Protein AF-0000000087553840 (afdb_homodimer)

InterPro domains:
  IPR001048 Aspartate/glutamate/uridylate kinase [PF00696] (3-274)
  IPR001341 Aspartate kinase [TIGR00657] (3-376)
  IPR036393 Acetylglutamate kinase-like superfamily [G3DSA:3.40.1160.10] (3-284)
  IPR036393 Acetylglutamate kinase-like superfamily [SSF53633] (1-285)
  IPR042199 Aspartokinase/Bifunctional aspartokinase/homoserine dehydrogenase, catalytic domain [G3DSA:1.20.120.1320] (40-134)
  IPR045865 ACT-like domain [SSF55021] (297-380)

Organism: NCBI:txid2305228

Radius of gyration: 34.8 Å; Cα contacts (8 Å, |Δi|>4): 1753; chains: 2; bounding box: 56×111×71 Å

pLDDT: mean 91.46, std 7.09, range [60.28, 98.44]

Solvent-accessible surface area (backbone atoms only — not comparable to full-atom values): 41425 Å² total; per-residue (Å²): 70,38,31,37,30,36,41,19,76,48,38,50,41,37,67,33,43,54,43,48,54,50,45,37,56,75,71,52,82,60,25,28,39,36,23,23,30,20,36,40,62,39,45,62,52,37,48,48,31,49,51,27,48,76,66,71,44,85,27,62,64,54,51,50,54,54,51,50,52,52,50,54,28,43,59,67,67,44,65,92,84,44,69,64,61,59,50,54,51,51,55,54,49,47,49,52,51,46,64,71,66,58,80,74,84,50,63,47,54,53,42,22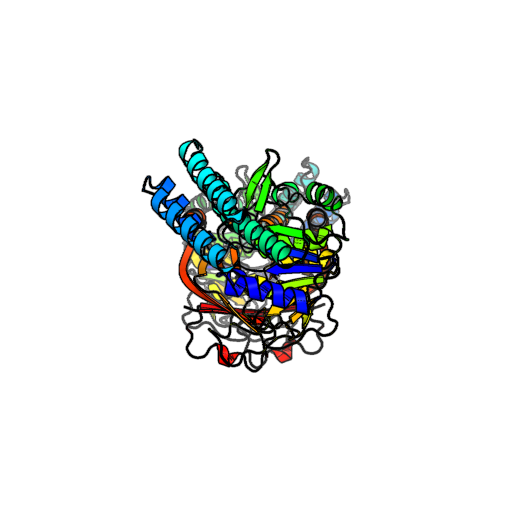,62,49,34,49,47,30,14,52,52,33,25,50,54,52,41,52,46,36,40,73,72,69,45,69,59,43,78,45,67,31,49,77,31,36,34,23,42,83,41,48,48,51,26,48,73,38,61,70,60,20,37,58,47,45,57,72,55,65,67,76,47,30,36,26,22,35,19,26,46,19,6,22,94,86,63,46,52,18,21,45,36,85,67,14,35,57,27,39,38,23,50,51,30,46,48,62,64,27,67,32,37,36,39,40,37,94,42,64,37,47,51,30,28,55,69,90,80,40,80,89,51,47,80,40,55,45,36,22,56,67,54,48,40,42,41,22,59,62,50,37,81,89,43,57,54,79,27,45,31,48,24,58,75,69,66,33,38,37,33,30,24,14,62,86,48,60,84,51,80,30,13,39,36,28,98,47,97,65,59,66,73,61,62,27,47,34,73,32,70,69,19,32,37,38,37,38,29,46,75,69,60,43,65,64,43,39,58,54,47,14,51,53,24,41,50,30,38,75,55,60,38,46,79,74,42,75,48,76,56,39,38,35,37,39,34,34,28,41,56,85,78,69,38,58,65,63,49,50,58,61,45,48,74,73,30,44,70,47,79,42,73,65,20,31,42,38,36,31,37,48,45,59,76,91,57,52,69,69,73,50,67,95,51,56,71,76,45,54,38,36,42,85,39,33,38,38,34,33,29,102,71,38,32,39,30,36,42,19,78,49,38,51,39,35,68,33,42,53,44,48,54,50,43,37,55,73,70,51,82,59,24,30,39,36,25,23,30,21,36,40,64,39,46,60,53,38,49,49,31,49,51,26,49,76,66,71,43,85,28,62,65,54,50,50,52,54,52,49,52,52,49,53,30,42,59,66,68,44,65,92,84,45,69,63,61,59,50,54,51,50,55,54,49,48,48,53,51,46,65,71,68,57,80,74,84,48,63,48,54,53,41,22,62,48,34,49,47,30,13,52,51,34,24,51,52,51,39,53,46,35,40,72,74,71,48,69,59,43,79,45,66,32,49,77,30,37,33,23,43,84,42,49,46,50,26,48,73,37,60,70,61,19,38,58,47,44,58,72,57,65,66,75,48,28,35,29,22,34,19,26,46,19,7,22,94,86,64,46,54,19,20,44,37,84,66,13,35,58,26,39,39,24,50,51,30,47,49,63,63,25,67,31,38,35,40,39,37,95,42,64,39,48,51,29,26,54,68,90,79,40,80,90,53,47,79,39,55,45,34,23,56,68,55,47,40,41,40,23,59,63,49,38,81,88,46,57,54,79,27,46,30,48,22,59,76,69,68,32,38,35,33,30,23,13,62,85,47,61,84,50,80,30,12,39,35,27,97,48,98,64,58,66,73,59,61,26,48,34,73,33,69,71,20,32,38,39,38,38,28,46,74,69,58,43,65,64,43,39,57,54,49,15,51,53,24,41,50,30,36,76,55,61,38,45,79,74,44,75,48,76,53,41,38,36,35,40,34,33,29,41,56,85,78,68,39,58,64,64,48,50,57,61,45,48,75,73,30,44,68,46,80,43,72,64,20,31,41,39,34,31,37,49,44,57,78,90,57,52,68,69,73,52,66,94,52,57,69,77,44,54,38,36,43,83,40,32,36,39,36,32,33,102

Foldseek 3Di:
DEEEEEEQDCQQALVSLVLVVVLCVVVPLWLYEYAYEFHHCLLVLLLVLLVCLLVVHPSVVSLVVSLVSLVRRLVSQDDPPDCLNVVSVVLSVVLVVCSVPDPDPDSLLNSQQRSQSRQVSSLSSSQVSCVVVPSHAAEDEQQQQFEFAPPAQATDTPLVRNLVRLVPDDSGGYYGYYFQWYAYPVSRIGGNHPPRSLLSSLSSCLSVVHQAYEYADQDAADWLEDVVVDPPIDFAAEAELVRLLVCCLLPRPRDHNSNSVSCQVSQHKYAYHYSVCSVRRYHIYGDDPDHDLDKGKDKDWFKKKKKWFFPVLAFCDPVNVVVLVVLCVVQVKDFNDWDGDGGMIITIIDRPPPCVVVSCVVRVVGIDMDMDTTKMKMKIASADPVPPVVVPPPWAWPDWDDDDRMIITITD/DEEEEEEQDQQQALVSLVLVVVLCVVVPLWLYEYAYEFHHCLLVLLLVLLVCLLVVHPSVVSLVVSLVSLVRRLVSQDDPPDCLNVVSVVLSVVLVVCSVPDPDPDSLLNSQQRSQSRQVSSLSSSQVSCVVVPSHAAEDEQQQQFEFAPPAQATHTPLVRNLVRLVPDDSGGYYGYYFQWYAYPVSRIGGNHPPRSLLSSLSSCLSVVHQAYEYADQDAAQWLEDVVVDPPIDFAAEAELVRLLVCCLLPRPRDHNSNSVSCQVSQHKYAYHYSVCSVRRYHIYGDDPDHDLDKGKDKDWFKKKKKWFFPVLAFCDPVNVVVLVVLCVVQVKDFNDWDGDGGMIITIIDRPPPCVVVSCVVRVVGIDMDMDTTKMKMKIASADPVCPVVVPPPWAWPDWDDDDRMIITITD

Nearest PDB structures (foldseek):
  2j0w-assembly1_A  TM=8.773E-01  e=9.338E-37  Escherichia coli
  3c1m-assembly1_A  TM=8.642E-01  e=3.760E-36  Methanocaldococcus jannaschii
  2j0x-assembly1_B  TM=7.893E-01  e=5.227E-37  Escherichia coli
  3c1m-assembly1_D  TM=8.506E-01  e=2.408E-35  Methanocaldococcus jannaschii
  3c1n-assembly2_B  TM=8.370E-01  e=5.120E-35  Methanocaldococcus jannaschii

Sequence (824 aa):
MKIFKFGGASVKDAESVKNVSMVLKSQGFAKCLLVISAMGKTTNELEKVVELYFKKENYQTEIETIKQKHIEISKGLFPENHPVFAEINLFFDDIDSFLRRNKSPNYNFVYDQVVSCGEMISTKIVSEYLNEIQFTNQWLDARDYVKTDNSYREGVVDWTKTEEFISHLSSETCYVTQGFIGSDDNNFTVTLGREGSDYSAAIFAYCLNAEAMTIWKDVPGVMTGDPRKFKDVSLLSNISYEEAIEMAYYGASVIHPKTLQPLQQKNIPFYVKSFVDPVKEGTKVGFSDKNQNEESYILKEEQTLLKISTRDFSFIAEDHMSLIFGYLSKNKIKVSLMQNSAISLALCLEDKFGNINELNDELQKVFKTEVIKNVSLFTVRNAKIDNIDKFYHQKNVLLEQISKNTLQMVTQMKIFKFGGASVKDAESVKNVSMVLKSQGFAKCLLVISAMGKTTNELEKVVELYFKKENYQTEIETIKQKHIEISKGLFPENHPVFAEINLFFDDIDSFLRRNKSPNYNFVYDQVVSCGEMISTKIVSEYLNEIQFTNQWLDARDYVKTDNSYREGVVDWTKTEEFISHLSSETCYVTQGFIGSDDNNFTVTLGREGSDYSAAIFAYCLNAEAMTIWKDVPGVMTGDPRKFKDVSLLSNISYEEAIEMAYYGASVIHPKTLQPLQQKNIPFYVKSFVDPVKEGTKVGFSDKNQNEESYILKEEQTLLKISTRDFSFIAEDHMSLIFGYLSKNKIKVSLMQNSAISLALCLEDKFGNINELNDELQKVFKTEVIKNVSLFTVRNAKIDNIDKFYHQKNVLLEQISKNTLQMVTQ

Structure (mmCIF, N/CA/C/O backbone):
data_AF-0000000087553840-model_v1
#
loop_
_entity.id
_entity.type
_entity.pdbx_description
1 polymer Aspartokinase
#
loop_
_atom_site.group_PDB
_atom_site.id
_atom_site.type_symbol
_atom_site.label_atom_id
_atom_site.label_alt_id
_atom_site.label_comp_id
_atom_site.label_asym_id
_atom_site.label_entity_id
_atom_site.label_seq_id
_atom_site.pdbx_PDB_ins_code
_atom_site.Cartn_x
_atom_site.Cartn_y
_atom_site.Cartn_z
_atom_site.occupancy
_atom_site.B_iso_or_equiv
_atom_site.auth_seq_id
_atom_site.auth_comp_id
_atom_site.auth_asym_id
_atom_site.auth_atom_id
_atom_site.pdbx_PDB_model_num
ATOM 1 N N . MET A 1 1 ? 15.961 34.375 18.828 1 92.56 1 MET A N 1
ATOM 2 C CA . MET A 1 1 ? 14.594 34.906 18.766 1 92.56 1 MET A CA 1
ATOM 3 C C . MET A 1 1 ? 13.594 33.781 19.047 1 92.56 1 MET A C 1
ATOM 5 O O . MET A 1 1 ? 13.82 32.625 18.703 1 92.56 1 MET A O 1
ATOM 9 N N . LYS A 1 2 ? 12.484 34.125 19.734 1 95.5 2 LYS A N 1
ATOM 10 C CA . LYS A 1 2 ? 11.414 33.188 20.047 1 95.5 2 LYS A CA 1
ATOM 11 C C . LYS A 1 2 ? 10.195 33.438 19.156 1 95.5 2 LYS A C 1
ATOM 13 O O . LYS A 1 2 ? 9.891 34.562 18.828 1 95.5 2 LYS A O 1
ATOM 18 N N . ILE A 1 3 ? 9.625 32.344 18.766 1 97.06 3 ILE A N 1
ATOM 19 C CA . ILE A 1 3 ? 8.414 32.438 17.969 1 97.06 3 ILE A CA 1
ATOM 20 C C . ILE A 1 3 ? 7.207 32.031 18.812 1 97.06 3 ILE A C 1
ATOM 22 O O . ILE A 1 3 ? 7.215 30.953 19.422 1 97.06 3 ILE A O 1
ATOM 26 N N . PHE A 1 4 ? 6.211 32.844 18.859 1 97 4 PHE A N 1
ATOM 27 C CA . PHE A 1 4 ? 4.98 32.531 19.578 1 97 4 PHE A CA 1
ATOM 28 C C . PHE A 1 4 ? 3.787 32.531 18.625 1 97 4 PHE A C 1
ATOM 30 O O . PHE A 1 4 ? 3.623 33.469 17.828 1 97 4 PHE A O 1
ATOM 37 N N . LYS A 1 5 ? 3.045 31.484 18.688 1 96.5 5 LYS A N 1
ATOM 38 C CA . LYS A 1 5 ? 1.838 31.406 17.859 1 96.5 5 LYS A CA 1
ATOM 39 C C . LYS A 1 5 ? 0.583 31.406 18.734 1 96.5 5 LYS A C 1
ATOM 41 O O . LYS A 1 5 ? 0.482 30.641 19.688 1 96.5 5 LYS A O 1
ATOM 46 N N . PHE A 1 6 ? -0.289 32.312 18.438 1 96.31 6 PHE A N 1
ATOM 47 C CA . PHE A 1 6 ? -1.573 32.406 19.109 1 96.31 6 PHE A CA 1
ATOM 48 C C . PHE A 1 6 ? -2.721 32.125 18.156 1 96.31 6 PHE A C 1
ATOM 50 O O . PHE A 1 6 ? -2.811 32.719 17.094 1 96.31 6 PHE A O 1
ATOM 57 N N . GLY A 1 7 ? -3.57 31.188 18.547 1 93.19 7 GLY A N 1
ATOM 58 C CA . GLY A 1 7 ? -4.723 30.844 17.734 1 93.19 7 GLY A CA 1
ATOM 59 C C . GLY A 1 7 ? -5.898 31.781 17.938 1 93.19 7 GLY A C 1
ATOM 60 O O . GLY A 1 7 ? -5.812 32.75 18.703 1 93.19 7 GLY A O 1
ATOM 61 N N . GLY A 1 8 ? -6.938 31.453 17.234 1 92.75 8 GLY A N 1
ATOM 62 C CA . GLY A 1 8 ? -8.117 32.312 17.281 1 92.75 8 GLY A CA 1
ATOM 63 C C . GLY A 1 8 ? -8.75 32.375 18.656 1 92.75 8 GLY A C 1
ATOM 64 O O . GLY A 1 8 ? -9.297 33.406 19.047 1 92.75 8 GLY A O 1
ATOM 65 N N . ALA A 1 9 ? -8.672 31.312 19.344 1 90.94 9 ALA A N 1
ATOM 66 C CA . ALA A 1 9 ? -9.234 31.266 20.688 1 90.94 9 ALA A CA 1
ATOM 67 C C . ALA A 1 9 ? -8.5 32.219 21.625 1 90.94 9 ALA A C 1
ATOM 69 O O . ALA A 1 9 ? -9.094 32.75 22.562 1 90.94 9 ALA A O 1
ATOM 70 N N . SER A 1 10 ? -7.277 32.469 21.406 1 94 10 SER A N 1
ATOM 71 C CA . SER A 1 10 ? -6.445 33.312 22.266 1 94 10 SER A CA 1
ATOM 72 C C . SER A 1 10 ? -6.715 34.781 22.031 1 94 10 SER A C 1
ATOM 74 O O . SER A 1 10 ? -6.305 35.625 22.828 1 94 10 SER A O 1
ATOM 76 N N . VAL A 1 11 ? -7.43 35.094 20.906 1 95.75 11 VAL A N 1
ATOM 77 C CA . VAL A 1 11 ? -7.648 36.5 20.594 1 95.75 11 VAL A CA 1
ATOM 78 C C . VAL A 1 11 ? -9.125 36.719 20.266 1 95.75 11 VAL A C 1
ATOM 80 O O . VAL A 1 11 ? -9.461 37.594 19.469 1 95.75 11 VAL A O 1
ATOM 83 N N . LYS A 1 12 ? -10.016 35.969 20.844 1 95.12 12 LYS A N 1
ATOM 84 C CA . LYS A 1 12 ? -11.422 35.938 20.453 1 95.12 12 LYS A CA 1
ATOM 85 C C . LYS A 1 12 ? -12.164 37.188 20.953 1 95.12 12 LYS A C 1
ATOM 87 O O . LYS A 1 12 ? -13.219 37.531 20.422 1 95.12 12 LYS A O 1
ATOM 92 N N . ASP A 1 13 ? -11.68 37.812 22.016 1 96.44 13 ASP A N 1
ATOM 93 C CA . ASP A 1 13 ? -12.289 39.031 22.562 1 96.44 13 ASP A CA 1
ATOM 94 C C . ASP A 1 13 ? -11.234 39.938 23.203 1 96.44 13 ASP A C 1
ATOM 96 O O . ASP A 1 13 ? -10.039 39.625 23.156 1 96.44 13 ASP A O 1
ATOM 100 N N . ALA A 1 14 ? -11.68 41.062 23.688 1 97.5 14 ALA A N 1
ATOM 101 C CA . ALA A 1 14 ? -10.758 42.062 24.234 1 97.5 14 ALA A CA 1
ATOM 102 C C . ALA A 1 14 ? -9.977 41.469 25.406 1 97.5 14 ALA A C 1
ATOM 104 O O . ALA A 1 14 ? -8.766 41.688 25.516 1 97.5 14 ALA A O 1
ATOM 105 N N . GLU A 1 15 ? -10.711 40.781 26.219 1 96.75 15 GLU A N 1
ATOM 106 C CA . GLU A 1 15 ? -10.062 40.188 27.391 1 96.75 15 GLU A CA 1
ATOM 107 C C . GLU A 1 15 ? -9.008 39.156 26.984 1 96.75 15 GLU A C 1
ATOM 109 O O . GLU A 1 15 ? -7.961 39.062 27.625 1 96.75 15 GLU A O 1
ATOM 114 N N . SER A 1 16 ? -9.305 38.438 26.031 1 96.38 16 SER A N 1
ATOM 115 C CA . SER A 1 16 ? -8.359 37.438 25.531 1 96.38 16 SER A CA 1
ATOM 116 C C . SER A 1 16 ? -7.109 38.125 24.969 1 96.38 16 SER A C 1
ATOM 118 O O . SER A 1 16 ? -6 37.625 25.156 1 96.38 16 SER A O 1
ATOM 120 N N . VAL A 1 17 ? -7.277 39.188 24.281 1 97.25 17 VAL A N 1
ATOM 121 C CA . VAL A 1 17 ? -6.137 39.938 23.75 1 97.25 17 VAL A CA 1
ATOM 122 C C . VAL A 1 17 ? -5.281 40.469 24.891 1 97.25 17 VAL A C 1
ATOM 124 O O . VAL A 1 17 ? -4.051 40.406 24.844 1 97.25 17 VAL A O 1
ATOM 127 N N . LYS A 1 18 ? -5.926 40.938 25.875 1 97.12 18 LYS A N 1
ATOM 128 C CA . LYS A 1 18 ? -5.207 41.375 27.062 1 97.12 18 LYS A CA 1
ATOM 129 C C . LYS A 1 18 ? -4.43 40.25 27.703 1 97.12 18 LYS A C 1
ATOM 131 O O . LYS A 1 18 ? -3.316 40.438 28.188 1 97.12 18 LYS A O 1
ATOM 136 N N . ASN A 1 19 ? -5.059 39.125 27.688 1 95.56 19 ASN A N 1
ATOM 137 C CA . ASN A 1 19 ? -4.387 37.938 28.219 1 95.56 19 ASN A CA 1
ATOM 138 C C . ASN A 1 19 ? -3.123 37.594 27.438 1 95.56 19 ASN A C 1
ATOM 140 O O . ASN A 1 19 ? -2.143 37.125 28.016 1 95.56 19 ASN A O 1
ATOM 144 N N . VAL A 1 20 ? -3.176 37.781 26.125 1 95.69 20 VAL A N 1
ATOM 145 C CA . VAL A 1 20 ? -1.992 37.562 25.312 1 95.69 20 VAL A CA 1
ATOM 146 C C . VAL A 1 20 ? -0.831 38.406 25.828 1 95.69 20 VAL A C 1
ATOM 148 O O . VAL A 1 20 ? 0.299 37.906 25.938 1 95.69 20 VAL A O 1
ATOM 151 N N . SER A 1 21 ? -1.082 39.656 26.141 1 95.12 21 SER A N 1
ATOM 152 C CA . SER A 1 21 ? -0.039 40.531 26.656 1 95.12 21 SER A CA 1
ATOM 153 C C . SER A 1 21 ? 0.506 40.031 27.984 1 95.12 21 SER A C 1
ATOM 155 O O . SER A 1 21 ? 1.696 40.156 28.281 1 95.12 21 SER A O 1
ATOM 157 N N . MET A 1 22 ? -0.37 39.406 28.734 1 93.69 22 MET A N 1
ATOM 158 C CA . MET A 1 22 ? 0.065 38.812 30 1 93.69 22 MET A CA 1
ATOM 159 C C . MET A 1 22 ? 0.985 37.625 29.781 1 93.69 22 MET A C 1
ATOM 161 O O . MET A 1 22 ? 1.98 37.469 30.484 1 93.69 22 MET A O 1
ATOM 165 N N . VAL A 1 23 ? 0.603 36.844 28.875 1 94.31 23 VAL A N 1
ATOM 166 C CA . VAL A 1 23 ? 1.431 35.688 28.5 1 94.31 23 VAL A CA 1
ATOM 167 C C . VAL A 1 23 ? 2.801 36.188 28.031 1 94.31 23 VAL A C 1
ATOM 169 O O . VAL A 1 23 ? 3.832 35.656 28.453 1 94.31 23 VAL A O 1
ATOM 172 N N . LEU A 1 24 ? 2.816 37.188 27.203 1 94.5 24 LEU A N 1
ATOM 173 C CA . LEU A 1 24 ? 4.059 37.719 26.672 1 94.5 24 LEU A CA 1
ATOM 174 C C . LEU A 1 24 ? 4.926 38.312 27.781 1 94.5 24 LEU A C 1
ATOM 176 O O . LEU A 1 24 ? 6.152 38.156 27.766 1 94.5 24 LEU A O 1
ATOM 180 N N . LYS A 1 25 ? 4.27 38.938 28.672 1 91.88 25 LYS A N 1
ATOM 181 C CA . LYS A 1 25 ? 4.992 39.469 29.812 1 91.88 25 LYS A CA 1
ATOM 182 C C . LYS A 1 25 ? 5.672 38.375 30.609 1 91.88 25 LYS A C 1
ATOM 184 O O . LYS A 1 25 ? 6.828 38.5 31.016 1 91.88 25 LYS A O 1
ATOM 189 N N . SER A 1 26 ? 4.945 37.344 30.812 1 89.94 26 SER A N 1
ATOM 190 C CA . SER A 1 26 ? 5.465 36.25 31.594 1 89.94 26 SER A CA 1
ATOM 191 C C . SER A 1 26 ? 6.641 35.562 30.875 1 89.94 26 SER A C 1
ATOM 193 O O . SER A 1 26 ? 7.531 35.031 31.531 1 89.94 26 SER A O 1
ATOM 195 N N . GLN A 1 27 ? 6.676 35.562 29.594 1 87.31 27 GLN A N 1
ATOM 196 C CA . GLN A 1 27 ? 7.711 34.906 28.812 1 87.31 27 GLN A CA 1
ATOM 197 C C . GLN A 1 27 ? 8.875 35.875 28.516 1 87.31 27 GLN A C 1
ATOM 199 O O . GLN A 1 27 ? 9.945 35.438 28.094 1 87.31 27 GLN A O 1
ATOM 204 N N . GLY A 1 28 ? 8.711 37.094 28.828 1 83.31 28 GLY A N 1
ATOM 205 C CA . GLY A 1 28 ? 9.695 38.094 28.453 1 83.31 28 GLY A CA 1
ATOM 206 C C . GLY A 1 28 ? 9.555 38.562 27.016 1 83.31 28 GLY A C 1
ATOM 207 O O . GLY A 1 28 ? 10.117 37.969 26.094 1 83.31 28 GLY A O 1
ATOM 208 N N . PHE A 1 29 ? 8.789 39.656 26.859 1 83.5 29 PHE A N 1
ATOM 209 C CA . PHE A 1 29 ? 8.539 40.219 25.531 1 83.5 29 PHE A CA 1
ATOM 210 C C . PHE A 1 29 ? 9.797 40.875 24.969 1 83.5 29 PHE A C 1
ATOM 212 O O . PHE A 1 29 ? 9.93 42.094 25.031 1 83.5 29 PHE A O 1
ATOM 219 N N . ALA A 1 30 ? 10.727 40.094 24.484 1 86.81 30 ALA A N 1
ATOM 220 C CA . ALA A 1 30 ? 11.953 40.562 23.844 1 86.81 30 ALA A CA 1
ATOM 221 C C . ALA A 1 30 ? 12.406 39.594 22.75 1 86.81 30 ALA A C 1
ATOM 223 O O . ALA A 1 30 ? 12.336 38.375 22.938 1 86.81 30 ALA A O 1
ATOM 224 N N . LYS A 1 31 ? 12.727 40.188 21.594 1 91.5 31 LYS A N 1
ATOM 225 C CA . LYS A 1 31 ? 13.258 39.406 20.484 1 91.5 31 LYS A CA 1
ATOM 226 C C . LYS A 1 31 ? 12.32 38.281 20.125 1 91.5 31 LYS A C 1
ATOM 228 O O . LYS A 1 31 ? 12.734 37.125 20.062 1 91.5 31 LYS A O 1
ATOM 233 N N . CYS A 1 32 ? 11.07 38.656 19.922 1 94.69 32 CYS A N 1
ATOM 234 C CA . CYS A 1 32 ? 10.109 37.625 19.609 1 94.69 32 CYS A CA 1
ATOM 235 C C . CYS A 1 32 ? 9.273 37.969 18.391 1 94.69 32 CYS A C 1
ATOM 237 O O . CYS A 1 32 ? 9.133 39.156 18.062 1 94.69 32 CYS A O 1
ATOM 239 N N . LEU A 1 33 ? 8.867 37 17.719 1 97.25 33 LEU A N 1
ATOM 240 C CA . LEU A 1 33 ? 7.93 37.125 16.609 1 97.25 33 LEU A CA 1
ATOM 241 C C . LEU A 1 33 ? 6.613 36.406 16.922 1 97.25 33 LEU A C 1
ATOM 243 O O . LEU A 1 33 ? 6.602 35.219 17.281 1 97.25 33 LEU A O 1
ATOM 247 N N . LEU A 1 34 ? 5.535 37.188 16.859 1 97.75 34 LEU A N 1
ATOM 248 C CA . LEU A 1 34 ? 4.203 36.688 17.156 1 97.75 34 LEU A CA 1
ATOM 249 C C . LEU A 1 34 ? 3.443 36.375 15.867 1 97.75 34 LEU A C 1
ATOM 251 O O . LEU A 1 34 ? 3.334 37.219 14.984 1 97.75 34 LEU A O 1
ATOM 255 N N . VAL A 1 35 ? 3.037 35.156 15.766 1 98.06 35 VAL A N 1
ATOM 256 C CA . VAL A 1 35 ? 2.125 34.75 14.703 1 98.06 35 VAL A CA 1
ATOM 257 C C . VAL A 1 35 ? 0.708 34.625 15.25 1 98.06 35 VAL A C 1
ATOM 259 O O . VAL A 1 35 ? 0.466 33.844 16.172 1 98.06 35 VAL A O 1
ATOM 262 N N . ILE A 1 36 ? -0.208 35.344 14.664 1 97.56 36 ILE A N 1
ATOM 263 C CA . ILE A 1 36 ? -1.55 35.406 15.234 1 97.56 36 ILE A CA 1
ATOM 264 C C . ILE A 1 36 ? -2.578 35 14.172 1 97.56 36 ILE A C 1
ATOM 266 O O . ILE A 1 36 ? -2.465 35.438 13.016 1 97.56 36 ILE A O 1
ATOM 270 N N . SER A 1 37 ? -3.545 34.188 14.609 1 96.88 37 SER A N 1
ATOM 271 C CA . SER A 1 37 ? -4.641 33.781 13.734 1 96.88 37 SER A CA 1
ATOM 272 C C . SER A 1 37 ? -5.777 34.781 13.773 1 96.88 37 SER A C 1
ATOM 274 O O . SER A 1 37 ? -5.695 35.812 14.477 1 96.88 37 SER A O 1
ATOM 276 N N . ALA A 1 38 ? -6.785 34.5 12.906 1 96.56 38 ALA A N 1
ATOM 277 C CA . ALA A 1 38 ? -7.984 35.344 12.93 1 96.56 38 ALA A CA 1
ATOM 278 C C . ALA A 1 38 ? -8.68 35.25 14.281 1 96.56 38 ALA A C 1
ATOM 280 O O . ALA A 1 38 ? -8.555 34.25 14.992 1 96.56 38 ALA A O 1
ATOM 281 N N . MET A 1 39 ? -9.352 36.281 14.594 1 96.5 39 MET A N 1
ATOM 282 C CA . MET A 1 39 ? -9.984 36.375 15.906 1 96.5 39 MET A CA 1
ATOM 283 C C . MET A 1 39 ? -11.203 35.438 15.984 1 96.5 39 MET A C 1
ATOM 285 O O . MET A 1 39 ? -12.102 35.531 15.141 1 96.5 39 MET A O 1
ATOM 289 N N . GLY A 1 40 ? -11.125 34.594 16.953 1 93.56 40 GLY A N 1
ATOM 290 C CA . GLY A 1 40 ? -12.289 33.75 17.188 1 93.56 40 GLY A CA 1
ATOM 291 C C . GLY A 1 40 ? -12.633 32.875 16 1 93.56 40 GLY A C 1
ATOM 292 O O . GLY A 1 40 ? -11.789 32.125 15.5 1 93.56 40 GLY A O 1
ATOM 293 N N . LYS A 1 41 ? -13.898 33.031 15.539 1 93.88 41 LYS A N 1
ATOM 294 C CA . LYS A 1 41 ? -14.406 32.219 14.438 1 93.88 41 LYS A CA 1
ATOM 295 C C . LYS A 1 41 ? -14.492 33 13.148 1 93.88 41 LYS A C 1
ATOM 297 O O . LYS A 1 41 ? -15.281 32.688 12.258 1 93.88 41 LYS A O 1
ATOM 302 N N . THR A 1 42 ? -13.703 34 13.109 1 96.06 42 THR A N 1
ATOM 303 C CA . THR A 1 42 ? -13.758 34.938 11.992 1 96.06 42 THR A CA 1
ATOM 304 C C . THR A 1 42 ? -13.477 34.219 10.672 1 96.06 42 THR A C 1
ATOM 306 O O . THR A 1 42 ? -14.086 34.562 9.648 1 96.06 42 THR A O 1
ATOM 309 N N . THR A 1 43 ? -12.539 33.25 10.664 1 94.88 43 THR A N 1
ATOM 310 C CA . THR A 1 43 ? -12.242 32.531 9.438 1 94.88 43 THR A CA 1
ATOM 311 C C . THR A 1 43 ? -13.492 31.844 8.891 1 94.88 43 THR A C 1
ATOM 313 O O . THR A 1 43 ? -13.805 31.969 7.703 1 94.88 43 THR A O 1
ATOM 316 N N . ASN A 1 44 ? -14.203 31.203 9.758 1 94.44 44 ASN A N 1
ATOM 317 C CA . ASN A 1 44 ? -15.445 30.531 9.359 1 94.44 44 ASN A CA 1
ATOM 318 C C . ASN A 1 44 ? -16.469 31.531 8.828 1 94.44 44 ASN A C 1
ATOM 320 O O . ASN A 1 44 ? -17.172 31.25 7.859 1 94.44 44 ASN A O 1
ATOM 324 N N . GLU A 1 45 ? -16.562 32.594 9.445 1 96.56 45 GLU A N 1
ATOM 325 C CA . GLU A 1 45 ? -17.5 33.625 9.039 1 96.56 45 GLU A CA 1
ATOM 326 C C . GLU A 1 45 ? -17.156 34.188 7.66 1 96.56 45 GLU A C 1
ATOM 328 O O . GLU A 1 45 ? -18.031 34.469 6.855 1 96.56 45 GLU A O 1
ATOM 333 N N . LEU A 1 46 ? -15.922 34.375 7.426 1 97.31 46 LEU A N 1
ATOM 334 C CA . LEU A 1 46 ? -15.484 34.875 6.121 1 97.31 46 LEU A CA 1
ATOM 335 C C . LEU A 1 46 ? -15.703 33.812 5.043 1 97.31 46 LEU A C 1
ATOM 337 O O . LEU A 1 46 ? -15.984 34.156 3.889 1 97.31 46 LEU A O 1
ATOM 341 N N . GLU A 1 47 ? -15.5 32.562 5.422 1 95.81 47 GLU A N 1
ATOM 342 C CA . GLU A 1 47 ? -15.844 31.469 4.496 1 95.81 47 GLU A CA 1
ATOM 343 C C . GLU A 1 47 ? -17.312 31.547 4.078 1 95.81 47 GLU A C 1
ATOM 345 O O . GLU A 1 47 ? -17.641 31.328 2.912 1 95.81 47 GLU A O 1
ATOM 350 N N . LYS A 1 48 ? -18.156 31.812 5.023 1 96.69 48 LYS A N 1
ATOM 351 C CA . LYS A 1 48 ? -19.578 31.984 4.734 1 96.69 48 LYS A CA 1
ATOM 352 C C . LYS A 1 48 ? -19.797 33.125 3.758 1 96.69 48 LYS A C 1
ATOM 354 O O . LYS A 1 48 ? -20.672 33.062 2.889 1 96.69 48 LYS A O 1
ATOM 359 N N . VAL A 1 49 ? -19.078 34.219 3.91 1 97.31 49 VAL A N 1
ATOM 360 C CA . VAL A 1 49 ? -19.156 35.344 2.998 1 97.31 49 VAL A CA 1
ATOM 361 C C . VAL A 1 49 ? -18.875 34.906 1.571 1 97.31 49 VAL A C 1
ATOM 363 O O . VAL A 1 49 ? -19.609 35.25 0.642 1 97.31 49 VAL A O 1
ATOM 366 N N . VAL A 1 50 ? -17.828 34.094 1.407 1 96.88 50 VAL A N 1
ATOM 367 C CA . VAL A 1 50 ? -17.453 33.594 0.09 1 96.88 50 VAL A CA 1
ATOM 368 C C . VAL A 1 50 ? -18.562 32.719 -0.467 1 96.88 50 VAL A C 1
ATOM 370 O O . VAL A 1 50 ? -18.906 32.812 -1.649 1 96.88 50 VAL A O 1
ATOM 373 N N . GLU A 1 51 ? -19.078 31.922 0.373 1 95.94 51 GLU A N 1
ATOM 374 C CA . GLU A 1 51 ? -20.172 31.047 -0.043 1 95.94 51 GLU A CA 1
ATOM 375 C C . GLU A 1 51 ? -21.375 31.844 -0.53 1 95.94 51 GLU A C 1
ATOM 377 O O . GLU A 1 51 ? -21.953 31.547 -1.577 1 95.94 51 GLU A O 1
ATOM 382 N N . LEU A 1 52 ? -21.75 32.812 0.243 1 96.5 52 LEU A N 1
ATOM 383 C CA . LEU A 1 52 ? -22.875 33.656 -0.106 1 96.5 52 LEU A CA 1
ATOM 384 C C . LEU A 1 52 ? -22.625 34.375 -1.418 1 96.5 52 LEU A C 1
ATOM 386 O O . LEU A 1 52 ? -23.531 34.531 -2.244 1 96.5 52 LEU A O 1
ATOM 390 N N . TYR A 1 53 ? -21.438 34.844 -1.594 1 96.44 53 TYR A N 1
ATOM 391 C CA . TYR A 1 53 ? -21.031 35.531 -2.816 1 96.44 53 TYR A CA 1
ATOM 392 C C . TYR A 1 53 ? -21.281 34.656 -4.039 1 96.44 53 TYR A C 1
ATOM 394 O O . TYR A 1 53 ? -21.875 35.094 -5.023 1 96.44 53 TYR A O 1
ATOM 402 N N . PHE A 1 54 ? -20.812 33.438 -3.961 1 95.31 54 PHE A N 1
ATOM 403 C CA . PHE A 1 54 ? -20.922 32.562 -5.117 1 95.31 54 PHE A CA 1
ATOM 404 C C . PHE A 1 54 ? -22.359 32.094 -5.305 1 95.31 54 PHE A C 1
ATOM 406 O O . PHE A 1 54 ? -22.766 31.766 -6.422 1 95.31 54 PHE A O 1
ATOM 413 N N . LYS A 1 55 ? -23.109 32.125 -4.238 1 95.88 55 LYS A N 1
ATOM 414 C CA . LYS A 1 55 ? -24.531 31.797 -4.324 1 95.88 55 LYS A CA 1
ATOM 415 C C . LYS A 1 55 ? -25.344 33 -4.777 1 95.88 55 LYS A C 1
ATOM 417 O O . LYS A 1 55 ? -26.562 32.906 -4.949 1 95.88 55 LYS A O 1
ATOM 422 N N . LYS A 1 56 ? -24.703 34.125 -4.961 1 95.12 56 LYS A N 1
ATOM 423 C CA . LYS A 1 56 ? -25.328 35.375 -5.363 1 95.12 56 LYS A CA 1
ATOM 424 C C . LYS A 1 56 ? -26.359 35.844 -4.328 1 95.12 56 LYS A C 1
ATOM 426 O O . LYS A 1 56 ? -27.453 36.281 -4.684 1 95.12 56 LYS A O 1
ATOM 431 N N . GLU A 1 57 ? -26 35.5 -3.135 1 96.19 57 GLU A N 1
ATOM 432 C CA . GLU A 1 57 ? -26.797 35.969 -2.002 1 96.19 57 GLU A CA 1
ATOM 433 C C . GLU A 1 57 ? -26.156 37.156 -1.323 1 96.19 57 GLU A C 1
ATOM 435 O O . GLU A 1 57 ? -25.062 37.594 -1.715 1 96.19 57 GLU A O 1
ATOM 440 N N . ASN A 1 58 ? -26.891 37.75 -0.406 1 96 58 ASN A N 1
ATOM 441 C CA . ASN A 1 58 ? -26.406 38.969 0.263 1 96 58 ASN A CA 1
ATOM 442 C C . ASN A 1 58 ? -25.234 38.656 1.198 1 96 58 ASN A C 1
ATOM 444 O O . ASN A 1 58 ? -25.453 38.125 2.303 1 96 58 ASN A O 1
ATOM 448 N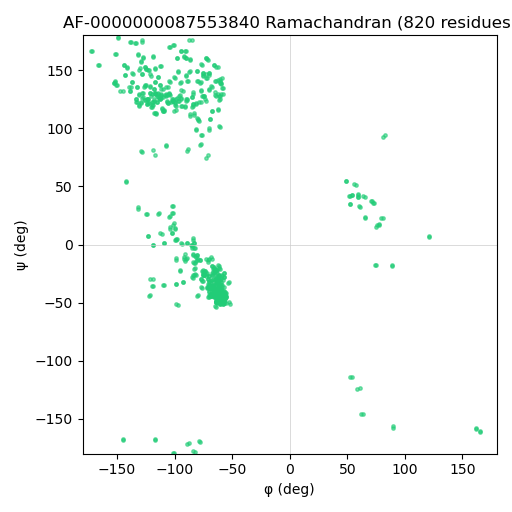 N . TYR A 1 59 ? -24.016 38.875 0.762 1 96.56 59 TYR A N 1
ATOM 449 C CA . TYR A 1 59 ? -22.828 38.656 1.559 1 96.56 59 TYR A CA 1
ATOM 450 C C . TYR A 1 59 ? -22.438 39.906 2.35 1 96.56 59 TYR A C 1
ATOM 452 O O . TYR A 1 59 ? -21.656 39.812 3.301 1 96.56 59 TYR A O 1
ATOM 460 N N . GLN A 1 60 ? -22.984 41.125 2.107 1 96.19 60 GLN A N 1
ATOM 461 C CA . GLN A 1 60 ? -22.594 42.406 2.719 1 96.19 60 GLN A CA 1
ATOM 462 C C . GLN A 1 60 ? -23.031 42.438 4.184 1 96.19 60 GLN A C 1
ATOM 464 O O . GLN A 1 60 ? -22.328 43 5.02 1 96.19 60 GLN A O 1
ATOM 469 N N . THR A 1 61 ? -24.188 41.875 4.43 1 96.56 61 THR A N 1
ATOM 470 C CA . THR A 1 61 ? -24.656 41.844 5.809 1 96.56 61 THR A CA 1
ATOM 471 C C . THR A 1 61 ? -23.688 41.031 6.688 1 96.56 61 THR A C 1
ATOM 473 O O . THR A 1 61 ? -23.438 41.406 7.832 1 96.56 61 THR A O 1
ATOM 476 N N . GLU A 1 62 ? -23.203 39.938 6.168 1 96.44 62 GLU A N 1
ATOM 477 C CA . GLU A 1 62 ? -22.234 39.094 6.895 1 96.44 62 GLU A CA 1
ATOM 478 C C . GLU A 1 62 ? -20.938 39.875 7.121 1 96.44 62 GLU A C 1
ATOM 480 O O . GLU A 1 62 ? -20.344 39.812 8.203 1 96.44 62 GLU A O 1
ATOM 485 N N . ILE A 1 63 ? -20.516 40.656 6.121 1 97.19 63 ILE A N 1
ATOM 486 C CA . ILE A 1 63 ? -19.297 41.438 6.227 1 97.19 63 ILE A CA 1
ATOM 487 C C . ILE A 1 63 ? -19.453 42.5 7.328 1 97.19 63 ILE A C 1
ATOM 489 O O . ILE A 1 63 ? -18.562 42.688 8.148 1 97.19 63 ILE A O 1
ATOM 493 N N . GLU A 1 64 ? -20.562 43.094 7.336 1 96.94 64 GLU A N 1
ATOM 494 C CA . GLU A 1 64 ? -20.828 44.125 8.336 1 96.94 64 GLU A CA 1
ATOM 495 C C . GLU A 1 64 ? -20.859 43.531 9.742 1 96.94 64 GLU A C 1
ATOM 497 O O . GLU A 1 64 ? -20.391 44.156 10.695 1 96.94 64 GLU A O 1
ATOM 502 N N . THR A 1 65 ? -21.438 42.406 9.836 1 97.31 65 THR A N 1
ATOM 503 C CA . THR A 1 65 ? -21.484 41.719 11.133 1 97.31 65 THR A CA 1
ATOM 504 C C . THR A 1 65 ? -20.078 41.438 11.641 1 97.31 65 THR A C 1
ATOM 506 O O . THR A 1 65 ? -19.781 41.656 12.82 1 97.31 65 THR A O 1
ATOM 509 N N . ILE A 1 66 ? -19.219 40.969 10.789 1 97.88 66 ILE A N 1
ATOM 510 C CA . ILE A 1 66 ? -17.844 40.656 11.148 1 97.88 66 ILE A CA 1
ATOM 511 C C . ILE A 1 66 ? -17.125 41.938 11.531 1 97.88 66 ILE A C 1
ATOM 513 O O . ILE A 1 66 ? -16.375 41.969 12.516 1 97.88 66 ILE A O 1
ATOM 517 N N . LYS A 1 67 ? -17.312 43 10.758 1 97.5 67 LYS A N 1
ATOM 518 C CA . LYS A 1 67 ? -16.703 44.312 11.023 1 97.5 67 LYS A CA 1
ATOM 519 C C . LYS A 1 67 ? -17.094 44.812 12.406 1 97.5 67 LYS A C 1
ATOM 521 O O . LYS A 1 67 ? -16.219 45.25 13.18 1 97.5 67 LYS A O 1
ATOM 526 N N . GLN A 1 68 ? -18.328 44.719 12.734 1 97.44 68 GLN A N 1
ATOM 527 C CA . GLN A 1 68 ? -18.828 45.219 14.016 1 97.44 68 GLN A CA 1
ATOM 528 C C . GLN A 1 68 ? -18.234 44.406 15.172 1 97.44 68 GLN A C 1
ATOM 530 O O . GLN A 1 68 ? -17.969 44.969 16.25 1 97.44 68 GLN A O 1
ATOM 535 N N . LYS A 1 69 ? -18.125 43.188 14.969 1 97.44 69 LYS A N 1
ATOM 536 C CA . LYS A 1 69 ? -17.5 42.344 16 1 97.44 69 LYS A CA 1
ATOM 537 C C . LYS A 1 69 ? -16.078 42.812 16.297 1 97.44 69 LYS A C 1
ATOM 539 O O . LYS A 1 69 ? -15.68 42.875 17.469 1 97.44 69 LYS A O 1
ATOM 544 N N . HIS A 1 70 ? -15.328 43.125 15.289 1 98.06 70 HIS A N 1
ATOM 545 C CA . HIS A 1 70 ? -13.953 43.594 15.469 1 98.06 70 HIS A CA 1
ATOM 546 C C . HIS A 1 70 ? -13.914 44.969 16.109 1 98.06 70 HIS A C 1
ATOM 548 O O . HIS A 1 70 ? -13.023 45.281 16.906 1 98.06 70 HIS A O 1
ATOM 554 N N . ILE A 1 71 ? -14.867 45.812 15.719 1 97.62 71 ILE A N 1
ATOM 555 C CA . ILE A 1 71 ? -14.969 47.125 16.328 1 97.62 71 ILE A CA 1
ATOM 556 C C . ILE A 1 71 ? -15.266 47 17.812 1 97.62 71 ILE A C 1
ATOM 558 O O . ILE A 1 71 ? -14.656 47.688 18.641 1 97.62 71 ILE A O 1
ATOM 562 N N . GLU A 1 72 ? -16.141 46.094 18.094 1 97.31 72 GLU A N 1
ATOM 563 C CA . GLU A 1 72 ? -16.5 45.844 19.484 1 97.31 72 GLU A CA 1
ATOM 564 C C . GLU A 1 72 ? -15.305 45.344 20.297 1 97.31 72 GLU A C 1
ATOM 566 O O . GLU A 1 72 ? -15.086 45.812 21.422 1 97.31 72 GLU A O 1
ATOM 571 N N . ILE A 1 73 ? -14.594 44.438 19.766 1 97.5 73 ILE A N 1
ATOM 572 C CA . ILE A 1 73 ? -13.398 43.969 20.438 1 97.5 73 ILE A CA 1
ATOM 573 C C . ILE A 1 73 ? -12.414 45.125 20.641 1 97.5 73 ILE A C 1
ATOM 575 O O . ILE A 1 73 ? -11.836 45.25 21.734 1 97.5 73 ILE A O 1
ATOM 579 N N . SER A 1 74 ? -12.25 45.938 19.656 1 97.81 74 SER A N 1
ATOM 580 C CA . SER A 1 74 ? -11.297 47.062 19.703 1 97.81 74 SER A CA 1
ATOM 581 C C . SER A 1 74 ? -11.719 48.094 20.719 1 97.81 74 SER A C 1
ATOM 583 O O . SER A 1 74 ? -10.875 48.75 21.344 1 97.81 74 SER A O 1
ATOM 585 N N . LYS A 1 75 ? -13.031 48.25 20.906 1 97.69 75 LYS A N 1
ATOM 586 C CA . LYS A 1 75 ? -13.539 49.188 21.906 1 97.69 75 LYS A CA 1
ATOM 587 C C . LYS A 1 75 ? -13.094 48.812 23.312 1 97.69 75 LYS A C 1
ATOM 589 O O . LYS A 1 75 ? -12.938 49.656 24.172 1 97.69 75 LYS A O 1
ATOM 594 N N . GLY A 1 76 ? -12.859 47.531 23.438 1 97.44 76 GLY A N 1
ATOM 595 C CA . GLY A 1 76 ? -12.391 47.062 24.734 1 97.44 76 GLY A CA 1
ATOM 596 C C . GLY A 1 76 ? -10.891 47.188 24.906 1 97.44 76 GLY A C 1
ATOM 597 O O . GLY A 1 76 ? -10.375 47 26.016 1 97.44 76 GLY A O 1
ATOM 598 N N . LEU A 1 77 ? -10.188 47.625 23.891 1 97.75 77 LEU A N 1
ATOM 599 C CA . LEU A 1 77 ? -8.727 47.625 23.906 1 97.75 77 LEU A CA 1
ATOM 600 C C . LEU A 1 77 ? -8.164 49.031 23.766 1 97.75 77 LEU A C 1
ATOM 602 O O . LEU A 1 77 ? -7.055 49.312 24.219 1 97.75 77 LEU A O 1
ATOM 606 N N . PHE A 1 78 ? -8.953 49.844 23.062 1 97.69 78 PHE A N 1
ATOM 607 C CA . PHE A 1 78 ? -8.414 51.156 22.672 1 97.69 78 PHE A CA 1
ATOM 608 C C . PHE A 1 78 ? -9.352 52.281 23.078 1 97.69 78 PHE A C 1
ATOM 610 O O . PHE A 1 78 ? -10.547 52.062 23.281 1 97.69 78 PHE A O 1
ATOM 617 N N . PRO A 1 79 ? -8.773 53.5 23.141 1 95.81 79 PRO A N 1
ATOM 618 C CA . PRO A 1 79 ? -9.648 54.656 23.266 1 95.81 79 PRO A CA 1
ATOM 619 C C . PRO A 1 79 ? -10.43 54.969 21.984 1 95.81 79 PRO A C 1
ATOM 621 O O . PRO A 1 79 ? -10.055 54.5 20.906 1 95.81 79 PRO A O 1
ATOM 624 N N . GLU A 1 80 ? -11.508 55.688 22.031 1 92 80 GLU A N 1
ATOM 625 C CA . GLU A 1 80 ? -12.469 55.906 20.953 1 92 80 GLU A CA 1
ATOM 626 C C . GLU A 1 80 ? -11.797 56.562 19.75 1 92 80 GLU A C 1
ATOM 628 O O . GLU A 1 80 ? -12.18 56.312 18.609 1 92 80 GLU A O 1
ATOM 633 N N . ASN A 1 81 ? -10.75 57.375 19.891 1 92.06 81 ASN A N 1
ATOM 634 C CA . ASN A 1 81 ? -10.164 58.094 18.766 1 92.06 81 ASN A CA 1
ATOM 635 C C . ASN A 1 81 ? -8.891 57.406 18.266 1 92.06 81 ASN A C 1
ATOM 637 O O . ASN A 1 81 ? -8.117 58 17.516 1 92.06 81 ASN A O 1
ATOM 641 N N . HIS A 1 82 ? -8.781 56.219 18.625 1 95.75 82 HIS A N 1
ATOM 642 C CA . HIS A 1 82 ? -7.582 55.531 18.188 1 95.75 82 HIS A CA 1
ATOM 643 C C . HIS A 1 82 ? -7.629 55.219 16.688 1 95.75 82 HIS A C 1
ATOM 645 O O . HIS A 1 82 ? -8.68 54.875 16.156 1 95.75 82 HIS A O 1
ATOM 651 N N . PRO A 1 83 ? -6.508 55.219 15.977 1 95.69 83 PRO A N 1
ATOM 652 C CA . PRO A 1 83 ? -6.438 55.031 14.523 1 95.69 83 PRO A CA 1
ATOM 653 C C . PRO A 1 83 ? -6.836 53.625 14.094 1 95.69 83 PRO A C 1
ATOM 655 O O . PRO A 1 83 ? -7.176 53.406 12.93 1 95.69 83 PRO A O 1
ATOM 658 N N . VAL A 1 84 ? -6.828 52.688 14.945 1 96.38 84 VAL A N 1
ATOM 659 C CA . VAL A 1 84 ? -7.09 51.281 14.625 1 96.38 84 VAL A CA 1
ATOM 660 C C . VAL A 1 84 ? -8.508 51.125 14.086 1 96.38 84 VAL A C 1
ATOM 662 O O . VAL A 1 84 ? -8.766 50.281 13.227 1 96.38 84 VAL A O 1
ATOM 665 N N . PHE A 1 85 ? -9.469 51.906 14.508 1 97.12 85 PHE A N 1
ATOM 666 C CA . PHE A 1 85 ? -10.859 51.844 14.07 1 97.12 85 PHE A CA 1
ATOM 667 C C . PHE A 1 85 ? -10.984 52.156 12.586 1 97.12 85 PHE A C 1
ATOM 669 O O . PHE A 1 85 ? -11.742 51.5 11.867 1 97.12 85 PHE A O 1
ATOM 676 N N . ALA A 1 86 ? -10.227 53.156 12.211 1 95.88 86 ALA A N 1
ATOM 677 C CA . ALA A 1 86 ? -10.203 53.5 10.797 1 95.88 86 ALA A CA 1
ATOM 678 C C . ALA A 1 86 ? -9.586 52.375 9.969 1 95.88 86 ALA A C 1
ATOM 680 O O . ALA A 1 86 ? -10.023 52.094 8.852 1 95.88 86 ALA A O 1
ATOM 681 N N . GLU A 1 87 ? -8.594 51.812 10.5 1 94.88 87 GLU A N 1
ATOM 682 C CA . GLU A 1 87 ? -7.93 50.688 9.812 1 94.88 87 GLU A CA 1
ATOM 683 C C . GLU A 1 87 ? -8.875 49.5 9.641 1 94.88 87 GLU A C 1
ATOM 685 O O . GLU A 1 87 ? -8.922 48.906 8.57 1 94.88 87 GLU A O 1
ATOM 690 N N . ILE A 1 88 ? -9.602 49.188 10.656 1 96.06 88 ILE A N 1
ATOM 691 C CA . ILE A 1 88 ? -10.578 48.125 10.602 1 96.06 88 ILE A CA 1
ATOM 692 C C . ILE A 1 88 ? -11.586 48.375 9.492 1 96.06 88 ILE A C 1
ATOM 694 O O . ILE A 1 88 ? -11.883 47.5 8.688 1 96.06 88 ILE A O 1
ATOM 698 N N . ASN A 1 89 ? -12.062 49.562 9.438 1 95.69 89 ASN A N 1
ATOM 699 C CA . ASN A 1 89 ? -13.016 49.938 8.406 1 95.69 89 ASN A CA 1
ATOM 700 C C . ASN A 1 89 ? -12.43 49.781 7.008 1 95.69 89 ASN A C 1
ATOM 702 O O . ASN A 1 89 ? -13.109 49.281 6.094 1 95.69 89 ASN A O 1
ATOM 706 N N . LEU A 1 90 ? -11.242 50.156 6.906 1 95.25 90 LEU A N 1
ATOM 707 C CA . LEU A 1 90 ? -10.57 50.094 5.613 1 95.25 90 LEU A CA 1
ATOM 708 C C . LEU A 1 90 ? -10.453 48.625 5.152 1 95.25 90 LEU A C 1
ATOM 710 O O . LEU A 1 90 ? -10.633 48.344 3.969 1 95.25 90 LEU A O 1
ATOM 714 N N . PHE A 1 91 ? -10.102 47.75 6.039 1 95.06 91 PHE A N 1
ATOM 715 C CA . PHE A 1 91 ? -9.945 46.312 5.695 1 95.06 91 PHE A CA 1
ATOM 716 C C . PHE A 1 91 ? -11.258 45.75 5.16 1 95.06 91 PHE A C 1
ATOM 718 O O . PHE A 1 91 ? -11.266 45.062 4.148 1 95.06 91 PHE A O 1
ATOM 725 N N . PHE A 1 92 ? -12.336 46.031 5.766 1 95.81 92 PHE A N 1
ATOM 726 C CA . PHE A 1 92 ? -13.617 45.469 5.367 1 95.81 92 PHE A CA 1
ATOM 727 C C . PHE A 1 92 ? -14.148 46.156 4.113 1 95.81 92 PHE A C 1
ATOM 729 O O . PHE A 1 92 ? -14.797 45.5 3.283 1 95.81 92 PHE A O 1
ATOM 736 N N . ASP A 1 93 ? -13.812 47.438 3.992 1 95 93 ASP A N 1
ATOM 737 C CA . ASP A 1 93 ? -14.141 48.094 2.744 1 95 93 ASP A CA 1
ATOM 738 C C . ASP A 1 93 ? -13.414 47.469 1.562 1 95 93 ASP A C 1
ATOM 740 O O . ASP A 1 93 ? -13.977 47.344 0.469 1 95 93 ASP A O 1
ATOM 744 N N . ASP A 1 94 ? -12.281 47.125 1.809 1 94.94 94 ASP A N 1
ATOM 745 C CA . ASP A 1 94 ? -11.477 46.5 0.767 1 94.94 94 ASP A CA 1
ATOM 746 C C . ASP A 1 94 ? -12.078 45.156 0.347 1 94.94 94 ASP A C 1
ATOM 748 O O . ASP A 1 94 ? -12.062 44.812 -0.834 1 94.94 94 ASP A O 1
ATOM 752 N N . ILE A 1 95 ? -12.539 44.344 1.31 1 95.69 95 ILE A N 1
ATOM 753 C CA . ILE A 1 95 ? -13.164 43.062 1.013 1 95.69 95 ILE A CA 1
ATOM 754 C C . ILE A 1 95 ? -14.383 43.281 0.117 1 95.69 95 ILE A C 1
ATOM 756 O O . ILE A 1 95 ? -14.555 42.594 -0.89 1 95.69 95 ILE A O 1
ATOM 760 N N . ASP A 1 96 ? -15.148 44.25 0.569 1 94.56 96 ASP A N 1
ATOM 761 C CA . ASP A 1 96 ? -16.359 44.562 -0.19 1 94.56 96 ASP A CA 1
ATOM 762 C C . ASP A 1 96 ? -16.016 45.031 -1.606 1 94.56 96 ASP A C 1
ATOM 764 O O . ASP A 1 96 ? -16.641 44.594 -2.574 1 94.56 96 ASP A O 1
ATOM 768 N N . SER A 1 97 ? -15.07 45.906 -1.696 1 95.38 97 SER A N 1
ATOM 769 C CA . SER A 1 97 ? -14.625 46.406 -2.992 1 95.38 97 SER A CA 1
ATOM 770 C C . SER A 1 97 ? -14.117 45.281 -3.881 1 95.38 97 SER A C 1
ATOM 772 O O . SER A 1 97 ? -14.367 45.281 -5.086 1 95.38 97 SER A O 1
ATOM 774 N N . PHE A 1 98 ? -13.344 44.406 -3.355 1 95.44 98 PHE A N 1
ATOM 775 C CA . PHE A 1 98 ? -12.805 43.281 -4.102 1 95.44 98 PHE A CA 1
ATOM 776 C C . PHE A 1 98 ? -13.93 42.406 -4.668 1 95.44 98 PHE A C 1
ATOM 778 O O . PHE A 1 98 ? -13.914 42.062 -5.852 1 95.44 98 PHE A O 1
ATOM 785 N N . LEU A 1 99 ? -14.875 42.031 -3.818 1 96.25 99 LEU A N 1
ATOM 786 C CA . LEU A 1 99 ? -15.953 41.156 -4.238 1 96.25 99 LEU A CA 1
ATOM 787 C C . LEU A 1 99 ? -16.812 41.812 -5.309 1 96.25 99 LEU A C 1
ATOM 789 O O . LEU A 1 99 ? -17.312 41.125 -6.211 1 96.25 99 LEU A O 1
ATOM 793 N N . ARG A 1 100 ? -16.922 43.125 -5.207 1 94.19 100 ARG A N 1
ATOM 794 C CA . ARG A 1 100 ? -17.703 43.875 -6.195 1 94.19 100 ARG A CA 1
ATOM 795 C C . ARG A 1 100 ? -17 43.875 -7.547 1 94.19 100 ARG A C 1
ATOM 797 O O . ARG A 1 100 ? -17.656 43.812 -8.594 1 94.19 100 ARG A O 1
ATOM 804 N N . ARG A 1 101 ? -15.727 43.938 -7.512 1 94.25 101 ARG A N 1
ATOM 805 C CA . ARG A 1 101 ? -14.953 44.125 -8.734 1 94.25 101 ARG A CA 1
ATOM 806 C C . ARG A 1 101 ? -14.477 42.812 -9.305 1 94.25 101 ARG A C 1
ATOM 808 O O . ARG A 1 101 ? -14.133 42.719 -10.484 1 94.25 101 ARG A O 1
ATOM 815 N N . ASN A 1 102 ? -14.398 41.781 -8.484 1 92.5 102 ASN A N 1
ATOM 816 C CA . ASN A 1 102 ? -13.859 40.5 -8.875 1 92.5 102 ASN A CA 1
ATOM 817 C C . ASN A 1 102 ? -14.633 39.906 -10.047 1 92.5 102 ASN A C 1
ATOM 819 O O . ASN A 1 102 ? -15.867 39.969 -10.086 1 92.5 102 ASN A O 1
ATOM 823 N N . LYS A 1 103 ? -13.883 39.375 -11.07 1 89.44 103 LYS A N 1
ATOM 824 C CA . LYS A 1 103 ? -14.492 38.688 -12.219 1 89.44 103 LYS A CA 1
ATOM 825 C C . LYS A 1 103 ? -14.055 37.25 -12.312 1 89.44 103 LYS A C 1
ATOM 827 O O . LYS A 1 103 ? -14.531 36.5 -13.164 1 89.44 103 LYS A O 1
ATOM 832 N N . SER A 1 104 ? -13.219 36.906 -11.367 1 90.5 104 SER A N 1
ATOM 833 C CA . SER A 1 104 ? -12.719 35.531 -11.406 1 90.5 104 SER A CA 1
ATOM 834 C C . SER A 1 104 ? -13.781 34.531 -10.945 1 90.5 104 SER A C 1
ATOM 836 O O . SER A 1 104 ? -14.367 34.719 -9.875 1 90.5 104 SER A O 1
ATOM 838 N N . PRO A 1 105 ? -13.977 33.562 -11.758 1 91.81 105 PRO A N 1
ATOM 839 C CA . PRO A 1 105 ? -14.914 32.5 -11.328 1 91.81 105 PRO A CA 1
ATOM 840 C C . PRO A 1 105 ? -14.25 31.453 -10.438 1 91.81 105 PRO A C 1
ATOM 842 O O . PRO A 1 105 ? -14.906 30.516 -10.008 1 91.81 105 PRO A O 1
ATOM 845 N N . ASN A 1 106 ? -13.023 31.625 -10.156 1 93 106 ASN A N 1
ATOM 846 C CA . ASN A 1 106 ? -12.273 30.656 -9.375 1 93 106 ASN A CA 1
ATOM 847 C C . ASN A 1 106 ? -12.562 30.797 -7.879 1 93 106 ASN A C 1
ATOM 849 O O . ASN A 1 106 ? -12.016 31.672 -7.219 1 93 106 ASN A O 1
ATOM 853 N N . TYR A 1 107 ? -13.32 29.828 -7.324 1 93.69 107 TYR A N 1
ATOM 854 C CA . TYR A 1 107 ? -13.703 29.844 -5.918 1 93.69 107 TYR A CA 1
ATOM 855 C C . TYR A 1 107 ? -12.477 29.906 -5.02 1 93.69 107 TYR A C 1
ATOM 857 O O . TYR A 1 107 ? -12.453 30.672 -4.039 1 93.69 107 TYR A O 1
ATOM 865 N N . ASN A 1 108 ? -11.508 29.109 -5.348 1 92.62 108 ASN A N 1
ATOM 866 C CA . ASN A 1 108 ? -10.328 29.016 -4.5 1 92.62 108 ASN A CA 1
ATOM 867 C C . ASN A 1 108 ? -9.555 30.328 -4.461 1 92.62 108 ASN A C 1
ATOM 869 O O . ASN A 1 108 ? -9.047 30.734 -3.41 1 92.62 108 ASN A O 1
ATOM 873 N N . PHE A 1 109 ? -9.469 30.984 -5.539 1 94.62 109 PHE A N 1
ATOM 874 C CA . PHE A 1 109 ? -8.805 32.281 -5.609 1 94.62 109 PHE A CA 1
ATOM 875 C C . PHE A 1 109 ? -9.547 33.312 -4.766 1 94.62 109 PHE A C 1
ATOM 877 O O . PHE A 1 109 ? -8.938 34 -3.943 1 94.62 109 PHE A O 1
ATOM 884 N N . VAL A 1 110 ? -10.812 33.375 -4.953 1 96.75 110 VAL A N 1
ATOM 885 C CA . VAL A 1 110 ? -11.625 34.344 -4.223 1 96.75 110 VAL A CA 1
ATOM 886 C C . VAL A 1 110 ? -11.57 34.031 -2.727 1 96.75 110 VAL A C 1
ATOM 888 O O . VAL A 1 110 ? -11.469 34.969 -1.907 1 96.75 110 VAL A O 1
ATOM 891 N N . TYR A 1 111 ? -11.625 32.781 -2.406 1 96.56 111 TYR A N 1
ATOM 892 C CA . TYR A 1 111 ? -11.516 32.344 -1.021 1 96.56 111 TYR A CA 1
ATOM 893 C C . TYR A 1 111 ? -10.281 32.906 -0.355 1 96.56 111 TYR A C 1
ATOM 895 O O . TYR A 1 111 ? -10.367 33.531 0.708 1 96.56 111 TYR A O 1
ATOM 903 N N . ASP A 1 112 ? -9.172 32.781 -0.962 1 97.38 112 ASP A N 1
ATOM 904 C CA . ASP A 1 112 ? -7.898 33.188 -0.376 1 97.38 112 ASP A CA 1
ATOM 905 C C . ASP A 1 112 ? -7.84 34.719 -0.211 1 97.38 112 ASP A C 1
ATOM 907 O O . ASP A 1 112 ? -7.25 35.219 0.748 1 97.38 112 ASP A O 1
ATOM 911 N N . GLN A 1 113 ? -8.43 35.469 -1.13 1 96.69 113 GLN A N 1
ATOM 912 C CA . GLN A 1 113 ? -8.398 36.906 -1.075 1 96.69 113 GLN A CA 1
ATOM 913 C C . GLN A 1 113 ? -9.305 37.438 0.038 1 96.69 113 GLN A C 1
ATOM 915 O O . GLN A 1 113 ? -9.047 38.5 0.598 1 96.69 113 GLN A O 1
ATOM 920 N N . VAL A 1 114 ? -10.266 36.688 0.381 1 97.38 114 VAL A N 1
ATOM 921 C CA . VAL A 1 114 ? -11.258 37.156 1.331 1 97.38 114 VAL A CA 1
ATOM 922 C C . VAL A 1 114 ? -10.922 36.656 2.734 1 97.38 114 VAL A C 1
ATOM 924 O O . VAL A 1 114 ? -10.82 37.438 3.674 1 97.38 114 VAL A O 1
ATOM 927 N N . VAL A 1 115 ? -10.703 35.375 2.879 1 96.75 115 VAL A N 1
ATOM 928 C CA . VAL A 1 115 ? -10.555 34.75 4.188 1 96.75 115 VAL A CA 1
ATOM 929 C C . VAL A 1 115 ? -9.273 35.25 4.859 1 96.75 115 VAL A C 1
ATOM 931 O O . VAL A 1 115 ? -9.219 35.344 6.086 1 96.75 115 VAL A O 1
ATOM 934 N N . SER A 1 116 ? -8.289 35.656 4.074 1 96.94 116 SER A N 1
ATOM 935 C CA . SER A 1 116 ? -7.004 36.125 4.594 1 96.94 116 SER A CA 1
ATOM 936 C C . SER A 1 116 ? -7.16 37.406 5.379 1 96.94 116 SER A C 1
ATOM 938 O O . SER A 1 116 ? -6.309 37.75 6.195 1 96.94 116 SER A O 1
ATOM 940 N N . CYS A 1 117 ? -8.188 38.156 5.191 1 96.38 117 CYS A N 1
ATOM 941 C CA . CYS A 1 117 ? -8.438 39.406 5.875 1 96.38 117 CYS A CA 1
ATOM 942 C C . CYS A 1 117 ? -8.586 39.188 7.375 1 96.38 117 CYS A C 1
ATOM 944 O O . CYS A 1 117 ? -8.289 40.094 8.164 1 96.38 117 CYS A O 1
ATOM 946 N N . GLY A 1 118 ? -9.062 38 7.723 1 96.69 118 GLY A N 1
ATOM 947 C CA . GLY A 1 118 ? -9.211 37.688 9.141 1 96.69 118 GLY A CA 1
ATOM 948 C C . GLY A 1 118 ? -7.906 37.812 9.906 1 96.69 118 GLY A C 1
ATOM 949 O O . GLY A 1 118 ? -7.852 38.469 10.945 1 96.69 118 GLY A O 1
ATOM 950 N N . GLU A 1 119 ? -6.887 37.188 9.383 1 97.12 119 GLU A N 1
ATOM 951 C CA . GLU A 1 119 ? -5.57 37.25 10.008 1 97.12 119 GLU A CA 1
ATOM 952 C C . GLU A 1 119 ? -4.996 38.656 9.953 1 97.12 119 GLU A C 1
ATOM 954 O O . GLU A 1 119 ? -4.363 39.125 10.898 1 97.12 119 GLU A O 1
ATOM 959 N N . MET A 1 120 ? -5.258 39.375 8.867 1 97.31 120 MET A N 1
ATOM 960 C CA . MET A 1 120 ? -4.723 40.719 8.68 1 97.31 120 MET A CA 1
ATOM 961 C C . MET A 1 120 ? -5.27 41.656 9.742 1 97.31 120 MET A C 1
ATOM 963 O O . MET A 1 120 ? -4.504 42.375 10.398 1 97.31 120 MET A O 1
ATOM 967 N N . ILE A 1 121 ? -6.504 41.625 9.898 1 97.56 121 ILE A N 1
ATOM 968 C CA . ILE A 1 121 ? -7.145 42.531 10.836 1 97.56 121 ILE A CA 1
ATOM 969 C C . ILE A 1 121 ? -6.762 42.156 12.266 1 97.56 121 ILE A C 1
ATOM 971 O O . ILE A 1 121 ? -6.457 43.031 13.078 1 97.56 121 ILE A O 1
ATOM 975 N N . SER A 1 122 ? -6.785 40.875 12.539 1 98.06 122 SER A N 1
ATOM 976 C CA . SER A 1 122 ? -6.453 40.406 13.875 1 98.06 122 SER A CA 1
ATOM 977 C C . SER A 1 122 ? -5.059 40.844 14.297 1 98.06 122 SER A C 1
ATOM 979 O O . SER A 1 122 ? -4.875 41.406 15.383 1 98.06 122 SER A O 1
ATOM 981 N N . THR A 1 123 ? -4.105 40.656 13.453 1 98.25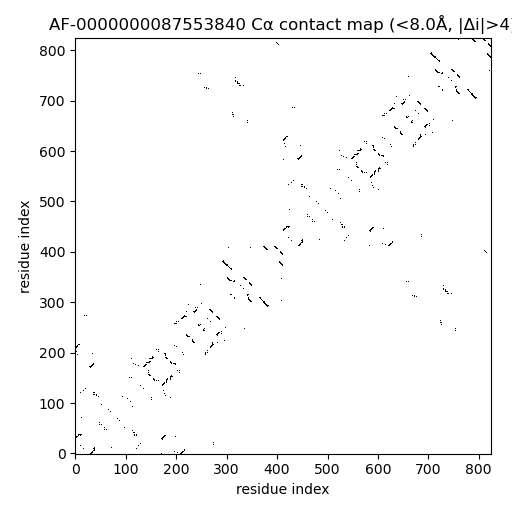 123 THR A N 1
ATOM 982 C CA . THR A 1 123 ? -2.723 41 13.781 1 98.25 123 THR A CA 1
ATOM 983 C C . THR A 1 123 ? -2.535 42.5 13.898 1 98.25 123 THR A C 1
ATOM 985 O O . THR A 1 123 ? -1.748 42.969 14.727 1 98.25 123 THR A O 1
ATOM 988 N N . LYS A 1 124 ? -3.25 43.25 13.078 1 97.94 124 LYS A N 1
ATOM 989 C CA . LYS A 1 124 ? -3.174 44.688 13.18 1 97.94 124 LYS A CA 1
ATOM 990 C C . LYS A 1 124 ? -3.689 45.188 14.531 1 97.94 124 LYS A C 1
ATOM 992 O O . LYS A 1 124 ? -3.049 46 15.188 1 97.94 124 LYS A O 1
ATOM 997 N N . ILE A 1 125 ? -4.805 44.656 14.914 1 98.25 125 ILE A N 1
ATOM 998 C CA . ILE A 1 125 ? -5.41 45.031 16.188 1 98.25 125 ILE A CA 1
ATOM 999 C C . ILE A 1 125 ? -4.461 44.656 17.328 1 98.25 125 ILE A C 1
ATOM 1001 O O . ILE A 1 125 ? -4.18 45.5 18.188 1 98.25 125 ILE A O 1
ATOM 1005 N N . VAL A 1 126 ? -3.932 43.5 17.328 1 98.12 126 VAL A N 1
ATOM 1006 C CA . VAL A 1 126 ? -3.076 43.031 18.422 1 98.12 126 VAL A CA 1
ATOM 1007 C C . VAL A 1 126 ? -1.775 43.812 18.438 1 98.12 126 VAL A C 1
ATOM 1009 O O . VAL A 1 126 ? -1.297 44.219 19.5 1 98.12 126 VAL A O 1
ATOM 1012 N N . SER A 1 127 ? -1.209 44.031 17.266 1 98.12 127 SER A N 1
ATOM 1013 C CA . SER A 1 127 ? 0.019 44.812 17.172 1 98.12 127 SER A CA 1
ATOM 1014 C C . SER A 1 127 ? -0.171 46.219 17.75 1 98.12 127 SER A C 1
ATOM 1016 O O . SER A 1 127 ? 0.655 46.688 18.547 1 98.12 127 SER A O 1
ATOM 1018 N N . GLU A 1 128 ? -1.235 46.875 17.359 1 97.94 128 GLU A N 1
ATOM 1019 C CA . GLU A 1 128 ? -1.519 48.219 17.844 1 97.94 128 GLU A CA 1
ATOM 1020 C C . GLU A 1 128 ? -1.747 48.25 19.359 1 97.94 128 GLU A C 1
ATOM 1022 O O . GLU A 1 128 ? -1.31 49.156 20.062 1 97.94 128 GLU A O 1
ATOM 1027 N N . TYR A 1 129 ? -2.416 47.25 19.828 1 98 129 TYR A N 1
ATOM 1028 C CA . TYR A 1 129 ? -2.666 47.156 21.266 1 98 129 TYR A CA 1
ATOM 1029 C C . TYR A 1 129 ? -1.363 47 22.031 1 98 129 TYR A C 1
ATOM 1031 O O . TYR A 1 129 ? -1.14 47.656 23.047 1 98 129 TYR A O 1
ATOM 1039 N N . LEU A 1 130 ? -0.552 46.062 21.562 1 97.44 130 LEU A N 1
ATOM 1040 C CA . LEU A 1 130 ? 0.734 45.844 22.219 1 97.44 130 LEU A CA 1
ATOM 1041 C C . LEU A 1 130 ? 1.561 47.125 22.234 1 97.44 130 LEU A C 1
ATOM 1043 O O . LEU A 1 130 ? 2.188 47.438 23.25 1 97.44 130 LEU A O 1
ATOM 1047 N N . ASN A 1 131 ? 1.514 47.844 21.156 1 96.81 131 ASN A N 1
ATOM 1048 C CA . ASN A 1 131 ? 2.221 49.094 21.125 1 96.81 131 ASN A CA 1
ATOM 1049 C C . ASN A 1 131 ? 1.621 50.094 22.109 1 96.81 131 ASN A C 1
ATOM 1051 O O . ASN A 1 131 ? 2.346 50.875 22.734 1 96.81 131 ASN A O 1
ATOM 1055 N N . GLU A 1 132 ? 0.304 50.062 22.219 1 95.44 132 GLU A N 1
ATOM 1056 C CA . GLU A 1 132 ? -0.405 50.969 23.141 1 95.44 132 GLU A CA 1
ATOM 1057 C C . GLU A 1 132 ? 0.036 50.719 24.578 1 95.44 132 GLU A C 1
ATOM 1059 O O . GLU A 1 132 ? 0.08 51.656 25.375 1 95.44 132 GLU A O 1
ATOM 1064 N N . ILE A 1 133 ? 0.407 49.562 24.922 1 94.94 133 ILE A N 1
ATOM 1065 C CA . ILE A 1 133 ? 0.782 49.25 26.297 1 94.94 133 ILE A CA 1
ATOM 1066 C C . ILE A 1 133 ? 2.301 49.156 26.406 1 94.94 133 ILE A C 1
ATOM 1068 O O . ILE A 1 133 ? 2.82 48.469 27.281 1 94.94 133 ILE A O 1
ATOM 1072 N N . GLN A 1 134 ? 3.039 49.594 25.453 1 94.06 134 GLN A N 1
ATOM 1073 C CA . GLN A 1 134 ? 4.484 49.812 25.469 1 94.06 134 GLN A CA 1
ATOM 1074 C C . GLN A 1 134 ? 5.238 48.5 25.234 1 94.06 134 GLN A C 1
ATOM 1076 O O . GLN A 1 134 ? 6.344 48.312 25.75 1 94.06 134 GLN A O 1
ATOM 1081 N N . PHE A 1 135 ? 4.598 47.562 24.641 1 95.12 135 PHE A N 1
ATOM 1082 C CA . PHE A 1 135 ? 5.281 46.438 24.016 1 95.12 135 PHE A CA 1
ATOM 1083 C C . PHE A 1 135 ? 5.633 46.75 22.578 1 95.12 135 PHE A C 1
ATOM 1085 O O . PHE A 1 135 ? 4.934 46.312 21.656 1 95.12 135 PHE A O 1
ATOM 1092 N N . THR A 1 136 ? 6.652 47.406 22.391 1 95.88 136 THR A N 1
ATOM 1093 C CA . THR A 1 136 ? 7.008 47.938 21.078 1 95.88 136 THR A CA 1
ATOM 1094 C C . THR A 1 136 ? 7.207 46.781 20.078 1 95.88 136 THR A C 1
ATOM 1096 O O . THR A 1 136 ? 7.934 45.844 20.359 1 95.88 136 THR A O 1
ATOM 1099 N N . ASN A 1 137 ? 6.555 46.906 19.031 1 96.81 137 ASN A N 1
ATOM 1100 C CA . ASN A 1 137 ? 6.66 45.906 18 1 96.81 137 ASN A CA 1
ATOM 1101 C C . ASN A 1 137 ? 6.414 46.469 16.609 1 96.81 137 ASN A C 1
ATOM 1103 O O . ASN A 1 137 ? 5.941 47.625 16.484 1 96.81 137 ASN A O 1
ATOM 1107 N N . GLN A 1 138 ? 6.789 45.75 15.617 1 97.38 138 GLN A N 1
ATOM 1108 C CA . GLN A 1 138 ? 6.531 46.094 14.219 1 97.38 138 GLN A CA 1
ATOM 1109 C C . GLN A 1 138 ? 5.551 45.125 13.586 1 97.38 138 GLN A C 1
ATOM 1111 O O . GLN A 1 138 ? 5.695 43.906 13.742 1 97.38 138 GLN A O 1
ATOM 1116 N N . TRP A 1 139 ? 4.543 45.656 12.977 1 97.69 139 TRP A N 1
ATOM 1117 C CA . TRP A 1 139 ? 3.576 44.844 12.25 1 97.69 139 TRP A CA 1
ATOM 1118 C C . TRP A 1 139 ? 4.133 44.438 10.898 1 97.69 139 TRP A C 1
ATOM 1120 O O . TRP A 1 139 ? 4.59 45.25 10.109 1 97.69 139 TRP A O 1
ATOM 1130 N N . LEU A 1 140 ? 4.191 43.125 10.656 1 97.25 140 LEU A N 1
ATOM 1131 C CA . LEU A 1 140 ? 4.727 42.531 9.422 1 97.25 140 LEU A CA 1
ATOM 1132 C C . LEU A 1 140 ? 3.619 41.906 8.594 1 97.25 140 LEU A C 1
ATOM 1134 O O . LEU A 1 140 ? 2.832 41.094 9.109 1 97.25 140 LEU A O 1
ATOM 1138 N N . ASP A 1 141 ? 3.549 42.281 7.348 1 97.5 141 ASP A N 1
ATOM 1139 C CA . ASP A 1 141 ? 2.67 41.594 6.41 1 97.5 141 ASP A CA 1
ATOM 1140 C C . ASP A 1 141 ? 3.309 40.281 5.91 1 97.5 141 ASP A C 1
ATOM 1142 O O . ASP A 1 141 ? 4.242 40.344 5.105 1 97.5 141 ASP A O 1
ATOM 1146 N N . ALA A 1 142 ? 2.766 39.125 6.371 1 98 142 ALA A N 1
ATOM 1147 C CA . ALA A 1 142 ? 3.35 37.844 6.059 1 98 142 ALA A CA 1
ATOM 1148 C C . ALA A 1 142 ? 3.453 37.625 4.551 1 98 142 ALA A C 1
ATOM 1150 O O . ALA A 1 142 ? 4.316 36.906 4.074 1 98 142 ALA A O 1
ATOM 1151 N N . ARG A 1 143 ? 2.564 38.25 3.742 1 97.25 143 ARG A N 1
ATOM 1152 C CA . ARG A 1 143 ? 2.51 38.094 2.293 1 97.25 143 ARG A CA 1
ATOM 1153 C C . ARG A 1 143 ? 3.781 38.625 1.636 1 97.25 143 ARG A C 1
ATOM 1155 O O . ARG A 1 143 ? 4.121 38.219 0.519 1 97.25 143 ARG A O 1
ATOM 1162 N N . ASP A 1 144 ? 4.414 39.469 2.324 1 97.06 144 ASP A N 1
ATOM 1163 C CA . ASP A 1 144 ? 5.652 40.031 1.795 1 97.06 144 ASP A CA 1
ATOM 1164 C C . ASP A 1 144 ? 6.828 39.094 2.02 1 97.06 144 ASP A C 1
ATOM 1166 O O . ASP A 1 144 ? 7.875 39.219 1.382 1 97.06 144 ASP A O 1
ATOM 1170 N N . TYR A 1 145 ? 6.664 38.156 2.828 1 97.5 145 TYR A N 1
ATOM 1171 C CA . TYR A 1 145 ? 7.809 37.375 3.258 1 97.5 145 TYR A CA 1
ATOM 1172 C C . TYR A 1 145 ? 7.598 35.906 2.924 1 97.5 145 TYR A C 1
ATOM 1174 O O . TYR A 1 145 ? 8.531 35.219 2.494 1 97.5 145 TYR A O 1
ATOM 1182 N N . VAL A 1 146 ? 6.445 35.344 3.156 1 97.94 146 VAL A N 1
ATOM 1183 C CA . VAL A 1 146 ? 6.129 33.938 2.846 1 97.94 146 VAL A CA 1
ATOM 1184 C C . VAL A 1 146 ? 5.648 33.844 1.399 1 97.94 146 VAL A C 1
ATOM 1186 O O . VAL A 1 146 ? 4.523 34.219 1.081 1 97.94 146 VAL A O 1
ATOM 1189 N N . LYS A 1 147 ? 6.449 33.219 0.587 1 97.94 147 LYS A N 1
ATOM 1190 C CA . LYS A 1 147 ? 6.148 33.125 -0.837 1 97.94 147 LYS A CA 1
ATOM 1191 C C . LYS A 1 147 ? 5.715 31.703 -1.205 1 97.94 147 LYS A C 1
ATOM 1193 O O . LYS A 1 147 ? 6.281 30.719 -0.708 1 97.94 147 LYS A O 1
ATOM 1198 N N . THR A 1 148 ? 4.68 31.594 -1.983 1 96.62 148 THR A N 1
ATOM 1199 C CA . THR A 1 148 ? 4.109 30.312 -2.354 1 96.62 148 THR A CA 1
ATOM 1200 C C . THR A 1 148 ? 3.826 30.25 -3.852 1 96.62 148 THR A C 1
ATOM 1202 O O . THR A 1 148 ? 3.973 31.25 -4.555 1 96.62 148 THR A O 1
ATOM 1205 N N . ASP A 1 149 ? 3.428 29.094 -4.336 1 94.44 149 ASP A N 1
ATOM 1206 C CA . ASP A 1 149 ? 2.844 29 -5.668 1 94.44 149 ASP A CA 1
ATOM 1207 C C . ASP A 1 149 ? 1.386 29.453 -5.664 1 94.44 149 ASP A C 1
ATOM 1209 O O . ASP A 1 149 ? 0.925 30.062 -4.699 1 94.44 149 ASP A O 1
ATOM 1213 N N . ASN A 1 150 ? 0.793 29.141 -6.836 1 92.69 150 ASN A N 1
ATOM 1214 C CA . ASN A 1 150 ? -0.573 29.641 -6.949 1 92.69 150 ASN A CA 1
ATOM 1215 C C . ASN A 1 150 ? -1.597 28.547 -6.707 1 92.69 150 ASN A C 1
ATOM 1217 O O . ASN A 1 150 ? -2.686 28.562 -7.285 1 92.69 150 ASN A O 1
ATOM 1221 N N . SER A 1 151 ? -1.191 27.547 -5.918 1 90 151 SER A N 1
ATOM 1222 C CA . SER A 1 151 ? -2.174 26.562 -5.488 1 90 151 SER A CA 1
ATOM 1223 C C . SER A 1 151 ? -3.053 27.109 -4.367 1 90 151 SER A C 1
ATOM 1225 O O . SER A 1 151 ? -2.857 26.766 -3.197 1 90 151 SER A O 1
ATOM 1227 N N . TYR A 1 152 ? -4.027 27.734 -4.816 1 90.88 152 TYR A N 1
ATOM 1228 C CA . TYR A 1 152 ? -4.887 28.438 -3.863 1 90.88 152 TYR A CA 1
ATOM 1229 C C . TYR A 1 152 ? -5.496 27.453 -2.867 1 90.88 152 TYR A C 1
ATOM 1231 O O . TYR A 1 152 ? -5.824 26.312 -3.225 1 90.88 152 TYR A O 1
ATOM 1239 N N . ARG A 1 153 ? -5.617 27.906 -1.588 1 90.75 153 ARG A N 1
ATOM 1240 C CA . ARG A 1 153 ? -6.145 27.203 -0.431 1 90.75 153 ARG A CA 1
ATOM 1241 C C . ARG A 1 153 ? -5.148 26.156 0.078 1 90.75 153 ARG A C 1
ATOM 1243 O O . ARG A 1 153 ? -5.293 25.641 1.188 1 90.75 153 ARG A O 1
ATOM 1250 N N . GLU A 1 154 ? -4.223 25.797 -0.705 1 87.06 154 GLU A N 1
ATOM 1251 C CA . GLU A 1 154 ? -3.174 24.859 -0.314 1 87.06 154 GLU A CA 1
ATOM 1252 C C . GLU A 1 154 ? -1.826 25.25 -0.912 1 87.06 154 GLU A C 1
ATOM 1254 O O . GLU A 1 154 ? -1.167 24.438 -1.563 1 87.06 154 GLU A O 1
ATOM 1259 N N . GLY A 1 155 ? -1.462 26.438 -0.668 1 90.44 155 GLY A N 1
ATOM 1260 C CA . GLY A 1 155 ? -0.238 26.953 -1.256 1 90.44 155 GLY A CA 1
ATOM 1261 C C . GLY A 1 155 ? 0.995 26.156 -0.871 1 90.44 155 GLY A C 1
ATOM 1262 O O . GLY A 1 155 ? 1.122 25.719 0.273 1 90.44 155 GLY A O 1
ATOM 1263 N N . VAL A 1 156 ? 1.831 25.953 -1.797 1 89.25 156 VAL A N 1
ATOM 1264 C CA . VAL A 1 156 ? 3.117 25.297 -1.559 1 89.25 156 VAL A CA 1
ATOM 1265 C C . VAL A 1 156 ? 4.203 26.359 -1.374 1 89.25 156 VAL A C 1
ATOM 1267 O O . VAL A 1 156 ? 4.406 27.203 -2.246 1 89.25 156 VAL A O 1
ATOM 1270 N N . VAL A 1 157 ? 4.945 26.281 -0.318 1 94.06 157 VAL A N 1
ATOM 1271 C CA . VAL A 1 157 ? 5.914 27.297 0.06 1 94.06 157 VAL A CA 1
ATOM 1272 C C . VAL A 1 157 ? 7.152 27.203 -0.832 1 94.06 157 VAL A C 1
ATOM 1274 O O . VAL A 1 157 ? 7.664 26.094 -1.066 1 94.06 157 VAL A O 1
ATOM 1277 N N . ASP A 1 158 ? 7.508 28.297 -1.406 1 95.94 158 ASP A N 1
ATOM 1278 C CA . ASP A 1 158 ? 8.828 28.438 -2.02 1 95.94 158 ASP A CA 1
ATOM 1279 C C . ASP A 1 158 ? 9.883 28.766 -0.971 1 95.94 158 ASP A C 1
ATOM 1281 O O . ASP A 1 158 ? 10.156 29.938 -0.695 1 95.94 158 ASP A O 1
ATOM 1285 N N . TRP A 1 159 ? 10.578 27.828 -0.567 1 94.06 159 TRP A N 1
ATOM 1286 C CA . TRP A 1 159 ? 11.469 27.953 0.582 1 94.06 159 TRP A CA 1
ATOM 1287 C C . TRP A 1 159 ? 12.656 28.859 0.259 1 94.06 159 TRP A C 1
ATOM 1289 O O . TRP A 1 159 ? 13.117 29.625 1.115 1 94.06 159 TRP A O 1
ATOM 1299 N N . THR A 1 160 ? 13.133 28.766 -0.909 1 95.75 160 THR A N 1
ATOM 1300 C CA . THR A 1 160 ? 14.273 29.594 -1.295 1 95.75 160 THR A CA 1
ATOM 1301 C C . THR A 1 160 ? 13.93 31.078 -1.197 1 95.75 160 THR A C 1
ATOM 1303 O O . THR A 1 160 ? 14.656 31.844 -0.561 1 95.75 160 THR A O 1
ATOM 1306 N N . LYS A 1 161 ? 12.844 31.422 -1.775 1 96.62 161 LYS A N 1
ATOM 1307 C CA . LYS A 1 161 ? 12.414 32.812 -1.752 1 96.62 161 LYS A CA 1
ATOM 1308 C C . LYS A 1 161 ? 12.016 33.25 -0.343 1 96.62 161 LYS A C 1
ATOM 1310 O O . LYS A 1 161 ? 12.367 34.344 0.099 1 96.62 161 LYS A O 1
ATOM 1315 N N . THR A 1 162 ? 11.305 32.438 0.306 1 97.75 162 THR A N 1
ATOM 1316 C CA . THR A 1 162 ? 10.828 32.75 1.651 1 97.75 162 THR A CA 1
ATOM 1317 C C . THR A 1 162 ? 12 32.969 2.602 1 97.75 162 THR A C 1
ATOM 1319 O O . THR A 1 162 ? 12.016 33.938 3.377 1 97.75 162 THR A O 1
ATOM 1322 N N . GLU A 1 163 ? 12.977 32.125 2.557 1 96.62 163 GLU A N 1
ATOM 1323 C CA . GLU A 1 163 ? 14.164 32.25 3.395 1 96.62 163 GLU A CA 1
ATOM 1324 C C . GLU A 1 163 ? 14.906 33.562 3.082 1 96.62 163 GLU A C 1
ATOM 1326 O O . GLU A 1 163 ? 15.391 34.25 3.99 1 96.62 163 GLU A O 1
ATOM 1331 N N . GLU A 1 164 ? 15.008 33.875 1.853 1 96.81 164 GLU A N 1
ATOM 1332 C CA . GLU A 1 164 ? 15.672 35.094 1.433 1 96.81 164 GLU A CA 1
ATOM 1333 C C . GLU A 1 164 ? 14.969 36.344 1.997 1 96.81 164 GLU A C 1
ATOM 1335 O O . GLU A 1 164 ? 15.617 37.219 2.564 1 96.81 164 GLU A O 1
ATOM 1340 N N . PHE A 1 165 ? 13.695 36.406 1.908 1 96.94 165 PHE A N 1
ATOM 1341 C CA . PHE A 1 165 ? 12.93 37.562 2.34 1 96.94 165 PHE A CA 1
ATOM 1342 C C . PHE A 1 165 ? 12.945 37.688 3.857 1 96.94 165 PHE A C 1
ATOM 1344 O O . PHE A 1 165 ? 13.07 38.781 4.395 1 96.94 165 PHE A O 1
ATOM 1351 N N . ILE A 1 166 ? 12.836 36.594 4.523 1 97.12 166 ILE A N 1
ATOM 1352 C CA . ILE A 1 166 ? 12.758 36.625 5.98 1 97.12 166 ILE A CA 1
ATOM 1353 C C . ILE A 1 166 ? 14.141 36.938 6.562 1 97.12 166 ILE A C 1
ATOM 1355 O O . ILE A 1 166 ? 14.242 37.5 7.652 1 97.12 166 ILE A O 1
ATOM 1359 N N . SER A 1 167 ? 15.18 36.594 5.82 1 94.19 167 SER A N 1
ATOM 1360 C CA . SER A 1 167 ? 16.547 36.812 6.289 1 94.19 167 SER A CA 1
ATOM 1361 C C . SER A 1 167 ? 16.812 38.312 6.488 1 94.19 167 SER A C 1
ATOM 1363 O O . SER A 1 167 ? 17.75 38.688 7.199 1 94.19 167 SER A O 1
ATOM 1365 N N . HIS A 1 168 ? 15.977 39.156 5.887 1 94 168 HIS A N 1
ATOM 1366 C CA . HIS A 1 168 ? 16.156 40.594 5.996 1 94 168 HIS A CA 1
ATOM 1367 C C . HIS A 1 168 ? 15.602 41.125 7.316 1 94 168 HIS A C 1
ATOM 1369 O O . HIS A 1 168 ? 15.852 42.281 7.688 1 94 168 HIS A O 1
ATOM 1375 N N . LEU A 1 169 ? 14.914 40.312 8.039 1 95.62 169 LEU A N 1
ATOM 1376 C CA . LEU A 1 169 ? 14.32 40.75 9.305 1 95.62 169 LEU A CA 1
ATOM 1377 C C . LEU A 1 169 ? 15.367 40.75 10.414 1 95.62 169 LEU A C 1
ATOM 1379 O O . LEU A 1 169 ? 16.219 39.875 10.469 1 95.62 169 LEU A O 1
ATOM 1383 N N . SER A 1 170 ? 15.25 41.781 11.219 1 92.94 170 SER A N 1
ATOM 1384 C CA . SER A 1 170 ? 16.141 41.844 12.367 1 92.94 170 SER A CA 1
ATOM 1385 C C . SER A 1 170 ? 15.695 40.906 13.484 1 92.94 170 SER A C 1
ATOM 1387 O O . SER A 1 170 ? 14.508 40.844 13.812 1 92.94 170 SER A O 1
ATOM 1389 N N . SER A 1 171 ? 16.672 40.281 14.086 1 89.19 171 SER A N 1
ATOM 1390 C CA . SER A 1 171 ? 16.359 39.344 15.188 1 89.19 171 SER A CA 1
ATOM 1391 C C . SER A 1 171 ? 16.234 40.125 16.516 1 89.19 171 SER A C 1
ATOM 1393 O O . SER A 1 171 ? 15.859 39.531 17.531 1 89.19 171 SER A O 1
ATOM 1395 N N . GLU A 1 172 ? 16.422 41.406 16.484 1 89.94 172 GLU A N 1
ATOM 1396 C CA . GLU A 1 172 ? 16.406 42.188 17.703 1 89.94 172 GLU A CA 1
ATOM 1397 C C . GLU A 1 172 ? 15.055 42.875 17.906 1 89.94 172 GLU A C 1
ATOM 1399 O O . GLU A 1 172 ? 14.773 43.406 18.984 1 89.94 172 GLU A O 1
ATOM 1404 N N . THR A 1 173 ? 14.258 42.844 16.875 1 92.56 173 THR A N 1
ATOM 1405 C CA . THR A 1 173 ? 12.969 43.531 16.891 1 92.56 173 THR A CA 1
ATOM 1406 C C . THR A 1 173 ? 11.828 42.562 17.156 1 92.56 173 THR A C 1
ATOM 1408 O O . THR A 1 173 ? 11.922 41.375 16.781 1 92.56 173 THR A O 1
ATOM 1411 N N . CYS A 1 174 ? 10.852 43.062 17.891 1 96.19 174 CYS A N 1
ATOM 1412 C CA . CYS A 1 174 ? 9.641 42.281 18.062 1 96.19 174 CYS A CA 1
ATOM 1413 C C . CYS A 1 174 ? 8.672 42.469 16.906 1 96.19 174 CYS A C 1
ATOM 1415 O O . CYS A 1 174 ? 8.469 43.625 16.469 1 96.19 174 CYS A O 1
ATOM 1417 N N . TYR A 1 175 ? 8.188 41.375 16.375 1 97.81 175 TYR A N 1
ATOM 1418 C CA . TYR A 1 175 ? 7.289 41.469 15.227 1 97.81 175 TYR A CA 1
ATOM 1419 C C . TYR A 1 175 ? 5.945 40.812 15.539 1 97.81 175 TYR A C 1
ATOM 1421 O O . TYR A 1 175 ? 5.871 39.875 16.359 1 97.81 175 TYR A O 1
ATOM 1429 N N . VAL A 1 176 ? 4.918 41.344 14.977 1 98.12 176 VAL A N 1
ATOM 1430 C CA . VAL A 1 176 ? 3.604 40.688 14.93 1 98.12 176 VAL A CA 1
ATOM 1431 C C . VAL A 1 176 ? 3.211 40.438 13.477 1 98.12 176 VAL A C 1
ATOM 1433 O O . VAL A 1 176 ? 3.238 41.344 12.648 1 98.12 176 VAL A O 1
ATOM 1436 N N . THR A 1 177 ? 2.922 39.219 13.18 1 98.44 177 THR A N 1
ATOM 1437 C CA . THR A 1 177 ? 2.592 38.875 11.797 1 98.44 177 THR A CA 1
ATOM 1438 C C . THR A 1 177 ? 1.419 37.906 11.742 1 98.44 177 THR A C 1
ATOM 1440 O O . THR A 1 177 ? 0.84 37.562 12.781 1 98.44 177 THR A O 1
ATOM 1443 N N . GLN A 1 178 ? 0.955 37.625 10.523 1 98 178 GLN A N 1
ATOM 1444 C CA . GLN A 1 178 ? -0.208 36.781 10.289 1 98 178 GLN A CA 1
ATOM 1445 C C . GLN A 1 178 ? 0.201 35.312 10.133 1 98 178 GLN A C 1
ATOM 1447 O O . GLN A 1 178 ? 1.259 35 9.57 1 98 178 GLN A O 1
ATOM 1452 N N . GLY A 1 179 ? -0.616 34.406 10.602 1 95.81 179 GLY A N 1
ATOM 1453 C CA . GLY A 1 179 ? -0.543 33 10.227 1 95.81 179 GLY A CA 1
ATOM 1454 C C . GLY A 1 179 ? -1.381 32.656 9.008 1 95.81 179 GLY A C 1
ATOM 1455 O O . GLY A 1 179 ? -2.205 33.469 8.57 1 95.81 179 GLY A O 1
ATOM 1456 N N . PHE A 1 180 ? -1.106 31.594 8.391 1 95 180 PHE A N 1
ATOM 1457 C CA . PHE A 1 180 ? -2.049 30.969 7.477 1 95 180 PHE A CA 1
ATOM 1458 C C . PHE A 1 180 ? -1.888 31.516 6.066 1 95 180 PHE A C 1
ATOM 1460 O O . PHE A 1 180 ? -2.299 30.891 5.094 1 95 180 PHE A O 1
ATOM 1467 N N . ILE A 1 181 ? -1.218 32.719 5.945 1 97.19 181 ILE A N 1
ATOM 1468 C CA . ILE A 1 181 ? -1.308 33.344 4.637 1 97.19 181 ILE A CA 1
ATOM 1469 C C . ILE A 1 181 ? 0.093 33.562 4.07 1 97.19 181 ILE A C 1
ATOM 1471 O O . ILE A 1 181 ? 1.062 33.688 4.824 1 97.19 181 ILE A O 1
ATOM 1475 N N . GLY A 1 182 ? 0.233 33.531 2.787 1 97.5 182 GLY A N 1
ATOM 1476 C CA . GLY A 1 182 ? 1.365 33.906 1.952 1 97.5 182 GLY A CA 1
ATOM 1477 C C . GLY A 1 182 ? 0.954 34.531 0.633 1 97.5 182 GLY A C 1
ATOM 1478 O O . GLY A 1 182 ? -0.141 35.094 0.517 1 97.5 182 GLY A O 1
ATOM 1479 N N . SER A 1 183 ? 1.918 34.656 -0.253 1 97.56 183 SER A N 1
ATOM 1480 C CA . SER A 1 183 ? 1.585 35.219 -1.548 1 97.56 183 SER A CA 1
ATOM 1481 C C . SER A 1 183 ? 2.312 34.531 -2.682 1 97.56 183 SER A C 1
ATOM 1483 O O . SER A 1 183 ? 3.389 33.938 -2.475 1 97.56 183 SER A O 1
ATOM 1485 N N . ASP A 1 184 ? 1.675 34.562 -3.799 1 96.5 184 ASP A N 1
ATOM 1486 C CA . ASP A 1 184 ? 2.309 33.969 -4.98 1 96.5 184 ASP A CA 1
ATOM 1487 C C . ASP A 1 184 ? 3.191 35 -5.688 1 96.5 184 ASP A C 1
ATOM 1489 O O . ASP A 1 184 ? 3.486 36.062 -5.133 1 96.5 184 ASP A O 1
ATOM 1493 N N . ASP A 1 185 ? 3.705 34.719 -6.879 1 92.69 185 ASP A N 1
ATOM 1494 C CA . ASP A 1 185 ? 4.676 35.531 -7.598 1 92.69 185 ASP A CA 1
ATOM 1495 C C . ASP A 1 185 ? 4.059 36.844 -8.031 1 92.69 185 ASP A C 1
ATOM 1497 O O . ASP A 1 185 ? 4.77 37.844 -8.242 1 92.69 185 ASP A O 1
ATOM 1501 N N . ASN A 1 186 ? 2.76 36.906 -8.18 1 93.44 186 ASN A N 1
ATOM 1502 C CA . ASN A 1 186 ? 2.053 38.125 -8.562 1 93.44 186 ASN A CA 1
ATOM 1503 C C . ASN A 1 186 ? 1.561 38.906 -7.336 1 93.44 186 ASN A C 1
ATOM 1505 O O . ASN A 1 186 ? 0.778 39.844 -7.461 1 93.44 186 ASN A O 1
ATOM 1509 N N . ASN A 1 187 ? 1.854 38.375 -6.184 1 92.88 187 ASN A N 1
ATOM 1510 C CA . ASN A 1 187 ? 1.551 39 -4.898 1 92.88 187 ASN A CA 1
ATOM 1511 C C . ASN A 1 187 ? 0.077 38.844 -4.535 1 92.88 187 ASN A C 1
ATOM 1513 O O . ASN A 1 187 ? -0.442 39.562 -3.691 1 92.88 187 ASN A O 1
ATOM 1517 N N . PHE A 1 188 ? -0.541 37.906 -5.227 1 94.81 188 PHE A N 1
ATOM 1518 C CA . PHE A 1 188 ? -1.87 37.531 -4.758 1 94.81 188 PHE A CA 1
ATOM 1519 C C . PHE A 1 188 ? -1.779 36.656 -3.504 1 94.81 188 PHE A C 1
ATOM 1521 O O . PHE A 1 188 ? -0.873 35.844 -3.379 1 94.81 188 PHE A O 1
ATOM 1528 N N . THR A 1 189 ? -2.756 36.875 -2.682 1 97.19 189 THR A N 1
ATOM 1529 C CA . THR A 1 189 ? -2.766 36.156 -1.42 1 97.19 189 THR A CA 1
ATOM 1530 C C . THR A 1 189 ? -3.066 34.688 -1.655 1 97.19 189 THR A C 1
ATOM 1532 O O . THR A 1 189 ? -3.93 34.344 -2.465 1 97.19 189 THR A O 1
ATOM 1535 N N . VAL A 1 190 ? -2.291 33.812 -1.035 1 97.38 190 VAL A N 1
ATOM 1536 C CA . VAL A 1 190 ? -2.504 32.344 -1.041 1 97.38 190 VAL A CA 1
ATOM 1537 C C . VAL A 1 190 ? -2.51 31.828 0.392 1 97.38 190 VAL A C 1
ATOM 1539 O O . VAL A 1 190 ? -1.665 32.219 1.204 1 97.38 190 VAL A O 1
ATOM 1542 N N . THR A 1 191 ? -3.52 31.047 0.719 1 96.69 191 THR A N 1
ATOM 1543 C CA . THR A 1 191 ? -3.551 30.453 2.053 1 96.69 191 THR A CA 1
ATOM 1544 C C . THR A 1 191 ? -2.781 29.141 2.08 1 96.69 191 THR A C 1
ATOM 1546 O O . THR A 1 191 ? -2.572 28.516 1.037 1 96.69 191 THR A O 1
ATOM 1549 N N . LEU A 1 192 ? -2.377 28.766 3.254 1 93.38 192 LEU A N 1
ATOM 1550 C CA . LEU A 1 192 ? -1.467 27.625 3.398 1 93.38 192 LEU A CA 1
ATOM 1551 C C . LEU A 1 192 ? -2.23 26.359 3.75 1 93.38 192 LEU A C 1
ATOM 1553 O O . LEU A 1 192 ? -1.625 25.312 3.988 1 93.38 192 LEU A O 1
ATOM 1557 N N . GLY A 1 193 ? -3.496 26.406 3.775 1 85.25 193 GLY A N 1
ATOM 1558 C CA . GLY A 1 193 ? -4.309 25.234 4.031 1 85.25 193 GLY A CA 1
ATOM 1559 C C . GLY A 1 193 ? -4.605 25.016 5.504 1 85.25 193 GLY A C 1
ATOM 1560 O O . GLY A 1 193 ? -4.574 25.969 6.289 1 85.25 193 GLY A O 1
ATOM 1561 N N . ARG A 1 194 ? -4.926 23.75 5.859 1 72.38 194 ARG A N 1
ATOM 1562 C CA . ARG A 1 194 ? -5.281 23.422 7.234 1 72.38 194 ARG A CA 1
ATOM 1563 C C . ARG A 1 194 ? -4.109 23.656 8.18 1 72.38 194 ARG A C 1
ATOM 1565 O O . ARG A 1 194 ? -2.963 23.344 7.84 1 72.38 194 ARG A O 1
ATOM 1572 N N . GLU A 1 195 ? -4.43 24.156 9.32 1 77.19 195 GLU A N 1
ATOM 1573 C CA . GLU A 1 195 ? -3.461 24.5 10.352 1 77.19 195 GLU A CA 1
ATOM 1574 C C . GLU A 1 195 ? -2.359 25.406 9.789 1 77.19 195 GLU A C 1
ATOM 1576 O O . GLU A 1 195 ? -1.191 25.266 10.164 1 77.19 195 GLU A O 1
ATOM 1581 N N . GLY A 1 196 ? -2.748 26.172 8.961 1 88.31 196 GLY A N 1
ATOM 1582 C CA . GLY A 1 196 ? -1.821 27.047 8.273 1 88.31 196 GLY A CA 1
ATOM 1583 C C . GLY A 1 196 ? -1.098 28 9.203 1 88.31 196 GLY A C 1
ATOM 1584 O O . GLY A 1 196 ? 0.075 28.312 8.992 1 88.31 196 GLY A O 1
ATOM 1585 N N . SER A 1 197 ? -1.734 28.391 10.25 1 93.38 197 SER A N 1
ATOM 1586 C CA . SER A 1 197 ? -1.113 29.328 11.172 1 93.38 197 SER A CA 1
ATOM 1587 C C . SER A 1 197 ? 0.053 28.688 11.914 1 93.38 197 SER A C 1
ATOM 1589 O O . SER A 1 197 ? 1.096 29.312 12.109 1 93.38 197 SER A O 1
ATOM 1591 N N . ASP A 1 198 ? -0.133 27.484 12.375 1 91.94 198 ASP A N 1
ATOM 1592 C CA . ASP A 1 198 ? 0.969 26.766 13 1 91.94 198 ASP A CA 1
ATOM 1593 C C . ASP A 1 198 ? 2.131 26.578 12.023 1 91.94 198 ASP A C 1
ATOM 1595 O O . ASP A 1 198 ? 3.295 26.719 12.406 1 91.94 198 ASP A O 1
ATOM 1599 N N . TYR A 1 199 ? 1.755 26.328 10.844 1 93 199 TYR A N 1
ATOM 1600 C CA . TYR A 1 199 ? 2.76 26.172 9.797 1 93 199 TYR A CA 1
ATOM 1601 C C . TYR A 1 199 ? 3.531 27.453 9.578 1 93 199 TYR A C 1
ATOM 1603 O O . TYR A 1 199 ? 4.758 27.438 9.43 1 93 199 TYR A O 1
ATOM 1611 N N . SER A 1 200 ? 2.803 28.578 9.531 1 96.81 200 SER A N 1
ATOM 1612 C CA . SER A 1 200 ? 3.445 29.875 9.391 1 96.81 200 SER A CA 1
ATOM 1613 C C . SER A 1 200 ? 4.473 30.109 10.492 1 96.81 200 SER A C 1
ATOM 1615 O O . SER A 1 200 ? 5.574 30.594 10.227 1 96.81 200 SER A O 1
ATOM 1617 N N . ALA A 1 201 ? 4.051 29.781 11.688 1 96.38 201 ALA A N 1
ATOM 1618 C CA . ALA A 1 201 ? 4.969 29.922 12.812 1 96.38 201 ALA A CA 1
ATOM 1619 C C . ALA A 1 201 ? 6.23 29.094 12.602 1 96.38 201 ALA A C 1
ATOM 1621 O O . ALA A 1 201 ? 7.34 29.547 12.867 1 96.38 201 ALA A O 1
ATOM 1622 N N . ALA A 1 202 ? 6.055 27.906 12.148 1 95.19 202 ALA A N 1
ATOM 1623 C CA . ALA A 1 202 ? 7.18 27 11.891 1 95.19 202 ALA A CA 1
ATOM 1624 C C . ALA A 1 202 ? 8.07 27.562 10.781 1 95.19 202 ALA A C 1
ATOM 1626 O O . ALA A 1 202 ? 9.297 27.438 10.844 1 95.19 202 ALA A O 1
ATOM 1627 N N . ILE A 1 203 ? 7.5 28.125 9.75 1 96 203 ILE A N 1
ATOM 1628 C CA . ILE A 1 203 ? 8.242 28.703 8.641 1 96 203 ILE A CA 1
ATOM 1629 C C . ILE A 1 203 ? 9.141 29.828 9.156 1 96 203 ILE A C 1
ATOM 1631 O O . ILE A 1 203 ? 10.336 29.859 8.852 1 96 203 ILE A O 1
ATOM 1635 N N . PHE A 1 204 ? 8.586 30.703 9.938 1 97.5 204 PHE A N 1
ATOM 1636 C CA . PHE A 1 204 ? 9.367 31.812 10.484 1 97.5 204 PHE A CA 1
ATOM 1637 C C . PHE A 1 204 ? 10.453 31.281 11.422 1 97.5 204 PHE A C 1
ATOM 1639 O O . PHE A 1 204 ? 11.578 31.781 11.422 1 97.5 204 PHE A O 1
ATOM 1646 N N . ALA A 1 205 ? 10.07 30.312 12.203 1 96.5 205 ALA A N 1
ATOM 1647 C CA . ALA A 1 205 ? 11.055 29.719 13.102 1 96.5 205 ALA A CA 1
ATOM 1648 C C . ALA A 1 205 ? 12.234 29.156 12.32 1 96.5 205 ALA A C 1
ATOM 1650 O O . ALA A 1 205 ? 13.391 29.375 12.688 1 96.5 205 ALA A O 1
ATOM 1651 N N . TYR A 1 206 ? 11.938 28.453 11.32 1 95.12 206 TYR A N 1
ATOM 1652 C CA . TYR A 1 206 ? 12.961 27.859 10.469 1 95.12 206 TYR A CA 1
ATOM 1653 C C . TYR A 1 206 ? 13.844 28.938 9.836 1 95.12 206 TYR A C 1
ATOM 1655 O O . TYR A 1 206 ? 15.078 28.859 9.93 1 95.12 206 TYR A O 1
ATOM 1663 N N . CYS A 1 207 ? 13.242 29.922 9.227 1 96.62 207 CYS A N 1
ATOM 1664 C CA . CYS A 1 207 ? 13.961 30.922 8.445 1 96.62 207 CYS A CA 1
ATOM 1665 C C . CYS A 1 207 ? 14.781 31.828 9.344 1 96.62 207 CYS A C 1
ATOM 1667 O O . CYS A 1 207 ? 15.844 32.312 8.945 1 96.62 207 CYS A O 1
ATOM 1669 N N . LEU A 1 208 ? 14.367 32 10.602 1 96.12 208 LEU A N 1
ATOM 1670 C CA . LEU A 1 208 ? 15.047 32.906 11.523 1 96.12 208 LEU A CA 1
ATOM 1671 C C . LEU A 1 208 ? 15.969 32.156 12.461 1 96.12 208 LEU A C 1
ATOM 1673 O O . LEU A 1 208 ? 16.578 32.719 13.359 1 96.12 208 LEU A O 1
ATOM 1677 N N . ASN A 1 209 ? 16.078 30.859 12.258 1 94.75 209 ASN A N 1
ATOM 1678 C CA . ASN A 1 209 ? 16.844 30.016 13.172 1 94.75 209 ASN A CA 1
ATOM 1679 C C . ASN A 1 209 ? 16.469 30.281 14.633 1 94.75 209 ASN A C 1
ATOM 1681 O O . ASN A 1 209 ? 17.328 30.578 15.453 1 94.75 209 ASN A O 1
ATOM 1685 N N . ALA A 1 210 ? 15.203 30.156 14.852 1 95.56 210 ALA A N 1
ATOM 1686 C CA . ALA A 1 210 ? 14.648 30.531 16.156 1 95.56 210 ALA A CA 1
ATOM 1687 C C . ALA A 1 210 ? 15.164 29.609 17.25 1 95.56 210 ALA A C 1
ATOM 1689 O O . ALA A 1 210 ? 15.516 28.453 17 1 95.56 210 ALA A O 1
ATOM 1690 N N . GLU A 1 211 ? 15.164 30.156 18.469 1 94.62 211 GLU A N 1
ATOM 1691 C CA . GLU A 1 211 ? 15.547 29.375 19.641 1 94.62 211 GLU A CA 1
ATOM 1692 C C . GLU A 1 211 ? 14.477 28.344 20 1 94.62 211 GLU A C 1
ATOM 1694 O O . GLU A 1 211 ? 14.789 27.234 20.438 1 94.62 211 GLU A O 1
ATOM 1699 N N . ALA A 1 212 ? 13.328 28.75 19.828 1 95.12 212 ALA A N 1
ATOM 1700 C CA . ALA A 1 212 ? 12.188 27.891 20.156 1 95.12 212 ALA A CA 1
ATOM 1701 C C . ALA A 1 212 ? 10.898 28.438 19.547 1 95.12 212 ALA A C 1
ATOM 1703 O O . ALA A 1 212 ? 10.805 29.641 19.25 1 95.12 212 ALA A O 1
ATOM 1704 N N . MET A 1 213 ? 10.016 27.594 19.328 1 96.06 213 MET A N 1
ATOM 1705 C CA . MET A 1 213 ? 8.656 27.938 18.922 1 96.06 213 MET A CA 1
ATOM 1706 C C . MET A 1 213 ? 7.641 27.469 19.953 1 96.06 213 MET A C 1
ATOM 1708 O O . MET A 1 213 ? 7.77 26.359 20.5 1 96.06 213 MET A O 1
ATOM 1712 N N . THR A 1 214 ? 6.738 28.312 20.297 1 95.56 214 THR A N 1
ATOM 1713 C CA . THR A 1 214 ? 5.68 27.953 21.234 1 95.56 214 THR A CA 1
ATOM 1714 C C . THR A 1 214 ? 4.305 28.203 20.625 1 95.56 214 THR A C 1
ATOM 1716 O O . THR A 1 214 ? 4.035 29.281 20.109 1 95.56 214 THR A O 1
ATOM 1719 N N . ILE A 1 215 ? 3.561 27.219 20.641 1 94 215 ILE A N 1
ATOM 1720 C CA . ILE A 1 215 ? 2.158 27.359 20.266 1 94 215 ILE A CA 1
ATOM 1721 C C . ILE A 1 215 ? 1.295 27.453 21.516 1 94 215 ILE A C 1
ATOM 1723 O O . ILE A 1 215 ? 1.309 26.531 22.359 1 94 215 ILE A O 1
ATOM 1727 N N . TRP A 1 216 ? 0.618 28.516 21.625 1 93.69 216 TRP A N 1
ATOM 1728 C CA . TRP A 1 216 ? -0.256 28.75 22.766 1 93.69 216 TRP A CA 1
ATOM 1729 C C . TRP A 1 216 ? -1.686 28.312 22.453 1 93.69 216 TRP A C 1
ATOM 1731 O O . TRP A 1 216 ? -2.311 28.844 21.531 1 93.69 216 TRP A O 1
ATOM 1741 N N . LYS A 1 217 ? -2.158 27.406 23.172 1 89.56 217 LYS A N 1
ATOM 1742 C CA . LYS A 1 217 ? -3.498 26.875 22.969 1 89.56 217 LYS A CA 1
ATOM 1743 C C . LYS A 1 217 ? -4.293 26.891 24.266 1 89.56 217 LYS A C 1
ATOM 1745 O O . LYS A 1 217 ? -3.797 27.344 25.312 1 89.56 217 LYS A O 1
ATOM 1750 N N . ASP A 1 218 ? -5.578 26.5 24.172 1 86.19 218 ASP A N 1
ATOM 1751 C CA . ASP A 1 218 ? -6.445 26.469 25.344 1 86.19 218 ASP A CA 1
ATOM 1752 C C . ASP A 1 218 ? -6.281 25.172 26.125 1 86.19 218 ASP A C 1
ATOM 1754 O O . ASP A 1 218 ? -6.914 24.984 27.156 1 86.19 218 ASP A O 1
ATOM 1758 N N . VAL A 1 219 ? -5.367 24.297 25.734 1 85.81 219 VAL A N 1
ATOM 1759 C CA . VAL A 1 219 ? -5.129 23.031 26.406 1 85.81 219 VAL A CA 1
ATOM 1760 C C . VAL A 1 219 ? -3.762 23.047 27.078 1 85.81 219 VAL A C 1
ATOM 1762 O O . VAL A 1 219 ? -2.873 23.812 26.672 1 85.81 219 VAL A O 1
ATOM 1765 N N . PRO A 1 220 ? -3.641 22.25 28.125 1 89.69 220 PRO A N 1
ATOM 1766 C CA . PRO A 1 220 ? -2.379 22.281 28.875 1 89.69 220 PRO A CA 1
ATOM 1767 C C . PRO A 1 220 ? -1.187 21.828 28.031 1 89.69 220 PRO A C 1
ATOM 1769 O O . PRO A 1 220 ? -0.043 22.172 28.344 1 89.69 220 PRO A O 1
ATOM 1772 N N . GLY A 1 221 ? -1.403 21.125 27.031 1 90.5 221 GLY A N 1
ATOM 1773 C CA . GLY A 1 221 ? -0.405 20.547 26.156 1 90.5 221 GLY A CA 1
ATOM 1774 C C . GLY A 1 221 ? -0.941 19.406 25.312 1 90.5 221 GLY A C 1
ATOM 1775 O O . GLY A 1 221 ? -2.127 19.375 24.969 1 90.5 221 GLY A O 1
ATOM 1776 N N . VAL A 1 222 ? -0.034 18.594 24.859 1 88.88 222 VAL A N 1
ATOM 1777 C CA . VAL A 1 222 ? -0.43 17.406 24.109 1 88.88 222 VAL A CA 1
ATOM 1778 C C . VAL A 1 222 ? -0.842 16.297 25.078 1 88.88 222 VAL A C 1
ATOM 1780 O O . VAL A 1 222 ? -0.046 15.867 25.906 1 88.88 222 VAL A O 1
ATOM 1783 N N . MET A 1 223 ? -2.025 15.922 24.891 1 90 223 MET A N 1
ATOM 1784 C CA . MET A 1 223 ? -2.547 14.875 25.766 1 90 223 MET A CA 1
ATOM 1785 C C . MET A 1 223 ? -2.449 13.508 25.094 1 90 223 MET A C 1
ATOM 1787 O O . MET A 1 223 ? -2.305 13.422 23.859 1 90 223 MET A O 1
ATOM 1791 N N . THR A 1 224 ? -2.508 12.453 25.891 1 89.25 224 THR A N 1
ATOM 1792 C CA . THR A 1 224 ? -2.469 11.094 25.359 1 89.25 224 THR A CA 1
ATOM 1793 C C . THR A 1 224 ? -3.736 10.781 24.578 1 89.25 224 THR A C 1
ATOM 1795 O O . THR A 1 224 ? -3.809 9.758 23.891 1 89.25 224 THR A O 1
ATOM 1798 N N . GLY A 1 225 ? -4.672 11.57 24.656 1 88.25 225 GLY A N 1
ATOM 1799 C CA . GLY A 1 225 ? -5.922 11.477 23.922 1 88.25 225 GLY A CA 1
ATOM 1800 C C . GLY A 1 225 ? -6.805 12.695 24.094 1 88.25 225 GLY A C 1
ATOM 1801 O O . GLY A 1 225 ? -6.57 13.523 24.969 1 88.25 225 GLY A O 1
ATOM 1802 N N . ASP A 1 226 ? -7.758 12.828 23.312 1 83.5 226 ASP A N 1
ATOM 1803 C CA . ASP A 1 226 ? -8.734 13.906 23.453 1 83.5 226 ASP A CA 1
ATOM 1804 C C . ASP A 1 226 ? -9.57 13.719 24.719 1 83.5 226 ASP A C 1
ATOM 1806 O O . ASP A 1 226 ? -10.352 12.773 24.828 1 83.5 226 ASP A O 1
ATOM 1810 N N . PRO A 1 227 ? -9.406 14.609 25.594 1 82.69 227 PRO A N 1
ATOM 1811 C CA . PRO A 1 227 ? -10.125 14.461 26.859 1 82.69 227 PRO A CA 1
ATOM 1812 C C . PRO A 1 227 ? -11.641 14.453 26.688 1 82.69 227 PRO A C 1
ATOM 1814 O O . PRO A 1 227 ? -12.367 14.039 27.594 1 82.69 227 PRO A O 1
ATOM 1817 N N . ARG A 1 228 ? -12.156 14.984 25.562 1 81.75 228 ARG A N 1
ATOM 1818 C CA . ARG A 1 228 ? -13.594 14.984 25.297 1 81.75 228 ARG A CA 1
ATOM 1819 C C . ARG A 1 228 ? -14.062 13.594 24.859 1 81.75 228 ARG A C 1
ATOM 1821 O O . ARG A 1 228 ? -15.242 13.266 25 1 81.75 228 ARG A O 1
ATOM 1828 N N . LYS A 1 229 ? -13.203 12.852 24.391 1 83.44 229 LYS A N 1
ATOM 1829 C CA . LYS A 1 229 ? -13.562 11.562 23.812 1 83.44 229 LYS A CA 1
ATOM 1830 C C . LYS A 1 229 ? -13.094 10.414 24.703 1 83.44 229 LYS A C 1
ATOM 1832 O O . LYS A 1 229 ? -13.703 9.344 24.703 1 83.44 229 LYS A O 1
ATOM 1837 N N . PHE A 1 230 ? -12 10.562 25.344 1 84.69 230 PHE A N 1
ATOM 1838 C CA . PHE A 1 230 ? -11.414 9.492 26.141 1 84.69 230 PHE A CA 1
ATOM 1839 C C . PHE A 1 230 ? -11.352 9.891 27.609 1 84.69 230 PHE A C 1
ATOM 1841 O O . PHE A 1 230 ? -11.094 11.055 27.938 1 84.69 230 PHE A O 1
ATOM 1848 N N . LYS A 1 231 ? -11.438 8.734 28.344 1 81.62 231 LYS A N 1
ATOM 1849 C CA . LYS A 1 231 ? -11.297 8.93 29.781 1 81.62 231 LYS A CA 1
ATOM 1850 C C . LYS A 1 231 ? -9.867 8.648 30.234 1 81.62 231 LYS A C 1
ATOM 1852 O O . LYS A 1 231 ? -9.102 7.996 29.531 1 81.62 231 LYS A O 1
ATOM 1857 N N . ASP A 1 232 ? -9.344 9.289 31.234 1 82.88 232 ASP A N 1
ATOM 1858 C CA . ASP A 1 232 ? -8.062 9.023 31.875 1 82.88 232 ASP A CA 1
ATOM 1859 C C . ASP A 1 232 ? -6.902 9.422 30.969 1 82.88 232 ASP A C 1
ATOM 1861 O O . ASP A 1 232 ? -5.973 8.633 30.766 1 82.88 232 ASP A O 1
ATOM 1865 N N . VAL A 1 233 ? -7.059 10.422 30.312 1 87.88 233 VAL A N 1
ATOM 1866 C CA . VAL A 1 233 ? -5.969 10.93 29.484 1 87.88 233 VAL A CA 1
ATOM 1867 C C . VAL A 1 233 ? -4.984 11.719 30.344 1 87.88 233 VAL A C 1
ATOM 1869 O O . VAL A 1 233 ? -5.348 12.219 31.406 1 87.88 233 VAL A O 1
ATOM 1872 N N . SER A 1 234 ? -3.75 11.68 29.922 1 90.44 234 SER A N 1
ATOM 1873 C CA . SER A 1 234 ? -2.695 12.359 30.656 1 90.44 234 SER A CA 1
ATOM 1874 C C . SER A 1 234 ? -1.865 13.258 29.734 1 90.44 234 SER A C 1
ATOM 1876 O O . SER A 1 234 ? -1.861 13.07 28.516 1 90.44 234 SER A O 1
ATOM 1878 N N . LEU A 1 235 ? -1.224 14.266 30.422 1 91.19 235 LEU A N 1
ATOM 1879 C CA . LEU A 1 235 ? -0.361 15.203 29.703 1 91.19 235 LEU A CA 1
ATOM 1880 C C . LEU A 1 235 ? 0.981 14.562 29.375 1 91.19 235 LEU A C 1
ATOM 1882 O O . LEU A 1 235 ? 1.574 13.883 30.219 1 91.19 235 LEU A O 1
ATOM 1886 N N . LEU A 1 236 ? 1.39 14.727 28.078 1 90.06 236 LEU A N 1
ATOM 1887 C CA . LEU A 1 236 ? 2.73 14.305 27.703 1 90.06 236 LEU A CA 1
ATOM 1888 C C . LEU A 1 236 ? 3.734 15.438 27.891 1 90.06 236 LEU A C 1
ATOM 1890 O O . LEU A 1 236 ? 3.566 16.531 27.344 1 90.06 236 LEU A O 1
ATOM 1894 N N . SER A 1 237 ? 4.723 15.195 28.625 1 89.56 237 SER A N 1
ATOM 1895 C CA . SER A 1 237 ? 5.688 16.25 28.938 1 89.56 237 SER A CA 1
ATOM 1896 C C . SER A 1 237 ? 6.672 16.438 27.781 1 89.56 237 SER A C 1
ATOM 1898 O O . SER A 1 237 ? 7.039 17.578 27.453 1 89.56 237 SER A O 1
ATOM 1900 N N . ASN A 1 238 ? 7.121 15.391 27.297 1 90.88 238 ASN A N 1
ATOM 1901 C CA . ASN A 1 238 ? 8.086 15.414 26.203 1 90.88 238 ASN A CA 1
ATOM 1902 C C . ASN A 1 238 ? 7.773 14.352 25.156 1 90.88 238 ASN A C 1
ATOM 1904 O O . ASN A 1 238 ? 7.434 13.219 25.484 1 90.88 238 ASN A O 1
ATOM 1908 N N . ILE A 1 239 ? 7.863 14.789 23.906 1 88.31 239 ILE A N 1
ATOM 1909 C CA . ILE A 1 239 ? 7.66 13.867 22.797 1 88.31 239 ILE A CA 1
ATOM 1910 C C . ILE A 1 239 ? 8.711 14.125 21.719 1 88.31 239 ILE A C 1
ATOM 1912 O O . ILE A 1 239 ? 9.07 15.273 21.453 1 88.31 239 ILE A O 1
ATOM 1916 N N . SER A 1 240 ? 9.195 13.055 21.156 1 87 240 SER A N 1
ATOM 1917 C CA . SER A 1 240 ? 10.133 13.227 20.062 1 87 240 SER A CA 1
ATOM 1918 C C . SER A 1 240 ? 9.43 13.719 18.797 1 87 240 SER A C 1
ATOM 1920 O O . SER A 1 240 ? 8.203 13.602 18.688 1 87 240 SER A O 1
ATOM 1922 N N . TYR A 1 241 ? 10.242 14.289 17.875 1 84.75 241 TYR A N 1
ATOM 1923 C CA . TYR A 1 241 ? 9.688 14.703 16.594 1 84.75 241 TYR A CA 1
ATOM 1924 C C . TYR A 1 241 ? 9.055 13.523 15.859 1 84.75 241 TYR A C 1
ATOM 1926 O O . TYR A 1 241 ? 7.973 13.656 15.281 1 84.75 241 TYR A O 1
ATOM 1934 N N . GLU A 1 242 ? 9.664 12.383 16 1 81.25 242 GLU A N 1
ATOM 1935 C CA . GLU A 1 242 ? 9.172 11.18 15.328 1 81.25 242 GLU A CA 1
ATOM 1936 C C . GLU A 1 242 ? 7.812 10.766 15.875 1 81.25 242 GLU A C 1
ATOM 1938 O O . GLU A 1 242 ? 6.906 10.438 15.102 1 81.25 242 GLU A O 1
ATOM 1943 N N . GLU A 1 243 ? 7.762 10.797 17.109 1 84.25 243 GLU A N 1
ATOM 1944 C CA . GLU A 1 243 ? 6.496 10.422 17.734 1 84.25 243 GLU A CA 1
ATOM 1945 C C . GLU A 1 243 ? 5.398 11.43 17.391 1 84.25 243 GLU A C 1
ATOM 1947 O O . GLU A 1 243 ? 4.254 11.047 17.141 1 84.25 243 GLU A O 1
ATOM 1952 N N . ALA A 1 244 ? 5.785 12.672 17.422 1 86.94 244 ALA A N 1
ATOM 1953 C CA . ALA A 1 244 ? 4.816 13.719 17.109 1 86.94 244 ALA A CA 1
ATOM 1954 C C . ALA A 1 244 ? 4.305 13.57 15.68 1 86.94 244 ALA A C 1
ATOM 1956 O O . ALA A 1 244 ? 3.109 13.742 15.422 1 86.94 244 ALA A O 1
ATOM 1957 N N . ILE A 1 245 ? 5.199 13.281 14.891 1 85.06 245 ILE A N 1
ATOM 1958 C CA . ILE A 1 245 ? 4.848 13.102 13.484 1 85.06 245 ILE A CA 1
ATOM 1959 C C . ILE A 1 245 ? 3.895 11.922 13.336 1 85.06 245 ILE A C 1
ATOM 1961 O O . ILE A 1 245 ? 2.902 12 12.609 1 85.06 245 ILE A O 1
ATOM 1965 N N . GLU A 1 246 ? 4.098 10.836 14 1 85.69 246 GLU A N 1
ATOM 1966 C CA . GLU A 1 246 ? 3.232 9.664 13.961 1 85.69 246 GLU A CA 1
ATOM 1967 C C . GLU A 1 246 ? 1.841 9.984 14.492 1 85.69 246 GLU A C 1
ATOM 1969 O O . GLU A 1 246 ? 0.835 9.586 13.898 1 85.69 246 GLU A O 1
ATOM 1974 N N . MET A 1 247 ? 1.901 10.648 15.516 1 85.25 247 MET A N 1
ATOM 1975 C CA . MET A 1 247 ? 0.621 11.016 16.109 1 85.25 247 MET A CA 1
ATOM 1976 C C . MET A 1 247 ? -0.196 11.883 15.164 1 85.25 247 MET A C 1
ATOM 1978 O O . MET A 1 247 ? -1.401 11.68 15.008 1 85.25 247 MET A O 1
ATOM 1982 N N . ALA A 1 248 ? 0.503 12.836 14.602 1 84.06 248 ALA A N 1
ATOM 1983 C CA . ALA A 1 248 ? -0.167 13.711 13.648 1 84.06 248 ALA A CA 1
ATOM 1984 C C . ALA A 1 248 ? -0.694 12.922 12.453 1 84.06 248 ALA A C 1
ATOM 1986 O O . ALA A 1 248 ? -1.793 13.195 11.961 1 84.06 248 ALA A O 1
ATOM 1987 N N . TYR A 1 249 ? 0.017 11.977 12.102 1 82.81 249 TYR A N 1
ATOM 1988 C CA . TYR A 1 249 ? -0.337 11.117 10.977 1 82.81 249 TYR A CA 1
ATOM 1989 C C . TYR A 1 249 ? -1.639 10.375 11.242 1 82.81 249 TYR A C 1
ATOM 1991 O O . TYR A 1 249 ? -2.498 10.273 10.367 1 82.81 249 TYR A O 1
ATOM 1999 N N . TYR A 1 250 ? -1.775 9.953 12.406 1 83.31 250 TYR A N 1
ATOM 2000 C CA . TYR A 1 250 ? -2.949 9.164 12.758 1 83.31 250 TYR A CA 1
ATOM 2001 C C . TYR A 1 250 ? -4.133 10.062 13.094 1 83.31 250 TYR A C 1
ATOM 2003 O O . TYR A 1 250 ? -5.25 9.578 13.297 1 83.31 250 TYR A O 1
ATOM 2011 N N . GLY A 1 251 ? -3.861 11.344 13.195 1 77.81 251 GLY A N 1
ATOM 2012 C CA . GLY A 1 251 ? -5.004 12.234 13.305 1 77.81 251 GLY A CA 1
ATOM 2013 C C . GLY A 1 251 ? -4.996 13.062 14.578 1 77.81 251 GLY A C 1
ATOM 2014 O O . GLY A 1 251 ? -5.984 13.734 14.891 1 77.81 251 GLY A O 1
ATOM 2015 N N . ALA A 1 252 ? -3.918 12.945 15.242 1 76.25 252 ALA A N 1
ATOM 2016 C CA . ALA A 1 252 ? -3.871 13.82 16.406 1 76.25 252 ALA A CA 1
ATOM 2017 C C . ALA A 1 252 ? -3.949 15.289 16 1 76.25 252 ALA A C 1
ATOM 2019 O O . ALA A 1 252 ? -3.189 15.734 15.133 1 76.25 252 ALA A O 1
ATOM 2020 N N . SER A 1 253 ? -4.887 15.984 16.531 1 68.06 253 SER A N 1
ATOM 2021 C CA . SER A 1 253 ? -5.238 17.328 16.078 1 68.06 253 SER A CA 1
ATOM 2022 C C . SER A 1 253 ? -4.297 18.375 16.688 1 68.06 253 SER A C 1
ATOM 2024 O O . SER A 1 253 ? -4.227 19.5 16.203 1 68.06 253 SER A O 1
ATOM 2026 N N . VAL A 1 254 ? -3.496 18.078 17.594 1 68.81 254 VAL A N 1
ATOM 2027 C CA . VAL A 1 254 ? -2.768 19.094 18.344 1 68.81 254 VAL A CA 1
ATOM 2028 C C . VAL A 1 254 ? -1.522 19.516 17.578 1 68.81 254 VAL A C 1
ATOM 2030 O O . VAL A 1 254 ? -1.08 20.672 17.688 1 68.81 254 VAL A O 1
ATOM 2033 N N . ILE A 1 255 ? -1.028 18.625 16.75 1 72.88 255 ILE A N 1
ATOM 2034 C CA . ILE A 1 255 ? 0.198 18.922 16.016 1 72.88 255 ILE A CA 1
ATOM 2035 C C . ILE A 1 255 ? 0.006 18.609 14.531 1 72.88 255 ILE A C 1
ATOM 2037 O O . ILE A 1 255 ? -0.411 17.5 14.18 1 72.88 255 ILE A O 1
ATOM 2041 N N . HIS A 1 256 ? 0.154 19.578 13.766 1 72.44 256 HIS A N 1
ATOM 2042 C CA . HIS A 1 256 ? 0.029 19.344 12.336 1 72.44 256 HIS A CA 1
ATOM 2043 C C . HIS A 1 256 ? 1.372 18.953 11.719 1 72.44 256 HIS A C 1
ATOM 2045 O O . HIS A 1 256 ? 2.4 19.562 12.047 1 72.44 256 HIS A O 1
ATOM 2051 N N . PRO A 1 257 ? 1.391 18.047 10.82 1 72.56 257 PRO A N 1
ATOM 2052 C CA . PRO A 1 257 ? 2.629 17.531 10.227 1 72.56 257 PRO A CA 1
ATOM 2053 C C . PRO A 1 257 ? 3.43 18.625 9.516 1 72.56 257 PRO A C 1
ATOM 2055 O O . PRO A 1 257 ? 4.652 18.703 9.664 1 72.56 257 PRO A O 1
ATOM 2058 N N . LYS A 1 258 ? 2.783 19.438 8.773 1 76.12 258 LYS A N 1
ATOM 2059 C CA . LYS A 1 258 ? 3.453 20.5 8.016 1 76.12 258 LYS A CA 1
ATOM 2060 C C . LYS A 1 258 ? 4.258 21.406 8.938 1 76.12 258 LYS A C 1
ATOM 2062 O O . LYS A 1 258 ? 5.266 21.984 8.523 1 76.12 258 LYS A O 1
ATOM 2067 N N . THR A 1 259 ? 3.812 21.391 10.109 1 85.06 259 THR A N 1
ATOM 2068 C CA . THR A 1 259 ? 4.434 22.281 11.094 1 85.06 259 THR A CA 1
ATOM 2069 C C . THR A 1 259 ? 5.711 21.641 11.648 1 85.06 259 THR A C 1
ATOM 2071 O O . THR A 1 259 ? 6.645 22.359 12.031 1 85.06 259 THR A O 1
ATOM 2074 N N . LEU A 1 260 ? 5.801 20.359 11.625 1 86 260 LEU A N 1
ATOM 2075 C CA . LEU A 1 260 ? 6.891 19.656 12.289 1 86 260 LEU A CA 1
ATOM 2076 C C . LEU A 1 260 ? 8.117 19.578 11.391 1 86 260 LEU A C 1
ATOM 2078 O O . LEU A 1 260 ? 9.25 19.594 11.875 1 86 260 LEU A O 1
ATOM 2082 N N . GLN A 1 261 ? 7.922 19.594 10.148 1 84.12 261 GLN A N 1
ATOM 2083 C CA . GLN A 1 261 ? 8.992 19.328 9.195 1 84.12 261 GLN A CA 1
ATOM 2084 C C . GLN A 1 261 ? 10.07 20.406 9.266 1 84.12 261 GLN A C 1
ATOM 2086 O O . GLN A 1 261 ? 11.258 20.094 9.438 1 84.12 261 GLN A O 1
ATOM 2091 N N . PRO A 1 262 ? 9.719 21.641 9.156 1 88.5 262 PRO A N 1
ATOM 2092 C CA . PRO A 1 262 ? 10.742 22.688 9.242 1 88.5 262 PRO A CA 1
ATOM 2093 C C . PRO A 1 262 ? 11.461 22.703 10.594 1 88.5 262 PRO A C 1
ATOM 2095 O O . PRO A 1 262 ? 12.664 22.969 10.648 1 88.5 262 PRO A O 1
ATOM 2098 N N . LEU A 1 263 ? 10.734 22.406 11.617 1 91.5 263 LEU A N 1
ATOM 2099 C CA . LEU A 1 263 ? 11.305 22.438 12.961 1 91.5 263 LEU A CA 1
ATOM 2100 C C . LEU A 1 263 ? 12.297 21.297 13.156 1 91.5 263 LEU A C 1
ATOM 2102 O O . LEU A 1 263 ? 13.359 21.484 13.75 1 91.5 263 LEU A O 1
ATOM 2106 N N . GLN A 1 264 ? 11.883 20.156 12.727 1 87 264 GLN A N 1
ATOM 2107 C CA . GLN A 1 264 ? 12.75 18.984 12.844 1 87 264 GLN A CA 1
ATOM 2108 C C . GLN A 1 264 ? 14.047 19.172 12.055 1 87 264 GLN A C 1
ATOM 2110 O O . GLN A 1 264 ? 15.117 18.781 12.516 1 87 264 GLN A O 1
ATOM 2115 N N . GLN A 1 265 ? 13.992 19.766 10.906 1 84.5 265 GLN A N 1
ATOM 2116 C CA . GLN A 1 265 ? 15.141 19.969 10.031 1 84.5 265 GLN A CA 1
ATOM 2117 C C . GLN A 1 265 ? 16.219 20.797 10.727 1 84.5 265 GLN A C 1
ATOM 2119 O O . GLN A 1 265 ? 17.422 20.578 10.508 1 84.5 265 GLN A O 1
ATOM 2124 N N . LYS A 1 266 ? 15.867 21.719 11.547 1 90.19 266 LYS A N 1
ATOM 2125 C CA . LYS A 1 266 ? 16.844 22.578 12.227 1 90.19 266 LYS A CA 1
ATOM 2126 C C . LYS A 1 266 ? 16.875 22.312 13.727 1 90.19 266 LYS A C 1
ATOM 2128 O O . LYS A 1 266 ? 17.484 23.062 14.484 1 90.19 266 LYS A O 1
ATOM 2133 N N . ASN A 1 267 ? 16.203 21.25 14.109 1 89.12 267 ASN A N 1
ATOM 2134 C CA . ASN A 1 267 ? 16.156 20.844 15.508 1 89.12 267 ASN A CA 1
ATOM 2135 C C . ASN A 1 267 ? 15.695 21.984 16.406 1 89.12 267 ASN A C 1
ATOM 2137 O O . ASN A 1 267 ? 16.328 22.266 17.422 1 89.12 267 ASN A O 1
ATOM 2141 N N . ILE A 1 268 ? 14.711 22.719 16.016 1 94.38 268 ILE A N 1
ATOM 2142 C CA . ILE A 1 268 ? 14.133 23.797 16.812 1 94.38 268 ILE A CA 1
ATOM 2143 C C . ILE A 1 268 ? 13.102 23.234 17.781 1 94.38 268 ILE A C 1
ATOM 2145 O O . ILE A 1 268 ? 12.102 22.641 17.344 1 94.38 268 ILE A O 1
ATOM 2149 N N . PRO A 1 269 ? 13.336 23.406 19.031 1 93 269 PRO A N 1
ATOM 2150 C CA . PRO A 1 269 ? 12.344 22.875 19.969 1 93 269 PRO A CA 1
ATOM 2151 C C . PRO A 1 269 ? 10.977 23.531 19.812 1 93 269 PRO A C 1
ATOM 2153 O O . PRO A 1 269 ? 10.883 24.734 19.562 1 93 269 PRO A O 1
ATOM 2156 N N . PHE A 1 270 ? 9.984 22.734 19.938 1 91.75 270 PHE A N 1
ATOM 2157 C CA . PHE A 1 270 ? 8.578 23.078 19.766 1 91.75 270 PHE A CA 1
ATOM 2158 C C . PHE A 1 270 ? 7.789 22.828 21.047 1 91.75 270 PHE A C 1
ATOM 2160 O O . PHE A 1 270 ? 7.836 21.734 21.594 1 91.75 270 PHE A O 1
ATOM 2167 N N . TYR A 1 271 ? 7.141 23.953 21.625 1 93.56 271 TYR A N 1
ATOM 2168 C CA . TYR A 1 271 ? 6.363 23.812 22.844 1 93.56 271 TYR A CA 1
ATOM 2169 C C . TYR A 1 271 ? 4.879 24.047 22.578 1 93.56 271 TYR A C 1
ATOM 2171 O O . TYR A 1 271 ? 4.512 24.922 21.797 1 93.56 271 TYR A O 1
ATOM 2179 N N . VAL A 1 272 ? 4.152 23.203 23.172 1 92.94 272 VAL A N 1
ATOM 2180 C CA . VAL A 1 272 ? 2.711 23.406 23.234 1 92.94 272 VAL A CA 1
ATOM 2181 C C . VAL A 1 272 ? 2.305 23.766 24.656 1 92.94 272 VAL A C 1
ATOM 2183 O O . VAL A 1 272 ? 2.428 22.938 25.562 1 92.94 272 VAL A O 1
ATOM 2186 N N . LYS A 1 273 ? 1.803 25 24.797 1 93.62 273 LYS A N 1
ATOM 2187 C CA . LYS A 1 273 ? 1.48 25.5 26.141 1 93.62 273 LYS A CA 1
ATOM 2188 C C . LYS A 1 273 ? 0.083 26.109 26.172 1 93.62 273 LYS A C 1
ATOM 2190 O O . LYS A 1 273 ? -0.491 26.422 25.125 1 93.62 273 LYS A O 1
ATOM 2195 N N . SER A 1 274 ? -0.357 26.234 27.453 1 91.88 274 SER A N 1
ATOM 2196 C CA . SER A 1 274 ? -1.673 26.844 27.656 1 91.88 274 SER A CA 1
ATOM 2197 C C . SER A 1 274 ? -1.565 28.344 27.891 1 91.88 274 SER A C 1
ATOM 2199 O O . SER A 1 274 ? -0.738 28.797 28.688 1 91.88 274 SER A O 1
ATOM 2201 N N . PHE A 1 275 ? -2.387 29.125 27.188 1 90.06 275 PHE A N 1
ATOM 2202 C CA . PHE A 1 275 ? -2.375 30.562 27.438 1 90.06 275 PHE A CA 1
ATOM 2203 C C . PHE A 1 275 ? -3.186 30.906 28.688 1 90.06 275 PHE A C 1
ATOM 2205 O O . PHE A 1 275 ? -3.104 32.031 29.203 1 90.06 275 PHE A O 1
ATOM 2212 N N . VAL A 1 276 ? -3.975 29.906 29.172 1 88.31 276 VAL A N 1
ATOM 2213 C CA . VAL A 1 276 ? -4.727 30.094 30.406 1 88.31 276 VAL A CA 1
ATOM 2214 C C . VAL A 1 276 ? -3.789 29.969 31.609 1 88.31 276 VAL A C 1
ATOM 2216 O O . VAL A 1 276 ? -3.945 30.672 32.594 1 88.31 276 VAL A O 1
ATOM 2219 N N . ASP A 1 277 ? -2.846 29.078 31.5 1 88.94 277 ASP A N 1
ATOM 2220 C CA . ASP A 1 277 ? -1.829 28.875 32.531 1 88.94 277 ASP A CA 1
ATOM 2221 C C . ASP A 1 277 ? -0.427 28.891 31.922 1 88.94 277 ASP A C 1
ATOM 2223 O O . ASP A 1 277 ? 0.249 27.859 31.875 1 88.94 277 ASP A O 1
ATOM 2227 N N . PRO A 1 278 ? 0.089 30.062 31.688 1 88.62 278 PRO A N 1
ATOM 2228 C CA . PRO A 1 278 ? 1.329 30.188 30.922 1 88.62 278 PRO A CA 1
ATOM 2229 C C . PRO A 1 278 ? 2.555 29.703 31.703 1 88.62 278 PRO A C 1
ATOM 2231 O O . PRO A 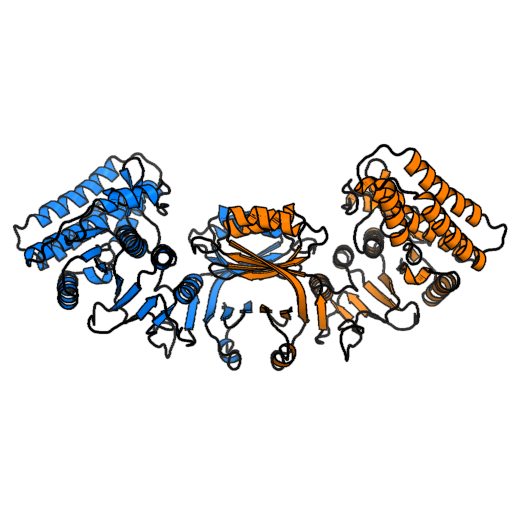1 278 ? 3.609 29.469 31.109 1 88.62 278 PRO A O 1
ATOM 2234 N N . VAL A 1 279 ? 2.418 29.547 32.969 1 87.38 279 VAL A N 1
ATOM 2235 C CA . VAL A 1 279 ? 3.559 29.188 33.781 1 87.38 279 VAL A CA 1
ATOM 2236 C C . VAL A 1 279 ? 3.785 27.672 33.719 1 87.38 279 VAL A C 1
ATOM 2238 O O . VAL A 1 279 ? 4.891 27.188 34 1 87.38 279 VAL A O 1
ATOM 2241 N N . LYS A 1 280 ? 2.771 26.969 33.344 1 89.81 280 LYS A N 1
ATOM 2242 C CA . LYS A 1 280 ? 2.912 25.531 33.219 1 89.81 280 LYS A CA 1
ATOM 2243 C C . LYS A 1 280 ? 3.791 25.156 32.031 1 89.81 280 LYS A C 1
ATOM 2245 O O . LYS A 1 280 ? 3.773 25.844 31 1 89.81 280 LYS A O 1
ATOM 2250 N N . GLU A 1 281 ? 4.512 24.094 32.125 1 89.88 281 GLU A N 1
ATOM 2251 C CA . GLU A 1 281 ? 5.543 23.75 31.172 1 89.88 281 GLU A CA 1
ATOM 2252 C C . GLU A 1 281 ? 4.93 23.234 29.859 1 89.88 281 GLU A C 1
ATOM 2254 O O . GLU A 1 281 ? 5.543 23.344 28.797 1 89.88 281 GLU A O 1
ATOM 2259 N N . GLY A 1 282 ? 3.719 22.734 29.922 1 93 282 GLY A N 1
ATOM 2260 C CA . GLY A 1 282 ? 3.107 22.172 28.734 1 93 282 GLY A CA 1
ATOM 2261 C C . GLY A 1 282 ? 3.85 20.953 28.219 1 93 282 GLY A C 1
ATOM 2262 O O . GLY A 1 282 ? 4.32 20.125 28.984 1 93 282 GLY A O 1
ATOM 2263 N N . THR A 1 283 ? 3.887 20.766 26.875 1 92.81 283 THR A N 1
ATOM 2264 C CA . THR A 1 283 ? 4.555 19.656 26.203 1 92.81 283 THR A CA 1
ATOM 2265 C C . THR A 1 283 ? 5.699 20.156 25.328 1 92.81 283 THR A C 1
ATOM 2267 O O . THR A 1 283 ? 5.527 21.109 24.547 1 92.81 283 THR A O 1
ATOM 2270 N N . LYS A 1 284 ? 6.789 19.578 25.5 1 93 284 LYS A N 1
ATOM 2271 C CA . LYS A 1 284 ? 7.934 19.875 24.656 1 93 284 LYS A CA 1
ATOM 2272 C C . LYS A 1 284 ? 8.086 18.828 23.547 1 93 284 LYS A C 1
ATOM 2274 O O . LYS A 1 284 ? 8.102 17.625 23.828 1 93 284 LYS A O 1
ATOM 2279 N N . VAL A 1 285 ? 8.133 19.297 22.344 1 90.25 285 VAL A N 1
ATOM 2280 C CA . VAL A 1 285 ? 8.391 18.422 21.188 1 90.25 285 VAL A CA 1
ATOM 2281 C C . VAL A 1 285 ? 9.805 18.672 20.672 1 90.25 285 VAL A C 1
ATOM 2283 O O . VAL A 1 285 ? 10.164 19.797 20.359 1 90.25 285 VAL A O 1
ATOM 2286 N N . GLY A 1 286 ? 10.648 17.703 20.594 1 86.44 286 GLY A N 1
ATOM 2287 C CA . GLY A 1 286 ? 12.023 17.844 20.156 1 86.44 286 GLY A CA 1
ATOM 2288 C C . GLY A 1 286 ? 12.891 16.641 20.484 1 86.44 286 GLY A C 1
ATOM 2289 O O . GLY A 1 286 ? 12.383 15.523 20.609 1 86.44 286 GLY A O 1
ATOM 2290 N N . PHE A 1 287 ? 14.18 16.953 20.438 1 76.69 287 PHE A N 1
ATOM 2291 C CA . PHE A 1 287 ? 15.133 15.883 20.719 1 76.69 287 PHE A CA 1
ATOM 2292 C C . PHE A 1 287 ? 14.922 15.328 22.125 1 76.69 287 PHE A C 1
ATOM 2294 O O . PHE A 1 287 ? 14.812 16.094 23.094 1 76.69 287 PHE A O 1
ATOM 2301 N N . SER A 1 288 ? 14.305 14.273 22.141 1 68.81 288 SER A N 1
ATOM 2302 C CA . SER A 1 288 ? 14.195 13.633 23.453 1 68.81 288 SER A CA 1
ATOM 2303 C C . SER A 1 288 ? 14.773 12.227 23.422 1 68.81 288 SER A C 1
ATOM 2305 O O . SER A 1 288 ? 14.586 11.484 22.453 1 68.81 288 SER A O 1
ATOM 2307 N N . ASP A 1 289 ? 15.797 12.008 24.312 1 60.28 289 ASP A N 1
ATOM 2308 C CA . ASP A 1 289 ? 16.328 10.664 24.484 1 60.28 289 ASP A CA 1
ATOM 2309 C C . ASP A 1 289 ? 15.273 9.711 25.031 1 60.28 289 ASP A C 1
ATOM 2311 O O . ASP A 1 289 ? 15.391 8.492 24.875 1 60.28 289 ASP A O 1
ATOM 2315 N N . LYS A 1 290 ? 14.242 10.359 25.766 1 61.41 290 LYS A N 1
ATOM 2316 C CA . LYS A 1 290 ? 13.289 9.508 26.469 1 61.41 290 LYS A CA 1
ATOM 2317 C C . LYS A 1 290 ? 11.875 9.695 25.922 1 61.41 290 LYS A C 1
ATOM 2319 O O . LYS A 1 290 ? 11.156 10.609 26.344 1 61.41 290 LYS A O 1
ATOM 2324 N N . ASN A 1 291 ? 11.539 9.133 24.781 1 66.81 291 ASN A N 1
ATOM 2325 C CA . ASN A 1 291 ? 10.133 9.188 24.422 1 66.81 291 ASN A CA 1
ATOM 2326 C C . ASN A 1 291 ? 9.242 8.547 25.484 1 66.81 291 ASN A C 1
ATOM 2328 O O . ASN A 1 291 ? 9.617 7.535 26.078 1 66.81 291 ASN A O 1
ATOM 2332 N N . GLN A 1 292 ? 8.219 9.32 25.875 1 71.69 292 GLN A N 1
ATOM 2333 C CA . GLN A 1 292 ? 7.238 8.695 26.766 1 71.69 292 GLN A CA 1
ATOM 2334 C C . GLN A 1 292 ? 6.504 7.559 26.047 1 71.69 292 GLN A C 1
ATOM 2336 O O . GLN A 1 292 ? 6.191 7.66 24.859 1 71.69 292 GLN A O 1
ATOM 2341 N N . ASN A 1 293 ? 6.449 6.465 26.719 1 78.38 293 ASN A N 1
ATOM 2342 C CA . ASN A 1 293 ? 5.855 5.258 26.141 1 78.38 293 ASN A CA 1
ATOM 2343 C C . ASN A 1 293 ? 4.449 5.016 26.688 1 78.38 293 ASN A C 1
ATOM 2345 O O . ASN A 1 293 ? 4.051 3.869 26.891 1 78.38 293 ASN A O 1
ATOM 2349 N N . GLU A 1 294 ? 3.848 6.156 26.938 1 85.44 294 GLU A N 1
ATOM 2350 C CA . GLU A 1 294 ? 2.463 6.02 27.375 1 85.44 294 GLU A CA 1
ATOM 2351 C C . GLU A 1 294 ? 1.542 5.676 26.219 1 85.44 294 GLU A C 1
ATOM 2353 O O . GLU A 1 294 ? 1.768 6.121 25.078 1 85.44 294 GLU A O 1
ATOM 2358 N N . GLU A 1 295 ? 0.507 4.898 26.578 1 88.44 295 GLU A N 1
ATOM 2359 C CA . GLU A 1 295 ? -0.507 4.633 25.562 1 88.44 295 GLU A CA 1
ATOM 2360 C C . GLU A 1 295 ? -1.226 5.918 25.156 1 88.44 295 GLU A C 1
ATOM 2362 O O . GLU A 1 295 ? -1.594 6.727 26 1 88.44 295 GLU A O 1
ATOM 2367 N N . SER A 1 296 ? -1.263 6.141 23.938 1 88.81 296 SER A N 1
ATOM 2368 C CA . SER A 1 296 ? -1.979 7.289 23.391 1 88.81 296 SER A CA 1
ATOM 2369 C C . SER A 1 296 ? -3.125 6.848 22.484 1 88.81 296 SER A C 1
ATOM 2371 O O . SER A 1 296 ? -2.994 5.875 21.734 1 88.81 296 SER A O 1
ATOM 2373 N N . TYR A 1 297 ? -4.215 7.566 22.625 1 89.81 297 TYR A N 1
ATOM 2374 C CA . TYR A 1 297 ? -5.441 7.207 21.906 1 89.81 297 TYR A CA 1
ATOM 2375 C C . TYR A 1 297 ? -5.816 8.281 20.891 1 89.81 297 TYR A C 1
ATOM 2377 O O . TYR A 1 297 ? -5.883 9.461 21.234 1 89.81 297 TYR A O 1
ATOM 2385 N N . ILE A 1 298 ? -6.059 7.836 19.75 1 89.75 298 ILE A N 1
ATOM 2386 C CA . ILE A 1 298 ? -6.449 8.75 18.688 1 89.75 298 ILE A CA 1
ATOM 2387 C C . ILE A 1 298 ? -7.703 8.219 17.984 1 89.75 298 ILE A C 1
ATOM 2389 O O . ILE A 1 298 ? -7.789 7.031 17.672 1 89.75 298 ILE A O 1
ATOM 2393 N N . LEU A 1 299 ? -8.656 9.039 17.844 1 89.75 299 LEU A N 1
ATOM 2394 C CA . LEU A 1 299 ? -9.898 8.688 17.156 1 89.75 299 LEU A CA 1
ATOM 2395 C C . LEU A 1 299 ? -10.141 9.602 15.961 1 89.75 299 LEU A C 1
ATOM 2397 O O . LEU A 1 299 ? -10.172 10.82 16.094 1 89.75 299 LEU A O 1
ATOM 2401 N N . LYS A 1 300 ? -10.188 9.039 14.836 1 89.38 300 LYS A N 1
ATOM 2402 C CA . LYS A 1 300 ? -10.562 9.75 13.617 1 89.38 300 LYS A CA 1
ATOM 2403 C C . LYS A 1 300 ? -11.969 9.367 13.164 1 89.38 300 LYS A C 1
ATOM 2405 O O . LYS A 1 300 ? -12.227 8.203 12.844 1 89.38 300 LYS A O 1
ATOM 2410 N N . GLU A 1 301 ? -12.773 10.344 13.078 1 90.44 301 GLU A N 1
ATOM 2411 C CA . GLU A 1 301 ? -14.172 10.086 12.734 1 90.44 301 GLU A CA 1
ATOM 2412 C C . GLU A 1 301 ? -14.461 10.469 11.281 1 90.44 301 GLU A C 1
ATOM 2414 O O . GLU A 1 301 ? -13.586 10.992 10.586 1 90.44 301 GLU A O 1
ATOM 2419 N N . GLU A 1 302 ? -15.609 10.094 10.797 1 91.88 302 GLU A N 1
ATOM 2420 C CA . GLU A 1 302 ? -16.109 10.422 9.461 1 91.88 302 GLU A CA 1
ATOM 2421 C C . GLU A 1 302 ? -15.18 9.906 8.375 1 91.88 302 GLU A C 1
ATOM 2423 O O . GLU A 1 302 ? -14.898 10.617 7.406 1 91.88 302 GLU A O 1
ATOM 2428 N N . GLN A 1 303 ? -14.734 8.758 8.641 1 94.88 303 GLN A N 1
ATOM 2429 C CA . GLN A 1 303 ? -13.906 8.086 7.637 1 94.88 303 GLN A CA 1
ATOM 2430 C C . GLN A 1 303 ? -14.758 7.242 6.695 1 94.88 303 GLN A C 1
ATOM 2432 O O . GLN A 1 303 ? -15.961 7.082 6.914 1 94.88 303 GLN A O 1
ATOM 2437 N N . THR A 1 304 ? -14.141 6.859 5.645 1 97.25 304 THR A N 1
ATOM 2438 C CA . THR A 1 304 ? -14.766 5.957 4.684 1 97.25 304 THR A CA 1
ATOM 2439 C C . THR A 1 304 ? -13.922 4.707 4.484 1 97.25 304 THR A C 1
ATOM 2441 O O . THR A 1 304 ? -12.711 4.797 4.266 1 97.25 304 THR A O 1
ATOM 2444 N N . LEU A 1 305 ? -14.562 3.582 4.695 1 97.5 305 LEU A N 1
ATOM 2445 C CA . LEU A 1 305 ? -13.891 2.32 4.406 1 97.5 305 LEU A CA 1
ATOM 2446 C C . LEU A 1 305 ? -14.164 1.875 2.973 1 97.5 305 LEU A C 1
ATOM 2448 O O . LEU A 1 305 ? -15.32 1.699 2.582 1 97.5 305 LEU A O 1
ATOM 2452 N N . LEU A 1 306 ? -13.156 1.763 2.195 1 97.81 306 LEU A N 1
ATOM 2453 C CA . LEU A 1 306 ? -13.242 1.303 0.813 1 97.81 306 LEU A CA 1
ATOM 2454 C C . LEU A 1 306 ? -12.594 -0.069 0.656 1 97.81 306 LEU A C 1
ATOM 2456 O O . LEU A 1 306 ? -11.398 -0.231 0.927 1 97.81 306 LEU A O 1
ATOM 2460 N N . LYS A 1 307 ? -13.352 -1.011 0.305 1 96.88 307 LYS A N 1
ATOM 2461 C CA . LYS A 1 307 ? -12.844 -2.346 0.006 1 96.88 307 LYS A CA 1
ATOM 2462 C C . LYS A 1 307 ? -12.75 -2.574 -1.499 1 96.88 307 LYS A C 1
ATOM 2464 O O . LYS A 1 307 ? -13.727 -2.373 -2.227 1 96.88 307 LYS A O 1
ATOM 2469 N N . ILE A 1 308 ? -11.562 -2.945 -1.938 1 96.56 308 ILE A N 1
ATOM 2470 C CA . ILE A 1 308 ? -11.289 -3.17 -3.352 1 96.56 308 ILE A CA 1
ATOM 2471 C C . ILE A 1 308 ? -10.906 -4.633 -3.578 1 96.56 308 ILE A C 1
ATOM 2473 O O . ILE A 1 308 ? -10.102 -5.191 -2.832 1 96.56 308 ILE A O 1
ATOM 2477 N N . SER A 1 309 ? -11.469 -5.289 -4.48 1 93.31 309 SER A N 1
ATOM 2478 C CA . SER A 1 309 ? -11.117 -6.66 -4.828 1 93.31 309 SER A CA 1
ATOM 2479 C C . SER A 1 309 ? -11.047 -6.852 -6.34 1 93.31 309 SER A C 1
ATOM 2481 O O . SER A 1 309 ? -11.734 -6.148 -7.09 1 93.31 309 SER A O 1
ATOM 2483 N N . THR A 1 310 ? -10.156 -7.715 -6.703 1 87.56 310 THR A N 1
ATOM 2484 C CA . THR A 1 310 ? -10.07 -8.031 -8.125 1 87.56 310 THR A CA 1
ATOM 2485 C C . THR A 1 310 ? -11.266 -8.867 -8.562 1 87.56 310 THR A C 1
ATOM 2487 O O . THR A 1 310 ? -11.742 -9.727 -7.805 1 87.56 310 THR A O 1
ATOM 2490 N N . ARG A 1 311 ? -11.727 -8.633 -9.742 1 82.06 311 ARG A N 1
ATOM 2491 C CA . ARG A 1 311 ? -12.906 -9.32 -10.266 1 82.06 311 ARG A CA 1
ATOM 2492 C C . ARG A 1 311 ? -12.555 -10.742 -10.711 1 82.06 311 ARG A C 1
ATOM 2494 O O . ARG A 1 311 ? -13.391 -11.648 -10.625 1 82.06 311 ARG A O 1
ATOM 2501 N N . ASP A 1 312 ? -11.344 -10.93 -11.125 1 74.12 312 ASP A N 1
ATOM 2502 C CA . ASP A 1 312 ? -10.953 -12.219 -11.695 1 74.12 312 ASP A CA 1
ATOM 2503 C C . ASP A 1 312 ? -10.156 -13.047 -10.688 1 74.12 312 ASP A C 1
ATOM 2505 O O . ASP A 1 312 ? -9.5 -14.016 -11.055 1 74.12 312 ASP A O 1
ATOM 2509 N N . PHE A 1 313 ? -10.117 -12.609 -9.461 1 76.44 313 PHE A N 1
ATOM 2510 C CA . PHE A 1 313 ? -9.445 -13.305 -8.367 1 76.44 313 PHE A CA 1
ATOM 2511 C C . PHE A 1 313 ? -7.941 -13.352 -8.594 1 76.44 313 PHE A C 1
ATOM 2513 O O . PHE A 1 313 ? -7.266 -14.273 -8.133 1 76.44 313 PHE A O 1
ATOM 2520 N N . SER A 1 314 ? -7.527 -12.414 -9.391 1 78.69 314 SER A N 1
ATOM 2521 C CA . SER A 1 314 ? -6.082 -12.242 -9.508 1 78.69 314 SER A CA 1
ATOM 2522 C C . SER A 1 314 ? -5.504 -11.539 -8.289 1 78.69 314 SER A C 1
ATOM 2524 O O . SER A 1 314 ? -6.215 -10.805 -7.598 1 78.69 314 SER A O 1
ATOM 2526 N N . PHE A 1 315 ? -4.25 -11.766 -8.016 1 82.81 315 PHE A N 1
ATOM 2527 C CA . PHE A 1 315 ? -3.582 -11.047 -6.934 1 82.81 315 PHE A CA 1
ATOM 2528 C C . PHE A 1 315 ? -3.586 -9.547 -7.191 1 82.81 315 PHE A C 1
ATOM 2530 O O . PHE A 1 315 ? -3.441 -9.109 -8.336 1 82.81 315 PHE A O 1
ATOM 2537 N N . ILE A 1 316 ? -3.811 -8.875 -6.145 1 84.19 316 ILE A N 1
ATOM 2538 C CA . ILE A 1 316 ? -3.555 -7.438 -6.246 1 84.19 316 ILE A CA 1
ATOM 2539 C C . ILE A 1 316 ? -2.053 -7.188 -6.371 1 84.19 316 ILE A C 1
ATOM 2541 O O . ILE A 1 316 ? -1.31 -7.344 -5.398 1 84.19 316 ILE A O 1
ATOM 2545 N N . ALA A 1 317 ? -1.631 -6.801 -7.551 1 85.5 317 ALA A N 1
ATOM 2546 C CA . ALA A 1 317 ? -0.211 -6.645 -7.855 1 85.5 317 ALA A CA 1
ATOM 2547 C C . ALA A 1 317 ? 0.205 -5.18 -7.793 1 85.5 317 ALA A C 1
ATOM 2549 O O . ALA A 1 317 ? -0.604 -4.312 -7.457 1 85.5 317 ALA A O 1
ATOM 2550 N N . GLU A 1 318 ? 1.455 -5.027 -8.07 1 90 318 GLU A N 1
ATOM 2551 C CA . GLU A 1 318 ? 2.051 -3.697 -7.977 1 90 318 GLU A CA 1
ATOM 2552 C C . GLU A 1 318 ? 1.413 -2.736 -8.977 1 90 318 GLU A C 1
ATOM 2554 O O . GLU A 1 318 ? 1.248 -1.549 -8.68 1 90 318 GLU A O 1
ATOM 2559 N N . ASP A 1 319 ? 1.022 -3.236 -10.086 1 90.56 319 ASP A N 1
ATOM 2560 C CA . ASP A 1 319 ? 0.367 -2.383 -11.07 1 90.56 319 ASP A CA 1
ATOM 2561 C C . ASP A 1 319 ? -1.006 -1.929 -10.578 1 90.56 319 ASP A C 1
ATOM 2563 O O . ASP A 1 319 ? -1.394 -0.776 -10.781 1 90.56 319 ASP A O 1
ATOM 2567 N N . HIS A 1 320 ? -1.735 -2.855 -9.992 1 92.56 320 HIS A N 1
ATOM 2568 C CA . HIS A 1 320 ? -3.018 -2.502 -9.391 1 92.56 320 HIS A CA 1
ATOM 2569 C C . HIS A 1 320 ? -2.846 -1.432 -8.32 1 92.56 320 HIS A C 1
ATOM 2571 O O . HIS A 1 320 ? -3.604 -0.459 -8.281 1 92.56 320 HIS A O 1
ATOM 2577 N N . MET A 1 321 ? -1.834 -1.616 -7.488 1 93.94 321 MET A N 1
ATOM 2578 C CA . MET A 1 321 ? -1.577 -0.68 -6.398 1 93.94 321 MET A CA 1
ATOM 2579 C C . MET A 1 321 ? -1.239 0.706 -6.938 1 93.94 321 MET A C 1
ATOM 2581 O O . MET A 1 321 ? -1.746 1.712 -6.441 1 93.94 321 MET A O 1
ATOM 2585 N N . SER A 1 322 ? -0.39 0.707 -7.918 1 94.75 322 SER A N 1
ATOM 2586 C CA . SER A 1 322 ? -0.023 1.978 -8.531 1 94.75 322 SER A CA 1
ATOM 2587 C C . SER A 1 322 ? -1.248 2.701 -9.078 1 94.75 322 SER A C 1
ATOM 2589 O O . SER A 1 322 ? -1.392 3.912 -8.906 1 94.75 322 SER A O 1
ATOM 2591 N N . LEU A 1 323 ? -2.094 1.944 -9.711 1 95 323 LEU A N 1
ATOM 2592 C CA . LEU A 1 323 ? -3.312 2.504 -10.281 1 95 323 LEU A CA 1
ATOM 2593 C C . LEU A 1 323 ? -4.223 3.055 -9.188 1 95 323 LEU A C 1
ATOM 2595 O O . LEU A 1 323 ? -4.719 4.18 -9.297 1 95 323 LEU A O 1
ATOM 2599 N N . ILE A 1 324 ? -4.453 2.277 -8.188 1 96.31 324 ILE A N 1
ATOM 2600 C CA . ILE A 1 324 ? -5.348 2.643 -7.094 1 96.31 324 ILE A CA 1
ATOM 2601 C C . ILE A 1 324 ? -4.84 3.91 -6.41 1 96.31 324 ILE A C 1
ATOM 2603 O O . ILE A 1 324 ? -5.594 4.867 -6.23 1 96.31 324 ILE A O 1
ATOM 2607 N N . PHE A 1 325 ? -3.584 3.988 -6.078 1 96.06 325 PHE A N 1
ATOM 2608 C CA . PHE A 1 325 ? -3.016 5.148 -5.398 1 96.06 325 PHE A CA 1
ATOM 2609 C C . PHE A 1 325 ? -2.961 6.352 -6.328 1 96.06 325 PHE A C 1
ATOM 2611 O O . PHE A 1 325 ? -3.084 7.492 -5.887 1 96.06 325 PHE A O 1
ATOM 2618 N N . GLY A 1 326 ? -2.781 6.098 -7.566 1 95.38 326 GLY A N 1
ATOM 2619 C CA . GLY A 1 326 ? -2.887 7.176 -8.531 1 95.38 326 GLY A CA 1
ATOM 2620 C C . GLY A 1 326 ? -4.242 7.852 -8.523 1 95.38 326 GLY A C 1
ATOM 2621 O O . GLY A 1 326 ? -4.328 9.086 -8.539 1 95.38 326 GLY A O 1
ATOM 2622 N N . TYR A 1 327 ? -5.258 7.047 -8.516 1 96.06 327 TYR A N 1
ATOM 2623 C CA . TYR A 1 327 ? -6.617 7.574 -8.469 1 96.06 327 TYR A CA 1
ATOM 2624 C C . TYR A 1 327 ? -6.871 8.312 -7.156 1 96.06 327 TYR A C 1
ATOM 2626 O O . TYR A 1 327 ? -7.531 9.352 -7.141 1 96.06 327 TYR A O 1
ATOM 2634 N N . LEU A 1 328 ? -6.371 7.762 -6.094 1 96.25 328 LEU A N 1
ATOM 2635 C CA . LEU A 1 328 ? -6.508 8.422 -4.801 1 96.25 328 LEU A CA 1
ATOM 2636 C C . LEU A 1 328 ? -5.848 9.797 -4.824 1 96.25 328 LEU A C 1
ATOM 2638 O O . LEU A 1 328 ? -6.43 10.781 -4.352 1 96.25 328 LEU A O 1
ATOM 2642 N N . SER A 1 329 ? -4.672 9.844 -5.336 1 92.88 329 SER A N 1
ATOM 2643 C CA . SER A 1 329 ? -3.939 11.102 -5.449 1 92.88 329 SER A CA 1
ATOM 2644 C C . SER A 1 329 ? -4.695 12.102 -6.309 1 92.88 329 SER A C 1
ATOM 2646 O O . SER A 1 329 ? -4.852 13.266 -5.926 1 92.88 329 SER A O 1
ATOM 2648 N N . LYS A 1 330 ? -5.133 11.672 -7.438 1 92.06 330 LYS A N 1
ATOM 2649 C CA . LYS A 1 330 ? -5.879 12.516 -8.367 1 92.06 330 LYS A CA 1
ATOM 2650 C C . LYS A 1 330 ? -7.113 13.117 -7.695 1 92.06 330 LYS A C 1
ATOM 2652 O O . LYS A 1 330 ? -7.441 14.281 -7.918 1 92.06 330 LYS A O 1
ATOM 2657 N N . ASN A 1 331 ? -7.777 12.328 -6.914 1 92.44 331 ASN A N 1
ATOM 2658 C CA . ASN A 1 331 ? -9.016 12.75 -6.27 1 92.44 331 ASN A CA 1
ATOM 2659 C C . ASN A 1 331 ? -8.742 13.398 -4.914 1 92.44 331 ASN A C 1
ATOM 2661 O O . ASN A 1 331 ? -9.68 13.758 -4.195 1 92.44 331 ASN A O 1
ATOM 2665 N N . LYS A 1 332 ? -7.527 13.516 -4.512 1 87.88 332 LYS A N 1
ATOM 2666 C CA . LYS A 1 332 ? -7.094 14.156 -3.273 1 87.88 332 LYS A CA 1
ATOM 2667 C C . LYS A 1 332 ? -7.715 13.477 -2.057 1 87.88 332 LYS A C 1
ATOM 2669 O O . LYS A 1 332 ? -8.266 14.148 -1.18 1 87.88 332 LYS A O 1
ATOM 2674 N N . ILE A 1 333 ? -7.734 12.211 -2.074 1 93 333 ILE A N 1
ATOM 2675 C CA . ILE A 1 333 ? -8.234 11.43 -0.952 1 93 333 ILE A CA 1
ATOM 2676 C C . ILE A 1 333 ? -7.062 10.82 -0.186 1 93 333 ILE A C 1
ATOM 2678 O O . ILE A 1 333 ? -6.172 10.203 -0.783 1 93 333 ILE A O 1
ATOM 2682 N N . LYS A 1 334 ? -7.062 11 1.084 1 90.31 334 LYS A N 1
ATOM 2683 C CA . LYS A 1 334 ? -5.953 10.555 1.922 1 90.31 334 LYS A CA 1
ATOM 2684 C C . LYS A 1 334 ? -6.227 9.172 2.512 1 90.31 334 LYS A C 1
ATOM 2686 O O . LYS A 1 334 ? -7.352 8.875 2.914 1 90.31 334 LYS A O 1
ATOM 2691 N N . VAL A 1 335 ? -5.18 8.336 2.541 1 92.69 335 VAL A N 1
ATOM 2692 C CA . VAL A 1 335 ? -5.281 7 3.127 1 92.69 335 VAL A CA 1
ATOM 2693 C C . VAL A 1 335 ? -4.828 7.039 4.582 1 92.69 335 VAL A C 1
ATOM 2695 O O . VAL A 1 335 ? -3.715 7.48 4.883 1 92.69 335 VAL A O 1
ATOM 2698 N N . SER A 1 336 ? -5.684 6.566 5.465 1 90.19 336 SER A N 1
ATOM 2699 C CA . SER A 1 336 ? -5.371 6.539 6.891 1 90.19 336 SER A CA 1
ATOM 2700 C C . SER A 1 336 ? -4.895 5.16 7.324 1 90.19 336 SER A C 1
ATOM 2702 O O . SER A 1 336 ? -4.145 5.031 8.297 1 90.19 336 SER A O 1
ATOM 2704 N N . LEU A 1 337 ? -5.422 4.195 6.723 1 91.44 337 LEU A N 1
ATOM 2705 C CA . LEU A 1 337 ? -5.074 2.807 7.004 1 91.44 337 LEU A CA 1
ATOM 2706 C C . LEU A 1 337 ? -5.246 1.94 5.758 1 91.44 337 LEU A C 1
ATOM 2708 O O . LEU A 1 337 ? -6.195 2.127 4.996 1 91.44 337 LEU A O 1
ATOM 2712 N N . MET A 1 338 ? -4.34 1.123 5.547 1 91.56 338 MET A N 1
ATOM 2713 C CA . MET A 1 338 ? -4.422 0.205 4.414 1 91.56 338 MET A CA 1
ATOM 2714 C C . MET A 1 338 ? -4.086 -1.22 4.844 1 91.56 338 MET A C 1
ATOM 2716 O O . MET A 1 338 ? -3.182 -1.434 5.652 1 91.56 338 MET A O 1
ATOM 2720 N N . GLN A 1 339 ? -4.832 -2.102 4.402 1 89.38 339 GLN A N 1
ATOM 2721 C CA . GLN A 1 339 ? -4.609 -3.527 4.613 1 89.38 339 GLN A CA 1
ATOM 2722 C C . GLN A 1 339 ? -4.781 -4.309 3.312 1 89.38 339 GLN A C 1
ATOM 2724 O O . GLN A 1 339 ? -5.793 -4.168 2.625 1 89.38 339 GLN A O 1
ATOM 2729 N N . ASN A 1 340 ? -3.783 -5.035 2.975 1 87.56 340 ASN A N 1
ATOM 2730 C CA . ASN A 1 340 ? -3.891 -5.793 1.731 1 87.56 340 ASN A CA 1
ATOM 2731 C C . ASN A 1 340 ? -3.9 -7.297 1.991 1 87.56 340 ASN A C 1
ATOM 2733 O O . ASN A 1 340 ? -3.301 -7.77 2.959 1 87.56 340 ASN A O 1
ATOM 2737 N N . SER A 1 341 ? -4.664 -7.98 1.21 1 84.62 341 SER A N 1
ATOM 2738 C CA . SER A 1 341 ? -4.625 -9.438 1.076 1 84.62 341 SER A CA 1
ATOM 2739 C C . SER A 1 341 ? -4.242 -9.844 -0.341 1 84.62 341 SER A C 1
ATOM 2741 O O . SER A 1 341 ? -3.768 -9.023 -1.127 1 84.62 341 SER A O 1
ATOM 2743 N N . ALA A 1 342 ? -4.438 -11.117 -0.603 1 85 342 ALA A N 1
ATOM 2744 C CA . ALA A 1 342 ? -4.074 -11.617 -1.927 1 85 342 ALA A CA 1
ATOM 2745 C C . ALA A 1 342 ? -4.922 -10.953 -3.012 1 85 342 ALA A C 1
ATOM 2747 O O . ALA A 1 342 ? -4.391 -10.5 -4.027 1 85 342 ALA A O 1
ATOM 2748 N N . ILE A 1 343 ? -6.195 -10.875 -2.756 1 86.69 343 ILE A N 1
ATOM 2749 C CA . ILE A 1 343 ? -7.066 -10.469 -3.854 1 86.69 343 ILE A CA 1
ATOM 2750 C C . ILE A 1 343 ? -7.867 -9.234 -3.445 1 86.69 343 ILE A C 1
ATOM 2752 O O . ILE A 1 343 ? -8.758 -8.797 -4.176 1 86.69 343 ILE A O 1
ATOM 2756 N N . SER A 1 344 ? -7.535 -8.703 -2.305 1 90.06 344 SER A N 1
ATOM 2757 C CA . SER A 1 344 ? -8.328 -7.566 -1.854 1 90.06 344 SER A CA 1
ATOM 2758 C C . SER A 1 344 ? -7.465 -6.543 -1.127 1 90.06 344 SER A C 1
ATOM 2760 O O . SER A 1 344 ? -6.359 -6.855 -0.688 1 90.06 344 SER A O 1
ATOM 2762 N N . LEU A 1 345 ? -7.926 -5.367 -1.161 1 93.69 345 LEU A N 1
ATOM 2763 C CA . LEU A 1 345 ? -7.332 -4.219 -0.488 1 93.69 345 LEU A CA 1
ATOM 2764 C C . LEU A 1 345 ? -8.391 -3.42 0.264 1 93.69 345 LEU A C 1
ATOM 2766 O O . LEU A 1 345 ? -9.438 -3.088 -0.296 1 93.69 345 LEU A O 1
ATOM 2770 N N . ALA A 1 346 ? -8.188 -3.266 1.521 1 95 346 ALA A N 1
ATOM 2771 C CA . ALA A 1 346 ? -9.07 -2.428 2.332 1 95 346 ALA A CA 1
ATOM 2772 C C . ALA A 1 346 ? -8.383 -1.119 2.713 1 95 346 ALA A C 1
ATOM 2774 O O . ALA A 1 346 ? -7.25 -1.124 3.197 1 95 346 ALA A O 1
ATOM 2775 N N . LEU A 1 347 ? -9.086 -0.055 2.451 1 96.12 347 LEU A N 1
ATOM 2776 C CA . LEU A 1 347 ? -8.539 1.271 2.717 1 96.12 347 LEU A CA 1
ATOM 2777 C C . LEU A 1 347 ? -9.484 2.084 3.596 1 96.12 347 LEU A C 1
ATOM 2779 O O . LEU A 1 347 ? -10.68 2.18 3.311 1 96.12 347 LEU A O 1
ATOM 2783 N N . CYS A 1 348 ? -8.984 2.547 4.668 1 96.12 348 CYS A N 1
ATOM 2784 C CA . CYS A 1 348 ? -9.68 3.586 5.414 1 96.12 348 CYS A CA 1
ATOM 2785 C C . CYS A 1 348 ? -9.258 4.973 4.941 1 96.12 348 CYS A C 1
ATOM 2787 O O . CYS A 1 348 ? -8.078 5.32 4.988 1 96.12 348 CYS A O 1
ATOM 2789 N N . LEU A 1 349 ? -10.242 5.758 4.559 1 96.06 349 LEU A N 1
ATOM 2790 C CA . LEU A 1 349 ? -9.938 6.965 3.797 1 96.06 349 LEU A CA 1
ATOM 2791 C C . LEU A 1 349 ? -10.516 8.195 4.48 1 96.06 349 LEU A C 1
ATOM 2793 O O . LEU A 1 349 ? -11.539 8.109 5.164 1 96.06 349 LEU A O 1
ATOM 2797 N N . GLU A 1 350 ? -9.812 9.234 4.223 1 92.62 350 GLU A N 1
ATOM 2798 C CA . GLU A 1 350 ? -10.305 10.562 4.57 1 92.62 350 GLU A CA 1
ATOM 2799 C C . GLU A 1 350 ? -10.664 11.367 3.322 1 92.62 350 GLU A C 1
ATOM 2801 O O . GLU A 1 350 ? -9.789 11.734 2.543 1 92.62 350 GLU A O 1
ATOM 2806 N N . ASP A 1 351 ? -11.922 11.648 3.215 1 91.75 351 ASP A N 1
ATOM 2807 C CA . ASP A 1 351 ? -12.43 12.367 2.049 1 91.75 351 ASP A CA 1
ATOM 2808 C C . ASP A 1 351 ? -12.805 13.797 2.41 1 91.75 351 ASP A C 1
ATOM 2810 O O . ASP A 1 351 ? -13.992 14.125 2.525 1 91.75 351 ASP A O 1
ATOM 2814 N N . LYS A 1 352 ? -11.859 14.625 2.389 1 79.69 352 LYS A N 1
ATOM 2815 C CA . LYS A 1 352 ? -12.055 16.016 2.811 1 79.69 352 LYS A CA 1
ATOM 2816 C C . LYS A 1 352 ? -12.906 16.781 1.798 1 79.69 352 LYS A C 1
ATOM 2818 O O . LYS A 1 352 ? -13.648 17.688 2.166 1 79.69 352 LYS A O 1
ATOM 2823 N N . PHE A 1 353 ? -12.82 16.375 0.537 1 81.5 353 PHE A N 1
ATOM 2824 C CA . PHE A 1 353 ? -13.422 17.172 -0.515 1 81.5 353 PHE A CA 1
ATOM 2825 C C . PHE A 1 353 ? -14.656 16.484 -1.081 1 81.5 353 PHE A C 1
ATOM 2827 O O . PHE A 1 353 ? -15.258 16.969 -2.049 1 81.5 353 PHE A O 1
ATOM 2834 N N . GLY A 1 354 ? -15.016 15.344 -0.561 1 88.56 354 GLY A N 1
ATOM 2835 C CA . GLY A 1 354 ? -16.219 14.656 -0.978 1 88.56 354 GLY A CA 1
ATOM 2836 C C . GLY A 1 354 ? -16.109 14.031 -2.357 1 88.56 354 GLY A C 1
ATOM 2837 O O . GLY A 1 354 ? -17.047 14.094 -3.15 1 88.56 354 GLY A O 1
ATOM 2838 N N . ASN A 1 355 ? -14.953 13.531 -2.705 1 92.75 355 ASN A N 1
ATOM 2839 C CA . ASN A 1 355 ? -14.703 12.992 -4.035 1 92.75 355 ASN A CA 1
ATOM 2840 C C . ASN A 1 355 ? -14.797 11.469 -4.051 1 92.75 355 ASN A C 1
ATOM 2842 O O . ASN A 1 355 ? -14.43 10.828 -5.039 1 92.75 355 ASN A O 1
ATOM 2846 N N . ILE A 1 356 ? -15.32 10.844 -3.035 1 96.06 356 ILE A N 1
ATOM 2847 C CA . ILE A 1 356 ? -15.281 9.398 -2.867 1 96.06 356 ILE A CA 1
ATOM 2848 C C . ILE A 1 356 ? -16.109 8.727 -3.963 1 96.06 356 ILE A C 1
ATOM 2850 O O . ILE A 1 356 ? -15.758 7.648 -4.441 1 96.06 356 ILE A O 1
ATOM 2854 N N . ASN A 1 357 ? -17.188 9.281 -4.273 1 95.69 357 ASN A N 1
ATOM 2855 C CA . ASN A 1 357 ? -18.047 8.672 -5.285 1 95.69 357 ASN A CA 1
ATOM 2856 C C . ASN A 1 357 ? -17.359 8.656 -6.656 1 95.69 357 ASN A C 1
ATOM 2858 O O . ASN A 1 357 ? -17.469 7.672 -7.391 1 95.69 357 ASN A O 1
ATOM 2862 N N . GLU A 1 358 ? -16.766 9.797 -6.965 1 95.88 358 GLU A N 1
ATOM 2863 C CA . GLU A 1 358 ? -16.016 9.852 -8.219 1 95.88 358 GLU A CA 1
ATOM 2864 C C . GLU A 1 358 ? -14.906 8.812 -8.242 1 95.88 358 GLU A C 1
ATOM 2866 O O . GLU A 1 358 ? -14.703 8.125 -9.25 1 95.88 358 GLU A O 1
ATOM 2871 N N . LEU A 1 359 ? -14.203 8.703 -7.195 1 96.69 359 LEU A N 1
ATOM 2872 C CA . LEU A 1 359 ? -13.156 7.695 -7.062 1 96.69 359 LEU A CA 1
ATOM 2873 C C . LEU A 1 359 ? -13.727 6.293 -7.246 1 96.69 359 LEU A C 1
ATOM 2875 O O . LEU A 1 359 ? -13.164 5.484 -7.988 1 96.69 359 LEU A O 1
ATOM 2879 N N . ASN A 1 360 ? -14.773 5.98 -6.527 1 97.25 360 ASN A N 1
ATOM 2880 C CA . ASN A 1 360 ? -15.406 4.664 -6.586 1 97.25 360 ASN A CA 1
ATOM 2881 C C . ASN A 1 360 ? -15.828 4.309 -8.008 1 97.25 360 ASN A C 1
ATOM 2883 O O . ASN A 1 360 ? -15.664 3.166 -8.445 1 97.25 360 ASN A O 1
ATOM 2887 N N . ASP A 1 361 ? -16.375 5.246 -8.703 1 96.69 361 ASP A N 1
ATOM 2888 C CA . ASP A 1 361 ? -16.797 5.027 -10.078 1 96.69 361 ASP A CA 1
ATOM 2889 C C . ASP A 1 361 ? -15.617 4.656 -10.969 1 96.69 361 ASP A C 1
ATOM 2891 O O . ASP A 1 361 ? -15.727 3.764 -11.82 1 96.69 361 ASP A O 1
ATOM 2895 N N . GLU A 1 362 ? -14.562 5.363 -10.805 1 96.12 362 GLU A N 1
ATOM 2896 C CA . GLU A 1 362 ? -13.367 5.082 -11.586 1 96.12 362 GLU A CA 1
ATOM 2897 C C . GLU A 1 362 ? -12.82 3.689 -11.281 1 96.12 362 GLU A C 1
ATOM 2899 O O . GLU A 1 362 ? -12.43 2.955 -12.188 1 96.12 362 GLU A O 1
ATOM 2904 N N . LEU A 1 363 ? -12.812 3.326 -10.023 1 96.88 363 LEU A N 1
ATOM 2905 C CA . LEU A 1 363 ? -12.258 2.045 -9.594 1 96.88 363 LEU A CA 1
ATOM 2906 C C . LEU A 1 363 ? -13.156 0.893 -10.047 1 96.88 363 LEU A C 1
ATOM 2908 O O . LEU A 1 363 ? -12.664 -0.196 -10.352 1 96.88 363 LEU A O 1
ATOM 2912 N N . GLN A 1 364 ? -14.414 1.069 -10.078 1 95.75 364 GLN A N 1
ATOM 2913 C CA . GLN A 1 364 ? -15.375 0.031 -10.422 1 95.75 364 GLN A CA 1
ATOM 2914 C C . GLN A 1 364 ? -15.219 -0.408 -11.875 1 95.75 364 GLN A C 1
ATOM 2916 O O . GLN A 1 364 ? -15.711 -1.469 -12.266 1 95.75 364 GLN A O 1
ATOM 2921 N N . LYS A 1 365 ? -14.602 0.409 -12.664 1 93.62 365 LYS A N 1
ATOM 2922 C CA . LYS A 1 365 ? -14.336 0.034 -14.047 1 93.62 365 LYS A CA 1
ATOM 2923 C C . LYS A 1 365 ? -13.391 -1.159 -14.117 1 93.62 365 LYS A C 1
ATOM 2925 O O . LYS A 1 365 ? -13.422 -1.929 -15.078 1 93.62 365 LYS A O 1
ATOM 2930 N N . VAL A 1 366 ? -12.578 -1.306 -13.141 1 91.19 366 VAL A N 1
ATOM 2931 C CA . VAL A 1 366 ? -11.531 -2.324 -13.18 1 91.19 366 VAL A CA 1
ATOM 2932 C C . VAL A 1 366 ? -11.727 -3.305 -12.023 1 91.19 366 VAL A C 1
ATOM 2934 O O . VAL A 1 366 ? -11.492 -4.504 -12.172 1 91.19 366 VAL A O 1
ATOM 2937 N N . PHE A 1 367 ? -12.188 -2.809 -10.867 1 95.25 367 PHE A N 1
ATOM 2938 C CA . PHE A 1 367 ? -12.234 -3.598 -9.641 1 95.25 367 PHE A CA 1
ATOM 2939 C C . PHE A 1 367 ? -13.672 -3.738 -9.148 1 95.25 367 PHE A C 1
ATOM 2941 O O . PHE A 1 367 ? -14.57 -3.068 -9.648 1 95.25 367 PHE A O 1
ATOM 2948 N N . LYS A 1 368 ? -13.906 -4.695 -8.297 1 95 368 LYS A N 1
ATOM 2949 C CA . LYS A 1 368 ? -15.086 -4.703 -7.438 1 95 368 LYS A CA 1
ATOM 2950 C C . LYS A 1 368 ? -14.844 -3.891 -6.168 1 95 368 LYS A C 1
ATOM 2952 O O . LYS A 1 368 ? -13.82 -4.062 -5.5 1 95 368 LYS A O 1
ATOM 2957 N N . THR A 1 369 ? -15.766 -2.943 -5.902 1 97 369 THR A N 1
ATOM 2958 C CA . THR A 1 369 ? -15.539 -2.07 -4.758 1 97 369 THR A CA 1
ATOM 2959 C C . THR A 1 369 ? -16.766 -2.053 -3.84 1 97 369 THR A C 1
ATOM 2961 O O . THR A 1 369 ? -17.875 -2.307 -4.281 1 97 369 THR A O 1
ATOM 2964 N N . GLU A 1 370 ? -16.562 -1.925 -2.629 1 96.94 370 GLU A N 1
ATOM 2965 C CA . GLU A 1 370 ? -17.562 -1.698 -1.586 1 96.94 370 GLU A CA 1
ATOM 2966 C C . GLU A 1 370 ? -17.188 -0.497 -0.721 1 96.94 370 GLU A C 1
ATOM 2968 O O . GLU A 1 370 ? -16.078 -0.422 -0.198 1 96.94 370 GLU A O 1
ATOM 2973 N N . VAL A 1 371 ? -18.156 0.419 -0.628 1 97.25 371 VAL A N 1
ATOM 2974 C CA . VAL A 1 371 ? -17.906 1.638 0.133 1 97.25 371 VAL A CA 1
ATOM 2975 C C . VAL A 1 371 ? -18.781 1.652 1.391 1 97.25 371 VAL A C 1
ATOM 2977 O O . VAL A 1 371 ? -20 1.485 1.313 1 97.25 371 VAL A O 1
ATOM 2980 N N . ILE A 1 372 ? -18.188 1.804 2.521 1 96.44 372 ILE A N 1
ATOM 2981 C CA . ILE A 1 372 ? -18.875 1.974 3.795 1 96.44 372 ILE A CA 1
ATOM 2982 C C . ILE A 1 372 ? -18.547 3.34 4.387 1 96.44 372 ILE A C 1
ATOM 2984 O O . ILE A 1 372 ? -17.406 3.578 4.805 1 96.44 372 ILE A O 1
ATOM 2988 N N . LYS A 1 373 ? -19.5 4.195 4.469 1 95.25 373 LYS A N 1
ATOM 2989 C CA . LYS A 1 373 ? -19.266 5.559 4.934 1 95.25 373 LYS A CA 1
ATOM 2990 C C . LYS A 1 373 ? -19.469 5.668 6.441 1 95.25 373 LYS A C 1
ATOM 2992 O O . LYS A 1 373 ? -20 4.75 7.07 1 95.25 373 LYS A O 1
ATOM 2997 N N . ASN A 1 374 ? -18.953 6.684 7.027 1 93.94 374 ASN A N 1
ATOM 2998 C CA . ASN A 1 374 ? -19.156 7.082 8.414 1 93.94 374 ASN A CA 1
ATOM 2999 C C . ASN A 1 374 ? -18.578 6.051 9.383 1 93.94 374 ASN A C 1
ATOM 3001 O O . ASN A 1 374 ? -19.25 5.66 10.344 1 93.94 374 ASN A O 1
ATOM 3005 N N . VAL A 1 375 ? -17.469 5.57 9.047 1 95.31 375 VAL A N 1
ATOM 3006 C CA . VAL A 1 375 ? -16.75 4.703 9.969 1 95.31 375 VAL A CA 1
ATOM 3007 C C . VAL A 1 375 ? -15.758 5.531 10.781 1 95.31 375 VAL A C 1
ATOM 3009 O O . VAL A 1 375 ? -15.555 6.715 10.508 1 95.31 375 VAL A O 1
ATOM 3012 N N . SER A 1 376 ? -15.242 4.922 11.852 1 93.44 376 SER A N 1
ATOM 3013 C CA . SER A 1 376 ? -14.242 5.562 12.703 1 93.44 376 SER A CA 1
ATOM 3014 C C . SER A 1 376 ? -12.961 4.738 12.773 1 93.44 376 SER A C 1
ATOM 3016 O O . SER A 1 376 ? -13.008 3.506 12.797 1 93.44 376 SER A O 1
ATOM 3018 N N . LEU A 1 377 ? -11.883 5.383 12.672 1 93.69 377 LEU A N 1
ATOM 3019 C CA . LEU A 1 377 ? -10.586 4.746 12.836 1 93.69 377 LEU A CA 1
ATOM 3020 C C . LEU A 1 377 ? -10.023 5.012 14.234 1 93.69 377 LEU A C 1
ATOM 3022 O O . LEU A 1 377 ? -9.75 6.16 14.586 1 93.69 377 LEU A O 1
ATOM 3026 N N . PHE A 1 378 ? -9.891 4.004 14.977 1 91.69 378 PHE A N 1
ATOM 3027 C CA . PHE A 1 378 ? -9.328 4.059 16.312 1 91.69 378 PHE A CA 1
ATOM 3028 C C . PHE A 1 378 ? -7.875 3.586 16.312 1 91.69 378 PHE A C 1
ATOM 3030 O O . PHE A 1 378 ? -7.578 2.482 15.859 1 91.69 378 PHE A O 1
ATOM 3037 N N . THR A 1 379 ? -6.992 4.43 16.797 1 91.31 379 THR A N 1
ATOM 3038 C CA . THR A 1 379 ? -5.574 4.098 16.859 1 91.31 379 THR A CA 1
ATOM 3039 C C . THR A 1 379 ? -5.055 4.168 18.281 1 91.31 379 THR A C 1
ATOM 3041 O O . THR A 1 379 ? -5.312 5.145 19 1 91.31 379 THR A O 1
ATOM 3044 N N . VAL A 1 380 ? -4.383 3.162 18.688 1 90.62 380 VAL A N 1
ATOM 3045 C CA . VAL A 1 380 ? -3.705 3.148 19.969 1 90.62 380 VAL A CA 1
ATOM 3046 C C . VAL A 1 380 ? -2.197 3.039 19.766 1 90.62 380 VAL A C 1
ATOM 3048 O O . VAL A 1 380 ? -1.703 2.021 19.281 1 90.62 380 VAL A O 1
ATOM 3051 N N . ARG A 1 381 ? -1.548 4.078 20.109 1 89.12 381 ARG A N 1
ATOM 3052 C CA . ARG A 1 381 ? -0.09 4.066 20.047 1 89.12 381 ARG A CA 1
ATOM 3053 C C . ARG A 1 381 ? 0.506 3.52 21.344 1 89.12 381 ARG A C 1
ATOM 3055 O O . ARG A 1 381 ? -0.043 3.736 22.422 1 89.12 381 ARG A O 1
ATOM 3062 N N . ASN A 1 382 ? 1.709 2.842 21.203 1 87.94 382 ASN A N 1
ATOM 3063 C CA . ASN A 1 382 ? 2.381 2.23 22.344 1 87.94 382 ASN A CA 1
ATOM 3064 C C . ASN A 1 382 ? 1.444 1.304 23.125 1 87.94 382 ASN A C 1
ATOM 3066 O O . ASN A 1 382 ? 1.375 1.367 24.344 1 87.94 382 ASN A O 1
ATOM 3070 N N . ALA A 1 383 ? 0.706 0.586 22.297 1 86.12 383 ALA A N 1
ATOM 3071 C CA . ALA A 1 383 ? -0.272 -0.325 22.891 1 86.12 383 ALA A CA 1
ATOM 3072 C C . ALA A 1 383 ? 0.419 -1.472 23.609 1 86.12 383 ALA A C 1
ATOM 3074 O O . ALA A 1 383 ? 1.435 -1.992 23.141 1 86.12 383 ALA A O 1
ATOM 3075 N N . LYS A 1 384 ? -0.123 -1.751 24.797 1 79.75 384 LYS A N 1
ATOM 3076 C CA . LYS A 1 384 ? 0.302 -2.959 25.5 1 79.75 384 LYS A CA 1
ATOM 3077 C C . LYS A 1 384 ? -0.456 -4.184 25 1 79.75 384 LYS A C 1
ATOM 3079 O O . LYS A 1 384 ? -1.669 -4.293 25.188 1 79.75 384 LYS A O 1
ATOM 3084 N N . ILE A 1 385 ? 0.256 -5.078 24.312 1 69.69 385 ILE A N 1
ATOM 3085 C CA . ILE A 1 385 ? -0.302 -6.215 23.594 1 69.69 385 ILE A CA 1
ATOM 3086 C C . ILE A 1 385 ? -1.194 -7.031 24.531 1 69.69 385 ILE A C 1
ATOM 3088 O O . ILE A 1 385 ? -2.227 -7.555 24.109 1 69.69 385 ILE A O 1
ATOM 3092 N N . ASP A 1 386 ? -0.836 -7.047 25.734 1 70.19 386 ASP A N 1
ATOM 3093 C CA . ASP A 1 386 ? -1.523 -7.891 26.703 1 70.19 386 ASP A CA 1
ATOM 3094 C C . ASP A 1 386 ? -2.926 -7.363 27 1 70.19 386 ASP A C 1
ATOM 3096 O O . ASP A 1 386 ? -3.77 -8.086 27.531 1 70.19 386 ASP A O 1
ATOM 3100 N N . ASN A 1 387 ? -3.258 -6.168 26.625 1 70.75 387 ASN A N 1
ATOM 3101 C CA . ASN A 1 387 ? -4.531 -5.562 26.984 1 70.75 387 ASN A CA 1
ATOM 3102 C C . ASN A 1 387 ? -5.312 -5.109 25.766 1 70.75 387 ASN A C 1
ATOM 3104 O O . ASN A 1 387 ? -6.113 -4.18 25.828 1 70.75 387 ASN A O 1
ATOM 3108 N N . ILE A 1 388 ? -5.035 -5.777 24.688 1 71.25 388 ILE A N 1
ATOM 3109 C CA . ILE A 1 388 ? -5.629 -5.273 23.453 1 71.25 388 ILE A CA 1
ATOM 3110 C C . ILE A 1 388 ? -7.117 -5.617 23.422 1 71.25 388 ILE A C 1
ATOM 3112 O O . ILE A 1 388 ? -7.906 -4.918 22.781 1 71.25 388 ILE A O 1
ATOM 3116 N N . ASP A 1 389 ? -7.512 -6.645 24.094 1 71.25 389 ASP A N 1
ATOM 3117 C CA . ASP A 1 389 ? -8.891 -7.129 24.078 1 71.25 389 ASP A CA 1
ATOM 3118 C C . ASP A 1 389 ? -9.852 -6.051 24.562 1 71.25 389 ASP A C 1
ATOM 3120 O O . ASP A 1 389 ? -11.016 -6.02 24.156 1 71.25 389 ASP A O 1
ATOM 3124 N N . LYS A 1 390 ? -9.391 -5.191 25.359 1 72.69 390 LYS A N 1
ATOM 3125 C CA . LYS A 1 390 ? -10.234 -4.164 25.953 1 72.69 390 LYS A CA 1
ATOM 3126 C C . LYS A 1 390 ? -10.773 -3.211 24.891 1 72.69 390 LYS A C 1
ATOM 3128 O O . LYS A 1 390 ? -11.812 -2.578 25.078 1 72.69 390 LYS A O 1
ATOM 3133 N N . PHE A 1 391 ? -10.07 -3.16 23.828 1 73.31 391 PHE A N 1
ATOM 3134 C CA . PHE A 1 391 ? -10.445 -2.172 22.828 1 73.31 391 PHE A CA 1
ATOM 3135 C C . PHE A 1 391 ? -11.547 -2.709 21.922 1 73.31 391 PHE A C 1
ATOM 3137 O O . PHE A 1 391 ? -12.203 -1.945 21.203 1 73.31 391 PHE A O 1
ATOM 3144 N N . TYR A 1 392 ? -11.711 -4.02 22 1 70.12 392 TYR A N 1
ATOM 3145 C CA . TYR A 1 392 ? -12.664 -4.652 21.094 1 70.12 392 TYR A CA 1
ATOM 3146 C C . TYR A 1 392 ? -14.047 -4.742 21.734 1 70.12 392 TYR A C 1
ATOM 3148 O O . TYR A 1 392 ? -15.047 -4.941 21.031 1 70.12 392 TYR A O 1
ATOM 3156 N N . HIS A 1 393 ? -14.078 -4.508 22.953 1 69.75 393 HIS A N 1
ATOM 3157 C CA . HIS A 1 393 ? -15.336 -4.73 23.656 1 69.75 393 HIS A CA 1
ATOM 3158 C C . HIS A 1 393 ? -16.438 -3.824 23.125 1 69.75 393 HIS A C 1
ATOM 3160 O O . HIS A 1 393 ? -16.297 -2.6 23.094 1 69.75 393 HIS A O 1
ATOM 3166 N N . GLN A 1 394 ? -17.516 -4.457 22.531 1 67.56 394 GLN A N 1
ATOM 3167 C CA . GLN A 1 394 ? -18.766 -3.848 22.109 1 67.56 394 GLN A CA 1
ATOM 3168 C C . GLN A 1 394 ? -18.609 -3.045 20.828 1 67.56 394 GLN A C 1
ATOM 3170 O O . GLN A 1 394 ? -19.328 -2.07 20.594 1 67.56 394 GLN A O 1
ATOM 3175 N N . LYS A 1 395 ? -17.562 -3.244 20.156 1 78.5 395 LYS A N 1
ATOM 3176 C CA . LYS A 1 395 ? -17.406 -2.51 18.906 1 78.5 395 LYS A CA 1
ATOM 3177 C C . LYS A 1 395 ? -17.516 -3.441 17.688 1 78.5 395 LYS A C 1
ATOM 3179 O O . LYS A 1 395 ? -17.125 -4.605 17.766 1 78.5 395 LYS A O 1
ATOM 3184 N N . ASN A 1 396 ? -18.25 -3.016 16.781 1 86.69 396 ASN A N 1
ATOM 3185 C CA . ASN A 1 396 ? -18.281 -3.709 15.492 1 86.69 396 ASN A CA 1
ATOM 3186 C C . ASN A 1 396 ? -17.031 -3.395 14.664 1 86.69 396 ASN A C 1
ATOM 3188 O O . ASN A 1 396 ? -17 -2.402 13.938 1 86.69 396 ASN A O 1
ATOM 3192 N N . VAL A 1 397 ? -16.078 -4.254 14.797 1 88.06 397 VAL A N 1
ATOM 3193 C CA . VAL A 1 397 ? -14.789 -4.027 14.156 1 88.06 397 VAL A CA 1
ATOM 3194 C C . VAL A 1 397 ? -14.836 -4.512 12.711 1 88.06 397 VAL A C 1
ATOM 3196 O O . VAL A 1 397 ? -15.148 -5.68 12.445 1 88.06 397 VAL A O 1
ATOM 3199 N N . LEU A 1 398 ? -14.594 -3.641 11.797 1 90.56 398 LEU A N 1
ATOM 3200 C CA . LEU A 1 398 ? -14.602 -3.953 10.375 1 90.56 398 LEU A CA 1
ATOM 3201 C C . LEU A 1 398 ? -13.211 -4.328 9.883 1 90.56 398 LEU A C 1
ATOM 3203 O O . LEU A 1 398 ? -13.07 -5.09 8.922 1 90.56 398 LEU A O 1
ATOM 3207 N N . LEU A 1 399 ? -12.219 -3.783 10.438 1 90.5 399 LEU A N 1
ATOM 3208 C CA . LEU A 1 399 ? -10.82 -3.973 10.078 1 90.5 399 LEU A CA 1
ATOM 3209 C C . LEU A 1 399 ? -9.914 -3.756 11.289 1 90.5 399 LEU A C 1
ATOM 3211 O O . LEU A 1 399 ? -10.18 -2.885 12.117 1 90.5 399 LEU A O 1
ATOM 3215 N N . GLU A 1 400 ? -8.883 -4.578 11.422 1 89.31 400 GLU A N 1
ATOM 3216 C CA . GLU A 1 400 ? -7.93 -4.426 12.516 1 89.31 400 GLU A CA 1
ATOM 3217 C C . GLU A 1 400 ? -6.512 -4.754 12.062 1 89.31 400 GLU A C 1
ATOM 3219 O O . GLU A 1 400 ? -6.309 -5.625 11.211 1 89.31 400 GLU A O 1
ATOM 3224 N N . GLN A 1 401 ? -5.609 -4.082 12.609 1 88.81 401 GLN A N 1
ATOM 3225 C CA . GLN A 1 401 ? -4.199 -4.297 12.297 1 88.81 401 GLN A CA 1
ATOM 3226 C C . GLN A 1 401 ? -3.312 -3.9 13.477 1 88.81 401 GLN A C 1
ATOM 3228 O O . GLN A 1 401 ? -3.566 -2.895 14.141 1 88.81 401 GLN A O 1
ATOM 3233 N N . ILE A 1 402 ? -2.355 -4.684 13.688 1 86.19 402 ILE A N 1
ATOM 3234 C CA . ILE A 1 402 ? -1.361 -4.383 14.711 1 86.19 402 ILE A CA 1
ATOM 3235 C C . ILE A 1 402 ? 0.034 -4.375 14.094 1 86.19 402 ILE A C 1
ATOM 3237 O O . ILE A 1 402 ? 0.421 -5.332 13.414 1 86.19 402 ILE A O 1
ATOM 3241 N N . SER A 1 403 ? 0.699 -3.334 14.18 1 83.25 403 SER A N 1
ATOM 3242 C CA . SER A 1 403 ? 2.072 -3.199 13.703 1 83.25 403 SER A CA 1
ATOM 3243 C C . SER A 1 403 ? 2.973 -2.605 14.781 1 83.25 403 SER A C 1
ATOM 3245 O O . SER A 1 403 ? 2.746 -1.484 15.242 1 83.25 403 SER A O 1
ATOM 3247 N N . LYS A 1 404 ? 3.957 -3.297 15.102 1 79.12 404 LYS A N 1
ATOM 3248 C CA . LYS A 1 404 ? 4.832 -2.893 16.203 1 79.12 404 LYS A CA 1
ATOM 3249 C C . LYS A 1 404 ? 4.027 -2.611 17.469 1 79.12 404 LYS A C 1
ATOM 3251 O O . LYS A 1 404 ? 3.35 -3.5 17.984 1 79.12 404 LYS A O 1
ATOM 3256 N N . ASN A 1 405 ? 3.949 -1.466 17.953 1 81.19 405 ASN A N 1
ATOM 3257 C CA . ASN A 1 405 ? 3.203 -1.126 19.156 1 81.19 405 ASN A CA 1
ATOM 3258 C C . ASN A 1 405 ? 2.021 -0.214 18.844 1 81.19 405 ASN A C 1
ATOM 3260 O O . ASN A 1 405 ? 1.582 0.555 19.703 1 81.19 405 ASN A O 1
ATOM 3264 N N . THR A 1 406 ? 1.55 -0.333 17.641 1 88.5 406 THR A N 1
ATOM 3265 C CA . THR A 1 406 ? 0.407 0.476 17.219 1 88.5 406 THR A CA 1
ATOM 3266 C C . THR A 1 406 ? -0.767 -0.411 16.812 1 88.5 406 THR A C 1
ATOM 3268 O O . THR A 1 406 ? -0.617 -1.308 15.984 1 88.5 406 THR A O 1
ATOM 3271 N N . LEU A 1 407 ? -1.84 -0.212 17.438 1 90.38 407 LEU A N 1
ATOM 3272 C CA . LEU A 1 407 ? -3.08 -0.907 17.109 1 90.38 407 LEU A CA 1
ATOM 3273 C C . LEU A 1 407 ? -4.043 0.018 16.375 1 90.38 407 LEU A C 1
ATOM 3275 O O . LEU A 1 407 ? -4.281 1.147 16.812 1 90.38 407 LEU A O 1
ATOM 3279 N N . GLN A 1 408 ? -4.547 -0.395 15.312 1 91.62 408 GLN A N 1
ATOM 3280 C CA . GLN A 1 408 ? -5.539 0.357 14.555 1 91.62 408 GLN A CA 1
ATOM 3281 C C . GLN A 1 408 ? -6.785 -0.486 14.289 1 91.62 408 GLN A C 1
ATOM 3283 O O . GLN A 1 408 ? -6.68 -1.676 13.984 1 91.62 408 GLN A O 1
ATOM 3288 N N . MET A 1 409 ? -7.918 0.133 14.484 1 92.19 409 MET A N 1
ATOM 3289 C CA . MET A 1 409 ? -9.195 -0.547 14.266 1 92.19 409 MET A CA 1
ATOM 3290 C C . MET A 1 409 ? -10.195 0.375 13.578 1 92.19 409 MET A C 1
ATOM 3292 O O . MET A 1 409 ? -10.328 1.542 13.953 1 92.19 409 MET A O 1
ATOM 3296 N N . VAL A 1 410 ? -10.797 -0.13 12.578 1 93.56 410 VAL A N 1
ATOM 3297 C CA . VAL A 1 410 ? -11.914 0.574 11.945 1 93.56 410 VAL A CA 1
ATOM 3298 C C . VAL A 1 410 ? -13.234 0.049 12.5 1 93.56 410 VAL A C 1
ATOM 3300 O O . VAL A 1 410 ? -13.492 -1.155 12.461 1 93.56 410 VAL A O 1
ATOM 3303 N N . THR A 1 411 ? -14.008 0.94 13.016 1 91.44 411 THR A N 1
ATOM 3304 C CA . THR A 1 411 ? -15.281 0.545 13.625 1 91.44 411 THR A CA 1
ATOM 3305 C C . THR A 1 411 ? -16.438 1.336 13.016 1 91.44 411 THR A C 1
ATOM 3307 O O . THR A 1 411 ? -16.234 2.418 12.461 1 91.44 411 THR A O 1
ATOM 3310 N N . GLN A 1 412 ? -17.594 0.758 13.023 1 88 412 GLN A N 1
ATOM 3311 C CA . GLN A 1 412 ? -18.812 1.446 12.609 1 88 412 GLN A CA 1
ATOM 3312 C C . GLN A 1 412 ? -19.578 1.977 13.812 1 88 412 GLN A C 1
ATOM 3314 O O . GLN A 1 412 ? -19.656 1.313 14.852 1 88 412 GLN A O 1
ATOM 3319 N N . MET B 1 1 ? -15.672 -34.938 -17.5 1 92.5 1 MET B N 1
ATOM 3320 C CA . MET B 1 1 ? -14.273 -35.25 -17.75 1 92.5 1 MET B CA 1
ATOM 3321 C C . MET B 1 1 ? -13.391 -34.844 -16.578 1 92.5 1 MET B C 1
ATOM 3323 O O . MET B 1 1 ? -13.664 -33.844 -15.914 1 92.5 1 MET B O 1
ATOM 3327 N N . LYS B 1 2 ? -12.375 -35.656 -16.266 1 95.44 2 LYS B N 1
ATOM 3328 C CA . LYS B 1 2 ? -11.414 -35.406 -15.203 1 95.44 2 LYS B CA 1
ATOM 3329 C C . LYS B 1 2 ? -10.078 -34.938 -15.773 1 95.44 2 LYS B C 1
ATOM 3331 O O . LYS B 1 2 ? -9.641 -35.406 -16.828 1 95.44 2 LYS B O 1
ATOM 3336 N N . ILE B 1 3 ? -9.539 -34 -15.086 1 97.06 3 ILE B N 1
ATOM 3337 C CA . ILE B 1 3 ? -8.219 -33.531 -15.492 1 97.06 3 ILE B CA 1
ATOM 3338 C C . ILE B 1 3 ? -7.172 -34 -14.484 1 97.06 3 ILE B C 1
ATOM 3340 O O . ILE B 1 3 ? -7.336 -33.812 -13.273 1 97.06 3 ILE B O 1
ATOM 3344 N N . PHE B 1 4 ? -6.145 -34.594 -14.961 1 97 4 PHE B N 1
ATOM 3345 C CA . PHE B 1 4 ? -5.043 -35.062 -14.117 1 97 4 PHE B CA 1
ATOM 3346 C C . PHE B 1 4 ? -3.736 -34.406 -14.523 1 97 4 PHE B C 1
ATOM 3348 O O . PHE B 1 4 ? -3.395 -34.344 -15.711 1 97 4 PHE B O 1
ATOM 3355 N N . LYS B 1 5 ? -3.088 -33.844 -13.586 1 96.5 5 LYS B N 1
ATOM 3356 C CA . LYS B 1 5 ? -1.787 -33.219 -13.844 1 96.5 5 LYS B CA 1
ATOM 3357 C C . LYS B 1 5 ? -0.668 -34 -13.148 1 96.5 5 LYS B C 1
ATOM 3359 O O . LYS B 1 5 ? -0.751 -34.281 -11.953 1 96.5 5 LYS B O 1
ATOM 3364 N N . PHE B 1 6 ? 0.307 -34.375 -13.914 1 96.38 6 PHE B N 1
ATOM 3365 C CA . PHE B 1 6 ? 1.487 -35.062 -13.391 1 96.38 6 PHE B CA 1
ATOM 3366 C C . PHE B 1 6 ? 2.736 -34.188 -13.594 1 96.38 6 PHE B C 1
ATOM 3368 O O . PHE B 1 6 ? 3.016 -33.75 -14.711 1 96.38 6 PHE B O 1
ATOM 3375 N N . GLY B 1 7 ? 3.447 -34 -12.523 1 93.19 7 GLY B N 1
ATOM 3376 C CA . GLY B 1 7 ? 4.676 -33.219 -12.586 1 93.19 7 GLY B CA 1
ATOM 3377 C C . GLY B 1 7 ? 5.875 -34.031 -13.031 1 93.19 7 GLY B C 1
ATOM 3378 O O . GLY B 1 7 ? 5.742 -35.219 -13.32 1 93.19 7 GLY B O 1
ATOM 3379 N N . GLY B 1 8 ? 6.984 -33.375 -13.055 1 92.75 8 GLY B N 1
ATOM 3380 C CA . GLY B 1 8 ? 8.203 -34 -13.523 1 92.75 8 GLY B CA 1
ATOM 3381 C C . GLY B 1 8 ? 8.641 -35.188 -12.656 1 92.75 8 GLY B C 1
ATOM 3382 O O . GLY B 1 8 ? 9.195 -36.156 -13.156 1 92.75 8 GLY B O 1
ATOM 3383 N N . ALA B 1 9 ? 8.391 -35.031 -11.422 1 90.88 9 ALA B N 1
ATOM 3384 C CA . ALA B 1 9 ? 8.758 -36.094 -10.484 1 90.88 9 ALA B CA 1
ATOM 3385 C C . ALA B 1 9 ? 7.965 -37.375 -10.766 1 90.88 9 ALA B C 1
ATOM 3387 O O . ALA B 1 9 ? 8.461 -38.469 -10.539 1 90.88 9 ALA B O 1
ATOM 3388 N N . SER B 1 10 ? 6.805 -37.25 -11.258 1 94 10 SER B N 1
ATOM 3389 C CA . SER B 1 10 ? 5.918 -38.406 -11.5 1 94 10 SER B CA 1
ATOM 3390 C C . SER B 1 10 ? 6.316 -39.156 -12.766 1 94 10 SER B C 1
ATOM 3392 O O . SER B 1 10 ? 5.855 -40.281 -13 1 94 10 SER B O 1
ATOM 3394 N N . VAL B 1 11 ? 7.188 -38.5 -13.578 1 95.75 11 VAL B N 1
ATOM 3395 C CA . VAL B 1 11 ? 7.543 -39.156 -14.844 1 95.75 11 VAL B CA 1
ATOM 3396 C C . VAL B 1 11 ? 9.062 -39.125 -15.016 1 95.75 11 VAL B C 1
ATOM 3398 O O . VAL B 1 11 ? 9.562 -39.094 -16.141 1 95.75 11 VAL B O 1
ATOM 3401 N N . LYS B 1 12 ? 9.812 -39.188 -13.969 1 95.12 12 LYS B N 1
ATOM 3402 C CA . LYS B 1 12 ? 11.258 -38.969 -13.984 1 95.12 12 LYS B CA 1
ATOM 3403 C C . LYS B 1 12 ? 12 -40.156 -14.555 1 95.12 12 LYS B C 1
ATOM 3405 O O . LYS B 1 12 ? 13.141 -40.031 -15 1 95.12 12 LYS B O 1
ATOM 3410 N N . ASP B 1 13 ? 11.43 -41.344 -14.469 1 96.44 13 ASP B N 1
ATOM 3411 C CA . ASP B 1 13 ? 12.031 -42.562 -15 1 96.44 13 ASP B CA 1
ATOM 3412 C C . ASP B 1 13 ? 10.969 -43.562 -15.461 1 96.44 13 ASP B C 1
ATOM 3414 O O . ASP B 1 13 ? 9.773 -43.25 -15.414 1 96.44 13 ASP B O 1
ATOM 3418 N N . ALA B 1 14 ? 11.422 -44.656 -15.992 1 97.5 14 ALA B N 1
ATOM 3419 C CA . ALA B 1 14 ? 10.5 -45.656 -16.547 1 97.5 14 ALA B CA 1
ATOM 3420 C C . ALA B 1 14 ? 9.523 -46.156 -15.492 1 97.5 14 ALA B C 1
ATOM 3422 O O . ALA B 1 14 ? 8.328 -46.281 -15.75 1 97.5 14 ALA B O 1
ATOM 3423 N N . GLU B 1 15 ? 10.086 -46.406 -14.352 1 96.81 15 GLU B N 1
ATOM 3424 C CA . GLU B 1 15 ? 9.25 -46.906 -13.266 1 96.81 15 GLU B CA 1
ATOM 3425 C C . GLU B 1 15 ? 8.195 -45.875 -12.859 1 96.81 15 GLU B C 1
ATOM 3427 O O . GLU B 1 15 ? 7.066 -46.25 -12.531 1 96.81 15 GLU B O 1
ATOM 3432 N N . SER B 1 16 ? 8.57 -44.719 -12.828 1 96.38 16 SER B N 1
ATOM 3433 C CA . SER B 1 16 ? 7.637 -43.656 -12.484 1 96.38 16 SER B CA 1
ATOM 3434 C C . SER B 1 16 ? 6.523 -43.531 -13.516 1 96.38 16 SER B C 1
ATOM 3436 O O . SER B 1 16 ? 5.363 -43.312 -13.164 1 96.38 16 SER B O 1
ATOM 3438 N N . VAL B 1 17 ? 6.863 -43.688 -14.766 1 97.25 17 VAL B N 1
ATOM 3439 C CA . VAL B 1 17 ? 5.859 -43.625 -15.828 1 97.25 17 VAL B CA 1
ATOM 3440 C C . VAL B 1 17 ? 4.891 -44.812 -15.656 1 97.25 17 VAL B C 1
ATOM 3442 O O . VAL B 1 17 ? 3.678 -44.656 -15.82 1 97.25 17 VAL B O 1
ATOM 3445 N N . LYS B 1 18 ? 5.418 -45.906 -15.344 1 97.12 18 LYS B N 1
ATOM 3446 C CA . LYS B 1 18 ? 4.574 -47.062 -15.062 1 97.12 18 LYS B CA 1
ATOM 3447 C C . LYS B 1 18 ? 3.639 -46.812 -13.891 1 97.12 18 LYS B C 1
ATOM 3449 O O . LYS B 1 18 ? 2.484 -47.219 -13.898 1 97.12 18 LYS B O 1
ATOM 3454 N N . ASN B 1 19 ? 4.184 -46.125 -12.938 1 95.56 19 ASN B N 1
ATOM 3455 C CA . ASN B 1 19 ? 3.367 -45.781 -11.781 1 95.56 19 ASN B CA 1
ATOM 3456 C C . ASN B 1 19 ? 2.205 -44.875 -12.172 1 95.56 19 ASN B C 1
ATOM 3458 O O . ASN B 1 19 ? 1.125 -44.969 -11.578 1 95.56 19 ASN B O 1
ATOM 3462 N N . VAL B 1 20 ? 2.451 -43.969 -13.102 1 95.69 20 VAL B N 1
ATOM 3463 C CA . VAL B 1 20 ? 1.38 -43.094 -13.594 1 95.69 20 VAL B CA 1
ATOM 3464 C C . VAL B 1 20 ? 0.218 -43.969 -14.094 1 95.69 20 VAL B C 1
ATOM 3466 O O . VAL B 1 20 ? -0.946 -43.656 -13.812 1 95.69 20 VAL B O 1
ATOM 3469 N N . SER B 1 21 ? 0.509 -45 -14.852 1 95.12 21 SER B N 1
ATOM 3470 C CA . SER B 1 21 ? -0.532 -45.875 -15.367 1 95.12 21 SER B CA 1
ATOM 3471 C C . SER B 1 21 ? -1.291 -46.562 -14.234 1 95.12 21 SER B C 1
ATOM 3473 O O . SER B 1 21 ? -2.496 -46.812 -14.336 1 95.12 21 SER B O 1
ATOM 3475 N N . MET B 1 22 ? -0.57 -46.812 -13.172 1 93.75 22 MET B N 1
ATOM 3476 C CA . MET B 1 22 ? -1.215 -47.438 -12.016 1 93.75 22 MET B CA 1
ATOM 3477 C C . MET B 1 22 ? -2.174 -46.438 -11.344 1 93.75 22 MET B C 1
ATOM 3479 O O . MET B 1 22 ? -3.266 -46.844 -10.922 1 93.75 22 MET B O 1
ATOM 3483 N N . VAL B 1 23 ? -1.731 -45.281 -11.219 1 94.31 23 VAL B N 1
ATOM 3484 C CA . VAL B 1 23 ? -2.578 -44.219 -10.664 1 94.31 23 VAL B CA 1
ATOM 3485 C C . VAL B 1 23 ? -3.834 -44.062 -11.516 1 94.31 23 VAL B C 1
ATOM 3487 O O . VAL B 1 23 ? -4.945 -44 -10.984 1 94.31 23 VAL B O 1
ATOM 3490 N N . LEU B 1 24 ? -3.658 -44.031 -12.82 1 94.5 24 LEU B N 1
ATOM 3491 C CA . LEU B 1 24 ? -4.773 -43.875 -13.742 1 94.5 24 LEU B CA 1
ATOM 3492 C C . LEU B 1 24 ? -5.746 -45.062 -13.641 1 94.5 24 LEU B C 1
ATOM 3494 O O . LEU B 1 24 ? -6.961 -44.875 -13.734 1 94.5 24 LEU B O 1
ATOM 3498 N N . LYS B 1 25 ? -5.176 -46.156 -13.484 1 92.06 25 LYS B N 1
ATOM 3499 C CA . LYS B 1 25 ? -6.012 -47.344 -13.32 1 92.06 25 LYS B CA 1
ATOM 3500 C C . LYS B 1 25 ? -6.871 -47.25 -12.062 1 92.06 25 LYS B C 1
ATOM 3502 O O . LYS B 1 25 ? -8.062 -47.562 -12.094 1 92.06 25 LYS B O 1
ATOM 3507 N N . SER B 1 26 ? -6.258 -46.812 -11.062 1 89.88 26 SER B N 1
ATOM 3508 C CA . SER B 1 26 ? -6.953 -46.719 -9.789 1 89.88 26 SER B CA 1
ATOM 3509 C C . SER B 1 26 ? -8.062 -45.656 -9.859 1 89.88 26 SER B C 1
ATOM 3511 O O . SER B 1 26 ? -9.078 -45.781 -9.172 1 89.88 26 SER B O 1
ATOM 3513 N N . GLN B 1 27 ? -7.918 -44.656 -10.625 1 87.06 27 GLN B N 1
ATOM 3514 C CA . GLN B 1 27 ? -8.875 -43.531 -10.734 1 87.06 27 GLN B CA 1
ATOM 3515 C C . GLN B 1 27 ? -9.922 -43.844 -11.805 1 87.06 27 GLN B C 1
ATOM 3517 O O . GLN B 1 27 ? -10.961 -43.156 -11.859 1 87.06 27 GLN B O 1
ATOM 3522 N N . GLY B 1 28 ? -9.711 -44.844 -12.562 1 82.88 28 GLY B N 1
ATOM 3523 C CA . GLY B 1 28 ? -10.562 -45.094 -13.719 1 82.88 28 GLY B CA 1
ATOM 3524 C C . GLY B 1 28 ? -10.172 -44.281 -14.938 1 82.88 28 GLY B C 1
ATOM 3525 O O . GLY B 1 28 ? -10.594 -43.125 -15.078 1 82.88 28 GLY B O 1
ATOM 3526 N N . PHE B 1 29 ? -9.344 -44.938 -15.781 1 83.56 29 PHE B N 1
ATOM 3527 C CA . PHE B 1 29 ? -8.867 -44.281 -16.984 1 83.56 29 PHE B CA 1
ATOM 3528 C C . PHE B 1 29 ? -9.977 -44.156 -18.016 1 83.56 29 PHE B C 1
ATOM 3530 O O . PHE B 1 29 ? -10.031 -44.906 -18.984 1 83.56 29 PHE B O 1
ATOM 3537 N N . ALA B 1 30 ? -10.93 -43.25 -17.812 1 85.19 30 ALA B N 1
ATOM 3538 C CA . ALA B 1 30 ? -12.016 -42.938 -18.75 1 85.19 30 ALA B CA 1
ATOM 3539 C C . ALA B 1 30 ? -12.359 -41.469 -18.719 1 85.19 30 ALA B C 1
ATOM 3541 O O . ALA B 1 30 ? -12.398 -40.844 -17.641 1 85.19 30 ALA B O 1
ATOM 3542 N N . LYS B 1 31 ? -12.453 -40.875 -19.906 1 91.19 31 LYS B N 1
ATOM 3543 C CA . LYS B 1 31 ? -12.883 -39.5 -20.047 1 91.19 31 LYS B CA 1
ATOM 3544 C C . LYS B 1 31 ? -11.977 -38.562 -19.25 1 91.19 31 LYS B C 1
ATOM 3546 O O . LYS B 1 31 ? -12.461 -37.75 -18.438 1 91.19 31 LYS B O 1
ATOM 3551 N N . CYS B 1 32 ? -10.68 -38.75 -19.516 1 94.56 32 CYS B N 1
ATOM 3552 C CA . CYS B 1 32 ? -9.758 -37.906 -18.75 1 94.56 32 CYS B CA 1
ATOM 3553 C C . CYS B 1 32 ? -8.75 -37.219 -19.672 1 94.56 32 CYS B C 1
ATOM 3555 O O . CYS B 1 32 ? -8.492 -37.719 -20.781 1 94.56 32 CYS B O 1
ATOM 3557 N N . LEU B 1 33 ? -8.328 -36.125 -19.25 1 97.19 33 LEU B N 1
ATOM 3558 C CA . LEU B 1 33 ? -7.242 -35.375 -19.906 1 97.19 33 LEU B CA 1
ATOM 3559 C C . LEU B 1 33 ? -6.031 -35.281 -18.984 1 97.19 33 LEU B C 1
ATOM 3561 O O . LEU B 1 33 ? -6.145 -34.812 -17.844 1 97.19 33 LEU B O 1
ATOM 3565 N N . LEU B 1 34 ? -4.906 -35.781 -19.484 1 97.75 34 LEU B N 1
ATOM 3566 C CA . LEU B 1 34 ? -3.664 -35.781 -18.719 1 97.75 34 LEU B CA 1
ATOM 3567 C C . LEU B 1 34 ? -2.758 -34.625 -19.141 1 97.75 34 LEU B C 1
ATOM 3569 O O . LEU B 1 34 ? -2.467 -34.469 -20.328 1 97.75 34 LEU B O 1
ATOM 3573 N N . VAL B 1 35 ? -2.428 -33.844 -18.203 1 98.12 35 VAL B N 1
ATOM 3574 C CA . VAL B 1 35 ? -1.408 -32.812 -18.422 1 98.12 35 VAL B CA 1
ATOM 3575 C C . VAL B 1 35 ? -0.092 -33.25 -17.781 1 98.12 35 VAL B C 1
ATOM 3577 O O . VAL B 1 35 ? -0.031 -33.5 -16.578 1 98.12 35 VAL B O 1
ATOM 3580 N N . ILE B 1 36 ? 0.939 -33.312 -18.578 1 97.62 36 ILE B N 1
ATOM 3581 C CA . ILE B 1 36 ? 2.189 -33.875 -18.078 1 97.62 36 ILE B CA 1
ATOM 3582 C C . ILE B 1 36 ? 3.326 -32.875 -18.297 1 97.62 36 ILE B C 1
ATOM 3584 O O . ILE B 1 36 ? 3.404 -32.219 -19.344 1 97.62 36 ILE B O 1
ATOM 3588 N N . SER B 1 37 ? 4.168 -32.75 -17.25 1 96.88 37 SER B N 1
ATOM 3589 C CA . SER B 1 37 ? 5.348 -31.906 -17.312 1 96.88 37 SER B CA 1
ATOM 3590 C C . SER B 1 37 ? 6.531 -32.656 -17.938 1 96.88 37 SER B C 1
ATOM 3592 O O . SER B 1 37 ? 6.418 -33.812 -18.297 1 96.88 37 SER B O 1
ATOM 3594 N N . ALA B 1 38 ? 7.629 -31.844 -18.078 1 96.62 38 ALA B N 1
ATOM 3595 C CA . ALA B 1 38 ? 8.867 -32.469 -18.562 1 96.62 38 ALA B CA 1
ATOM 3596 C C . ALA B 1 38 ? 9.359 -33.5 -17.578 1 96.62 38 ALA B C 1
ATOM 3598 O O . ALA B 1 38 ? 9.07 -33.438 -16.375 1 96.62 38 ALA B O 1
ATOM 3599 N N . MET B 1 39 ? 10.055 -34.438 -18.094 1 96.5 39 MET B N 1
ATOM 3600 C CA . MET B 1 39 ? 10.5 -35.562 -17.266 1 96.5 39 MET B CA 1
ATOM 3601 C C . MET B 1 39 ? 11.633 -35.125 -16.344 1 96.5 39 MET B C 1
ATOM 3603 O O . MET B 1 39 ? 12.648 -34.594 -16.797 1 96.5 39 MET B O 1
ATOM 3607 N N . GLY B 1 40 ? 11.367 -35.375 -15.086 1 93.56 40 GLY B N 1
ATOM 3608 C CA . GLY B 1 40 ? 12.422 -35.094 -14.125 1 93.56 40 GLY B CA 1
ATOM 3609 C C . GLY B 1 40 ? 12.875 -33.656 -14.133 1 93.56 40 GLY B C 1
ATOM 3610 O O . GLY B 1 40 ? 12.055 -32.75 -13.977 1 93.56 40 GLY B O 1
ATOM 3611 N N . LYS B 1 41 ? 14.203 -33.469 -14.336 1 93.94 41 LYS B N 1
ATOM 3612 C CA . LYS B 1 41 ? 14.805 -32.156 -14.297 1 93.94 41 LYS B CA 1
ATOM 3613 C C . LYS B 1 41 ? 15.125 -31.656 -15.711 1 93.94 41 LYS B C 1
ATOM 3615 O O . LYS B 1 41 ? 16 -30.797 -15.891 1 93.94 41 LYS B O 1
ATOM 3620 N N . THR B 1 42 ? 14.406 -32.188 -16.609 1 96.06 42 THR B N 1
ATOM 3621 C CA . THR B 1 42 ? 14.68 -31.891 -18.016 1 96.06 42 THR B CA 1
ATOM 3622 C C . THR B 1 42 ? 14.547 -30.391 -18.297 1 96.06 42 THR B C 1
ATOM 3624 O O . THR B 1 42 ? 15.305 -29.844 -19.094 1 96.06 42 THR B O 1
ATOM 3627 N N . THR B 1 43 ? 13.555 -29.719 -17.672 1 94.88 43 THR B N 1
ATOM 3628 C CA . THR B 1 43 ? 13.375 -28.281 -17.875 1 94.88 43 THR B CA 1
ATOM 3629 C C . THR B 1 43 ? 14.648 -27.531 -17.516 1 94.88 43 THR B C 1
ATOM 3631 O O . THR B 1 43 ? 15.125 -26.703 -18.297 1 94.88 43 THR B O 1
ATOM 3634 N N . ASN B 1 44 ? 15.188 -27.859 -16.391 1 94.56 44 ASN B N 1
ATOM 3635 C CA . ASN B 1 44 ? 16.422 -27.219 -15.938 1 94.56 44 ASN B CA 1
ATOM 3636 C C . ASN B 1 44 ? 17.578 -27.484 -16.906 1 94.56 44 ASN B C 1
ATOM 3638 O O . ASN B 1 44 ? 18.391 -26.609 -17.172 1 94.56 44 ASN B O 1
ATOM 3642 N N . GLU B 1 45 ? 17.656 -28.641 -17.359 1 96.56 45 GLU B N 1
ATOM 3643 C CA . GLU B 1 45 ? 18.703 -29.031 -18.281 1 96.56 45 GLU B CA 1
ATOM 3644 C C . GLU B 1 45 ? 18.594 -28.266 -19.609 1 96.56 45 GLU B C 1
ATOM 3646 O O . GLU B 1 45 ? 19.594 -27.875 -20.188 1 96.56 45 GLU B O 1
ATOM 3651 N N . LEU B 1 46 ? 17.422 -28.109 -20.062 1 97.31 46 LEU B N 1
ATOM 3652 C CA . LEU B 1 46 ? 17.203 -27.375 -21.297 1 97.31 46 LEU B CA 1
ATOM 3653 C C . LEU B 1 46 ? 17.5 -25.891 -21.094 1 97.31 46 LEU B C 1
ATOM 3655 O O . LEU B 1 46 ? 17.953 -25.219 -22.016 1 97.31 46 LEU B O 1
ATOM 3659 N N . GLU B 1 47 ? 17.172 -25.391 -19.891 1 95.81 47 GLU B N 1
ATOM 3660 C CA . GLU B 1 47 ? 17.562 -24.016 -19.562 1 95.81 47 GLU B CA 1
ATOM 3661 C C . GLU B 1 47 ? 19.078 -23.844 -19.672 1 95.81 47 GLU B C 1
ATOM 3663 O O . GLU B 1 47 ? 19.547 -22.812 -20.156 1 95.81 47 GLU B O 1
ATOM 3668 N N . LYS B 1 48 ? 19.797 -24.812 -19.203 1 96.75 48 LYS B N 1
ATOM 3669 C CA . LYS B 1 48 ? 21.25 -24.781 -19.312 1 96.75 48 LYS B CA 1
ATOM 3670 C C . LYS B 1 48 ? 21.688 -24.75 -20.766 1 96.75 48 LYS B C 1
ATOM 3672 O O . LYS B 1 48 ? 22.656 -24.078 -21.109 1 96.75 48 LYS B O 1
ATOM 3677 N N . VAL B 1 49 ? 21.016 -25.484 -21.625 1 97.31 49 VAL B N 1
ATOM 3678 C CA . VAL B 1 49 ? 21.297 -25.469 -23.047 1 97.31 49 VAL B CA 1
ATOM 3679 C C . VAL B 1 49 ? 21.188 -24.047 -23.594 1 97.31 49 VAL B C 1
ATOM 3681 O O . VAL B 1 49 ? 22.062 -23.594 -24.344 1 97.31 49 VAL B O 1
ATOM 3684 N N . VAL B 1 50 ? 20.125 -23.359 -23.219 1 96.88 50 VAL B N 1
ATOM 3685 C CA . VAL B 1 50 ? 19.891 -22 -23.672 1 96.88 50 VAL B CA 1
ATOM 3686 C C . VAL B 1 50 ? 21.016 -21.094 -23.172 1 96.88 50 VAL B C 1
ATOM 3688 O O . VAL B 1 50 ? 21.516 -20.234 -23.906 1 96.88 50 VAL B O 1
ATOM 3691 N N . GLU B 1 51 ? 21.359 -21.297 -21.969 1 96 51 GLU B N 1
ATOM 3692 C CA . GLU B 1 51 ? 22.438 -20.5 -21.375 1 96 51 GLU B CA 1
ATOM 3693 C C . GLU B 1 51 ? 23.75 -20.703 -22.141 1 96 51 GLU B C 1
ATOM 3695 O O . GLU B 1 51 ? 24.438 -19.734 -22.453 1 96 51 GLU B O 1
ATOM 3700 N N . LEU B 1 52 ? 24.078 -21.922 -22.359 1 96.5 52 LEU B N 1
ATOM 3701 C CA . LEU B 1 52 ? 25.297 -22.25 -23.094 1 96.5 52 LEU B CA 1
ATOM 3702 C C . LEU B 1 52 ? 25.266 -21.656 -24.5 1 96.5 52 LEU B C 1
ATOM 3704 O O . LEU B 1 52 ? 26.281 -21.156 -24.984 1 96.5 52 LEU B O 1
ATOM 3708 N N . TYR B 1 53 ? 24.156 -21.719 -25.125 1 96.44 53 TYR B N 1
ATOM 3709 C CA . TYR B 1 53 ? 23.969 -21.156 -26.469 1 96.44 53 TYR B CA 1
ATOM 3710 C C . TYR B 1 53 ? 24.312 -19.672 -26.484 1 96.44 53 TYR B C 1
ATOM 3712 O O . TYR B 1 53 ? 25.062 -19.219 -27.344 1 96.44 53 TYR B O 1
ATOM 3720 N N . PHE B 1 54 ? 23.781 -18.969 -25.547 1 95.38 54 PHE B N 1
ATOM 3721 C CA . PHE B 1 54 ? 23.984 -17.516 -25.547 1 95.38 54 PHE B CA 1
ATOM 3722 C C . PHE B 1 54 ? 25.391 -17.172 -25.094 1 95.38 54 PHE B C 1
ATOM 3724 O O . PHE B 1 54 ? 25.938 -16.125 -25.453 1 95.38 54 PHE B O 1
ATOM 3731 N N . LYS B 1 55 ? 25.984 -18.078 -24.359 1 95.94 55 LYS B N 1
ATOM 3732 C CA . LYS B 1 55 ? 27.375 -17.906 -23.953 1 95.94 55 LYS B CA 1
ATOM 3733 C C . LYS B 1 55 ? 28.328 -18.359 -25.078 1 95.94 55 LYS B C 1
ATOM 3735 O O . LYS B 1 55 ? 29.547 -18.266 -24.938 1 95.94 55 LYS B O 1
ATOM 3740 N N . LYS B 1 56 ? 27.797 -18.859 -26.156 1 95.12 56 LYS B N 1
ATOM 3741 C CA . LYS B 1 56 ? 28.547 -19.359 -27.281 1 95.12 56 LYS B CA 1
ATOM 3742 C C . LYS B 1 56 ? 29.453 -20.516 -26.875 1 95.12 56 LYS B C 1
ATOM 3744 O O . LYS B 1 56 ? 30.609 -20.594 -27.297 1 95.12 56 LYS B O 1
ATOM 3749 N N . GLU B 1 57 ? 28.922 -21.234 -25.938 1 96.19 57 GLU B N 1
ATOM 3750 C CA . GLU B 1 57 ? 29.578 -22.453 -25.516 1 96.19 57 GLU B CA 1
ATOM 3751 C C . GLU B 1 57 ? 28.922 -23.688 -26.125 1 96.19 57 GLU B C 1
ATOM 3753 O O . GLU B 1 57 ? 27.938 -23.562 -26.844 1 96.19 57 GLU B O 1
ATOM 3758 N N . ASN B 1 58 ? 29.578 -24.828 -25.922 1 96 58 ASN B N 1
ATOM 3759 C CA . ASN B 1 58 ? 29.078 -26.062 -26.531 1 96 58 ASN B CA 1
ATOM 3760 C C . ASN B 1 58 ? 27.781 -26.516 -25.875 1 96 58 ASN B C 1
ATOM 3762 O O . ASN B 1 58 ? 27.797 -27.078 -24.781 1 96 58 ASN B O 1
ATOM 3766 N N . TYR B 1 59 ? 26.656 -26.25 -26.5 1 96.62 59 TYR B N 1
ATOM 3767 C CA . TYR B 1 59 ? 25.344 -26.641 -26 1 96.62 59 TYR B CA 1
ATOM 3768 C C . TYR B 1 59 ? 24.938 -28 -26.531 1 96.62 59 TYR B C 1
ATOM 3770 O O . TYR B 1 59 ? 24.016 -28.641 -26.016 1 96.62 59 TYR B O 1
ATOM 3778 N N . GLN B 1 60 ? 25.578 -28.609 -27.578 1 96.12 60 GLN B N 1
ATOM 3779 C CA . GLN B 1 60 ? 25.203 -29.844 -28.25 1 96.12 60 GLN B CA 1
ATOM 3780 C C . GLN B 1 60 ? 25.422 -31.047 -27.359 1 96.12 60 GLN B C 1
ATOM 3782 O O . GLN B 1 60 ? 24.656 -32 -27.391 1 96.12 60 GLN B O 1
ATOM 3787 N N . THR B 1 61 ? 26.5 -30.969 -26.594 1 96.56 61 THR B N 1
ATOM 3788 C CA . THR B 1 61 ? 26.781 -32.062 -25.656 1 96.56 61 THR B CA 1
ATOM 3789 C C . THR B 1 61 ? 25.641 -32.188 -24.641 1 96.56 61 THR B C 1
ATOM 3791 O O . THR B 1 61 ? 25.25 -33.281 -24.266 1 96.56 61 THR B O 1
ATOM 3794 N N . GLU B 1 62 ? 25.156 -31.047 -24.156 1 96.44 62 GLU B N 1
ATOM 3795 C CA . GLU B 1 62 ? 24.047 -31.047 -23.203 1 96.44 62 GLU B CA 1
ATOM 3796 C C . GLU B 1 62 ? 22.781 -31.609 -23.844 1 96.44 62 GLU B C 1
ATOM 3798 O O . GLU B 1 62 ? 22.047 -32.375 -23.203 1 96.44 62 GLU B O 1
ATOM 3803 N N . ILE B 1 63 ? 22.547 -31.281 -25.109 1 97.25 63 ILE B N 1
ATOM 3804 C CA . ILE B 1 63 ? 21.391 -31.781 -25.844 1 97.25 63 ILE B CA 1
ATOM 3805 C C . ILE B 1 63 ? 21.469 -33.312 -25.969 1 97.25 63 ILE B C 1
ATOM 3807 O O . ILE B 1 63 ? 20.484 -34 -25.734 1 97.25 63 ILE B O 1
ATOM 3811 N N . GLU B 1 64 ? 22.594 -33.75 -26.281 1 96.94 64 GLU B N 1
ATOM 3812 C CA . GLU B 1 64 ? 22.797 -35.188 -26.438 1 96.94 64 GLU B CA 1
ATOM 3813 C C . GLU B 1 64 ? 22.578 -35.938 -25.125 1 96.94 64 GLU B C 1
ATOM 3815 O O . GLU B 1 64 ? 22.031 -37.031 -25.094 1 96.94 64 GLU B O 1
ATOM 3820 N N . THR B 1 65 ? 23.078 -35.344 -24.094 1 97.31 65 THR B N 1
ATOM 3821 C CA . THR B 1 65 ? 22.891 -35.938 -22.766 1 97.31 65 THR B CA 1
ATOM 3822 C C . THR B 1 65 ? 21.406 -36.062 -22.438 1 97.31 65 THR B C 1
ATOM 3824 O O . THR B 1 65 ? 20.969 -37.094 -21.938 1 97.31 65 THR B O 1
ATOM 3827 N N . ILE B 1 66 ? 20.641 -35.031 -22.703 1 97.88 66 ILE B N 1
ATOM 3828 C CA . ILE B 1 66 ? 19.219 -35.031 -22.438 1 97.88 66 ILE B CA 1
ATOM 3829 C C . ILE B 1 66 ? 18.531 -36.094 -23.312 1 97.88 66 ILE B C 1
ATOM 3831 O O . ILE B 1 66 ? 17.656 -36.844 -22.844 1 97.88 66 ILE B O 1
ATOM 3835 N N . LYS B 1 67 ? 18.906 -36.156 -24.594 1 97.5 67 LYS B N 1
ATOM 3836 C CA . LYS B 1 67 ? 18.359 -37.125 -25.531 1 97.5 67 LYS B CA 1
ATOM 3837 C C . LYS B 1 67 ? 18.578 -38.562 -25.031 1 97.5 67 LYS B C 1
ATOM 3839 O O . LYS B 1 67 ? 17.641 -39.375 -25.016 1 97.5 67 LYS B O 1
ATOM 3844 N N . GLN B 1 68 ? 19.75 -38.812 -24.578 1 97.38 68 GLN B N 1
ATOM 3845 C CA . GLN B 1 68 ? 20.094 -40.156 -24.125 1 97.38 68 GLN B CA 1
ATOM 3846 C C . GLN B 1 68 ? 19.297 -40.531 -22.875 1 97.38 68 GLN B C 1
ATOM 3848 O O . GLN B 1 68 ? 18.922 -41.688 -22.688 1 97.38 68 GLN B O 1
ATOM 3853 N N . LYS B 1 69 ? 19.141 -39.594 -22.047 1 97.44 69 LYS B N 1
ATOM 3854 C CA . LYS B 1 69 ? 18.328 -39.844 -20.859 1 97.44 69 LYS B CA 1
ATOM 3855 C C . LYS B 1 69 ? 16.906 -40.281 -21.234 1 97.44 69 LYS B C 1
ATOM 3857 O O . LYS B 1 69 ? 16.344 -41.188 -20.641 1 97.44 69 LYS B O 1
ATOM 3862 N N . HIS B 1 70 ? 16.328 -39.656 -22.203 1 98.06 70 HIS B N 1
ATOM 3863 C CA . HIS B 1 70 ? 14.969 -39.969 -22.641 1 98.06 70 HIS B CA 1
ATOM 3864 C C . HIS B 1 70 ? 14.938 -41.312 -23.344 1 98.06 70 HIS B C 1
ATOM 3866 O O . HIS B 1 70 ? 13.961 -42.062 -23.203 1 98.06 70 HIS B O 1
ATOM 3872 N N . ILE B 1 71 ? 15.992 -41.594 -24.094 1 97.56 71 ILE B N 1
ATOM 3873 C CA . ILE B 1 71 ? 16.094 -42.906 -24.734 1 97.56 71 ILE B CA 1
ATOM 3874 C C . ILE B 1 71 ? 16.172 -44 -23.688 1 97.56 71 ILE B C 1
ATOM 3876 O O . ILE B 1 71 ? 15.492 -45.031 -23.797 1 97.56 71 ILE B O 1
ATOM 3880 N N . GLU B 1 72 ? 16.938 -43.719 -22.688 1 97.31 72 GLU B N 1
ATOM 3881 C CA . GLU B 1 72 ? 17.094 -44.688 -21.609 1 97.31 72 GLU B CA 1
ATOM 3882 C C . GLU B 1 72 ? 15.766 -44.938 -20.906 1 97.31 72 GLU B C 1
ATOM 3884 O O . GLU B 1 72 ? 15.422 -46.062 -20.594 1 97.31 72 GLU B O 1
ATOM 3889 N N . ILE B 1 73 ? 15.07 -43.906 -20.609 1 97.5 73 ILE B N 1
ATOM 3890 C CA . ILE B 1 73 ? 13.758 -44.031 -19.984 1 97.5 73 ILE B CA 1
ATOM 3891 C C . ILE B 1 73 ? 12.836 -44.844 -20.891 1 97.5 73 ILE B C 1
ATOM 3893 O O . ILE B 1 73 ? 12.133 -45.75 -20.422 1 97.5 73 ILE B O 1
ATOM 3897 N N . SER B 1 74 ? 12.859 -44.594 -22.172 1 97.81 74 SER B N 1
ATOM 3898 C CA . SER B 1 74 ? 11.984 -45.25 -23.141 1 97.81 74 SER B CA 1
ATOM 3899 C C . SER B 1 74 ? 12.336 -46.719 -23.281 1 97.81 74 SER B C 1
ATOM 3901 O O . SER B 1 74 ? 11.453 -47.531 -23.531 1 97.81 74 SER B O 1
ATOM 3903 N N . LYS B 1 75 ? 13.617 -47.031 -23.094 1 97.69 75 LYS B N 1
ATOM 3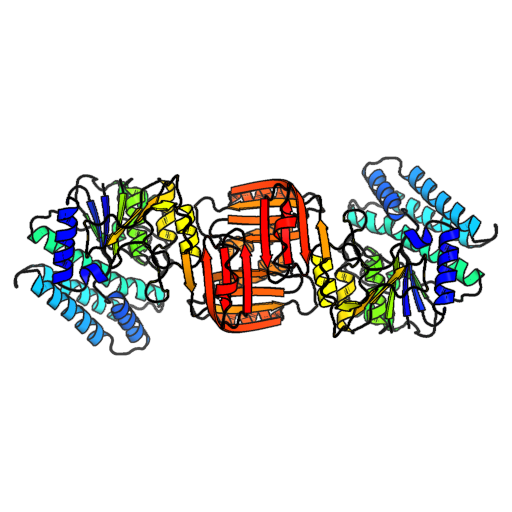904 C CA . LYS B 1 75 ? 14.039 -48.438 -23.156 1 97.69 75 LYS B CA 1
ATOM 3905 C C . LYS B 1 75 ? 13.375 -49.281 -22.062 1 97.69 75 LYS B C 1
ATOM 3907 O O . LYS B 1 75 ? 13.156 -50.469 -22.234 1 97.69 75 LYS B O 1
ATOM 3912 N N . GLY B 1 76 ? 13.047 -48.562 -21.031 1 97.44 76 GLY B N 1
ATOM 3913 C CA . GLY B 1 76 ? 12.375 -49.25 -19.938 1 97.44 76 GLY B CA 1
ATOM 3914 C C . GLY B 1 76 ? 10.875 -49.344 -20.125 1 97.44 76 GLY B C 1
ATOM 3915 O O . GLY B 1 76 ? 10.195 -50.062 -19.391 1 97.44 76 GLY B O 1
ATOM 3916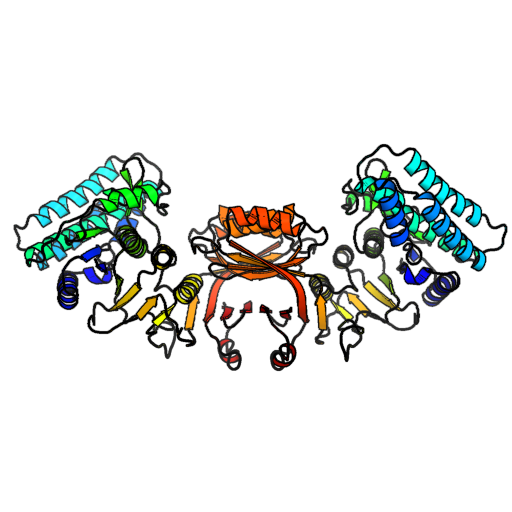 N N . LEU B 1 77 ? 10.352 -48.812 -21.203 1 97.69 77 LEU B N 1
ATOM 3917 C CA . LEU B 1 77 ? 8.906 -48.719 -21.391 1 97.69 77 LEU B CA 1
ATOM 3918 C C . LEU B 1 77 ? 8.469 -49.438 -22.656 1 97.69 77 LEU B C 1
ATOM 3920 O O . LEU B 1 77 ? 7.336 -49.906 -22.75 1 97.69 77 LEU B O 1
ATOM 3924 N N . PHE B 1 78 ? 9.398 -49.438 -23.609 1 97.69 78 PHE B N 1
ATOM 3925 C CA . PHE B 1 78 ? 9.008 -49.906 -24.938 1 97.69 78 PHE B CA 1
ATOM 3926 C C . PHE B 1 78 ? 9.961 -51 -25.438 1 97.69 78 PHE B C 1
ATOM 3928 O O . PHE B 1 78 ? 11.094 -51.094 -24.969 1 97.69 78 PHE B O 1
ATOM 3935 N N . PRO B 1 79 ? 9.461 -51.75 -26.438 1 95.81 79 PRO B N 1
ATOM 3936 C CA . PRO B 1 79 ? 10.391 -52.625 -27.156 1 95.81 79 PRO B CA 1
ATOM 3937 C C . PRO B 1 79 ? 11.359 -51.875 -28.047 1 95.81 79 PRO B C 1
ATOM 3939 O O . PRO B 1 79 ? 11.109 -50.719 -28.391 1 95.81 79 PRO B O 1
ATOM 3942 N N . GLU B 1 80 ? 12.469 -52.406 -28.422 1 92.06 80 GLU B N 1
ATOM 3943 C CA . GLU B 1 80 ? 13.586 -51.781 -29.125 1 92.06 80 GLU B CA 1
ATOM 3944 C C . GLU B 1 80 ? 13.133 -51.188 -30.469 1 92.06 80 GLU B C 1
ATOM 3946 O O . GLU B 1 80 ? 13.648 -50.156 -30.906 1 92.06 80 GLU B O 1
ATOM 3951 N N . ASN B 1 81 ? 12.141 -51.719 -31.156 1 92.06 81 ASN B N 1
ATOM 3952 C CA . ASN B 1 81 ? 11.758 -51.25 -32.469 1 92.06 81 ASN B CA 1
ATOM 3953 C C . ASN B 1 81 ? 10.523 -50.344 -32.438 1 92.06 81 ASN B C 1
ATOM 3955 O O . ASN B 1 81 ? 9.891 -50.094 -33.469 1 92.06 81 ASN B O 1
ATOM 3959 N N . HIS B 1 82 ? 10.281 -49.906 -31.297 1 95.81 82 HIS B N 1
ATOM 3960 C CA . HIS B 1 82 ? 9.109 -49.031 -31.172 1 95.81 82 HIS B CA 1
ATOM 3961 C C . HIS B 1 82 ? 9.336 -47.688 -31.844 1 95.81 82 HIS B C 1
ATOM 3963 O O . HIS B 1 82 ? 10.43 -47.125 -31.75 1 95.81 82 HIS B O 1
ATOM 3969 N N . PRO B 1 83 ? 8.32 -47.062 -32.438 1 95.69 83 PRO B N 1
ATOM 3970 C CA . PRO B 1 83 ? 8.438 -45.812 -33.188 1 95.69 83 PRO B CA 1
ATOM 3971 C C . PRO B 1 83 ? 8.797 -44.625 -32.312 1 95.69 83 PRO B C 1
ATOM 3973 O O . PRO B 1 83 ? 9.273 -43.594 -32.781 1 95.69 83 PRO B O 1
ATOM 3976 N N . VAL B 1 84 ? 8.617 -44.719 -31.047 1 96.44 84 VAL B N 1
ATOM 3977 C CA . VAL B 1 84 ? 8.82 -43.594 -30.109 1 96.44 84 VAL B CA 1
ATOM 3978 C C . VAL B 1 84 ? 10.289 -43.188 -30.125 1 96.44 84 VAL B C 1
ATOM 3980 O O . VAL B 1 84 ? 10.609 -42 -29.953 1 96.44 84 VAL B O 1
ATOM 3983 N N . PHE B 1 85 ? 11.234 -44.062 -30.344 1 97.19 85 PHE B N 1
ATOM 3984 C CA . PHE B 1 85 ? 12.656 -43.781 -30.344 1 97.19 85 PHE B CA 1
ATOM 3985 C C . PHE B 1 85 ? 13.016 -42.812 -31.484 1 97.19 85 PHE B C 1
ATOM 3987 O O . PHE B 1 85 ? 13.812 -41.906 -31.312 1 97.19 85 PHE B O 1
ATOM 3994 N N . ALA B 1 86 ? 12.383 -43.094 -32.625 1 95.94 86 ALA B N 1
ATOM 3995 C CA . ALA B 1 86 ? 12.578 -42.219 -33.75 1 95.94 86 ALA B CA 1
ATOM 3996 C C . ALA B 1 86 ? 12.008 -40.812 -33.438 1 95.94 86 ALA B C 1
ATOM 3998 O O . ALA B 1 86 ? 12.578 -39.812 -33.844 1 95.94 86 ALA B O 1
ATOM 3999 N N . GLU B 1 87 ? 10.922 -40.812 -32.812 1 95 87 GLU B N 1
ATOM 4000 C CA . GLU B 1 87 ? 10.289 -39.562 -32.469 1 95 87 GLU B CA 1
ATOM 4001 C C . GLU B 1 87 ? 11.164 -38.75 -31.516 1 95 87 GLU B C 1
ATOM 4003 O O . GLU B 1 87 ? 11.312 -37.531 -31.688 1 95 87 GLU B O 1
ATOM 4008 N N . ILE B 1 88 ? 11.719 -39.375 -30.547 1 96.12 88 ILE B N 1
ATOM 4009 C CA . ILE B 1 88 ? 12.609 -38.75 -29.594 1 96.12 88 ILE B CA 1
ATOM 4010 C C . ILE B 1 88 ? 13.781 -38.094 -30.344 1 96.12 88 ILE B C 1
ATOM 4012 O O . ILE B 1 88 ? 14.125 -36.938 -30.109 1 96.12 88 ILE B O 1
ATOM 4016 N N . ASN B 1 89 ? 14.344 -38.812 -31.234 1 95.75 89 ASN B N 1
ATOM 4017 C CA . ASN B 1 89 ? 15.461 -38.312 -32.031 1 95.75 89 ASN B CA 1
ATOM 4018 C C . ASN B 1 89 ? 15.062 -37.062 -32.812 1 95.75 89 ASN B C 1
ATOM 4020 O O . ASN B 1 89 ? 15.828 -36.094 -32.906 1 95.75 89 ASN B O 1
ATOM 4024 N N . LEU B 1 90 ? 13.93 -37.156 -33.344 1 95.31 90 LEU B N 1
ATOM 4025 C CA . LEU B 1 90 ? 13.445 -36.031 -34.188 1 95.31 90 LEU B CA 1
ATOM 4026 C C . LEU B 1 90 ? 13.289 -34.781 -33.344 1 95.31 90 LEU B C 1
ATOM 4028 O O . LEU B 1 90 ? 13.609 -33.688 -33.812 1 95.31 90 LEU B O 1
ATOM 4032 N N . PHE B 1 91 ? 12.75 -34.906 -32.156 1 95.12 91 PHE B N 1
ATOM 4033 C CA . PHE B 1 91 ? 12.555 -33.75 -31.281 1 95.12 91 PHE B CA 1
ATOM 4034 C C . PHE B 1 91 ? 13.883 -33.062 -30.984 1 95.12 91 PHE B C 1
ATOM 4036 O O . PHE B 1 91 ? 13.984 -31.828 -31.047 1 95.12 91 PHE B O 1
ATOM 4043 N N . PHE B 1 92 ? 14.891 -33.781 -30.672 1 95.81 92 PHE B N 1
ATOM 4044 C CA . PHE B 1 92 ? 16.172 -33.219 -30.297 1 95.81 92 PHE B CA 1
ATOM 4045 C C . PHE B 1 92 ? 16.922 -32.688 -31.516 1 95.81 92 PHE B C 1
ATOM 4047 O O . PHE B 1 92 ? 17.641 -31.688 -31.438 1 95.81 92 PHE B O 1
ATOM 4054 N N . ASP B 1 93 ? 16.688 -33.344 -32.625 1 95.06 93 ASP B N 1
ATOM 4055 C CA . ASP B 1 93 ? 17.219 -32.812 -33.875 1 95.06 93 ASP B CA 1
ATOM 4056 C C . ASP B 1 93 ? 16.625 -31.453 -34.188 1 95.06 93 ASP B C 1
ATOM 4058 O O . ASP B 1 93 ? 17.328 -30.578 -34.688 1 95.06 93 ASP B O 1
ATOM 4062 N N . ASP B 1 94 ? 15.453 -31.375 -33.938 1 94.94 94 ASP B N 1
ATOM 4063 C CA . ASP B 1 94 ? 14.758 -30.109 -34.188 1 94.94 94 ASP B CA 1
ATOM 4064 C C . ASP B 1 94 ? 15.32 -29 -33.312 1 94.94 94 ASP B C 1
ATOM 4066 O O . ASP B 1 94 ? 15.453 -27.844 -33.781 1 94.94 94 ASP B O 1
ATOM 4070 N N . ILE B 1 95 ? 15.578 -29.266 -32.031 1 95.69 95 ILE B N 1
ATOM 4071 C CA . ILE B 1 95 ? 16.156 -28.281 -31.125 1 95.69 95 ILE B CA 1
ATOM 4072 C C . ILE B 1 95 ? 17.5 -27.797 -31.672 1 95.69 95 ILE B C 1
ATOM 4074 O O . ILE B 1 95 ? 17.766 -26.594 -31.719 1 95.69 95 ILE B O 1
ATOM 4078 N N . ASP B 1 96 ? 18.266 -28.812 -32.062 1 94.5 96 ASP B N 1
ATOM 4079 C CA . ASP B 1 96 ? 19.578 -28.484 -32.594 1 94.5 96 ASP B CA 1
ATOM 4080 C C . ASP B 1 96 ? 19.469 -27.641 -33.844 1 94.5 96 ASP B C 1
ATOM 4082 O O . ASP B 1 96 ? 20.203 -26.656 -34 1 94.5 96 ASP B O 1
ATOM 4086 N N . SER B 1 97 ? 18.609 -28.047 -34.719 1 95.44 97 SER B N 1
ATOM 4087 C CA . SER B 1 97 ? 18.391 -27.312 -35.969 1 95.44 97 SER B CA 1
ATOM 4088 C C . SER B 1 97 ? 17.922 -25.891 -35.688 1 95.44 97 SER B C 1
ATOM 4090 O O . SER B 1 97 ? 18.344 -24.953 -36.375 1 95.44 97 SER B O 1
ATOM 4092 N N . PHE B 1 98 ? 17.031 -25.703 -34.781 1 95.5 98 PHE B N 1
ATOM 4093 C CA . PHE B 1 98 ? 16.531 -24.375 -34.438 1 95.5 98 PHE B CA 1
ATOM 4094 C C . PHE B 1 98 ? 17.672 -23.484 -33.938 1 95.5 98 PHE B C 1
ATOM 4096 O O . PHE B 1 98 ? 17.797 -22.344 -34.406 1 95.5 98 PHE B O 1
ATOM 4103 N N . LEU B 1 99 ? 18.453 -23.984 -33 1 96.31 99 LEU B N 1
ATOM 4104 C CA . LEU B 1 99 ? 19.516 -23.188 -32.406 1 96.31 99 LEU B CA 1
ATOM 4105 C C . LEU B 1 99 ? 20.562 -22.812 -33.469 1 96.31 99 LEU B C 1
ATOM 4107 O O . LEU B 1 99 ? 21.141 -21.719 -33.406 1 96.31 99 LEU B O 1
ATOM 4111 N N . ARG B 1 100 ? 20.75 -23.719 -34.438 1 94.25 100 ARG B N 1
ATOM 4112 C CA . ARG B 1 100 ? 21.703 -23.453 -35.5 1 94.25 100 ARG B CA 1
ATOM 4113 C C . ARG B 1 100 ? 21.203 -22.359 -36.438 1 94.25 100 ARG B C 1
ATOM 4115 O O . ARG B 1 100 ? 22 -21.547 -36.906 1 94.25 100 ARG B O 1
ATOM 4122 N N . ARG B 1 101 ? 19.953 -22.344 -36.625 1 94.25 101 ARG B N 1
ATOM 4123 C CA . ARG B 1 101 ? 19.375 -21.453 -37.625 1 94.25 101 ARG B CA 1
ATOM 4124 C C . ARG B 1 101 ? 18.891 -20.141 -37 1 94.25 101 ARG B C 1
ATOM 4126 O O . ARG B 1 101 ? 18.703 -19.141 -37.688 1 94.25 101 ARG B O 1
ATOM 4133 N N . ASN B 1 102 ? 18.609 -20.141 -35.719 1 92.56 102 ASN B N 1
ATOM 4134 C CA . ASN B 1 102 ? 18.047 -19 -35.031 1 92.56 102 ASN B CA 1
ATOM 4135 C C . ASN B 1 102 ? 18.938 -17.766 -35.156 1 92.56 102 ASN B C 1
ATOM 4137 O O . ASN B 1 102 ? 20.156 -17.859 -35.062 1 92.56 102 ASN B O 1
ATOM 4141 N N . LYS B 1 103 ? 18.297 -16.594 -35.469 1 89.56 103 LYS B N 1
ATOM 4142 C CA . LYS B 1 103 ? 19.016 -15.32 -35.562 1 89.56 103 LYS B CA 1
ATOM 4143 C C . LYS B 1 103 ? 18.484 -14.32 -34.531 1 89.56 103 LYS B C 1
ATOM 4145 O O . LYS B 1 103 ? 19.031 -13.219 -34.406 1 89.56 103 LYS B O 1
ATOM 4150 N N . SER B 1 104 ? 17.531 -14.789 -33.812 1 90.62 104 SER B N 1
ATOM 4151 C CA . SER B 1 104 ? 16.938 -13.875 -32.812 1 90.62 104 SER B CA 1
ATOM 4152 C C . SER B 1 104 ? 17.859 -13.695 -31.625 1 90.62 104 SER B C 1
ATOM 4154 O O . SER B 1 104 ? 18.297 -14.68 -31.016 1 90.62 104 SER B O 1
ATOM 4156 N N . PRO B 1 105 ? 18.109 -12.469 -31.312 1 91.81 105 PRO B N 1
ATOM 4157 C CA . PRO B 1 105 ? 18.891 -12.219 -30.094 1 91.81 105 PRO B CA 1
ATOM 4158 C C . PRO B 1 105 ? 18.047 -12.227 -28.828 1 91.81 105 PRO B C 1
ATOM 4160 O O . PRO B 1 105 ? 18.578 -12.016 -27.734 1 91.81 105 PRO B O 1
ATOM 4163 N N . ASN B 1 106 ? 16.812 -12.461 -28.969 1 93.06 106 ASN B N 1
ATOM 4164 C CA . ASN B 1 106 ? 15.891 -12.422 -27.828 1 93.06 106 ASN B CA 1
ATOM 4165 C C . ASN B 1 106 ? 15.977 -13.688 -26.984 1 93.06 106 ASN B C 1
ATOM 4167 O O . ASN B 1 106 ? 15.422 -14.727 -27.359 1 93.06 106 ASN B O 1
ATOM 4171 N N . TYR B 1 107 ? 16.594 -13.578 -25.797 1 93.69 107 TYR B N 1
ATOM 4172 C CA . TYR B 1 107 ? 16.781 -14.711 -24.906 1 93.69 107 TYR B CA 1
ATOM 4173 C C . TYR B 1 107 ? 15.445 -15.375 -24.578 1 93.69 107 TYR B C 1
ATOM 4175 O O . TYR B 1 107 ? 15.336 -16.609 -24.578 1 93.69 107 TYR B O 1
ATOM 4183 N N . ASN B 1 108 ? 14.477 -14.57 -24.281 1 92.56 108 ASN B N 1
ATOM 4184 C CA . ASN B 1 108 ? 13.18 -15.094 -23.859 1 92.56 108 ASN B CA 1
ATOM 4185 C C . ASN B 1 108 ? 12.508 -15.883 -24.969 1 92.56 108 ASN B C 1
ATOM 4187 O O . ASN B 1 108 ? 11.875 -16.906 -24.719 1 92.56 108 ASN B O 1
ATOM 4191 N N . PHE B 1 109 ? 12.609 -15.43 -26.141 1 94.62 109 PHE B N 1
ATOM 4192 C CA . PHE B 1 109 ? 12.055 -16.125 -27.297 1 94.62 109 PHE B CA 1
ATOM 4193 C C . PHE B 1 109 ? 12.742 -17.484 -27.484 1 94.62 109 PHE B C 1
ATOM 4195 O O . PHE B 1 109 ? 12.07 -18.5 -27.609 1 94.62 109 PHE B O 1
ATOM 4202 N N . VAL B 1 110 ? 14.031 -17.453 -27.484 1 96.69 110 VAL B N 1
ATOM 4203 C CA . VAL B 1 110 ? 14.797 -18.688 -27.672 1 96.69 110 VAL B CA 1
ATOM 4204 C C . VAL B 1 110 ? 14.508 -19.656 -26.547 1 96.69 110 VAL B C 1
ATOM 4206 O O . VAL B 1 110 ? 14.344 -20.859 -26.781 1 96.69 110 VAL B O 1
ATOM 4209 N N . TYR B 1 111 ? 14.43 -19.141 -25.359 1 96.56 111 TYR B N 1
ATOM 4210 C CA . TYR B 1 111 ? 14.102 -19.938 -24.188 1 96.56 111 TYR B CA 1
ATOM 4211 C C . TYR B 1 111 ? 12.828 -20.734 -24.406 1 96.56 111 TYR B C 1
ATOM 4213 O O . TYR B 1 111 ? 12.805 -21.953 -24.234 1 96.56 111 TYR B O 1
ATOM 4221 N N . ASP B 1 112 ? 11.805 -20.094 -24.812 1 97.44 112 ASP B N 1
ATOM 4222 C CA . ASP B 1 112 ? 10.492 -20.734 -24.953 1 97.44 112 ASP B CA 1
ATOM 4223 C C . ASP B 1 112 ? 10.516 -21.797 -26.047 1 97.44 112 ASP B C 1
ATOM 4225 O O . ASP B 1 112 ? 9.836 -22.812 -25.938 1 97.44 112 ASP B O 1
ATOM 4229 N N . GLN B 1 113 ? 11.281 -21.578 -27.125 1 96.69 113 GLN B N 1
ATOM 4230 C CA . GLN B 1 113 ? 11.344 -22.516 -28.234 1 96.69 113 GLN B CA 1
ATOM 4231 C C . GLN B 1 113 ? 12.117 -23.766 -27.844 1 96.69 113 GLN B C 1
ATOM 4233 O O . GLN B 1 113 ? 11.859 -24.859 -28.375 1 96.69 113 GLN B O 1
ATOM 4238 N N . VAL B 1 114 ? 12.961 -23.641 -26.891 1 97.44 114 VAL B N 1
ATOM 4239 C CA . VAL B 1 114 ? 13.844 -24.75 -26.562 1 97.44 114 VAL B CA 1
ATOM 4240 C C . VAL B 1 114 ? 13.281 -25.516 -25.359 1 97.44 114 VAL B C 1
ATOM 4242 O O . VAL B 1 114 ? 13.109 -26.734 -25.438 1 97.44 114 VAL B O 1
ATOM 4245 N N . VAL B 1 115 ? 12.961 -24.828 -24.312 1 96.75 115 VAL B N 1
ATOM 4246 C CA . VAL B 1 115 ? 12.594 -25.453 -23.047 1 96.75 115 VAL B CA 1
ATOM 4247 C C . VAL B 1 115 ? 11.273 -26.188 -23.203 1 96.75 115 VAL B C 1
ATOM 4249 O O . VAL B 1 115 ? 11.047 -27.219 -22.547 1 96.75 115 VAL B O 1
ATOM 4252 N N . SER B 1 116 ? 10.43 -25.766 -24.141 1 96.94 116 SER B N 1
ATOM 4253 C CA . SER B 1 116 ? 9.117 -26.375 -24.359 1 96.94 116 SER B CA 1
ATOM 4254 C C . SER B 1 116 ? 9.25 -27.797 -24.875 1 96.94 116 SER B C 1
ATOM 4256 O O . SER B 1 116 ? 8.312 -28.594 -24.766 1 96.94 116 SER B O 1
ATOM 4258 N N . CYS B 1 117 ? 10.328 -28.156 -25.422 1 96.38 117 CYS B N 1
ATOM 4259 C CA . CYS B 1 117 ? 10.57 -29.5 -25.953 1 96.38 117 CYS B CA 1
ATOM 4260 C C . CYS B 1 117 ? 10.484 -30.547 -24.859 1 96.38 117 CYS B C 1
ATOM 4262 O O . CYS B 1 117 ? 10.148 -31.703 -25.125 1 96.38 117 CYS B O 1
ATOM 4264 N N . GLY B 1 118 ? 10.836 -30.125 -23.656 1 96.75 118 GLY B N 1
ATOM 4265 C CA . GLY B 1 118 ? 10.766 -31.047 -22.531 1 96.75 118 GLY B CA 1
ATOM 4266 C C . GLY B 1 118 ? 9.383 -31.641 -22.328 1 96.75 118 GLY B C 1
ATOM 4267 O O . GLY B 1 118 ? 9.227 -32.875 -22.234 1 96.75 118 GLY B O 1
ATOM 4268 N N . GLU B 1 119 ? 8.406 -30.766 -22.297 1 97.12 119 GLU B N 1
ATOM 4269 C CA . GLU B 1 119 ? 7.02 -31.219 -22.141 1 97.12 119 GLU B CA 1
ATOM 4270 C C . GLU B 1 119 ? 6.555 -32 -23.375 1 97.12 119 GLU B C 1
ATOM 4272 O O . GLU B 1 119 ? 5.828 -33 -23.234 1 97.12 119 GLU B O 1
ATOM 4277 N N . MET B 1 120 ? 7.012 -31.594 -24.547 1 97.38 120 MET B N 1
ATOM 4278 C CA . MET B 1 120 ? 6.602 -32.25 -25.797 1 97.38 120 MET B CA 1
ATOM 4279 C C . MET B 1 120 ? 7.055 -33.719 -25.812 1 97.38 120 MET B C 1
ATOM 4281 O O . MET B 1 120 ? 6.25 -34.594 -26.062 1 97.38 120 MET B O 1
ATOM 4285 N N . ILE B 1 121 ? 8.25 -33.906 -25.516 1 97.62 121 ILE B N 1
ATOM 4286 C CA . ILE B 1 121 ? 8.812 -35.25 -25.578 1 97.62 121 ILE B CA 1
ATOM 4287 C C . ILE B 1 121 ? 8.211 -36.094 -24.469 1 97.62 121 ILE B C 1
ATOM 4289 O O . ILE B 1 121 ? 7.855 -37.25 -24.703 1 97.62 121 ILE B O 1
ATOM 4293 N N . SER B 1 122 ? 8.117 -35.531 -23.297 1 98.06 122 SER B N 1
ATOM 4294 C CA . SER B 1 122 ? 7.574 -36.25 -22.156 1 98.06 122 SER B CA 1
ATOM 4295 C C . SER B 1 122 ? 6.164 -36.75 -22.438 1 98.06 122 SER B C 1
ATOM 4297 O O . SER B 1 122 ? 5.871 -37.938 -22.234 1 98.06 122 SER B O 1
ATOM 4299 N N . THR B 1 123 ? 5.328 -35.906 -22.938 1 98.31 123 THR B N 1
ATOM 4300 C CA . THR B 1 123 ? 3.938 -36.281 -23.188 1 98.31 123 THR B CA 1
ATOM 4301 C C . THR B 1 123 ? 3.836 -37.312 -24.312 1 98.31 123 THR B C 1
ATOM 4303 O O . THR B 1 123 ? 2.977 -38.188 -24.297 1 98.31 123 THR B O 1
ATOM 4306 N N . LYS B 1 124 ? 4.707 -37.156 -25.297 1 98 124 LYS B N 1
ATOM 4307 C CA . LYS B 1 124 ? 4.715 -38.156 -26.391 1 98 124 LYS B CA 1
ATOM 4308 C C . LYS B 1 124 ? 5.07 -39.531 -25.875 1 98 124 LYS B C 1
ATOM 4310 O O . LYS B 1 124 ? 4.398 -40.531 -26.203 1 98 124 LYS B O 1
ATOM 4315 N N . ILE B 1 125 ? 6.078 -39.562 -25.062 1 98.25 125 ILE B N 1
ATOM 4316 C CA . ILE B 1 125 ? 6.523 -40.844 -24.5 1 98.25 125 ILE B CA 1
ATOM 4317 C C . ILE B 1 125 ? 5.402 -41.438 -23.656 1 98.25 125 ILE B C 1
ATOM 4319 O O . ILE B 1 125 ? 5.059 -42.625 -23.828 1 98.25 125 ILE B O 1
ATOM 4323 N N . VAL B 1 126 ? 4.801 -40.688 -22.797 1 98.19 126 VAL B N 1
ATOM 4324 C CA . VAL B 1 126 ? 3.771 -41.188 -21.891 1 98.19 126 VAL B CA 1
ATOM 4325 C C . VAL B 1 126 ? 2.537 -41.625 -22.688 1 98.19 126 VAL B C 1
ATOM 4327 O O . VAL B 1 126 ? 1.941 -42.656 -22.422 1 98.19 126 VAL B O 1
ATOM 4330 N N . SER B 1 127 ? 2.162 -40.781 -23.656 1 98.12 127 SER B N 1
ATOM 4331 C CA . SER B 1 127 ? 1.013 -41.125 -24.484 1 98.12 127 SER B CA 1
ATOM 4332 C C . SER B 1 127 ? 1.212 -42.469 -25.203 1 98.12 127 SER B C 1
ATOM 4334 O O . SER B 1 127 ? 0.319 -43.312 -25.203 1 98.12 127 SER B O 1
ATOM 4336 N N . GLU B 1 128 ? 2.365 -42.625 -25.828 1 98 128 GLU B N 1
ATOM 4337 C CA . GLU B 1 128 ? 2.666 -43.875 -26.531 1 98 128 GLU B CA 1
ATOM 4338 C C . GLU B 1 128 ? 2.684 -45.062 -25.578 1 98 128 GLU B C 1
ATOM 4340 O O . GLU B 1 128 ? 2.209 -46.156 -25.938 1 98 128 GLU B O 1
ATOM 4345 N N . TYR B 1 129 ? 3.203 -44.875 -24.438 1 98 129 TYR B N 1
ATOM 4346 C CA . TYR B 1 129 ? 3.244 -45.969 -23.453 1 98 129 TYR B CA 1
ATOM 4347 C C . TYR B 1 129 ? 1.838 -46.375 -23.031 1 98 129 TYR B C 1
ATOM 4349 O O . TYR B 1 129 ? 1.521 -47.562 -22.969 1 98 129 TYR B O 1
ATOM 4357 N N . LEU B 1 130 ? 1.038 -45.375 -22.703 1 97.44 130 LEU B N 1
ATOM 4358 C CA . LEU B 1 130 ? -0.338 -45.656 -22.312 1 97.44 130 LEU B CA 1
ATOM 4359 C C . LEU B 1 130 ? -1.074 -46.406 -23.422 1 97.44 130 LEU B C 1
ATOM 4361 O O . LEU B 1 130 ? -1.812 -47.344 -23.141 1 97.44 130 LEU B O 1
ATOM 4365 N N . ASN B 1 131 ? -0.818 -46 -24.625 1 96.81 131 ASN B N 1
ATOM 4366 C CA . ASN B 1 131 ? -1.428 -46.719 -25.734 1 96.81 131 ASN B CA 1
ATOM 4367 C C . ASN B 1 131 ? -0.91 -48.156 -25.828 1 96.81 131 ASN B C 1
ATOM 4369 O O . ASN B 1 131 ? -1.664 -49.062 -26.156 1 96.81 131 ASN B O 1
ATOM 4373 N N . GLU B 1 132 ? 0.377 -48.312 -25.547 1 95.44 132 GLU B N 1
ATOM 4374 C CA . GLU B 1 132 ? 1.006 -49.625 -25.578 1 95.44 132 GLU B CA 1
ATOM 4375 C C . GLU B 1 132 ? 0.351 -50.562 -24.578 1 95.44 132 GLU B C 1
ATOM 4377 O O . GLU B 1 132 ? 0.255 -51.781 -24.828 1 95.44 132 GLU B O 1
ATOM 4382 N N . ILE B 1 133 ? -0.149 -50.094 -23.516 1 94.94 133 ILE B N 1
ATOM 4383 C CA . ILE B 1 133 ? -0.734 -50.938 -22.484 1 94.94 133 ILE B CA 1
ATOM 4384 C C . ILE B 1 133 ? -2.258 -50.844 -22.562 1 94.94 133 ILE B C 1
ATOM 4386 O O . ILE B 1 133 ? -2.941 -51.094 -21.562 1 94.94 133 ILE B O 1
ATOM 4390 N N . GLN B 1 134 ? -2.836 -50.344 -23.594 1 94.06 134 GLN B N 1
ATOM 4391 C CA . GLN B 1 134 ? -4.246 -50.375 -23.953 1 94.06 134 GLN B CA 1
ATOM 4392 C C . GLN B 1 134 ? -5.051 -49.344 -23.188 1 94.06 134 GLN B C 1
ATOM 4394 O O . GLN B 1 134 ? -6.23 -49.562 -22.891 1 94.06 134 GLN B O 1
ATOM 4399 N N . PHE B 1 135 ? -4.406 -48.344 -22.734 1 95.25 135 PHE B N 1
ATOM 4400 C CA . PHE B 1 135 ? -5.07 -47.094 -22.328 1 95.25 135 PHE B CA 1
ATOM 4401 C C . PHE B 1 135 ? -5.188 -46.125 -23.5 1 95.25 135 PHE B C 1
ATOM 4403 O O . PHE B 1 135 ? -4.395 -45.188 -23.609 1 95.25 135 PHE B O 1
ATOM 4410 N N . THR B 1 136 ? -6.113 -46.344 -24.266 1 95.88 136 THR B N 1
ATOM 4411 C CA . THR B 1 136 ? -6.242 -45.625 -25.531 1 95.88 136 THR B CA 1
ATOM 4412 C C . THR B 1 136 ? -6.375 -44.125 -25.281 1 95.88 136 THR B C 1
ATOM 4414 O O . THR B 1 136 ? -7.191 -43.688 -24.453 1 95.88 136 THR B O 1
ATOM 4417 N N . ASN B 1 137 ? -5.566 -43.438 -25.922 1 96.75 137 ASN B N 1
ATOM 4418 C CA . ASN B 1 137 ? -5.594 -41.969 -25.766 1 96.75 137 ASN B CA 1
ATOM 4419 C C . ASN B 1 137 ? -5.113 -41.281 -27.031 1 96.75 137 ASN B C 1
ATOM 4421 O O . ASN B 1 137 ? -4.559 -41.906 -27.922 1 96.75 137 ASN B O 1
ATOM 4425 N N . GLN B 1 138 ? -5.395 -40.031 -27.125 1 97.31 138 GLN B N 1
ATOM 4426 C CA . GLN B 1 138 ? -4.922 -39.156 -28.203 1 97.31 138 GLN B CA 1
ATOM 4427 C C . GLN B 1 138 ? -3.93 -38.125 -27.672 1 97.31 138 GLN B C 1
ATOM 4429 O O . GLN B 1 138 ? -4.176 -37.5 -26.656 1 97.31 138 GLN B O 1
ATOM 4434 N N . TRP B 1 139 ? -2.816 -38.062 -28.344 1 97.69 139 TRP B N 1
ATOM 4435 C CA . TRP B 1 139 ? -1.812 -37.062 -28.016 1 97.69 139 TRP B CA 1
ATOM 4436 C C . TRP B 1 139 ? -2.205 -35.688 -28.562 1 97.69 139 TRP B C 1
ATOM 4438 O O . TRP B 1 139 ? -2.488 -35.562 -29.766 1 97.69 139 TRP B O 1
ATOM 4448 N N . LEU B 1 140 ? -2.316 -34.688 -27.703 1 97.25 140 LEU B N 1
ATOM 4449 C CA . LEU B 1 140 ? -2.717 -33.344 -28.062 1 97.25 140 LEU B CA 1
ATOM 4450 C C . LEU B 1 140 ? -1.553 -32.375 -27.906 1 97.25 140 LEU B C 1
ATOM 4452 O O . LEU B 1 140 ? -0.901 -32.312 -26.859 1 97.25 140 LEU B O 1
ATOM 4456 N N . ASP B 1 141 ? -1.282 -31.625 -28.953 1 97.56 141 ASP B N 1
ATOM 4457 C CA . ASP B 1 141 ? -0.329 -30.516 -28.859 1 97.56 141 ASP B CA 1
ATOM 4458 C C . ASP B 1 141 ? -0.978 -29.281 -28.25 1 97.56 141 ASP B C 1
ATOM 4460 O O . ASP B 1 141 ? -1.784 -28.609 -28.891 1 97.56 141 ASP B O 1
ATOM 4464 N N . ALA B 1 142 ? -0.581 -28.969 -27 1 98 142 ALA B N 1
ATOM 4465 C CA . ALA B 1 142 ? -1.201 -27.875 -26.25 1 98 142 ALA B CA 1
ATOM 4466 C C . ALA B 1 142 ? -1.103 -26.562 -27.016 1 98 142 ALA B C 1
ATOM 4468 O O . ALA B 1 142 ? -1.948 -25.672 -26.859 1 98 142 ALA B O 1
ATOM 4469 N N . ARG B 1 143 ? -0.071 -26.391 -27.875 1 97.31 143 ARG B N 1
ATOM 4470 C CA . ARG B 1 143 ? 0.176 -25.156 -28.625 1 97.31 143 ARG B CA 1
ATOM 4471 C C . ARG B 1 143 ? -0.953 -24.891 -29.625 1 97.31 143 ARG B C 1
ATOM 4473 O O . ARG B 1 143 ? -1.152 -23.75 -30.047 1 97.31 143 ARG B O 1
ATOM 4480 N N . ASP B 1 144 ? -1.633 -25.891 -29.938 1 97.12 144 ASP B N 1
ATOM 4481 C CA . ASP B 1 144 ? -2.744 -25.75 -30.875 1 97.12 144 ASP B CA 1
ATOM 4482 C C . ASP B 1 144 ? -4 -25.25 -30.156 1 97.12 144 ASP B C 1
ATOM 4484 O O . ASP B 1 144 ? -4.938 -24.766 -30.797 1 97.12 144 ASP B O 1
ATOM 4488 N N . TYR B 1 145 ? -4.016 -25.328 -28.922 1 97.56 145 TYR B N 1
ATOM 4489 C CA . TYR B 1 145 ? -5.258 -25.094 -28.203 1 97.56 145 TYR B CA 1
ATOM 4490 C C . TYR B 1 145 ? -5.105 -23.938 -27.219 1 97.56 145 TYR B C 1
ATOM 4492 O O . TYR B 1 145 ? -6.016 -23.125 -27.078 1 97.56 145 TYR B O 1
ATOM 4500 N N . VAL B 1 146 ? -4.027 -23.844 -26.484 1 97.94 146 VAL B N 1
ATOM 4501 C CA . VAL B 1 146 ? -3.766 -22.766 -25.547 1 97.94 146 VAL B CA 1
ATOM 4502 C C . VAL B 1 146 ? -3.098 -21.594 -26.266 1 97.94 146 VAL B C 1
ATOM 4504 O O . VAL B 1 146 ? -1.913 -21.656 -26.609 1 97.94 146 VAL B O 1
ATOM 4507 N N . LYS B 1 147 ? -3.82 -20.531 -26.391 1 97.94 147 LYS B N 1
ATOM 4508 C CA . LYS B 1 147 ? -3.33 -19.359 -27.141 1 97.94 147 LYS B CA 1
ATOM 4509 C C . LYS B 1 147 ? -2.943 -18.234 -26.188 1 97.94 147 LYS B C 1
ATOM 4511 O O . LYS B 1 147 ? -3.635 -17.984 -25.203 1 97.94 147 LYS B O 1
ATOM 4516 N N . THR B 1 148 ? -1.819 -17.625 -26.438 1 96.62 148 THR B N 1
ATOM 4517 C CA . THR B 1 148 ? -1.291 -16.578 -25.578 1 96.62 148 THR B CA 1
ATOM 4518 C C . THR B 1 148 ? -0.805 -15.391 -26.391 1 96.62 148 THR B C 1
ATOM 4520 O O . THR B 1 148 ? -0.785 -15.453 -27.625 1 96.62 148 THR B O 1
ATOM 4523 N N . ASP B 1 149 ? -0.427 -14.328 -25.734 1 94.5 149 ASP B N 1
ATOM 4524 C CA . ASP B 1 149 ? 0.328 -13.258 -26.375 1 94.5 149 ASP B CA 1
ATOM 4525 C C . ASP B 1 149 ? 1.799 -13.641 -26.531 1 94.5 149 ASP B C 1
ATOM 4527 O O . ASP B 1 149 ? 2.164 -14.805 -26.359 1 94.5 149 ASP B O 1
ATOM 4531 N N . ASN B 1 150 ? 2.529 -12.578 -26.922 1 92.75 150 ASN B N 1
ATOM 4532 C CA . ASN B 1 150 ? 3.93 -12.883 -27.188 1 92.75 150 ASN B CA 1
ATOM 4533 C C . ASN B 1 150 ? 4.832 -12.461 -26.047 1 92.75 150 ASN B C 1
ATOM 4535 O O . ASN B 1 150 ? 5.984 -12.078 -26.25 1 92.75 150 ASN B O 1
ATOM 4539 N N . SER B 1 151 ? 4.25 -12.438 -24.828 1 89.88 151 SER B N 1
ATOM 4540 C CA . SER B 1 151 ? 5.094 -12.227 -23.656 1 89.88 151 SER B CA 1
ATOM 4541 C C . SER B 1 151 ? 5.844 -13.508 -23.281 1 89.88 151 SER B C 1
ATOM 4543 O O . SER B 1 151 ? 5.469 -14.195 -22.328 1 89.88 151 SER B O 1
ATOM 4545 N N . TYR B 1 152 ? 6.91 -13.609 -23.938 1 90.94 152 TYR B N 1
ATOM 4546 C CA . TYR B 1 152 ? 7.672 -14.844 -23.781 1 90.94 152 TYR B CA 1
ATOM 4547 C C . TYR B 1 152 ? 8.07 -15.062 -22.328 1 90.94 152 TYR B C 1
ATOM 4549 O O . TYR B 1 152 ? 8.375 -14.109 -21.609 1 90.94 152 TYR B O 1
ATOM 4557 N N . ARG B 1 153 ? 8.047 -16.344 -21.891 1 90.81 153 ARG B N 1
ATOM 4558 C CA . ARG B 1 153 ? 8.359 -16.859 -20.562 1 90.81 153 ARG B CA 1
ATOM 4559 C C . ARG B 1 153 ? 7.234 -16.547 -19.578 1 90.81 153 ARG B C 1
ATOM 4561 O O . ARG B 1 153 ? 7.199 -17.094 -18.469 1 90.81 153 ARG B O 1
ATOM 4568 N N . GLU B 1 154 ? 6.402 -15.648 -19.906 1 87.06 154 GLU B N 1
ATOM 4569 C CA . GLU B 1 154 ? 5.25 -15.305 -19.078 1 87.06 154 GLU B CA 1
ATOM 4570 C C . GLU B 1 154 ? 4.031 -14.992 -19.938 1 87.06 154 GLU B C 1
ATOM 4572 O O . GLU B 1 154 ? 3.412 -13.938 -19.781 1 87.06 154 GLU B O 1
ATOM 4577 N N . GLY B 1 155 ? 3.715 -15.891 -20.75 1 90.44 155 GLY B N 1
ATOM 4578 C CA . GLY B 1 155 ? 2.621 -15.672 -21.688 1 90.44 155 GLY B CA 1
ATOM 4579 C C . GLY B 1 155 ? 1.297 -15.391 -21 1 90.44 155 GLY B C 1
ATOM 4580 O O . GLY B 1 155 ? 0.98 -16.016 -19.984 1 90.44 155 GLY B O 1
ATOM 4581 N N . VAL B 1 156 ? 0.59 -14.477 -21.516 1 89.31 156 VAL B N 1
ATOM 4582 C CA . VAL B 1 156 ? -0.757 -14.18 -21.047 1 89.31 156 VAL B CA 1
ATOM 4583 C C . VAL B 1 156 ? -1.783 -14.906 -21.906 1 89.31 156 VAL B C 1
ATOM 4585 O O . VAL B 1 156 ? -1.809 -14.727 -23.125 1 89.31 156 VAL B O 1
ATOM 4588 N N . VAL B 1 157 ? -2.668 -15.617 -21.312 1 94.06 157 VAL B N 1
ATOM 4589 C CA . VAL B 1 157 ? -3.609 -16.484 -22.016 1 94.06 157 VAL B CA 1
ATOM 4590 C C . VAL B 1 157 ? -4.715 -15.641 -22.641 1 94.06 157 VAL B C 1
ATOM 4592 O O . VAL B 1 157 ? -5.262 -14.742 -22 1 94.06 157 VAL B O 1
ATOM 4595 N N . ASP B 1 158 ? -4.914 -15.844 -23.906 1 95.94 158 ASP B N 1
ATOM 4596 C CA . ASP B 1 158 ? -6.121 -15.367 -24.562 1 95.94 158 ASP B CA 1
ATOM 4597 C C . ASP B 1 158 ? -7.293 -16.312 -24.328 1 95.94 158 ASP B C 1
ATOM 4599 O O . ASP B 1 158 ? -7.52 -17.234 -25.109 1 95.94 158 ASP B O 1
ATOM 4603 N N . TRP B 1 159 ? -8.102 -16.016 -23.438 1 94.06 159 TRP B N 1
ATOM 4604 C CA . TRP B 1 159 ? -9.133 -16.922 -22.969 1 94.06 159 TRP B CA 1
ATOM 4605 C C . TRP B 1 159 ? -10.195 -17.156 -24.031 1 94.06 159 TRP B C 1
ATOM 4607 O O . TRP B 1 159 ? -10.711 -18.266 -24.172 1 94.06 159 TRP B O 1
ATOM 4617 N N . THR B 1 160 ? -10.516 -16.156 -24.734 1 95.69 160 THR B N 1
ATOM 4618 C CA . THR B 1 160 ? -11.531 -16.281 -25.781 1 95.69 160 THR B CA 1
ATOM 4619 C C . THR B 1 160 ? -11.109 -17.297 -26.828 1 95.69 160 THR B C 1
ATOM 4621 O O . THR B 1 160 ? -11.859 -18.219 -27.141 1 95.69 160 THR B O 1
ATOM 4624 N N . LYS B 1 161 ? -9.93 -17.125 -27.297 1 96.69 161 LYS B N 1
ATOM 4625 C CA . LYS B 1 161 ? -9.414 -18.031 -28.312 1 96.69 161 LYS B CA 1
ATOM 4626 C C . LYS B 1 161 ? -9.195 -19.438 -27.75 1 96.69 161 LYS B C 1
ATOM 4628 O O . LYS B 1 161 ? -9.531 -20.438 -28.375 1 96.69 161 LYS B O 1
ATOM 4633 N N . THR B 1 162 ? -8.633 -19.5 -26.625 1 97.81 162 THR B N 1
ATOM 4634 C CA . THR B 1 162 ? -8.328 -20.766 -25.984 1 97.81 162 THR B CA 1
ATOM 4635 C C . THR B 1 162 ? -9.609 -21.562 -25.734 1 97.81 162 THR B C 1
ATOM 4637 O O . THR B 1 162 ? -9.664 -22.766 -26.016 1 97.81 162 THR B O 1
ATOM 4640 N N . GLU B 1 163 ? -10.617 -20.938 -25.219 1 96.62 163 GLU B N 1
ATOM 4641 C CA . GLU B 1 163 ? -11.898 -21.609 -25 1 96.62 163 GLU B CA 1
ATOM 4642 C C . GLU B 1 163 ? -12.5 -22.109 -26.297 1 96.62 163 GLU B C 1
ATOM 4644 O O . GLU B 1 163 ? -13.062 -23.203 -26.344 1 96.62 163 GLU B O 1
ATOM 4649 N N . GLU B 1 164 ? -12.414 -21.328 -27.312 1 96.81 164 GLU B N 1
ATOM 4650 C CA . GLU B 1 164 ? -12.93 -21.719 -28.625 1 96.81 164 GLU B CA 1
ATOM 4651 C C . GLU B 1 164 ? -12.234 -22.969 -29.141 1 96.81 164 GLU B C 1
ATOM 4653 O O . GLU B 1 164 ? -12.891 -23.922 -29.578 1 96.81 164 GLU B O 1
ATOM 4658 N N . PHE B 1 165 ? -10.953 -23.031 -29.078 1 97 165 PHE B N 1
ATOM 4659 C CA . PHE B 1 165 ? -10.18 -24.141 -29.625 1 97 165 PHE B CA 1
ATOM 4660 C C . PHE B 1 165 ? -10.398 -25.406 -28.797 1 97 165 PHE B C 1
ATOM 4662 O O . PHE B 1 165 ? -10.531 -26.5 -29.344 1 97 165 PHE B O 1
ATOM 4669 N N . ILE B 1 166 ? -10.445 -25.266 -27.531 1 97.25 166 ILE B N 1
ATOM 4670 C CA . ILE B 1 166 ? -10.578 -26.422 -26.656 1 97.25 166 ILE B CA 1
ATOM 4671 C C . ILE B 1 166 ? -12 -26.984 -26.734 1 97.25 166 ILE B C 1
ATOM 4673 O O . ILE B 1 166 ? -12.219 -28.172 -26.516 1 97.25 166 ILE B O 1
ATOM 4677 N N . SER B 1 167 ? -12.945 -26.109 -27.062 1 94.38 167 SER B N 1
ATOM 4678 C CA . SER B 1 167 ? -14.344 -26.531 -27.156 1 94.38 167 SER B CA 1
ATOM 4679 C C . SER B 1 167 ? -14.531 -27.594 -28.234 1 94.38 167 SER B C 1
ATOM 4681 O O . SER B 1 167 ? -15.531 -28.312 -28.219 1 94.38 167 SER B O 1
ATOM 4683 N N . HIS B 1 168 ? -13.562 -27.703 -29.141 1 94.06 168 HIS B N 1
ATOM 4684 C CA . HIS B 1 168 ? -13.656 -28.672 -30.219 1 94.06 168 HIS B CA 1
ATOM 4685 C C . HIS B 1 168 ? -13.258 -30.078 -29.75 1 94.06 168 HIS B C 1
ATOM 4687 O O . HIS B 1 168 ? -13.484 -31.062 -30.453 1 94.06 168 HIS B O 1
ATOM 4693 N N . LEU B 1 169 ? -12.742 -30.188 -28.578 1 95.56 169 LEU B N 1
ATOM 4694 C CA . LEU B 1 169 ? -12.305 -31.484 -28.062 1 95.56 169 LEU B CA 1
ATOM 4695 C C . LEU B 1 169 ? -13.484 -32.281 -27.531 1 95.56 169 LEU B C 1
ATOM 4697 O O . LEU B 1 169 ? -14.398 -31.719 -26.922 1 95.56 169 LEU B O 1
ATOM 4701 N N . SER B 1 170 ? -13.414 -33.531 -27.812 1 92.81 170 SER B N 1
ATOM 4702 C CA . SER B 1 170 ? -14.453 -34.438 -27.312 1 92.81 170 SER B CA 1
ATOM 4703 C C . SER B 1 170 ? -14.227 -34.75 -25.844 1 92.81 170 SER B C 1
ATOM 4705 O O . SER B 1 170 ? -13.102 -35.062 -25.438 1 92.81 170 SER B O 1
ATOM 4707 N N . SER B 1 171 ? -15.312 -34.781 -25.094 1 88.94 171 SER B N 1
ATOM 4708 C CA . SER B 1 171 ? -15.219 -35.094 -23.672 1 88.94 171 SER B CA 1
ATOM 4709 C C . SER B 1 171 ? -15.227 -36.594 -23.453 1 88.94 171 SER B C 1
ATOM 4711 O O . SER B 1 171 ? -15.039 -37.062 -22.328 1 88.94 171 SER B O 1
ATOM 4713 N N . GLU B 1 172 ? -15.328 -37.344 -24.484 1 89.62 172 GLU B N 1
ATOM 4714 C CA . GLU B 1 172 ? -15.43 -38.812 -24.375 1 89.62 172 GLU B CA 1
ATOM 4715 C C . GLU B 1 172 ? -14.07 -39.469 -24.609 1 89.62 172 GLU B C 1
ATOM 4717 O O . GLU B 1 172 ? -13.898 -40.656 -24.328 1 89.62 172 GLU B O 1
ATOM 4722 N N . THR B 1 173 ? -13.156 -38.719 -25.109 1 92.44 173 THR B N 1
ATOM 4723 C CA . THR B 1 173 ? -11.836 -39.219 -25.469 1 92.44 173 THR B CA 1
ATOM 4724 C C . THR B 1 173 ? -10.812 -38.906 -24.391 1 92.44 173 THR B C 1
ATOM 4726 O O . THR B 1 173 ? -10.93 -37.875 -23.703 1 92.44 173 THR B O 1
ATOM 4729 N N . CYS B 1 174 ? -9.906 -39.844 -24.188 1 96.12 174 CYS B N 1
ATOM 4730 C CA . CYS B 1 174 ? -8.781 -39.594 -23.297 1 96.12 174 CYS B CA 1
ATOM 4731 C C . CYS B 1 174 ? -7.652 -38.875 -24.031 1 96.12 174 CYS B C 1
ATOM 4733 O O . CYS B 1 174 ? -7.301 -39.25 -25.156 1 96.12 174 CYS B O 1
ATOM 4735 N N . TYR B 1 175 ? -7.184 -37.812 -23.438 1 97.81 175 TYR B N 1
ATOM 4736 C CA . TYR B 1 175 ? -6.133 -37 -24.062 1 97.81 175 TYR B CA 1
ATOM 4737 C C . TYR B 1 175 ? -4.895 -36.938 -23.172 1 97.81 175 TYR B C 1
ATOM 4739 O O . TYR B 1 175 ? -5 -37 -21.953 1 97.81 175 TYR B O 1
ATOM 4747 N N . VAL B 1 176 ? -3.756 -36.906 -23.781 1 98.12 176 VAL B N 1
ATOM 4748 C CA . VAL B 1 176 ? -2.494 -36.562 -23.125 1 98.12 176 VAL B CA 1
ATOM 4749 C C . VAL B 1 176 ? -1.919 -35.312 -23.75 1 98.12 176 VAL B C 1
ATOM 4751 O O . VAL B 1 176 ? -1.765 -35.219 -24.969 1 98.12 176 VAL B O 1
ATOM 4754 N N . THR B 1 177 ? -1.683 -34.312 -22.938 1 98.44 177 THR B N 1
ATOM 4755 C CA . THR B 1 177 ? -1.186 -33.062 -23.469 1 98.44 177 THR B CA 1
ATOM 4756 C C . THR B 1 177 ? -0.084 -32.5 -22.578 1 98.44 177 THR B C 1
ATOM 4758 O O . THR B 1 177 ? 0.312 -33.125 -21.594 1 98.44 177 THR B O 1
ATOM 4761 N N . GLN B 1 178 ? 0.529 -31.391 -23.047 1 98 178 GLN B N 1
ATOM 4762 C CA . GLN B 1 178 ? 1.652 -30.766 -22.359 1 98 178 GLN B CA 1
ATOM 4763 C C . GLN B 1 178 ? 1.171 -29.719 -21.359 1 98 178 GLN B C 1
ATOM 4765 O O . GLN B 1 178 ? 0.186 -29.016 -21.625 1 98 178 GLN B O 1
ATOM 4770 N N . GLY B 1 179 ? 1.858 -29.578 -20.266 1 95.88 179 GLY B N 1
ATOM 4771 C CA . GLY B 1 179 ? 1.744 -28.422 -19.391 1 95.88 179 GLY B CA 1
ATOM 4772 C C . GLY B 1 179 ? 2.721 -27.312 -19.75 1 95.88 179 GLY B C 1
ATOM 4773 O O . GLY B 1 179 ? 3.646 -27.516 -20.547 1 95.88 179 GLY B O 1
ATOM 4774 N N . PHE B 1 180 ? 2.463 -26.141 -19.328 1 95 180 PHE B N 1
ATOM 4775 C CA . PHE B 1 180 ? 3.479 -25.109 -19.266 1 95 180 PHE B CA 1
ATOM 4776 C C . PHE B 1 180 ? 3.553 -24.328 -20.578 1 95 180 PHE B C 1
ATOM 4778 O O . PHE B 1 180 ? 4.059 -23.203 -20.609 1 95 180 PHE B O 1
ATOM 4785 N N . ILE B 1 181 ? 2.984 -24.922 -21.672 1 97.19 181 ILE B N 1
ATOM 4786 C CA . ILE B 1 181 ? 3.297 -24.297 -22.953 1 97.19 181 ILE B CA 1
ATOM 4787 C C . ILE B 1 181 ? 2.004 -23.891 -23.656 1 97.19 181 ILE B C 1
ATOM 4789 O O . ILE B 1 181 ? 0.95 -24.484 -23.422 1 97.19 181 ILE B O 1
ATOM 4793 N N . GLY B 1 182 ? 2.043 -22.875 -24.438 1 97.56 182 GLY B N 1
ATOM 4794 C CA . GLY B 1 182 ? 1.067 -22.375 -25.391 1 97.56 182 GLY B CA 1
ATOM 4795 C C . GLY B 1 182 ? 1.7 -21.766 -26.625 1 97.56 182 GLY B C 1
ATOM 4796 O O . GLY B 1 182 ? 2.838 -22.078 -26.984 1 97.56 182 GLY B O 1
ATOM 4797 N N . SER B 1 183 ? 0.875 -21.062 -27.391 1 97.56 183 SER B N 1
ATOM 4798 C CA . SER B 1 183 ? 1.424 -20.438 -28.594 1 97.56 183 SER B CA 1
ATOM 4799 C C . SER B 1 183 ? 0.813 -19.047 -28.812 1 97.56 183 SER B C 1
ATOM 4801 O O . SER B 1 183 ? -0.315 -18.797 -28.406 1 97.56 183 SER B O 1
ATOM 4803 N N . ASP B 1 184 ? 1.596 -18.266 -29.453 1 96.5 184 ASP B N 1
ATOM 4804 C CA . ASP B 1 184 ? 1.093 -16.938 -29.797 1 96.5 184 ASP B CA 1
ATOM 4805 C C . ASP B 1 184 ? 0.389 -16.969 -31.156 1 96.5 184 ASP B C 1
ATOM 4807 O O . ASP B 1 184 ? 0.093 -18.031 -31.688 1 96.5 184 ASP B O 1
ATOM 4811 N N . ASP B 1 185 ? 0.025 -15.805 -31.703 1 92.81 185 ASP B N 1
ATOM 4812 C CA . ASP B 1 185 ? -0.781 -15.688 -32.906 1 92.81 185 ASP B CA 1
ATOM 4813 C C . ASP B 1 185 ? -0.019 -16.203 -34.125 1 92.81 185 ASP B C 1
ATOM 4815 O O . ASP B 1 185 ? -0.627 -16.594 -35.125 1 92.81 185 ASP B O 1
ATOM 4819 N N . ASN B 1 186 ? 1.291 -16.219 -34.094 1 93.5 186 ASN B N 1
ATOM 4820 C CA . ASN B 1 186 ? 2.127 -16.719 -35.188 1 93.5 186 ASN B CA 1
ATOM 4821 C C . ASN B 1 186 ? 2.494 -18.188 -34.969 1 93.5 186 ASN B C 1
ATOM 4823 O O . ASN B 1 186 ? 3.346 -18.734 -35.688 1 93.5 186 ASN B O 1
ATOM 4827 N N . ASN B 1 187 ? 2.012 -18.75 -33.906 1 93.06 187 ASN B N 1
ATOM 4828 C CA . ASN B 1 187 ? 2.178 -20.156 -33.562 1 93.06 187 ASN B CA 1
ATOM 4829 C C . ASN B 1 187 ? 3.572 -20.438 -33 1 93.06 187 ASN B C 1
ATOM 4831 O O . ASN B 1 187 ? 4.02 -21.578 -33 1 93.06 187 ASN B O 1
ATOM 4835 N N . PHE B 1 188 ? 4.219 -19.359 -32.594 1 94.88 188 PHE B N 1
ATOM 4836 C CA . PHE B 1 188 ? 5.441 -19.578 -31.844 1 94.88 188 PHE B CA 1
ATOM 4837 C C . PHE B 1 188 ? 5.121 -20.016 -30.422 1 94.88 188 PHE B C 1
ATOM 4839 O O . PHE B 1 188 ? 4.152 -19.547 -29.812 1 94.88 188 PHE B O 1
ATOM 4846 N N . THR B 1 189 ? 5.98 -20.859 -29.969 1 97.25 189 THR B N 1
ATOM 4847 C CA . THR B 1 189 ? 5.766 -21.391 -28.625 1 97.25 189 THR B CA 1
ATOM 4848 C C . THR B 1 189 ? 5.996 -20.312 -27.562 1 97.25 189 THR B C 1
ATOM 4850 O O . THR B 1 189 ? 6.941 -19.531 -27.672 1 97.25 189 THR B O 1
ATOM 4853 N N . VAL B 1 190 ? 5.086 -20.219 -26.609 1 97.38 190 VAL B N 1
ATOM 4854 C CA . VAL B 1 190 ? 5.203 -19.328 -25.453 1 97.38 190 VAL B CA 1
ATOM 4855 C C . VAL B 1 190 ? 4.973 -20.125 -24.172 1 97.38 190 VAL B C 1
ATOM 4857 O O . VAL B 1 190 ? 4.043 -20.922 -24.094 1 97.38 190 VAL B O 1
ATOM 4860 N N . THR B 1 191 ? 5.879 -19.969 -23.234 1 96.75 191 THR B N 1
ATOM 4861 C CA . THR B 1 191 ? 5.684 -20.656 -21.953 1 96.75 191 THR B CA 1
ATOM 4862 C C . THR B 1 191 ? 4.828 -19.797 -21.016 1 96.75 191 THR B C 1
ATOM 4864 O O . THR B 1 191 ? 4.723 -18.594 -21.188 1 96.75 191 THR B O 1
ATOM 4867 N N . LEU B 1 192 ? 4.246 -20.453 -20.047 1 93.38 192 LEU B N 1
ATOM 4868 C CA . LEU B 1 192 ? 3.25 -19.812 -19.203 1 93.38 192 LEU B CA 1
ATOM 4869 C C . LEU B 1 192 ? 3.873 -19.344 -17.891 1 93.38 192 LEU B C 1
ATOM 4871 O O . LEU B 1 192 ? 3.17 -18.859 -17 1 93.38 192 LEU B O 1
ATOM 4875 N N . GLY B 1 193 ? 5.121 -19.484 -17.75 1 85.12 193 GLY B N 1
ATOM 4876 C CA . GLY B 1 193 ? 5.816 -19.016 -16.562 1 85.12 193 GLY B CA 1
ATOM 4877 C C . GLY B 1 193 ? 5.891 -20.047 -15.461 1 85.12 193 GLY B C 1
ATOM 4878 O O . GLY B 1 193 ? 5.824 -21.25 -15.727 1 85.12 193 GLY B O 1
ATOM 4879 N N . ARG B 1 194 ? 6.051 -19.562 -14.211 1 72.12 194 ARG B N 1
ATOM 4880 C CA . ARG B 1 194 ? 6.188 -20.453 -13.062 1 72.12 194 ARG B CA 1
ATOM 4881 C C . ARG B 1 194 ? 4.914 -21.25 -12.836 1 72.12 194 ARG B C 1
ATOM 4883 O O . ARG B 1 194 ? 3.809 -20.734 -12.977 1 72.12 194 ARG B O 1
ATOM 4890 N N . GLU B 1 195 ? 5.105 -22.484 -12.492 1 77 195 GLU B N 1
ATOM 4891 C CA . GLU B 1 195 ? 4.031 -23.438 -12.281 1 77 195 GLU B CA 1
ATOM 4892 C C . GLU B 1 195 ? 3.084 -23.484 -13.477 1 77 195 GLU B C 1
ATOM 4894 O O . GLU B 1 195 ? 1.87 -23.625 -13.305 1 77 195 GLU B O 1
ATOM 4899 N N . GLY B 1 196 ? 3.641 -23.328 -14.516 1 88.25 196 GLY B N 1
ATOM 4900 C CA . GLY B 1 196 ? 2.885 -23.281 -15.758 1 88.25 196 GLY B CA 1
ATOM 4901 C C . GLY B 1 196 ? 2.104 -24.547 -16.031 1 88.25 196 GLY B C 1
ATOM 4902 O O . GLY B 1 196 ? 0.997 -24.5 -16.578 1 88.25 196 GLY B O 1
ATOM 4903 N N . SER B 1 197 ? 2.611 -25.641 -15.609 1 93.38 197 SER B N 1
ATOM 4904 C CA . SER B 1 197 ? 1.932 -26.906 -15.875 1 93.38 197 SER B CA 1
ATOM 4905 C C . SER B 1 197 ? 0.631 -27.016 -15.086 1 93.38 197 SER B C 1
ATOM 4907 O O . SER B 1 197 ? -0.383 -27.484 -15.602 1 93.38 197 SER B O 1
ATOM 4909 N N . ASP B 1 198 ? 0.673 -26.641 -13.828 1 92.06 198 ASP B N 1
ATOM 4910 C CA . ASP B 1 198 ? -0.552 -26.609 -13.039 1 92.06 198 ASP B CA 1
ATOM 4911 C C . ASP B 1 198 ? -1.575 -25.656 -13.656 1 92.06 198 ASP B C 1
ATOM 4913 O O . ASP B 1 198 ? -2.77 -25.969 -13.695 1 92.06 198 ASP B O 1
ATOM 4917 N N . TYR B 1 199 ? -1.05 -24.594 -14.125 1 93.06 199 TYR B N 1
ATOM 4918 C CA . TYR B 1 199 ? -1.907 -23.609 -14.773 1 93.06 199 TYR B CA 1
ATOM 4919 C C . TYR B 1 199 ? -2.551 -24.188 -16.031 1 93.06 199 TYR B C 1
ATOM 4921 O O . TYR B 1 199 ? -3.742 -23.984 -16.266 1 93.06 199 TYR B O 1
ATOM 4929 N N . SER B 1 200 ? -1.763 -24.906 -16.828 1 96.81 200 SER B N 1
ATOM 4930 C CA . SER B 1 200 ? -2.291 -25.547 -18.016 1 96.81 200 SER B CA 1
ATOM 4931 C C . SER B 1 200 ? -3.441 -26.484 -17.672 1 96.81 200 SER B C 1
ATOM 4933 O O . SER B 1 200 ? -4.465 -26.516 -18.359 1 96.81 200 SER B O 1
ATOM 4935 N N . ALA B 1 201 ? -3.215 -27.25 -16.625 1 96.44 201 ALA B N 1
ATOM 4936 C CA . ALA B 1 201 ? -4.27 -28.156 -16.188 1 96.44 201 ALA B CA 1
ATOM 4937 C C . ALA B 1 201 ? -5.543 -27.391 -15.836 1 96.44 201 ALA B C 1
ATOM 4939 O O . ALA B 1 201 ? -6.645 -27.812 -16.188 1 96.44 201 ALA B O 1
ATOM 4940 N N . ALA B 1 202 ? -5.387 -26.312 -15.156 1 95.25 202 ALA B N 1
ATOM 4941 C CA . ALA B 1 202 ? -6.523 -25.484 -14.773 1 95.25 202 ALA B CA 1
ATOM 4942 C C . ALA B 1 202 ? -7.215 -24.891 -16 1 95.25 202 ALA B C 1
ATOM 4944 O O . ALA B 1 202 ? -8.445 -24.781 -16.031 1 95.25 202 ALA B O 1
ATOM 4945 N N . ILE B 1 203 ? -6.461 -24.469 -16.984 1 96.06 203 ILE B N 1
ATOM 4946 C CA . ILE B 1 203 ? -7.004 -23.922 -18.219 1 96.06 203 ILE B CA 1
ATOM 4947 C C . ILE B 1 203 ? -7.887 -24.953 -18.906 1 96.06 203 ILE B C 1
ATOM 4949 O O . ILE B 1 203 ? -9.023 -24.656 -19.281 1 96.06 203 ILE B O 1
ATOM 4953 N N . PHE B 1 204 ? -7.391 -26.141 -19.047 1 97.56 204 PHE B N 1
ATOM 4954 C CA . PHE B 1 204 ? -8.164 -27.203 -19.672 1 97.56 204 PHE B CA 1
ATOM 4955 C C . PHE B 1 204 ? -9.406 -27.531 -18.844 1 97.56 204 PHE B C 1
ATOM 4957 O O . PHE B 1 204 ? -10.484 -27.766 -19.406 1 97.56 204 PHE B O 1
ATOM 4964 N N . ALA B 1 205 ? -9.195 -27.578 -17.562 1 96.56 205 ALA B N 1
ATOM 4965 C CA . ALA B 1 205 ? -10.336 -27.844 -16.688 1 96.56 205 ALA B CA 1
ATOM 4966 C C . ALA B 1 205 ? -11.43 -26.797 -16.875 1 96.56 205 ALA B C 1
ATOM 4968 O O . ALA B 1 205 ? -12.609 -27.141 -17 1 96.56 205 ALA B O 1
ATOM 4969 N N . TYR B 1 206 ? -11.047 -25.594 -16.906 1 95.19 206 TYR B N 1
ATOM 4970 C CA . TYR B 1 206 ? -11.977 -24.484 -17.094 1 95.19 206 TYR B CA 1
ATOM 4971 C C . TYR B 1 206 ? -12.695 -24.609 -18.438 1 95.19 206 TYR B C 1
ATOM 4973 O O . TYR B 1 206 ? -13.922 -24.547 -18.5 1 95.19 206 TYR B O 1
ATOM 4981 N N . CYS B 1 207 ? -11.945 -24.781 -19.5 1 96.62 207 CYS B N 1
ATOM 4982 C CA . CYS B 1 207 ? -12.484 -24.734 -20.859 1 96.62 207 CYS B CA 1
ATOM 4983 C C . CYS B 1 207 ? -13.359 -25.953 -21.125 1 96.62 207 CYS B C 1
ATOM 4985 O O . CYS B 1 207 ? -14.312 -25.875 -21.906 1 96.62 207 CYS B O 1
ATOM 4987 N N . LEU B 1 208 ? -13.109 -27.078 -20.453 1 96.19 208 LEU B N 1
ATOM 4988 C CA . LEU B 1 208 ? -13.852 -28.312 -20.688 1 96.19 208 LEU B CA 1
ATOM 4989 C C . LEU B 1 208 ? -14.938 -28.5 -19.641 1 96.19 208 LEU B C 1
ATOM 4991 O O . LEU B 1 208 ? -15.633 -29.516 -19.641 1 96.19 208 LEU B O 1
ATOM 4995 N N . ASN B 1 209 ? -15.102 -27.547 -18.766 1 94.81 209 ASN B N 1
ATOM 4996 C CA . ASN B 1 209 ? -16.047 -27.688 -17.656 1 94.81 209 ASN B CA 1
ATOM 4997 C C . ASN B 1 209 ? -15.852 -29.016 -16.938 1 94.81 209 ASN B C 1
ATOM 4999 O O . ASN B 1 209 ? -16.797 -29.797 -16.781 1 94.81 209 ASN B O 1
ATOM 5003 N N . ALA B 1 210 ? -14.648 -29.219 -16.531 1 95.56 210 ALA B N 1
ATOM 5004 C CA . ALA B 1 210 ? -14.25 -30.5 -15.961 1 95.56 210 ALA B CA 1
ATOM 5005 C C . ALA B 1 210 ? -14.969 -30.75 -14.641 1 95.56 210 ALA B C 1
ATOM 5007 O O . ALA B 1 210 ? -15.359 -29.812 -13.945 1 95.56 210 ALA B O 1
ATOM 5008 N N . GLU B 1 211 ? -15.109 -32.031 -14.312 1 94.62 211 GLU B N 1
ATOM 5009 C CA . GLU B 1 211 ? -15.695 -32.438 -13.039 1 94.62 211 GLU B CA 1
ATOM 5010 C C . GLU B 1 211 ? -14.758 -32.156 -11.875 1 94.62 211 GLU B C 1
ATOM 5012 O O . GLU B 1 211 ? -15.203 -31.781 -10.789 1 94.62 211 GLU B O 1
ATOM 5017 N N . ALA B 1 212 ? -13.57 -32.344 -12.141 1 95.19 212 ALA B N 1
ATOM 5018 C CA . ALA B 1 212 ? -12.555 -32.125 -11.125 1 95.19 212 ALA B CA 1
ATOM 5019 C C . ALA B 1 212 ? -11.156 -32.094 -11.742 1 95.19 212 ALA B C 1
ATOM 5021 O O . ALA B 1 212 ? -10.945 -32.594 -12.844 1 95.19 212 ALA B O 1
ATOM 5022 N N . MET B 1 213 ? -10.305 -31.453 -11.094 1 96.19 213 MET B N 1
ATOM 5023 C CA . MET B 1 213 ? -8.883 -31.453 -11.422 1 96.19 213 MET B CA 1
ATOM 5024 C C . MET B 1 213 ? -8.062 -32.031 -10.281 1 96.19 213 MET B C 1
ATOM 5026 O O . MET B 1 213 ? -8.336 -31.766 -9.109 1 96.19 213 MET B O 1
ATOM 5030 N N . THR B 1 214 ? -7.152 -32.906 -10.617 1 95.62 214 THR B N 1
ATOM 5031 C CA . THR B 1 214 ? -6.262 -33.469 -9.617 1 95.62 214 THR B CA 1
ATOM 5032 C C . THR B 1 214 ? -4.801 -33.25 -9.992 1 95.62 214 THR B C 1
ATOM 5034 O O . THR B 1 214 ? -4.391 -33.531 -11.117 1 95.62 214 THR B O 1
ATOM 5037 N N . ILE B 1 215 ? -4.137 -32.688 -9.117 1 94.06 215 ILE B N 1
ATOM 5038 C CA . ILE B 1 215 ? -2.689 -32.562 -9.273 1 94.06 215 ILE B CA 1
ATOM 5039 C C . ILE B 1 215 ? -2.004 -33.656 -8.461 1 94.06 215 ILE B C 1
ATOM 5041 O O . ILE B 1 215 ? -2.188 -33.75 -7.242 1 94.06 215 ILE B O 1
ATOM 5045 N N . TRP B 1 216 ? -1.282 -34.469 -9.133 1 93.69 216 TRP B N 1
ATOM 5046 C CA . TRP B 1 216 ? -0.562 -35.562 -8.492 1 93.69 216 TRP B CA 1
ATOM 5047 C C . TRP B 1 216 ? 0.867 -35.156 -8.156 1 93.69 216 TRP B C 1
ATOM 5049 O O . TRP B 1 216 ? 1.646 -34.812 -9.047 1 93.69 216 TRP B O 1
ATOM 5059 N N . LYS B 1 217 ? 1.171 -35.188 -6.949 1 89.69 217 LYS B N 1
ATOM 5060 C CA . LYS B 1 217 ? 2.488 -34.781 -6.461 1 89.69 217 LYS B CA 1
ATOM 5061 C C . LYS B 1 217 ? 3.096 -35.844 -5.57 1 89.69 217 LYS B C 1
ATOM 5063 O O . LYS B 1 217 ? 2.49 -36.906 -5.367 1 89.69 217 LYS B O 1
ATOM 5068 N N . ASP B 1 218 ? 4.355 -35.625 -5.164 1 86.38 218 ASP B N 1
ATOM 5069 C CA . ASP B 1 218 ? 5.047 -36.594 -4.316 1 86.38 218 ASP B CA 1
ATOM 5070 C C . ASP B 1 218 ? 4.703 -36.375 -2.844 1 86.38 218 ASP B C 1
ATOM 5072 O O . ASP B 1 218 ? 5.207 -37.062 -1.971 1 86.38 218 ASP B O 1
ATOM 5076 N N . VAL B 1 219 ? 3.785 -35.469 -2.529 1 86 219 VAL B N 1
ATOM 5077 C CA . VAL B 1 219 ? 3.377 -35.188 -1.157 1 86 219 VAL B CA 1
ATOM 5078 C C . VAL B 1 219 ? 1.933 -35.625 -0.944 1 86 219 VAL B C 1
ATOM 5080 O O . VAL B 1 219 ? 1.158 -35.719 -1.899 1 86 219 VAL B O 1
ATOM 5083 N N . PRO B 1 220 ? 1.62 -35.938 0.304 1 89.88 220 PRO B N 1
ATOM 5084 C CA . PRO B 1 220 ? 0.272 -36.469 0.568 1 89.88 220 PRO B CA 1
ATOM 5085 C C . PRO B 1 220 ? -0.818 -35.438 0.245 1 89.88 220 PRO B C 1
ATOM 5087 O O . PRO B 1 220 ? -1.971 -35.812 0.017 1 89.88 220 PRO B O 1
ATOM 5090 N N . GLY B 1 221 ? -0.513 -34.25 0.219 1 90.56 221 GLY B N 1
ATOM 5091 C CA . GLY B 1 221 ? -1.413 -33.125 -0.011 1 90.56 221 GLY B CA 1
ATOM 5092 C C . GLY B 1 221 ? -0.839 -31.797 0.437 1 90.56 221 GLY B C 1
ATOM 5093 O O . GLY B 1 221 ? 0.378 -31.594 0.412 1 90.56 221 GLY B O 1
ATOM 5094 N N . VAL B 1 222 ? -1.729 -30.875 0.672 1 88.94 222 VAL B N 1
ATOM 5095 C CA . VAL B 1 222 ? -1.309 -29.578 1.191 1 88.94 222 VAL B CA 1
ATOM 5096 C C . VAL B 1 222 ? -1.106 -29.672 2.703 1 88.94 222 VAL B C 1
ATOM 5098 O O . VAL B 1 222 ? -2.037 -30 3.441 1 88.94 222 VAL B O 1
ATOM 5101 N N . MET B 1 223 ? 0.062 -29.359 3.047 1 90.12 223 MET B N 1
ATOM 5102 C CA . MET B 1 223 ? 0.389 -29.438 4.469 1 90.12 223 MET B CA 1
ATOM 5103 C C . MET B 1 223 ? 0.293 -28.062 5.117 1 90.12 223 MET B C 1
ATOM 5105 O O . MET B 1 223 ? 0.314 -27.031 4.426 1 90.12 223 MET B O 1
ATOM 5109 N N . THR B 1 224 ? 0.17 -28.031 6.43 1 89.31 224 THR B N 1
ATOM 5110 C CA . THR B 1 224 ? 0.114 -26.781 7.172 1 89.31 224 THR B CA 1
ATOM 5111 C C . THR B 1 224 ? 1.454 -26.047 7.109 1 89.31 224 THR B C 1
ATOM 5113 O O . THR B 1 224 ? 1.555 -24.891 7.504 1 89.31 224 THR B O 1
ATOM 5116 N N . GLY B 1 225 ? 2.42 -26.672 6.676 1 88.38 225 GLY B N 1
ATOM 5117 C CA . GLY B 1 225 ? 3.75 -26.109 6.473 1 88.38 225 GLY B CA 1
ATOM 5118 C C . GLY B 1 225 ? 4.684 -27.062 5.738 1 88.38 225 GLY B C 1
ATOM 5119 O O . GLY B 1 225 ? 4.383 -28.25 5.594 1 88.38 225 GLY B O 1
ATOM 5120 N N . ASP B 1 226 ? 5.742 -26.609 5.293 1 83.62 226 ASP B N 1
ATOM 5121 C CA . ASP B 1 226 ? 6.762 -27.453 4.676 1 83.62 226 ASP B CA 1
ATOM 5122 C C . ASP B 1 226 ? 7.398 -28.375 5.699 1 83.62 226 ASP B C 1
ATOM 5124 O O . ASP B 1 226 ? 8.086 -27.922 6.617 1 83.62 226 ASP B O 1
ATOM 5128 N N . PRO B 1 227 ? 7.184 -29.609 5.523 1 83 227 PRO B N 1
ATOM 5129 C CA . PRO B 1 227 ? 7.707 -30.562 6.504 1 83 227 PRO B CA 1
ATOM 5130 C C . PRO B 1 227 ? 9.227 -30.516 6.613 1 83 227 PRO B C 1
ATOM 5132 O O . PRO B 1 227 ? 9.797 -31.016 7.586 1 83 227 PRO B O 1
ATOM 5135 N N . ARG B 1 228 ? 9.93 -30 5.57 1 81.75 228 ARG B N 1
ATOM 5136 C CA . ARG B 1 228 ? 11.391 -29.875 5.609 1 81.75 228 ARG B CA 1
ATOM 5137 C C . ARG B 1 228 ? 11.82 -28.719 6.492 1 81.75 228 ARG B C 1
ATOM 5139 O O . ARG B 1 228 ? 12.945 -28.688 6.988 1 81.75 228 ARG B O 1
ATOM 5146 N N . LYS B 1 229 ? 10.977 -27.844 6.676 1 83.5 229 LYS B N 1
ATOM 5147 C CA . LYS B 1 229 ? 11.32 -26.609 7.379 1 83.5 229 LYS B CA 1
ATOM 5148 C C . LYS B 1 229 ? 10.656 -26.562 8.75 1 83.5 229 LYS B C 1
ATOM 5150 O O . LYS B 1 229 ? 11.188 -25.938 9.68 1 83.5 229 LYS B O 1
ATOM 5155 N N . PHE B 1 230 ? 9.5 -27.078 8.883 1 84.56 230 PHE B N 1
ATOM 5156 C CA . PHE B 1 230 ? 8.75 -27 10.133 1 84.56 230 PHE B CA 1
ATOM 5157 C C . PHE B 1 230 ? 8.508 -28.391 10.703 1 84.56 230 PHE B C 1
ATOM 5159 O O . PHE B 1 230 ? 8.289 -29.359 9.953 1 84.56 230 PHE B O 1
ATOM 5166 N N . LYS B 1 231 ? 8.414 -28.266 12.055 1 82.12 231 LYS B N 1
ATOM 5167 C CA . LYS B 1 231 ? 8.086 -29.5 12.758 1 82.12 231 LYS B CA 1
ATOM 5168 C C . LYS B 1 231 ? 6.594 -29.594 13.047 1 82.12 231 LYS B C 1
ATOM 5170 O O . LYS B 1 231 ? 5.891 -28.578 13.031 1 82.12 231 LYS B O 1
ATOM 5175 N N . ASP B 1 232 ? 5.996 -30.734 13.094 1 83.25 232 ASP B N 1
ATOM 5176 C CA . ASP B 1 232 ? 4.625 -30.984 13.523 1 83.25 232 ASP B CA 1
ATOM 5177 C C . ASP B 1 232 ? 3.625 -30.438 12.5 1 83.25 232 ASP B C 1
ATOM 5179 O O . ASP B 1 232 ? 2.684 -29.734 12.867 1 83.25 232 ASP B O 1
ATOM 5183 N N . VAL B 1 233 ? 3.932 -30.547 11.328 1 87.94 233 VAL B N 1
ATOM 5184 C CA . VAL B 1 233 ? 3.002 -30.141 10.281 1 87.94 233 VAL B CA 1
ATOM 5185 C C . VAL B 1 233 ? 1.962 -31.234 10.055 1 87.94 233 VAL B C 1
ATOM 5187 O O . VAL B 1 233 ? 2.205 -32.406 10.359 1 87.94 233 VAL B O 1
ATOM 5190 N N . SER B 1 234 ? 0.793 -30.781 9.664 1 90.56 234 SER B N 1
ATOM 5191 C CA . SER B 1 234 ? -0.305 -31.719 9.438 1 90.56 234 SER B CA 1
ATOM 5192 C C . 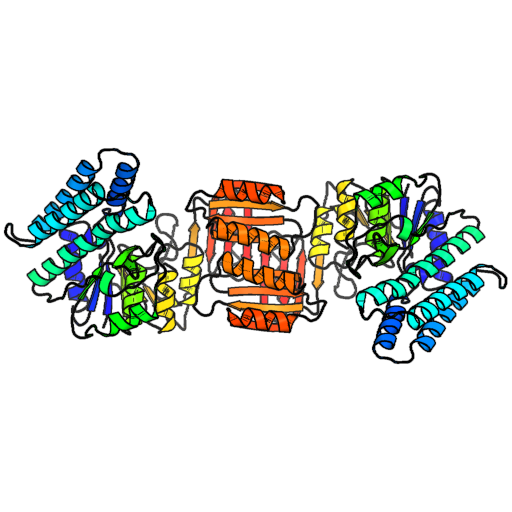SER B 1 234 ? -0.939 -31.5 8.062 1 90.56 234 SER B C 1
ATOM 5194 O O . SER B 1 234 ? -0.787 -30.438 7.469 1 90.56 234 SER B O 1
ATOM 5196 N N . LEU B 1 235 ? -1.604 -32.594 7.598 1 91.25 235 LEU B N 1
ATOM 5197 C CA . LEU B 1 235 ? -2.295 -32.562 6.312 1 91.25 235 LEU B CA 1
ATOM 5198 C C . LEU B 1 235 ? -3.619 -31.812 6.43 1 91.25 235 LEU B C 1
ATOM 5200 O O . LEU B 1 235 ? -4.367 -32.031 7.391 1 91.25 235 LEU B O 1
ATOM 5204 N N . LEU B 1 236 ? -3.836 -30.906 5.457 1 90.12 236 LEU B N 1
ATOM 5205 C CA . LEU B 1 236 ? -5.137 -30.25 5.367 1 90.12 236 LEU B CA 1
ATOM 5206 C C . LEU B 1 236 ? -6.082 -31.031 4.465 1 90.12 236 LEU B C 1
ATOM 5208 O O . LEU B 1 236 ? -5.77 -31.281 3.299 1 90.12 236 LEU B O 1
ATOM 5212 N N . SER B 1 237 ? -7.172 -31.391 4.977 1 89.62 237 SER B N 1
ATOM 5213 C CA . SER B 1 237 ? -8.102 -32.219 4.211 1 89.62 237 SER B CA 1
ATOM 5214 C C . SER B 1 237 ? -8.906 -31.375 3.225 1 89.62 237 SER B C 1
ATOM 5216 O O . SER B 1 237 ? -9.156 -31.812 2.098 1 89.62 237 SER B O 1
ATOM 5218 N N . ASN B 1 238 ? -9.336 -30.312 3.684 1 91 238 ASN B N 1
ATOM 5219 C CA . ASN B 1 238 ? -10.141 -29.422 2.865 1 91 238 ASN B CA 1
ATOM 5220 C C . ASN B 1 238 ? -9.758 -27.953 3.096 1 91 238 ASN B C 1
ATOM 5222 O O . ASN B 1 238 ? -9.539 -27.547 4.234 1 91 238 ASN B O 1
ATOM 5226 N N . ILE B 1 239 ? -9.648 -27.25 1.992 1 88.44 239 ILE B N 1
ATOM 5227 C CA . ILE B 1 239 ? -9.344 -25.812 2.053 1 88.44 239 ILE B CA 1
ATOM 5228 C C . ILE B 1 239 ? -10.227 -25.062 1.06 1 88.44 239 ILE B C 1
ATOM 5230 O O . ILE B 1 239 ? -10.484 -25.547 -0.046 1 88.44 239 ILE B O 1
ATOM 5234 N N . SER B 1 240 ? -10.695 -23.922 1.505 1 87.06 240 SER B N 1
ATOM 5235 C CA . SER B 1 240 ? -11.469 -23.109 0.573 1 87.06 240 SER B CA 1
ATOM 5236 C C . SER B 1 240 ? -10.562 -22.469 -0.479 1 87.06 240 SER B C 1
ATOM 5238 O O . SER B 1 240 ? -9.344 -22.391 -0.297 1 87.06 240 SER B O 1
ATOM 5240 N N . TYR B 1 241 ? -11.211 -22.062 -1.606 1 84.62 241 TYR B N 1
ATOM 5241 C CA . TYR B 1 241 ? -10.461 -21.344 -2.635 1 84.62 241 TYR B CA 1
ATOM 5242 C C . TYR B 1 241 ? -9.812 -20.094 -2.066 1 84.62 241 TYR B C 1
ATOM 5244 O O . TYR B 1 241 ? -8.656 -19.781 -2.373 1 84.62 241 TYR B O 1
ATOM 5252 N N . GLU B 1 242 ? -10.516 -19.453 -1.159 1 81.06 242 GLU B N 1
ATOM 5253 C CA . GLU B 1 242 ? -10.016 -18.219 -0.568 1 81.06 242 GLU B CA 1
ATOM 5254 C C . GLU B 1 242 ? -8.766 -18.469 0.276 1 81.06 242 GLU B C 1
ATOM 5256 O O . GLU B 1 242 ? -7.785 -17.719 0.187 1 81.06 242 GLU B O 1
ATOM 5261 N N . GLU B 1 243 ? -8.875 -19.453 1 1 84.44 243 GLU B N 1
ATOM 5262 C CA . GLU B 1 243 ? -7.738 -19.797 1.842 1 84.44 243 GLU B CA 1
ATOM 5263 C C . GLU B 1 243 ? -6.543 -20.234 0.999 1 84.44 243 GLU B C 1
ATOM 5265 O O . GLU B 1 243 ? -5.402 -19.875 1.299 1 84.44 243 GLU B O 1
ATOM 5270 N N . ALA B 1 244 ? -6.844 -21 -0.009 1 87 244 ALA B N 1
ATOM 5271 C CA . ALA B 1 244 ? -5.777 -21.469 -0.891 1 87 244 ALA B CA 1
ATOM 5272 C C . ALA B 1 244 ? -5.082 -20.297 -1.576 1 87 244 ALA B C 1
ATOM 5274 O O . ALA B 1 244 ? -3.854 -20.266 -1.697 1 87 244 ALA B O 1
ATOM 5275 N N . ILE B 1 245 ? -5.887 -19.438 -1.944 1 85.31 245 ILE B N 1
ATOM 5276 C CA . ILE B 1 245 ? -5.359 -18.25 -2.611 1 85.31 245 ILE B CA 1
ATOM 5277 C C . ILE B 1 245 ? -4.473 -17.469 -1.647 1 85.31 245 ILE B C 1
ATOM 5279 O O . ILE B 1 245 ? -3.387 -17.016 -2.02 1 85.31 245 ILE B O 1
ATOM 5283 N N . GLU B 1 246 ? -4.832 -17.297 -0.434 1 85.69 246 GLU B N 1
ATOM 5284 C CA . GLU B 1 246 ? -4.051 -16.594 0.58 1 85.69 246 GLU B CA 1
ATOM 5285 C C . GLU B 1 246 ? -2.727 -17.312 0.843 1 85.69 246 GLU B C 1
ATOM 5287 O O . GLU B 1 246 ? -1.677 -16.672 0.931 1 85.69 246 GLU B O 1
ATOM 5292 N N . MET B 1 247 ? -2.879 -18.516 0.931 1 85.25 247 MET B N 1
ATOM 5293 C CA . MET B 1 247 ? -1.672 -19.297 1.184 1 85.25 247 MET B CA 1
ATOM 5294 C C . MET B 1 247 ? -0.677 -19.156 0.037 1 85.25 247 MET B C 1
ATOM 5296 O O . MET B 1 247 ? 0.522 -18.984 0.268 1 85.25 247 MET B O 1
ATOM 5300 N N . ALA B 1 248 ? -1.224 -19.266 -1.146 1 84.25 248 ALA B N 1
ATOM 5301 C CA . ALA B 1 248 ? -0.373 -19.109 -2.324 1 84.25 248 ALA B CA 1
ATOM 5302 C C . ALA B 1 248 ? 0.26 -17.719 -2.365 1 84.25 248 ALA B C 1
ATOM 5304 O O . ALA B 1 248 ? 1.431 -17.578 -2.725 1 84.25 248 ALA B O 1
ATOM 5305 N N . TYR B 1 249 ? -0.457 -16.797 -1.919 1 82.81 249 TYR B N 1
ATOM 5306 C CA . TYR B 1 249 ? -0.009 -15.414 -1.891 1 82.81 249 TYR B CA 1
ATOM 5307 C C . TYR B 1 249 ? 1.192 -15.25 -0.968 1 82.81 249 TYR B C 1
ATOM 5309 O O . TYR B 1 249 ? 2.152 -14.555 -1.309 1 82.81 249 TYR B O 1
ATOM 5317 N N . TYR B 1 250 ? 1.143 -15.906 0.079 1 83.25 250 TYR B N 1
ATOM 5318 C CA . TYR B 1 250 ? 2.201 -15.766 1.072 1 83.25 250 TYR B CA 1
ATOM 5319 C C . TYR B 1 250 ? 3.385 -16.672 0.737 1 83.25 250 TYR B C 1
ATOM 5321 O O . TYR B 1 250 ? 4.43 -16.594 1.391 1 83.25 250 TYR B O 1
ATOM 5329 N N . GLY B 1 251 ? 3.189 -17.516 -0.243 1 77.81 251 GLY B N 1
ATOM 5330 C CA . GLY B 1 251 ? 4.367 -18.234 -0.713 1 77.81 251 GLY B CA 1
ATOM 5331 C C . GLY B 1 251 ? 4.234 -19.75 -0.589 1 77.81 251 GLY B C 1
ATOM 5332 O O . GLY B 1 251 ? 5.211 -20.469 -0.788 1 77.81 251 GLY B O 1
ATOM 5333 N N . ALA B 1 252 ? 3.064 -20.125 -0.227 1 76.31 252 ALA B N 1
ATOM 5334 C CA . ALA B 1 252 ? 2.914 -21.578 -0.215 1 76.31 252 ALA B CA 1
ATOM 5335 C C . ALA B 1 252 ? 3.145 -22.156 -1.605 1 76.31 252 ALA B C 1
ATOM 5337 O O . ALA B 1 252 ? 2.539 -21.719 -2.582 1 76.31 252 ALA B O 1
ATOM 5338 N N . SER B 1 253 ? 4.047 -23.078 -1.695 1 68 253 SER B N 1
ATOM 5339 C CA . SER B 1 253 ? 4.539 -23.594 -2.971 1 68 253 SER B CA 1
ATOM 5340 C C . SER B 1 253 ? 3.594 -24.641 -3.549 1 68 253 SER B C 1
ATOM 5342 O O . SER B 1 253 ? 3.65 -24.938 -4.742 1 68 253 SER B O 1
ATOM 5344 N N . VAL B 1 254 ? 2.658 -25.109 -2.861 1 69.44 254 VAL B N 1
ATOM 5345 C CA . VAL B 1 254 ? 1.9 -26.281 -3.297 1 69.44 254 VAL B CA 1
ATOM 5346 C C . VAL B 1 254 ? 0.805 -25.859 -4.273 1 69.44 254 VAL B C 1
ATOM 5348 O O . VAL B 1 254 ? 0.425 -26.609 -5.164 1 69.44 254 VAL B O 1
ATOM 5351 N N . ILE B 1 255 ? 0.379 -24.609 -4.141 1 73.19 255 ILE B N 1
ATOM 5352 C CA . ILE B 1 255 ? -0.714 -24.141 -4.984 1 73.19 255 ILE B CA 1
ATOM 5353 C C . ILE B 1 255 ? -0.336 -22.797 -5.621 1 73.19 255 ILE B C 1
ATOM 5355 O O . ILE B 1 255 ? 0.054 -21.859 -4.922 1 73.19 255 ILE B O 1
ATOM 5359 N N . HIS B 1 256 ? -0.315 -22.812 -6.871 1 72.44 256 HIS B N 1
ATOM 5360 C CA . HIS B 1 256 ? -0.01 -21.547 -7.539 1 72.44 256 HIS B CA 1
ATOM 5361 C C . HIS B 1 256 ? -1.278 -20.734 -7.793 1 72.44 256 HIS B C 1
ATOM 5363 O O . HIS B 1 256 ? -2.299 -21.297 -8.203 1 72.44 256 HIS B O 1
ATOM 5369 N N . PRO B 1 257 ? -1.238 -19.469 -7.625 1 72.69 257 PRO B N 1
ATOM 5370 C CA . PRO B 1 257 ? -2.412 -18.609 -7.762 1 72.69 257 PRO B CA 1
ATOM 5371 C C . PRO B 1 257 ? -3.031 -18.672 -9.156 1 72.69 257 PRO B C 1
ATOM 5373 O O . PRO B 1 257 ? -4.258 -18.75 -9.289 1 72.69 257 PRO B O 1
ATOM 5376 N N . LYS B 1 258 ? -2.234 -18.641 -10.156 1 76.19 258 LYS B N 1
ATOM 5377 C CA . LYS B 1 258 ? -2.721 -18.656 -11.531 1 76.19 258 LYS B CA 1
ATOM 5378 C C . LYS B 1 258 ? -3.584 -19.891 -11.797 1 76.19 258 LYS B C 1
ATOM 5380 O O . LYS B 1 258 ? -4.484 -19.844 -12.633 1 76.19 258 LYS B O 1
ATOM 5385 N N . THR B 1 259 ? -3.309 -20.828 -11.008 1 85.12 259 THR B N 1
ATOM 5386 C CA . THR B 1 259 ? -4.008 -22.109 -11.18 1 85.12 259 THR B CA 1
ATOM 5387 C C . THR B 1 259 ? -5.387 -22.062 -10.531 1 85.12 259 THR B C 1
ATOM 5389 O O . THR B 1 259 ? -6.316 -22.734 -10.984 1 85.12 259 THR B O 1
ATOM 5392 N N . LEU B 1 260 ? -5.551 -21.234 -9.555 1 86 260 LEU B N 1
ATOM 5393 C CA . LEU B 1 260 ? -6.77 -21.234 -8.75 1 86 260 LEU B CA 1
ATOM 5394 C C . LEU B 1 260 ? -7.863 -20.406 -9.414 1 86 260 LEU B C 1
ATOM 5396 O O . LEU B 1 260 ? -9.047 -20.719 -9.281 1 86 260 LEU B O 1
ATOM 5400 N N . GLN B 1 261 ? -7.496 -19.453 -10.141 1 84.19 261 GLN B N 1
ATOM 5401 C CA . GLN B 1 261 ? -8.438 -18.469 -10.664 1 84.19 261 GLN B CA 1
ATOM 5402 C C . GLN B 1 261 ? -9.445 -19.125 -11.609 1 84.19 261 GLN B C 1
ATOM 5404 O O . GLN B 1 261 ? -10.656 -18.984 -11.422 1 84.19 261 GLN B O 1
ATOM 5409 N N . PRO B 1 262 ? -9 -19.828 -12.594 1 88.62 262 PRO B N 1
ATOM 5410 C CA . PRO B 1 262 ? -9.945 -20.469 -13.5 1 88.62 262 PRO B CA 1
ATOM 5411 C C . PRO B 1 262 ? -10.844 -21.484 -12.797 1 88.62 262 PRO B C 1
ATOM 5413 O O . PRO B 1 262 ? -12.023 -21.609 -13.125 1 88.62 262 PRO B O 1
ATOM 5416 N N . LEU B 1 263 ? -10.289 -22.156 -11.828 1 91.62 263 LEU B N 1
ATOM 5417 C CA . LEU B 1 263 ? -11.039 -23.188 -11.125 1 91.62 263 LEU B CA 1
ATOM 5418 C C . LEU B 1 263 ? -12.125 -22.578 -10.242 1 91.62 263 LEU B C 1
ATOM 5420 O O . LEU B 1 263 ? -13.242 -23.078 -10.188 1 91.62 263 LEU B O 1
ATOM 5424 N N . GLN B 1 264 ? -11.727 -21.562 -9.539 1 87 264 GLN B N 1
ATOM 5425 C CA . GLN B 1 264 ? -12.68 -20.859 -8.68 1 87 264 GLN B CA 1
ATOM 5426 C C . GLN B 1 264 ? -13.836 -20.281 -9.484 1 87 264 GLN B C 1
ATOM 5428 O O . GLN B 1 264 ? -14.984 -20.312 -9.047 1 87 264 GLN B O 1
ATOM 5433 N N . GLN B 1 265 ? -13.586 -19.75 -10.648 1 84.38 265 GLN B N 1
ATOM 5434 C CA . GLN B 1 265 ? -14.586 -19.125 -11.492 1 84.38 265 GLN B CA 1
ATOM 5435 C C . GLN B 1 265 ? -15.695 -20.094 -11.859 1 84.38 265 GLN B C 1
ATOM 5437 O O . GLN B 1 265 ? -16.859 -19.703 -11.984 1 84.38 265 GLN B O 1
ATOM 5442 N N . LYS B 1 266 ? -15.398 -21.344 -12.039 1 90.25 266 LYS B N 1
ATOM 5443 C CA . LYS B 1 266 ? -16.391 -22.344 -12.438 1 90.25 266 LYS B CA 1
ATOM 5444 C C . LYS B 1 266 ? -16.656 -23.328 -11.305 1 90.25 266 LYS B C 1
ATOM 5446 O O . LYS B 1 266 ? -17.312 -24.359 -11.516 1 90.25 266 LYS B O 1
ATOM 5451 N N . ASN B 1 267 ? -16.125 -23.031 -10.164 1 89.12 267 ASN B N 1
ATOM 5452 C CA . ASN B 1 267 ? -16.297 -23.859 -8.984 1 89.12 267 ASN B CA 1
ATOM 5453 C C . ASN B 1 267 ? -15.891 -25.312 -9.258 1 89.12 267 ASN B C 1
ATOM 5455 O O . ASN B 1 267 ? -16.641 -26.234 -8.945 1 89.12 267 ASN B O 1
ATOM 5459 N N . ILE B 1 268 ? -14.812 -25.516 -9.945 1 94.44 268 ILE B N 1
ATOM 5460 C CA . ILE B 1 268 ? -14.281 -26.859 -10.227 1 94.44 268 ILE B CA 1
ATOM 5461 C C . ILE B 1 268 ? -13.422 -27.328 -9.055 1 94.44 268 ILE B C 1
ATOM 5463 O O . ILE B 1 268 ? -12.414 -26.688 -8.719 1 94.44 268 ILE B O 1
ATOM 5467 N N . PRO B 1 269 ? -13.812 -28.375 -8.445 1 93.06 269 PRO B N 1
ATOM 5468 C CA . PRO B 1 269 ? -13 -28.859 -7.328 1 93.06 269 PRO B CA 1
ATOM 5469 C C . PRO B 1 269 ? -11.578 -29.234 -7.746 1 93.06 269 PRO B C 1
ATOM 5471 O O . PRO B 1 269 ? -11.375 -29.781 -8.828 1 93.06 269 PRO B O 1
ATOM 5474 N N . PHE B 1 270 ? -10.68 -28.906 -6.922 1 91.62 270 PHE B N 1
ATOM 5475 C CA . PHE B 1 270 ? -9.242 -29.078 -7.105 1 91.62 270 PHE B CA 1
ATOM 5476 C C . PHE B 1 270 ? -8.664 -29.984 -6.027 1 91.62 270 PHE B C 1
ATOM 5478 O O . PHE B 1 270 ? -8.852 -29.734 -4.832 1 91.62 270 PHE B O 1
ATOM 5485 N N . TYR B 1 271 ? -8.023 -31.172 -6.453 1 93.62 271 TYR B N 1
ATOM 5486 C CA . TYR B 1 271 ? -7.434 -32.094 -5.5 1 93.62 271 TYR B CA 1
ATOM 5487 C C . TYR B 1 271 ? -5.914 -32.125 -5.637 1 93.62 271 TYR B C 1
ATOM 5489 O O . TYR B 1 271 ? -5.387 -32.094 -6.75 1 93.62 271 TYR B O 1
ATOM 5497 N N . VAL B 1 272 ? -5.336 -32.125 -4.527 1 92.94 272 VAL B N 1
ATOM 5498 C CA . VAL B 1 272 ? -3.904 -32.406 -4.453 1 92.94 272 VAL B CA 1
ATOM 5499 C C . VAL B 1 272 ? -3.684 -33.781 -3.807 1 92.94 272 VAL B C 1
ATOM 5501 O O . VAL B 1 272 ? -3.986 -33.969 -2.629 1 92.94 272 VAL B O 1
ATOM 5504 N N . LYS B 1 273 ? -3.123 -34.688 -4.613 1 93.75 273 LYS B N 1
ATOM 5505 C CA . LYS B 1 273 ? -2.957 -36.062 -4.148 1 93.75 273 LYS B CA 1
ATOM 5506 C C . LYS B 1 273 ? -1.541 -36.562 -4.414 1 93.75 273 LYS B C 1
ATOM 5508 O O . LYS B 1 273 ? -0.807 -35.969 -5.211 1 93.75 273 LYS B O 1
ATOM 5513 N N . SER B 1 274 ? -1.282 -37.688 -3.674 1 91.94 274 SER B N 1
ATOM 5514 C CA . SER B 1 274 ? 0.029 -38.281 -3.842 1 91.94 274 SER B CA 1
ATOM 5515 C C . SER B 1 274 ? -0.013 -39.406 -4.891 1 91.94 274 SER B C 1
ATOM 5517 O O . SER B 1 274 ? -0.91 -40.25 -4.871 1 91.94 274 SER B O 1
ATOM 5519 N N . PHE B 1 275 ? 0.943 -39.406 -5.812 1 90.19 275 PHE B N 1
ATOM 5520 C CA . PHE B 1 275 ? 0.988 -40.469 -6.785 1 90.19 275 PHE B CA 1
ATOM 5521 C C . PHE B 1 275 ? 1.639 -41.719 -6.184 1 90.19 275 PHE B C 1
ATOM 5523 O O . PHE B 1 275 ? 1.557 -42.812 -6.758 1 90.19 275 PHE B O 1
ATOM 5530 N N . VAL B 1 276 ? 2.287 -41.531 -5.004 1 88.44 276 VAL B N 1
ATOM 5531 C CA . VAL B 1 276 ? 2.869 -42.656 -4.289 1 88.44 276 VAL B CA 1
ATOM 5532 C C . VAL B 1 276 ? 1.765 -43.469 -3.59 1 88.44 276 VAL B C 1
ATOM 5534 O O . VAL B 1 276 ? 1.824 -44.688 -3.518 1 88.44 276 VAL B O 1
ATOM 5537 N N . ASP B 1 277 ? 0.793 -42.75 -3.086 1 89.06 277 ASP B N 1
ATOM 5538 C CA . ASP B 1 277 ? -0.369 -43.344 -2.443 1 89.06 277 ASP B CA 1
ATOM 5539 C C . ASP B 1 277 ? -1.669 -42.812 -3.018 1 89.06 277 ASP B C 1
ATOM 5541 O O . ASP B 1 277 ? -2.396 -42.094 -2.334 1 89.06 277 ASP B O 1
ATOM 5545 N N . PRO B 1 278 ? -2.066 -43.312 -4.148 1 88.69 278 PRO B N 1
ATOM 5546 C CA . PRO B 1 278 ? -3.176 -42.688 -4.879 1 88.69 278 PRO B CA 1
ATOM 5547 C C . PRO B 1 278 ? -4.527 -42.938 -4.203 1 88.69 278 PRO B C 1
ATOM 5549 O O . PRO B 1 278 ? -5.5 -42.219 -4.512 1 88.69 278 PRO B O 1
ATOM 5552 N N . VAL B 1 279 ? -4.582 -43.812 -3.293 1 87.44 279 VAL B N 1
ATOM 5553 C CA . VAL B 1 279 ? -5.848 -44.156 -2.656 1 87.44 279 VAL B CA 1
ATOM 5554 C C . VAL B 1 279 ? -6.16 -43.156 -1.548 1 87.44 279 VAL B C 1
ATOM 5556 O O . VAL B 1 279 ? -7.316 -43 -1.154 1 87.44 279 VAL B O 1
ATOM 5559 N N . LYS B 1 280 ? -5.148 -42.5 -1.088 1 89.88 280 LYS B N 1
ATOM 5560 C CA . LYS B 1 280 ? -5.363 -41.5 -0.052 1 89.88 280 LYS B CA 1
ATOM 5561 C C . LYS B 1 280 ? -6.09 -40.281 -0.612 1 89.88 280 LYS B C 1
ATOM 5563 O O . LYS B 1 280 ? -5.887 -39.906 -1.769 1 89.88 280 LYS B O 1
ATOM 5568 N N . GLU B 1 281 ? -6.891 -39.656 0.179 1 90 281 GLU B N 1
ATOM 5569 C CA . GLU B 1 281 ? -7.797 -38.594 -0.276 1 90 281 GLU B CA 1
ATOM 5570 C C . GLU B 1 281 ? -7.043 -37.312 -0.582 1 90 281 GLU B C 1
ATOM 5572 O O . GLU B 1 281 ? -7.492 -36.5 -1.396 1 90 281 GLU B O 1
ATOM 5577 N N . GLY B 1 282 ? -5.875 -37.156 0.006 1 93.06 282 GLY B N 1
ATOM 5578 C CA . GLY B 1 282 ? -5.145 -35.906 -0.186 1 93.06 282 GLY B CA 1
ATOM 5579 C C . GLY B 1 282 ? -5.883 -34.688 0.338 1 93.06 282 GLY B C 1
ATOM 5580 O O . GLY B 1 282 ? -6.508 -34.75 1.397 1 93.06 282 GLY B O 1
ATOM 5581 N N . THR B 1 283 ? -5.742 -33.531 -0.336 1 92.88 283 THR B N 1
ATOM 5582 C CA . THR B 1 283 ? -6.383 -32.281 0.038 1 92.88 283 THR B CA 1
ATOM 5583 C C . THR B 1 283 ? -7.359 -31.812 -1.043 1 92.88 283 THR B C 1
ATOM 5585 O O . THR B 1 283 ? -7.023 -31.812 -2.23 1 92.88 283 THR B O 1
ATOM 5588 N N . LYS B 1 284 ? -8.508 -31.516 -0.622 1 93.06 284 LYS B N 1
ATOM 5589 C CA . LYS B 1 284 ? -9.5 -30.953 -1.531 1 93.06 284 LYS B CA 1
ATOM 5590 C C . LYS B 1 284 ? -9.562 -29.438 -1.407 1 93.06 284 LYS B C 1
ATOM 5592 O O . LYS B 1 284 ? -9.695 -28.906 -0.303 1 93.06 284 LYS B O 1
ATOM 5597 N N . VAL B 1 285 ? -9.414 -28.781 -2.512 1 90.31 285 VAL B N 1
ATOM 5598 C CA . VAL B 1 285 ? -9.57 -27.344 -2.564 1 90.31 285 VAL B CA 1
ATOM 5599 C C . VAL B 1 285 ? -10.883 -26.984 -3.266 1 90.31 285 VAL B C 1
ATOM 5601 O O . VAL B 1 285 ? -11.125 -27.422 -4.395 1 90.31 285 VAL B O 1
ATOM 5604 N N . GLY B 1 286 ? -11.75 -26.266 -2.676 1 86.56 286 GLY B N 1
ATOM 5605 C CA . GLY B 1 286 ? -13.039 -25.906 -3.248 1 86.56 286 GLY B CA 1
ATOM 5606 C C . GLY B 1 286 ? -14.016 -25.359 -2.223 1 86.56 286 GLY B C 1
ATOM 5607 O O . GLY B 1 286 ? -13.602 -24.781 -1.212 1 86.56 286 GLY B O 1
ATOM 5608 N N . PHE B 1 287 ? -15.273 -25.438 -2.658 1 76.69 287 PHE B N 1
ATOM 5609 C CA . PHE B 1 287 ? -16.328 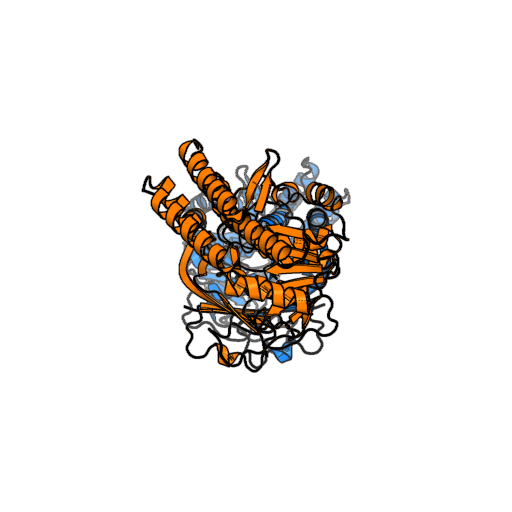-24.922 -1.784 1 76.69 287 PHE B CA 1
ATOM 5610 C C . PHE B 1 287 ? -16.344 -25.703 -0.468 1 76.69 287 PHE B C 1
ATOM 5612 O O . PHE B 1 287 ? -16.328 -26.938 -0.463 1 76.69 287 PHE B O 1
ATOM 5619 N N . SER B 1 288 ? -15.82 -25.094 0.448 1 68.5 288 SER B N 1
ATOM 5620 C CA . SER B 1 288 ? -15.938 -25.734 1.756 1 68.5 288 SER B CA 1
ATOM 5621 C C . SER B 1 288 ? -16.609 -24.812 2.762 1 68.5 288 SER B C 1
ATOM 5623 O O . SER B 1 288 ? -16.359 -23.594 2.773 1 68.5 288 SER B O 1
ATOM 5625 N N . ASP B 1 289 ? -17.766 -25.312 3.34 1 60.66 289 ASP B N 1
ATOM 5626 C CA . ASP B 1 289 ? -18.422 -24.578 4.41 1 60.66 289 ASP B CA 1
ATOM 5627 C C . ASP B 1 289 ? -17.516 -24.438 5.629 1 60.66 289 ASP B C 1
ATOM 5629 O O . ASP B 1 289 ? -17.688 -23.531 6.445 1 60.66 289 ASP B O 1
ATOM 5633 N N . LYS B 1 290 ? -16.547 -25.484 5.758 1 61.66 290 LYS B N 1
ATOM 5634 C CA . LYS B 1 290 ? -15.766 -25.516 6.988 1 61.66 290 LYS B CA 1
ATOM 5635 C C . LYS B 1 290 ? -14.281 -25.344 6.695 1 61.66 290 LYS B C 1
ATOM 5637 O O . LYS B 1 290 ? -13.617 -26.281 6.238 1 61.66 290 LYS B O 1
ATOM 5642 N N . ASN B 1 291 ? -13.797 -24.141 6.5 1 66.69 291 ASN B N 1
ATOM 5643 C CA . ASN B 1 291 ? -12.352 -24.031 6.402 1 66.69 291 ASN B CA 1
ATOM 5644 C C . ASN B 1 291 ? -11.656 -24.516 7.672 1 66.69 291 ASN B C 1
ATOM 5646 O O . ASN B 1 291 ? -12.164 -24.312 8.773 1 66.69 291 ASN B O 1
ATOM 5650 N N . GLN B 1 292 ? -10.672 -25.406 7.453 1 70.94 292 GLN B N 1
ATOM 5651 C CA . GLN B 1 292 ? -9.852 -25.766 8.602 1 70.94 292 GLN B CA 1
ATOM 5652 C C . GLN B 1 292 ? -9.102 -24.562 9.148 1 70.94 292 GLN B C 1
ATOM 5654 O O . GLN B 1 292 ? -8.641 -23.703 8.383 1 70.94 292 GLN B O 1
ATOM 5659 N N . ASN B 1 293 ? -9.203 -24.359 10.414 1 78.19 293 ASN B N 1
ATOM 5660 C CA . ASN B 1 293 ? -8.609 -23.203 11.078 1 78.19 293 ASN B CA 1
ATOM 5661 C C . ASN B 1 293 ? -7.316 -23.578 11.789 1 78.19 293 ASN B C 1
ATOM 5663 O O . ASN B 1 293 ? -7.039 -23.062 12.883 1 78.19 293 ASN B O 1
ATOM 5667 N N . GLU B 1 294 ? -6.68 -24.531 11.125 1 85.31 294 GLU B N 1
ATOM 5668 C CA . GLU B 1 294 ? -5.383 -24.891 11.695 1 85.31 294 GLU B CA 1
ATOM 5669 C C . GLU B 1 294 ? -4.336 -23.812 11.375 1 85.31 294 GLU B C 1
ATOM 5671 O O . GLU B 1 294 ? -4.375 -23.203 10.312 1 85.31 294 GLU B O 1
ATOM 5676 N N . GLU B 1 295 ? -3.408 -23.688 12.352 1 88.5 295 GLU B N 1
ATOM 5677 C CA . GLU B 1 295 ? -2.285 -22.797 12.07 1 88.5 295 GLU B CA 1
ATOM 5678 C C . GLU B 1 295 ? -1.434 -23.328 10.922 1 88.5 295 GLU B C 1
ATOM 5680 O O . GLU B 1 295 ? -1.142 -24.516 10.852 1 88.5 295 GLU B O 1
ATOM 5685 N N . SER B 1 296 ? -1.21 -22.516 10.008 1 88.94 296 SER B N 1
ATOM 5686 C CA . SER B 1 296 ? -0.352 -22.844 8.875 1 88.94 296 SER B CA 1
ATOM 5687 C C . SER B 1 296 ? 0.874 -21.953 8.82 1 88.94 296 SER B C 1
ATOM 5689 O O . SER B 1 296 ? 0.782 -20.75 9.102 1 88.94 296 SER B O 1
ATOM 5691 N N . TYR B 1 297 ? 1.985 -22.562 8.492 1 89.88 297 TYR B N 1
ATOM 5692 C CA . TYR B 1 297 ? 3.268 -21.875 8.508 1 89.88 297 TYR B CA 1
ATOM 5693 C C . TYR B 1 297 ? 3.852 -21.766 7.105 1 89.88 297 TYR B C 1
ATOM 5695 O O . TYR B 1 297 ? 3.947 -22.766 6.395 1 89.88 297 TYR B O 1
ATOM 5703 N N . ILE B 1 298 ? 4.219 -20.625 6.793 1 89.75 298 ILE B N 1
ATOM 5704 C CA . ILE B 1 298 ? 4.812 -20.375 5.48 1 89.75 298 ILE B CA 1
ATOM 5705 C C . ILE B 1 298 ? 6.109 -19.578 5.641 1 89.75 298 ILE B C 1
ATOM 5707 O O . ILE B 1 298 ? 6.156 -18.594 6.383 1 89.75 298 ILE B O 1
ATOM 5711 N N . LEU B 1 299 ? 7.137 -20.047 5.047 1 89.81 299 LEU B N 1
ATOM 5712 C CA . LEU B 1 299 ? 8.43 -19.375 5.074 1 89.81 299 LEU B CA 1
ATOM 5713 C C . LEU B 1 299 ? 8.891 -19.016 3.664 1 89.81 299 LEU B C 1
ATOM 5715 O O . LEU B 1 299 ? 8.992 -19.891 2.799 1 89.81 299 LEU B O 1
ATOM 5719 N N . LYS B 1 300 ? 9.047 -17.797 3.42 1 89.38 300 LYS B N 1
ATOM 5720 C CA . LYS B 1 300 ? 9.625 -17.312 2.172 1 89.38 300 LYS B CA 1
ATOM 5721 C C . LYS B 1 300 ? 11.055 -16.812 2.387 1 89.38 300 LYS B C 1
ATOM 5723 O O . LYS B 1 300 ? 11.273 -15.852 3.131 1 89.38 300 LYS B O 1
ATOM 5728 N N . GLU B 1 301 ? 11.93 -17.406 1.675 1 90.44 301 GLU B N 1
ATOM 5729 C CA . GLU B 1 301 ? 13.344 -17.062 1.858 1 90.44 301 GLU B CA 1
ATOM 5730 C C . GLU B 1 301 ? 13.852 -16.188 0.717 1 90.44 301 GLU B C 1
ATOM 5732 O O . GLU B 1 301 ? 13.117 -15.906 -0.234 1 90.44 301 GLU B O 1
ATOM 5737 N N . GLU B 1 302 ? 15.031 -15.648 0.858 1 91.75 302 GLU B N 1
ATOM 5738 C CA . GLU B 1 302 ? 15.734 -14.852 -0.138 1 91.75 302 GLU B CA 1
ATOM 5739 C C . GLU B 1 302 ? 14.922 -13.617 -0.526 1 91.75 302 GLU B C 1
ATOM 5741 O O . GLU B 1 302 ? 14.82 -13.281 -1.707 1 91.75 302 GLU B O 1
ATOM 5746 N N . GLN B 1 303 ? 14.367 -13.086 0.48 1 94.81 303 GLN B N 1
ATOM 5747 C CA . GLN B 1 303 ? 13.641 -11.836 0.279 1 94.81 303 GLN B CA 1
ATOM 5748 C C . GLN B 1 303 ? 14.555 -10.633 0.487 1 94.81 303 GLN B C 1
ATOM 5750 O O . GLN B 1 303 ? 15.703 -10.781 0.905 1 94.81 303 GLN B O 1
ATOM 5755 N N . THR B 1 304 ? 14.07 -9.523 0.062 1 97.25 304 THR B N 1
ATOM 5756 C CA . THR B 1 304 ? 14.758 -8.258 0.27 1 97.25 304 THR B CA 1
ATOM 5757 C C . THR B 1 304 ? 13.867 -7.27 1.01 1 97.25 304 THR B C 1
ATOM 5759 O O . THR B 1 304 ? 12.711 -7.074 0.64 1 97.25 304 THR B O 1
ATOM 5762 N N . LEU B 1 305 ? 14.398 -6.777 2.105 1 97.44 305 LEU B N 1
ATOM 5763 C CA . LEU B 1 305 ? 13.688 -5.723 2.822 1 97.44 305 LEU B CA 1
ATOM 5764 C C . LEU B 1 305 ? 14.125 -4.344 2.342 1 97.44 305 LEU B C 1
ATOM 5766 O O . LEU B 1 305 ? 15.305 -4.008 2.402 1 97.44 305 LEU B O 1
ATOM 5770 N N . LEU B 1 306 ? 13.219 -3.596 1.822 1 97.81 306 LEU B N 1
ATOM 5771 C CA . LEU B 1 306 ? 13.469 -2.236 1.358 1 97.81 306 LEU B CA 1
ATOM 5772 C C . LEU B 1 306 ? 12.758 -1.222 2.25 1 97.81 306 LEU B C 1
ATOM 5774 O O . LEU B 1 306 ? 11.531 -1.255 2.381 1 97.81 306 LEU B O 1
ATOM 5778 N N . LYS B 1 307 ? 13.5 -0.417 2.867 1 96.88 307 LYS B N 1
ATOM 5779 C CA . LYS B 1 307 ? 12.945 0.676 3.664 1 96.88 307 LYS B CA 1
ATOM 5780 C C . LYS B 1 307 ? 13.039 2.004 2.916 1 96.88 307 LYS B C 1
ATOM 5782 O O . LYS B 1 307 ? 14.117 2.383 2.449 1 96.88 307 LYS B O 1
ATOM 5787 N N . ILE B 1 308 ? 11.906 2.65 2.791 1 96.62 308 ILE B N 1
ATOM 5788 C CA . ILE B 1 308 ? 11.812 3.916 2.07 1 96.62 308 ILE B CA 1
ATOM 5789 C C . ILE B 1 308 ? 11.375 5.023 3.027 1 96.62 308 ILE B C 1
ATOM 5791 O O . ILE B 1 308 ? 10.445 4.84 3.812 1 96.62 308 ILE B O 1
ATOM 5795 N N . SER B 1 309 ? 12.016 6.105 3.061 1 93.5 309 SER B N 1
ATOM 5796 C CA . SER B 1 309 ? 11.617 7.254 3.871 1 93.5 309 SER B CA 1
ATOM 5797 C C . SER B 1 309 ? 11.75 8.555 3.09 1 93.5 309 SER B C 1
ATOM 5799 O O . SER B 1 309 ? 12.578 8.656 2.18 1 93.5 309 SER B O 1
ATOM 5801 N N . THR B 1 310 ? 10.859 9.438 3.434 1 87.62 310 THR B N 1
ATOM 5802 C CA . THR B 1 310 ? 10.953 10.742 2.803 1 87.62 310 THR B CA 1
ATOM 5803 C C . THR B 1 310 ? 12.133 11.531 3.363 1 87.62 310 THR B C 1
ATOM 5805 O O . THR B 1 310 ? 12.438 11.445 4.555 1 87.62 310 THR B O 1
ATOM 5808 N N . ARG B 1 311 ? 12.781 12.281 2.527 1 82.06 311 ARG B N 1
ATOM 5809 C CA . ARG B 1 311 ? 13.961 13.039 2.908 1 82.06 311 ARG B CA 1
ATOM 5810 C C . ARG B 1 311 ? 13.578 14.289 3.697 1 82.06 311 ARG B C 1
ATOM 5812 O O . ARG B 1 311 ? 14.328 14.734 4.57 1 82.06 311 ARG B O 1
ATOM 5819 N N . ASP B 1 312 ? 12.414 14.805 3.414 1 74.25 312 ASP B N 1
ATOM 5820 C CA . ASP B 1 312 ? 12.016 16.078 4.02 1 74.25 312 ASP B CA 1
ATOM 5821 C C . ASP B 1 312 ? 11.039 15.844 5.168 1 74.25 312 ASP B C 1
ATOM 5823 O O . ASP B 1 312 ? 10.367 16.781 5.617 1 74.25 312 ASP B O 1
ATOM 5827 N N . PHE B 1 313 ? 10.867 14.617 5.566 1 76.56 313 PHE B N 1
ATOM 5828 C CA . PHE B 1 313 ? 10.016 14.234 6.684 1 76.56 313 PHE B CA 1
ATOM 5829 C C . PHE B 1 313 ? 8.555 14.539 6.379 1 76.56 313 PHE B C 1
ATOM 5831 O O . PHE B 1 313 ? 7.766 14.805 7.289 1 76.56 313 PHE B O 1
ATOM 5838 N N . SER B 1 314 ? 8.305 14.602 5.105 1 78.69 314 SER B N 1
ATOM 5839 C CA . SER B 1 314 ? 6.906 14.695 4.707 1 78.69 314 SER B CA 1
ATOM 5840 C C . SER B 1 314 ? 6.215 13.336 4.812 1 78.69 314 SER B C 1
ATOM 5842 O O . SER B 1 314 ? 6.871 12.297 4.75 1 78.69 314 SER B O 1
ATOM 5844 N N . PHE B 1 315 ? 4.934 13.336 4.98 1 82.75 315 PHE B N 1
ATOM 5845 C CA . PHE B 1 315 ? 4.172 12.094 4.984 1 82.75 315 PHE B CA 1
ATOM 5846 C C . PHE B 1 315 ? 4.309 11.367 3.654 1 82.75 315 PHE B C 1
ATOM 5848 O O . PHE B 1 315 ? 4.352 12 2.596 1 82.75 315 PHE B O 1
ATOM 5855 N N . ILE B 1 316 ? 4.438 10.117 3.801 1 84.25 316 ILE B N 1
ATOM 5856 C CA . ILE B 1 316 ? 4.289 9.32 2.586 1 84.25 316 ILE B CA 1
ATOM 5857 C C . ILE B 1 316 ? 2.836 9.359 2.119 1 84.25 316 ILE B C 1
ATOM 5859 O O . ILE B 1 316 ? 1.966 8.734 2.73 1 84.25 316 ILE B O 1
ATOM 5863 N N . ALA B 1 317 ? 2.602 10.078 1.035 1 85.75 317 ALA B N 1
ATOM 5864 C CA . ALA B 1 317 ? 1.245 10.312 0.546 1 85.75 317 ALA B CA 1
ATOM 5865 C C . ALA B 1 317 ? 0.92 9.391 -0.628 1 85.75 317 ALA B C 1
ATOM 5867 O O . ALA B 1 317 ? 1.732 8.547 -1.003 1 85.75 317 ALA B O 1
ATOM 5868 N N . GLU B 1 318 ? -0.267 9.594 -1.084 1 90.19 318 GLU B N 1
ATOM 5869 C CA . GLU B 1 318 ? -0.781 8.742 -2.154 1 90.19 318 GLU B CA 1
ATOM 5870 C C . GLU B 1 318 ? 0.053 8.891 -3.424 1 90.19 318 GLU B C 1
ATOM 5872 O O . GLU B 1 318 ? 0.257 7.918 -4.156 1 90.19 318 GLU B O 1
ATOM 5877 N N . ASP B 1 319 ? 0.555 10.047 -3.652 1 90.75 319 ASP B N 1
ATOM 5878 C CA . ASP B 1 319 ? 1.396 10.242 -4.828 1 90.75 319 ASP B CA 1
ATOM 5879 C C . ASP B 1 319 ? 2.715 9.484 -4.695 1 90.75 319 ASP B C 1
ATOM 5881 O O . ASP B 1 319 ? 3.203 8.906 -5.668 1 90.75 319 ASP B O 1
ATOM 5885 N N . HIS B 1 320 ? 3.289 9.547 -3.521 1 92.69 320 HIS B N 1
ATOM 5886 C CA . HIS B 1 320 ? 4.5 8.781 -3.258 1 92.69 320 HIS B CA 1
ATOM 5887 C C . HIS B 1 320 ? 4.254 7.285 -3.467 1 92.69 320 HIS B C 1
ATOM 5889 O O . HIS B 1 320 ? 5.062 6.605 -4.098 1 92.69 320 HIS B O 1
ATOM 5895 N N . MET B 1 321 ? 3.125 6.82 -2.955 1 94.06 321 MET B N 1
ATOM 5896 C CA . MET B 1 321 ? 2.783 5.402 -3.062 1 94.06 321 MET B CA 1
ATOM 5897 C C . MET B 1 321 ? 2.617 4.992 -4.523 1 94.06 321 MET B C 1
ATOM 5899 O O . MET B 1 321 ? 3.115 3.945 -4.938 1 94.06 321 MET B O 1
ATOM 5903 N N . SER B 1 322 ? 1.918 5.824 -5.23 1 94.88 322 SER B N 1
ATOM 5904 C CA . SER B 1 322 ? 1.724 5.543 -6.648 1 94.88 322 SER B CA 1
ATOM 5905 C C . SER B 1 322 ? 3.059 5.441 -7.379 1 94.88 322 SER B C 1
ATOM 5907 O O . SER B 1 322 ? 3.258 4.543 -8.195 1 94.88 322 SER B O 1
ATOM 5909 N N . LEU B 1 323 ? 3.926 6.344 -7.062 1 95 323 LEU B N 1
ATOM 5910 C CA . LEU B 1 323 ? 5.246 6.367 -7.684 1 95 323 LEU B CA 1
ATOM 5911 C C . LEU B 1 323 ? 6.035 5.109 -7.328 1 95 323 LEU B C 1
ATOM 5913 O O . LEU B 1 323 ? 6.613 4.465 -8.203 1 95 323 LEU B O 1
ATOM 5917 N N . ILE B 1 324 ? 6.07 4.785 -6.066 1 96.31 324 ILE B N 1
ATOM 5918 C CA . ILE B 1 324 ? 6.832 3.646 -5.566 1 96.31 324 ILE B CA 1
ATOM 5919 C C . ILE B 1 324 ? 6.32 2.361 -6.215 1 96.31 324 ILE B C 1
ATOM 5921 O O . ILE B 1 324 ? 7.102 1.574 -6.75 1 96.31 324 ILE B O 1
ATOM 5925 N N . PHE B 1 325 ? 5.043 2.135 -6.246 1 96.06 325 PHE B N 1
ATOM 5926 C CA . PHE B 1 325 ? 4.469 0.923 -6.816 1 96.06 325 PHE B CA 1
ATOM 5927 C C . PHE B 1 325 ? 4.625 0.913 -8.336 1 96.06 325 PHE B C 1
ATOM 5929 O O . PHE B 1 325 ? 4.77 -0.151 -8.938 1 96.06 325 PHE B O 1
ATOM 5936 N N . GLY B 1 326 ? 4.59 2.051 -8.914 1 95.44 326 GLY B N 1
ATOM 5937 C CA . GLY B 1 326 ? 4.898 2.135 -10.328 1 95.44 326 GLY B CA 1
ATOM 5938 C C . GLY B 1 326 ? 6.281 1.62 -10.672 1 95.44 326 GLY B C 1
ATOM 5939 O O . GLY B 1 326 ? 6.449 0.861 -11.633 1 95.44 326 GLY B O 1
ATOM 5940 N N . TYR B 1 327 ? 7.23 2.039 -9.898 1 96 327 TYR B N 1
ATOM 5941 C CA . TYR B 1 327 ? 8.602 1.583 -10.094 1 96 327 TYR B CA 1
ATOM 5942 C C . TYR B 1 327 ? 8.719 0.085 -9.844 1 96 327 TYR B C 1
ATOM 5944 O O . TYR B 1 327 ? 9.438 -0.615 -10.562 1 96 327 TYR B O 1
ATOM 5952 N N . LEU B 1 328 ? 8.047 -0.381 -8.828 1 96.25 328 LEU B N 1
ATOM 5953 C CA . LEU B 1 328 ? 8.047 -1.812 -8.547 1 96.25 328 LEU B CA 1
ATOM 5954 C C . LEU B 1 328 ? 7.488 -2.6 -9.727 1 96.25 328 LEU B C 1
ATOM 5956 O O . LEU B 1 328 ? 8.07 -3.613 -10.133 1 96.25 328 LEU B O 1
ATOM 5960 N N . SER B 1 329 ? 6.402 -2.143 -10.234 1 92.81 329 SER B N 1
ATOM 5961 C CA . SER B 1 329 ? 5.777 -2.781 -11.391 1 92.81 329 SER B CA 1
ATOM 5962 C C . SER B 1 329 ? 6.711 -2.777 -12.594 1 92.81 329 SER B C 1
ATOM 5964 O O . SER B 1 329 ? 6.891 -3.807 -13.25 1 92.81 329 SER B O 1
ATOM 5966 N N . LYS B 1 330 ? 7.266 -1.65 -12.883 1 92.06 330 LYS B N 1
ATOM 5967 C CA . LYS B 1 330 ? 8.188 -1.496 -14 1 92.06 330 LYS B CA 1
ATOM 5968 C C . LYS B 1 330 ? 9.352 -2.475 -13.891 1 92.06 330 LYS B C 1
ATOM 5970 O O . LYS B 1 330 ? 9.789 -3.047 -14.898 1 92.06 330 LYS B O 1
ATOM 5975 N N . ASN B 1 331 ? 9.859 -2.646 -12.711 1 92.38 331 ASN B N 1
ATOM 5976 C CA . ASN B 1 331 ? 11.016 -3.502 -12.484 1 92.38 331 ASN B CA 1
ATOM 5977 C C . ASN B 1 331 ? 10.609 -4.945 -12.203 1 92.38 331 ASN B C 1
ATOM 5979 O O . ASN B 1 331 ? 11.453 -5.793 -11.922 1 92.38 331 ASN B O 1
ATOM 5983 N N . LYS B 1 332 ? 9.359 -5.246 -12.219 1 87.88 332 LYS B N 1
ATOM 5984 C CA . LYS B 1 332 ? 8.797 -6.582 -12.031 1 87.88 332 LYS B CA 1
ATOM 5985 C C . LYS B 1 332 ? 9.203 -7.16 -10.68 1 87.88 332 LYS B C 1
ATOM 5987 O O . LYS B 1 332 ? 9.672 -8.297 -10.594 1 87.88 332 LYS B O 1
ATOM 5992 N N . ILE B 1 333 ? 9.133 -6.363 -9.695 1 92.94 333 ILE B N 1
ATOM 5993 C CA . ILE B 1 333 ? 9.422 -6.789 -8.328 1 92.94 333 ILE B CA 1
ATOM 5994 C C . ILE B 1 333 ? 8.117 -6.938 -7.551 1 92.94 333 ILE B C 1
ATOM 5996 O O . ILE B 1 333 ? 7.281 -6.031 -7.555 1 92.94 333 ILE B O 1
ATOM 6000 N N . LYS B 1 334 ? 7.957 -8.031 -6.914 1 90.31 334 LYS B N 1
ATOM 6001 C CA . LYS B 1 334 ? 6.719 -8.344 -6.211 1 90.31 334 LYS B CA 1
ATOM 6002 C C . LYS B 1 334 ? 6.816 -7.969 -4.734 1 90.31 334 LYS B C 1
ATOM 6004 O O . LYS B 1 334 ? 7.855 -8.172 -4.105 1 90.31 334 LYS B O 1
ATOM 6009 N N . VAL B 1 335 ? 5.723 -7.406 -4.199 1 92.62 335 VAL B N 1
ATOM 6010 C CA . VAL B 1 335 ? 5.656 -7.047 -2.789 1 92.62 335 VAL B CA 1
ATOM 6011 C C . VAL B 1 335 ? 5.008 -8.18 -1.995 1 92.62 335 VAL B C 1
ATOM 6013 O O . VAL B 1 335 ? 3.896 -8.609 -2.314 1 92.62 335 VAL B O 1
ATOM 6016 N N . SER B 1 336 ? 5.707 -8.633 -0.974 1 90 336 SER B N 1
ATOM 6017 C CA . SER B 1 336 ? 5.199 -9.711 -0.129 1 90 336 SER B CA 1
ATOM 6018 C C . SER B 1 336 ? 4.578 -9.156 1.15 1 90 336 SER B C 1
ATOM 6020 O O . SER B 1 336 ? 3.684 -9.781 1.73 1 90 336 SER B O 1
ATOM 6022 N N . LEU B 1 337 ? 5.121 -8.125 1.607 1 91.31 337 LEU B N 1
ATOM 6023 C CA . LEU B 1 337 ? 4.645 -7.465 2.818 1 91.31 337 LEU B CA 1
ATOM 6024 C C . LEU B 1 337 ? 4.934 -5.969 2.768 1 91.31 337 LEU B C 1
ATOM 6026 O O . LEU B 1 337 ? 5.988 -5.551 2.289 1 91.31 337 LEU B O 1
ATOM 6030 N N . MET B 1 338 ? 4.008 -5.238 3.158 1 91.5 338 MET B N 1
ATOM 6031 C CA . MET B 1 338 ? 4.18 -3.789 3.199 1 91.5 338 MET B CA 1
ATOM 6032 C C . MET B 1 338 ? 3.703 -3.223 4.531 1 91.5 338 MET B C 1
ATOM 6034 O O . MET B 1 338 ? 2.68 -3.656 5.066 1 91.5 338 MET B O 1
ATOM 6038 N N . GLN B 1 339 ? 4.449 -2.391 5.059 1 89.44 339 GLN B N 1
ATOM 6039 C CA . GLN B 1 339 ? 4.109 -1.66 6.273 1 89.44 339 GLN B CA 1
ATOM 6040 C C . GLN B 1 339 ? 4.406 -0.171 6.121 1 89.44 339 GLN B C 1
ATOM 6042 O O . GLN B 1 339 ? 5.512 0.211 5.738 1 89.44 339 GLN B O 1
ATOM 6047 N N . ASN B 1 340 ? 3.418 0.612 6.352 1 87.56 340 ASN B N 1
ATOM 6048 C CA . ASN B 1 340 ? 3.645 2.045 6.203 1 87.56 340 ASN B CA 1
ATOM 6049 C C . ASN B 1 340 ? 3.514 2.773 7.539 1 87.56 340 ASN B C 1
ATOM 6051 O O . ASN B 1 340 ? 2.754 2.348 8.406 1 87.56 340 ASN B O 1
ATOM 6055 N N . SER B 1 341 ? 4.332 3.76 7.703 1 84.88 341 SER B N 1
ATOM 6056 C CA . SER B 1 341 ? 4.211 4.77 8.75 1 84.88 341 SER B CA 1
ATOM 6057 C C . SER B 1 341 ? 4 6.156 8.148 1 84.88 341 SER B C 1
ATOM 6059 O O . SER B 1 341 ? 3.703 6.289 6.961 1 84.88 341 SER B O 1
ATOM 6061 N N . ALA B 1 342 ? 4.137 7.137 9.016 1 85.19 342 ALA B N 1
ATOM 6062 C CA . ALA B 1 342 ? 3.928 8.508 8.547 1 85.19 342 ALA B CA 1
ATOM 6063 C C . ALA B 1 342 ? 4.957 8.883 7.492 1 85.19 342 ALA B C 1
ATOM 6065 O O . ALA B 1 342 ? 4.605 9.43 6.441 1 85.19 342 ALA B O 1
ATOM 6066 N N . ILE B 1 343 ? 6.18 8.562 7.762 1 86.81 343 ILE B N 1
ATOM 6067 C CA . ILE B 1 343 ? 7.219 9.109 6.895 1 86.81 343 ILE B CA 1
ATOM 6068 C C . ILE B 1 343 ? 8.039 7.969 6.293 1 86.81 343 ILE B C 1
ATOM 6070 O O . ILE B 1 343 ? 9.062 8.211 5.641 1 86.81 343 ILE B O 1
ATOM 6074 N N . SER B 1 344 ? 7.59 6.777 6.527 1 90.25 344 SER B N 1
ATOM 6075 C CA . SER B 1 344 ? 8.391 5.664 6.027 1 90.25 344 SER B CA 1
ATOM 6076 C C . SER B 1 344 ? 7.508 4.52 5.543 1 90.25 344 SER B C 1
ATOM 6078 O O . SER B 1 344 ? 6.328 4.445 5.898 1 90.25 344 SER B O 1
ATOM 6080 N N . LEU B 1 345 ? 8.055 3.785 4.668 1 93.75 345 LEU B N 1
ATOM 6081 C CA . LEU B 1 345 ? 7.453 2.588 4.09 1 93.75 345 LEU B CA 1
ATOM 6082 C C . LEU B 1 345 ? 8.445 1.435 4.062 1 93.75 345 LEU B C 1
ATOM 6084 O O . LEU B 1 345 ? 9.586 1.6 3.609 1 93.75 345 LEU B O 1
ATOM 6088 N N . ALA B 1 346 ? 8.078 0.364 4.676 1 95.06 346 ALA B N 1
ATOM 6089 C CA . ALA B 1 346 ? 8.898 -0.847 4.629 1 95.06 346 ALA B CA 1
ATOM 6090 C C . ALA B 1 346 ? 8.25 -1.909 3.744 1 95.06 346 ALA B C 1
ATOM 6092 O O . ALA B 1 346 ? 7.062 -2.209 3.891 1 95.06 346 ALA B O 1
ATOM 6093 N N . LEU B 1 347 ? 9.047 -2.41 2.846 1 96.06 347 LEU B N 1
ATOM 6094 C CA . LEU B 1 347 ? 8.555 -3.398 1.893 1 96.06 347 LEU B CA 1
ATOM 6095 C C . LEU B 1 347 ? 9.422 -4.652 1.916 1 96.06 347 LEU B C 1
ATOM 6097 O O . LEU B 1 347 ? 10.648 -4.57 1.828 1 96.06 347 LEU B O 1
ATOM 6101 N N . CYS B 1 348 ? 8.82 -5.742 2.135 1 96.06 348 CYS B N 1
ATOM 6102 C CA . CYS B 1 348 ? 9.477 -7.02 1.87 1 96.06 348 CYS B CA 1
ATOM 6103 C C . CYS B 1 348 ? 9.219 -7.477 0.439 1 96.06 348 CYS B C 1
ATOM 6105 O O . CYS B 1 348 ? 8.062 -7.648 0.036 1 96.06 348 CYS B O 1
ATOM 6107 N N . LEU B 1 349 ? 10.289 -7.734 -0.275 1 96 349 LEU B N 1
ATOM 6108 C CA . LEU B 1 349 ? 10.172 -7.867 -1.723 1 96 349 LEU B CA 1
ATOM 6109 C C . LEU B 1 349 ? 10.727 -9.203 -2.191 1 96 349 LEU B C 1
ATOM 6111 O O . LEU B 1 349 ? 11.641 -9.758 -1.569 1 96 349 LEU B O 1
ATOM 6115 N N . GLU B 1 350 ? 10.141 -9.594 -3.256 1 92.5 350 GLU B N 1
ATOM 6116 C CA . GLU B 1 350 ? 10.664 -10.719 -4.02 1 92.5 350 GLU B CA 1
ATOM 6117 C C . GLU B 1 350 ? 11.242 -10.258 -5.355 1 92.5 350 GLU B C 1
ATOM 6119 O O . GLU B 1 350 ? 10.5 -9.828 -6.238 1 92.5 350 GLU B O 1
ATOM 6124 N N . ASP B 1 351 ? 12.516 -10.43 -5.469 1 91.75 351 ASP B N 1
ATOM 6125 C CA . ASP B 1 351 ? 13.219 -10 -6.676 1 91.75 351 ASP B CA 1
ATOM 6126 C C . ASP B 1 351 ? 13.641 -11.195 -7.523 1 91.75 351 ASP B C 1
ATOM 6128 O O . ASP B 1 351 ? 14.812 -11.578 -7.535 1 91.75 351 ASP B O 1
ATOM 6132 N N . LYS B 1 352 ? 12.758 -11.609 -8.32 1 79.69 352 LYS B N 1
ATOM 6133 C CA . LYS B 1 352 ? 12.984 -12.805 -9.125 1 79.69 352 LYS B CA 1
ATOM 6134 C C . LYS B 1 352 ? 14.016 -12.547 -10.227 1 79.69 352 LYS B C 1
ATOM 6136 O O . LYS B 1 352 ? 14.75 -13.445 -10.617 1 79.69 352 LYS B O 1
ATOM 6141 N N . PHE B 1 353 ? 14.086 -11.305 -10.688 1 81.62 353 PHE B N 1
ATOM 6142 C CA . PHE B 1 353 ? 14.883 -11.023 -11.875 1 81.62 353 PHE B CA 1
ATOM 6143 C C . PHE B 1 353 ? 16.141 -10.234 -11.508 1 81.62 353 PHE B C 1
ATOM 6145 O O . PHE B 1 353 ? 16.891 -9.812 -12.391 1 81.62 353 PHE B O 1
ATOM 6152 N N . GLY B 1 354 ? 16.328 -9.961 -10.242 1 88.44 354 GLY B N 1
ATOM 6153 C CA . GLY B 1 354 ? 17.547 -9.289 -9.789 1 88.44 354 GLY B CA 1
ATOM 6154 C C . GLY B 1 354 ? 17.578 -7.816 -10.156 1 88.44 354 GLY B C 1
ATOM 6155 O O . GLY B 1 354 ? 18.625 -7.297 -10.555 1 88.44 354 GLY B O 1
ATOM 6156 N N . ASN B 1 355 ? 16.438 -7.164 -10.133 1 92.75 355 ASN B N 1
ATOM 6157 C CA . ASN B 1 355 ? 16.344 -5.77 -10.547 1 92.75 355 ASN B CA 1
ATOM 6158 C C . ASN B 1 355 ? 16.328 -4.828 -9.352 1 92.75 355 ASN B C 1
ATOM 6160 O O . ASN B 1 355 ? 16.047 -3.637 -9.492 1 92.75 355 ASN B O 1
ATOM 6164 N N . ILE B 1 356 ? 16.672 -5.277 -8.172 1 96.06 356 ILE B N 1
ATOM 6165 C CA . ILE B 1 356 ? 16.516 -4.512 -6.941 1 96.06 356 ILE B CA 1
ATOM 6166 C C . ILE B 1 356 ? 17.438 -3.297 -6.969 1 96.06 356 ILE B C 1
ATOM 6168 O O . ILE B 1 356 ? 17.094 -2.227 -6.469 1 96.06 356 ILE B O 1
ATOM 6172 N N . ASN B 1 357 ? 18.578 -3.463 -7.449 1 95.62 357 ASN B N 1
ATOM 6173 C CA . ASN B 1 357 ? 19.531 -2.354 -7.473 1 95.62 357 ASN B CA 1
ATOM 6174 C C . ASN B 1 357 ? 19.047 -1.226 -8.383 1 95.62 357 ASN B C 1
ATOM 6176 O O . ASN B 1 357 ? 19.188 -0.049 -8.039 1 95.62 357 ASN B O 1
ATOM 6180 N N . GLU B 1 358 ? 18.578 -1.642 -9.539 1 95.81 358 GLU B N 1
ATOM 6181 C CA . GLU B 1 358 ? 18 -0.646 -10.445 1 95.81 358 GLU B CA 1
ATOM 6182 C C . GLU B 1 358 ? 16.844 0.092 -9.789 1 95.81 358 GLU B C 1
ATOM 6184 O O . GLU B 1 358 ? 16.734 1.316 -9.898 1 95.81 358 GLU B O 1
ATOM 6189 N N . LEU B 1 359 ? 16 -0.612 -9.172 1 96.62 359 LEU B N 1
ATOM 6190 C CA . LEU B 1 359 ? 14.883 -0.024 -8.445 1 96.62 359 LEU B CA 1
ATOM 6191 C C . LEU B 1 359 ? 15.375 0.949 -7.375 1 96.62 359 LEU B C 1
ATOM 6193 O O . LEU B 1 359 ? 14.867 2.068 -7.27 1 96.62 359 LEU B O 1
ATOM 6197 N N . ASN B 1 360 ? 16.297 0.507 -6.551 1 97.19 360 ASN B N 1
ATOM 6198 C CA . ASN B 1 360 ? 16.844 1.32 -5.469 1 97.19 360 ASN B CA 1
ATOM 6199 C C . ASN B 1 360 ? 17.422 2.625 -5.992 1 97.19 360 ASN B C 1
ATOM 6201 O O . ASN B 1 360 ? 17.25 3.682 -5.383 1 97.19 360 ASN B O 1
ATOM 6205 N N . ASP B 1 361 ? 18.125 2.549 -7.074 1 96.69 361 ASP B N 1
ATOM 6206 C CA . ASP B 1 361 ? 18.719 3.734 -7.68 1 96.69 361 ASP B CA 1
ATOM 6207 C C . ASP B 1 361 ? 17.656 4.742 -8.094 1 96.69 361 ASP B C 1
ATOM 6209 O O . ASP B 1 361 ? 17.812 5.949 -7.891 1 96.69 361 ASP B O 1
ATOM 6213 N N . GLU B 1 362 ? 16.625 4.25 -8.688 1 96.06 362 GLU B N 1
ATOM 6214 C CA . GLU B 1 362 ? 15.531 5.117 -9.109 1 96.06 362 GLU B CA 1
ATOM 6215 C C . GLU B 1 362 ? 14.859 5.773 -7.906 1 96.06 362 GLU B C 1
ATOM 6217 O O . GLU B 1 362 ? 14.555 6.969 -7.934 1 96.06 362 GLU B O 1
ATOM 6222 N N . LEU B 1 363 ? 14.656 5.012 -6.863 1 96.94 363 LEU B N 1
ATOM 6223 C CA . LEU B 1 363 ? 13.969 5.508 -5.676 1 96.94 363 LEU B CA 1
ATOM 6224 C C . LEU B 1 363 ? 14.844 6.508 -4.922 1 96.94 363 LEU B C 1
ATOM 6226 O O . LEU B 1 363 ? 14.328 7.457 -4.324 1 96.94 363 LEU B O 1
ATOM 6230 N N . GLN B 1 364 ? 16.094 6.348 -4.914 1 95.81 364 GLN B N 1
ATOM 6231 C CA . GLN B 1 364 ? 17.031 7.195 -4.176 1 95.81 364 GLN B CA 1
ATOM 6232 C C . GLN B 1 364 ? 17.047 8.617 -4.734 1 95.81 364 GLN B C 1
ATOM 6234 O O . GLN B 1 364 ? 17.516 9.539 -4.07 1 95.81 364 GLN B O 1
ATOM 6239 N N . LYS B 1 365 ? 16.609 8.766 -5.934 1 93.69 365 LYS B N 1
ATOM 6240 C CA . LYS B 1 365 ? 16.5 10.102 -6.512 1 93.69 365 LYS B CA 1
ATOM 6241 C C . LYS B 1 365 ? 15.5 10.961 -5.75 1 93.69 365 LYS B C 1
ATOM 6243 O O . LYS B 1 365 ? 15.617 12.188 -5.727 1 93.69 365 LYS B O 1
ATOM 6248 N N . VAL B 1 366 ? 14.555 10.344 -5.16 1 91.19 366 VAL B N 1
ATOM 6249 C CA . VAL B 1 366 ? 13.461 11.07 -4.527 1 91.19 366 VAL B CA 1
ATOM 6250 C C . VAL B 1 366 ? 13.43 10.758 -3.031 1 91.19 366 VAL B C 1
ATOM 6252 O O . VAL B 1 366 ? 13.141 11.641 -2.215 1 91.19 366 VAL B O 1
ATOM 6255 N N . PHE B 1 367 ? 13.758 9.523 -2.658 1 95.38 367 PHE B N 1
ATOM 6256 C CA . PHE B 1 367 ? 13.586 9.047 -1.29 1 95.38 367 PHE B CA 1
ATOM 6257 C C . PHE B 1 367 ? 14.93 8.648 -0.686 1 95.38 367 PHE B C 1
ATOM 6259 O O . PHE B 1 367 ? 15.938 8.57 -1.394 1 95.38 367 PHE B O 1
ATOM 6266 N N . LYS B 1 368 ? 14.977 8.562 0.616 1 95.06 368 LYS B N 1
ATOM 6267 C CA . LYS B 1 368 ? 16.031 7.812 1.306 1 95.06 368 LYS B CA 1
ATOM 6268 C C . LYS B 1 368 ? 15.664 6.332 1.404 1 95.06 368 LYS B C 1
ATOM 6270 O O . LYS B 1 368 ? 14.555 5.984 1.807 1 95.06 368 LYS B O 1
ATOM 6275 N N . THR B 1 369 ? 16.609 5.469 0.942 1 97.06 369 THR B N 1
ATOM 6276 C CA . THR B 1 369 ? 16.281 4.047 0.921 1 97.06 369 THR B CA 1
ATOM 6277 C C . THR B 1 369 ? 17.375 3.236 1.63 1 97.06 369 THR B C 1
ATOM 6279 O O . THR B 1 369 ? 18.516 3.664 1.71 1 97.06 369 THR B O 1
ATOM 6282 N N . GLU B 1 370 ? 17.016 2.227 2.242 1 96.94 370 GLU B N 1
ATOM 6283 C CA . GLU B 1 370 ? 17.875 1.203 2.832 1 96.94 370 GLU B CA 1
ATOM 6284 C C . GLU B 1 370 ? 17.469 -0.192 2.367 1 96.94 370 GLU B C 1
ATOM 6286 O O . GLU B 1 370 ? 16.297 -0.572 2.475 1 96.94 370 GLU B O 1
ATOM 6291 N N . VAL B 1 371 ? 18.484 -0.899 1.84 1 97.19 371 VAL B N 1
ATOM 6292 C CA . VAL B 1 371 ? 18.203 -2.232 1.312 1 97.19 371 VAL B CA 1
ATOM 6293 C C . VAL B 1 371 ? 18.891 -3.283 2.186 1 97.19 371 VAL B C 1
ATOM 6295 O O . VAL B 1 371 ? 20.094 -3.203 2.434 1 97.19 371 VAL B O 1
ATOM 6298 N N . ILE B 1 372 ? 18.172 -4.211 2.67 1 96.38 372 ILE B N 1
ATOM 6299 C CA . ILE B 1 372 ? 18.688 -5.359 3.408 1 96.38 372 ILE B CA 1
ATOM 6300 C C . ILE B 1 372 ? 18.359 -6.648 2.652 1 96.38 372 ILE B C 1
ATOM 6302 O O . ILE B 1 372 ? 17.203 -7.047 2.562 1 96.38 372 ILE B O 1
ATOM 6306 N N . LYS B 1 373 ? 19.344 -7.312 2.168 1 95.12 373 LYS B N 1
ATOM 6307 C CA . LYS B 1 373 ? 19.141 -8.508 1.352 1 95.12 373 LYS B CA 1
ATOM 6308 C C . LYS B 1 373 ? 19.141 -9.766 2.213 1 95.12 373 LYS B C 1
ATOM 6310 O O . LYS B 1 373 ? 19.516 -9.727 3.385 1 95.12 373 LYS B O 1
ATOM 6315 N N . ASN B 1 374 ? 18.641 -10.812 1.708 1 93.94 374 ASN B N 1
ATOM 6316 C CA . ASN B 1 374 ? 18.656 -12.164 2.268 1 93.94 374 ASN B CA 1
ATOM 6317 C C . ASN B 1 374 ? 17.891 -12.242 3.586 1 93.94 374 ASN B C 1
ATOM 6319 O O . ASN B 1 374 ? 18.406 -12.789 4.57 1 93.94 374 ASN B O 1
ATOM 6323 N N . VAL B 1 375 ? 16.812 -11.609 3.596 1 95.25 375 VAL B N 1
ATOM 6324 C CA . VAL B 1 375 ? 15.914 -11.75 4.738 1 95.25 375 VAL B CA 1
ATOM 6325 C C . VAL B 1 375 ? 14.867 -12.82 4.445 1 95.25 375 VAL B C 1
ATOM 6327 O O . VAL B 1 375 ? 14.789 -13.336 3.326 1 95.25 375 VAL B O 1
ATOM 6330 N N . SER B 1 376 ? 14.164 -13.25 5.504 1 93.44 376 SER B N 1
ATOM 6331 C CA . SER B 1 376 ? 13.109 -14.25 5.387 1 93.44 376 SER B CA 1
ATOM 6332 C C . SER B 1 376 ? 11.773 -13.703 5.895 1 93.44 376 SER B C 1
ATOM 6334 O O . SER B 1 376 ? 11.742 -12.961 6.883 1 93.44 376 SER B O 1
ATOM 6336 N N . LEU B 1 377 ? 10.773 -13.938 5.18 1 93.56 377 LEU B N 1
ATOM 6337 C CA . LEU B 1 377 ? 9.422 -13.594 5.605 1 93.56 377 LEU B CA 1
ATOM 6338 C C . LEU B 1 377 ? 8.703 -14.812 6.168 1 93.56 377 LEU B C 1
ATOM 6340 O O . LEU B 1 377 ? 8.453 -15.781 5.445 1 93.56 377 LEU B O 1
ATOM 6344 N N . PHE B 1 378 ? 8.391 -14.758 7.398 1 91.75 378 PHE B N 1
ATOM 6345 C CA . PHE B 1 378 ? 7.656 -15.812 8.094 1 91.75 378 PHE B CA 1
ATOM 6346 C C . PHE B 1 378 ? 6.191 -15.422 8.266 1 91.75 378 PHE B C 1
ATOM 6348 O O . PHE B 1 378 ? 5.887 -14.359 8.812 1 91.75 378 PHE B O 1
ATOM 6355 N N . THR B 1 379 ? 5.312 -16.266 7.777 1 91.31 379 THR B N 1
ATOM 6356 C CA . THR B 1 379 ? 3.879 -16 7.875 1 91.31 379 THR B CA 1
ATOM 6357 C C . THR B 1 379 ? 3.176 -17.141 8.625 1 91.31 379 THR B C 1
ATOM 6359 O O . THR B 1 379 ? 3.396 -18.312 8.328 1 91.31 379 THR B O 1
ATOM 6362 N N . VAL B 1 380 ? 2.4 -16.766 9.562 1 90.69 380 VAL B N 1
ATOM 6363 C CA . VAL B 1 380 ? 1.552 -17.734 10.266 1 90.69 380 VAL B CA 1
ATOM 6364 C C . VAL B 1 380 ? 0.082 -17.406 10.016 1 90.69 380 VAL B C 1
ATOM 6366 O O . VAL B 1 380 ? -0.407 -16.359 10.445 1 90.69 380 VAL B O 1
ATOM 6369 N N . ARG B 1 381 ? -0.544 -18.266 9.328 1 89.19 381 ARG B N 1
ATOM 6370 C CA . ARG B 1 381 ? -1.978 -18.109 9.102 1 89.19 381 ARG B CA 1
ATOM 6371 C C . ARG B 1 381 ? -2.783 -18.734 10.234 1 89.19 381 ARG B C 1
ATOM 6373 O O . ARG B 1 381 ? -2.379 -19.75 10.797 1 89.19 381 ARG B O 1
ATOM 6380 N N . ASN B 1 382 ? -3.998 -18.141 10.516 1 88 382 ASN B N 1
ATOM 6381 C CA . ASN B 1 382 ? -4.863 -18.594 11.594 1 88 382 ASN B CA 1
ATOM 6382 C C . ASN B 1 382 ? -4.105 -18.688 12.922 1 88 382 ASN B C 1
ATOM 6384 O O . ASN B 1 382 ? -4.207 -19.688 13.633 1 88 382 ASN B O 1
ATOM 6388 N N . ALA B 1 383 ? -3.309 -17.656 13.07 1 86.25 383 ALA B N 1
ATOM 6389 C CA . ALA B 1 383 ? -2.486 -17.609 14.281 1 86.25 383 ALA B CA 1
ATOM 6390 C C . ALA B 1 383 ? -3.348 -17.422 15.523 1 86.25 383 ALA B C 1
ATOM 6392 O O . ALA B 1 383 ? -4.32 -16.672 15.508 1 86.25 383 ALA B O 1
ATOM 6393 N N . LYS B 1 384 ? -3.004 -18.219 16.531 1 79.75 384 LYS B N 1
ATOM 6394 C CA . LYS B 1 384 ? -3.604 -17.984 17.828 1 79.75 384 LYS B CA 1
ATOM 6395 C C . LYS B 1 384 ? -2.867 -16.891 18.594 1 79.75 384 LYS B C 1
ATOM 6397 O O . LYS B 1 384 ? -1.699 -17.047 18.953 1 79.75 384 LYS B O 1
ATOM 6402 N N . ILE B 1 385 ? -3.541 -15.766 18.797 1 69.69 385 ILE B N 1
ATOM 6403 C CA . ILE B 1 385 ? -2.969 -14.531 19.328 1 69.69 385 ILE B CA 1
ATOM 6404 C C . ILE B 1 385 ? -2.264 -14.82 20.656 1 69.69 385 ILE B C 1
ATOM 6406 O O . ILE B 1 385 ? -1.216 -14.242 20.938 1 69.69 385 ILE B O 1
ATOM 6410 N N . ASP B 1 386 ? -2.787 -15.727 21.359 1 70.31 386 ASP B N 1
ATOM 6411 C CA . ASP B 1 386 ? -2.291 -16.016 22.703 1 70.31 386 ASP B CA 1
ATOM 6412 C C . ASP B 1 386 ? -0.913 -16.672 22.656 1 70.31 386 ASP B C 1
ATOM 6414 O O . ASP B 1 386 ? -0.196 -16.688 23.656 1 70.31 386 ASP B O 1
ATOM 6418 N N . ASN B 1 387 ? -0.459 -17.125 21.516 1 70.94 387 ASN B N 1
ATOM 6419 C CA . ASN B 1 387 ? 0.789 -17.891 21.438 1 70.94 387 ASN B CA 1
ATOM 6420 C C . ASN B 1 387 ? 1.764 -17.25 20.453 1 70.94 387 ASN B C 1
ATOM 6422 O O . ASN B 1 387 ? 2.615 -17.922 19.891 1 70.94 387 ASN B O 1
ATOM 6426 N N . ILE B 1 388 ? 1.588 -15.969 20.297 1 71.38 388 ILE B N 1
ATOM 6427 C CA . ILE B 1 388 ? 2.381 -15.352 19.234 1 71.38 388 ILE B CA 1
ATOM 6428 C C . ILE B 1 388 ? 3.83 -15.203 19.703 1 71.38 388 ILE B C 1
ATOM 6430 O O . ILE B 1 388 ? 4.75 -15.188 18.875 1 71.38 388 ILE B O 1
ATOM 6434 N N . ASP B 1 389 ? 4.051 -15.117 20.969 1 71.12 389 ASP B N 1
ATOM 6435 C CA . ASP B 1 389 ? 5.379 -14.891 21.531 1 71.12 389 ASP B CA 1
ATOM 6436 C C . ASP B 1 389 ? 6.348 -16 21.125 1 71.12 389 ASP B C 1
ATOM 6438 O O . ASP B 1 389 ? 7.551 -15.766 21.016 1 71.12 389 ASP B O 1
ATOM 6442 N N . LYS B 1 390 ? 5.84 -17.125 20.859 1 72.69 390 LYS B N 1
ATOM 6443 C CA . LYS B 1 390 ? 6.676 -18.281 20.547 1 72.69 390 LYS B CA 1
ATOM 6444 C C . LYS B 1 390 ? 7.422 -18.062 19.234 1 72.69 390 LYS B C 1
ATOM 6446 O O . LYS B 1 390 ? 8.469 -18.672 19 1 72.69 390 LYS B O 1
ATOM 6451 N N . PHE B 1 391 ? 6.871 -17.234 18.438 1 73.5 391 PHE B N 1
ATOM 6452 C CA . PHE B 1 391 ? 7.449 -17.094 17.109 1 73.5 391 PHE B CA 1
ATOM 6453 C C . PHE B 1 391 ? 8.625 -16.125 17.141 1 73.5 391 PHE B C 1
ATOM 6455 O O . PHE B 1 391 ? 9.414 -16.078 16.188 1 73.5 391 PHE B O 1
ATOM 6462 N N . TYR B 1 392 ? 8.695 -15.367 18.234 1 69.94 392 TYR B N 1
ATOM 6463 C CA . TYR B 1 392 ? 9.719 -14.328 18.297 1 69.94 392 TYR B CA 1
ATOM 6464 C C . TYR B 1 392 ? 10.992 -14.859 18.953 1 69.94 392 TYR B C 1
ATOM 6466 O O . TYR B 1 392 ? 12.062 -14.258 18.812 1 69.94 392 TYR B O 1
ATOM 6474 N N . HIS B 1 393 ? 10.883 -15.969 19.5 1 69.75 393 HIS B N 1
ATOM 6475 C CA . HIS B 1 393 ? 12.016 -16.469 20.281 1 69.75 393 HIS B CA 1
ATOM 6476 C C . HIS B 1 393 ? 13.242 -16.672 19.406 1 69.75 393 HIS B C 1
ATOM 6478 O O . HIS B 1 393 ? 13.188 -17.422 18.422 1 69.75 393 HIS B O 1
ATOM 6484 N N . GLN B 1 394 ? 14.32 -15.875 19.688 1 67.56 394 GLN B N 1
ATOM 6485 C CA . GLN B 1 394 ? 15.664 -16.016 19.141 1 67.56 394 GLN B CA 1
ATOM 6486 C C . GLN B 1 394 ? 15.734 -15.516 17.703 1 67.56 394 GLN B C 1
ATOM 6488 O O . GLN B 1 394 ? 16.531 -16.016 16.906 1 67.56 394 GLN B O 1
ATOM 6493 N N . LYS B 1 395 ? 14.789 -14.781 17.312 1 78.31 395 LYS B N 1
ATOM 6494 C CA . LYS B 1 395 ? 14.852 -14.266 15.945 1 78.31 395 LYS B CA 1
ATOM 6495 C C . LYS B 1 395 ? 15.062 -12.758 15.938 1 78.31 395 LYS B C 1
ATOM 6497 O O . LYS B 1 395 ? 14.578 -12.055 16.828 1 78.31 395 LYS B O 1
ATOM 6502 N N . ASN B 1 396 ? 15.945 -12.352 15.133 1 86.56 396 ASN B N 1
ATOM 6503 C CA . ASN B 1 396 ? 16.094 -10.922 14.891 1 86.56 396 ASN B CA 1
ATOM 6504 C C . ASN B 1 396 ? 15 -10.398 13.969 1 86.56 396 ASN B C 1
ATOM 6506 O O . ASN B 1 396 ? 15.133 -10.445 12.742 1 86.56 396 ASN B O 1
ATOM 6510 N N . VAL B 1 397 ? 13.977 -9.914 14.594 1 87.88 397 VAL B N 1
ATOM 6511 C CA . VAL B 1 397 ? 12.805 -9.469 13.844 1 87.88 397 VAL B CA 1
ATOM 6512 C C . VAL B 1 397 ? 13.016 -8.039 13.352 1 87.88 397 VAL B C 1
ATOM 6514 O O . VAL B 1 397 ? 13.266 -7.133 14.148 1 87.88 397 VAL B O 1
ATOM 6517 N N . LEU B 1 398 ? 12.961 -7.848 12.086 1 90.44 398 LEU B N 1
ATOM 6518 C CA . LEU B 1 398 ? 13.148 -6.539 11.469 1 90.44 398 LEU B CA 1
ATOM 6519 C C . LEU B 1 398 ? 11.812 -5.832 11.273 1 90.44 398 LEU B C 1
ATOM 6521 O O . LEU B 1 398 ? 11.75 -4.602 11.266 1 90.44 398 LEU B O 1
ATOM 6525 N N . LEU B 1 399 ? 10.797 -6.551 11.039 1 90.31 399 LEU B N 1
ATOM 6526 C CA . LEU B 1 399 ? 9.453 -6.059 10.773 1 90.31 399 LEU B CA 1
ATOM 6527 C C . LEU B 1 399 ? 8.406 -7.078 11.219 1 90.31 399 LEU B C 1
ATOM 6529 O O . LEU B 1 399 ? 8.617 -8.289 11.078 1 90.31 399 LEU B O 1
ATOM 6533 N N . GLU B 1 400 ? 7.316 -6.605 11.812 1 89.25 400 GLU B N 1
ATOM 6534 C CA . GLU B 1 400 ? 6.234 -7.496 12.234 1 89.25 400 GLU B CA 1
ATOM 6535 C C . GLU B 1 400 ? 4.871 -6.844 12.016 1 89.25 400 GLU B C 1
ATOM 6537 O O . GLU B 1 400 ? 4.73 -5.629 12.156 1 89.25 400 GLU B O 1
ATOM 6542 N N . GLN B 1 401 ? 3.951 -7.621 11.695 1 88.81 401 GLN B N 1
ATOM 6543 C CA . GLN B 1 401 ? 2.588 -7.152 11.477 1 88.81 401 GLN B CA 1
ATOM 6544 C C . GLN B 1 401 ? 1.575 -8.258 11.758 1 88.81 401 GLN B C 1
ATOM 6546 O O . GLN B 1 401 ? 1.804 -9.422 11.406 1 88.81 401 GLN B O 1
ATOM 6551 N N . ILE B 1 402 ? 0.538 -7.875 12.375 1 86.31 402 ILE B N 1
ATOM 6552 C CA . ILE B 1 402 ? -0.564 -8.797 12.617 1 86.31 402 ILE B CA 1
ATOM 6553 C C . ILE B 1 402 ? -1.856 -8.219 12.039 1 86.31 402 ILE B C 1
ATOM 6555 O O . ILE B 1 402 ? -2.215 -7.078 12.336 1 86.31 402 ILE B O 1
ATOM 6559 N N . SER B 1 403 ? -2.449 -8.883 11.172 1 83.44 403 SER B N 1
ATOM 6560 C CA . SER B 1 403 ? -3.732 -8.5 10.586 1 83.44 403 SER B CA 1
ATOM 6561 C C . SER B 1 403 ? -4.73 -9.656 10.641 1 83.44 403 SER B C 1
ATOM 6563 O O . SER B 1 403 ? -4.48 -10.719 10.07 1 83.44 403 SER B O 1
ATOM 6565 N N . LYS B 1 404 ? -5.789 -9.414 11.25 1 79.12 404 LYS B N 1
ATOM 6566 C CA . LYS B 1 404 ? -6.773 -10.469 11.469 1 79.12 404 LYS B CA 1
ATOM 6567 C C . LYS B 1 404 ? -6.141 -11.688 12.141 1 79.12 404 LYS B C 1
ATOM 6569 O O . LYS B 1 404 ? -5.617 -11.586 13.25 1 79.12 404 LYS B O 1
ATOM 6574 N N . ASN B 1 405 ? -6.039 -12.789 11.57 1 81.12 405 ASN B N 1
ATOM 6575 C CA . ASN B 1 405 ? -5.445 -13.992 12.148 1 81.12 405 ASN B CA 1
ATOM 6576 C C . ASN B 1 405 ? -4.176 -14.398 11.414 1 81.12 405 ASN B C 1
ATOM 6578 O O . ASN B 1 405 ? -3.807 -15.57 11.406 1 81.12 405 ASN B O 1
ATOM 6582 N N . THR B 1 406 ? -3.561 -13.398 10.828 1 88.5 406 THR B N 1
ATOM 6583 C CA . THR B 1 406 ? -2.322 -13.656 10.109 1 88.5 406 THR B CA 1
ATOM 6584 C C . THR B 1 406 ? -1.164 -12.875 10.711 1 88.5 406 THR B C 1
ATOM 6586 O O . THR B 1 406 ? -1.251 -11.648 10.875 1 88.5 406 THR B O 1
ATOM 6589 N N . LEU B 1 407 ? -0.18 -13.555 11.094 1 90.44 407 LEU B N 1
ATOM 6590 C CA . LEU B 1 407 ? 1.045 -12.953 11.609 1 90.44 407 LEU B CA 1
ATOM 6591 C C . LEU B 1 407 ? 2.16 -13.016 10.57 1 90.44 407 LEU B C 1
ATOM 6593 O O . LEU B 1 407 ? 2.412 -14.07 9.984 1 90.44 407 LEU B O 1
ATOM 6597 N N . GLN B 1 408 ? 2.775 -11.953 10.305 1 91.62 408 GLN B N 1
ATOM 6598 C CA . GLN B 1 408 ? 3.91 -11.891 9.391 1 91.62 408 GLN B CA 1
ATOM 6599 C C . GLN B 1 408 ? 5.121 -11.25 10.062 1 91.62 408 GLN B C 1
ATOM 6601 O O . GLN B 1 408 ? 4.984 -10.266 10.789 1 91.62 408 GLN B O 1
ATOM 6606 N N . MET B 1 409 ? 6.262 -11.852 9.852 1 92.19 409 MET B N 1
ATOM 6607 C CA . MET B 1 409 ? 7.504 -11.352 10.43 1 92.19 409 MET B CA 1
ATOM 6608 C C . MET B 1 409 ? 8.648 -11.445 9.43 1 92.19 409 MET B C 1
ATOM 6610 O O . MET B 1 409 ? 8.805 -12.469 8.758 1 92.19 409 MET B O 1
ATOM 6614 N N . VAL B 1 410 ? 9.359 -10.391 9.297 1 93.56 410 VAL B N 1
ATOM 6615 C CA . VAL B 1 410 ? 10.586 -10.414 8.516 1 93.56 410 VAL B CA 1
ATOM 6616 C C . VAL B 1 410 ? 11.789 -10.609 9.438 1 93.56 410 VAL B C 1
ATOM 6618 O O . VAL B 1 410 ? 11.969 -9.852 10.398 1 93.56 410 VAL B O 1
ATOM 6621 N N . THR B 1 411 ? 12.539 -11.617 9.164 1 91.5 411 THR B N 1
ATOM 6622 C CA . THR B 1 411 ? 13.688 -11.93 10.008 1 91.5 411 THR B CA 1
ATOM 6623 C C . THR B 1 411 ? 14.961 -12.023 9.18 1 91.5 411 THR B C 1
ATOM 6625 O O . THR B 1 411 ? 14.906 -12.242 7.969 1 91.5 411 THR B O 1
ATOM 6628 N N . GLN B 1 412 ? 16.078 -11.75 9.789 1 88 412 GLN B N 1
ATOM 6629 C CA . GLN B 1 412 ? 17.375 -11.938 9.164 1 88 412 GLN B CA 1
ATOM 6630 C C . GLN B 1 412 ? 18 -13.258 9.586 1 88 412 GLN B C 1
ATOM 6632 O O . GLN B 1 412 ? 17.891 -13.672 10.75 1 88 412 GLN B O 1
#

Secondary structure (DSSP, 8-state):
-EEEEE-GGGGSSHHHHHHHHHHHHHH--SSEEEEE--STTHHHHHHHHHHHHHTTS--HHHHHHHHHHHHHHHHTTS-TT-THHHHHHHHHHHHHHHHHH-----HHHHHHHHHTHHHHHHHHHHHHHHHHTT---EE--GGGT-BB-S-TTSPPB-HHHHHHHHTTS-TTS-EEEESSEEE-TT--EEE--TTHHHHHHHHHHHHTT-SEEEEEESSSS-BSS-TTT-SS--B-SEE-HHHHHHHHHHT-SSS-HHHHHHHHHTT--EEEEESSSTTS--EEES--SS-----EEEEEEEEEEEEEEETT-----HHHHHHHHHHHHHTT-EEEEEEE-SSEEEEEEE-TTS-HHHHHHHHHTTEEEEEEEEEEEEEEET--GGGGGGGTTT--EEEEEEETTEEEEEE-/-EEEEE-GGGGSSHHHHHHHHHHHHHH--SSEEEEE--STTHHHHHHHHHHHHHTTS--HHHHHHHHHHHHHHHHTTS-TT-THHHHHHHHHHHHHHHHHH-----HHHHHHHHHTHHHHHHHHHHHHHHHHTT---EE--GGGT-BB-S-TTSPPB-HHHHHHHHTTS-TTS-EEEESSEEE-TT--EEE--TTHHHHHHHHHHHHTT-SEEEEEESSSS-BSS-TTT-SS--B-SEE-HHHHHHHHHHT-SSS-HHHHHHHHHTT--EEEEESSSTTS--EEES--SS-----EEEEEEEEEEEEEEETT-----HHHHHHHHHHHHHTT-EEEEEEE-SSEEEEEEE-TTS-HHHHHHHHHTTEEEEEEEEEEEEEEET--GGGGGGGTTT--EEEEEEETTEEEEEE-

=== Feature glossary ===
Feature key, reading from the visual/contextual features back to the raw sequence:

Rendered structure images. Structure images are PyMOL renders from six orthogonal camera directions. Cartoon representation draws helices as coils and strands as arrows; sticks shows the backbone as bonds; surface shows the solvent-excluded envelope. Rainbow coloring maps sequence position to hue (blue→red, N→C); chain coloring assigns a distinct color per polypeptide.

Contact-map, Ramachandran, and PAE plots. Three diagnostic plots accompany the record. The Cα contact map visualizes the tertiary structure as a 2D adjacency matrix (8 Å cutoff, sequence-local contacts suppressed). The Ramachandran plot shows the distribution of backbone (φ, ψ) torsions, with points in the α and β basins reflecting secondary structure content. The PAE plot shows AlphaFold's inter-residue confidence as a color matrix.

InterPro / GO / CATH / organism. The annotation block draws on four external resources. InterPro: which protein families and domains the sequence belongs to. GO: standardized terms for what the protein does, what process it participates in, and where in the cell it acts. CATH: which structural fold it has in the CATH hierarchy. Organism: the species of origin.

Nearest PDB structures. Structural nearest neighbors (via Foldseek easy-search vs the PDB). Reported per hit: target PDB id, E-value, and alignment TM-score. A TM-score above ~0.5 is the conventional threshold for 'same fold'.

Predicted aligned error. Predicted aligned error is AlphaFold's pairwise confidence. Unlike pLDDT (per-residue), PAE is per-residue-pair and captures whether two parts of the structure are correctly placed relative to each other. Units are ångströms of expected positional error.

Solvent-accessible surface area. SASA measures how much of the protein is reachable by solvent. It is computed by rolling a water-sized probe over the atomic surface and summing the exposed area (Å²). Per-residue SASA distinguishes core (buried, low SASA) from surface (exposed, high SASA) residues; total SASA is a whole-molecule size measure.

B-factor. Crystallographic B-factors measure how much each atom's electron density is smeared out, in Å². They rise in mobile loops and surface residues and fall in the buried interior. In AlphaFold models this column is repurposed to hold pLDDT instead.

pLDDT. For AlphaFold models, the B-factor field carries pLDDT — the model's own estimate of local accuracy on a 0–100 scale. Regions with pLDDT<50 should be treated as essentially unmodeled; they often correspond to intrinsically disordered segments.

Backbone torsions (φ/ψ). φ (phi) and ψ (psi) are the two rotatable backbone dihedrals per residue: φ is the C(i-1)–N–Cα–C torsion, ψ is the N–Cα–C–N(i+1) torsion, both in degrees on (−180°, 180°]. α-helical residues cluster near (−60°, −45°); β-strand residues near (−120°, +130°). A Ramachandran plot is simply a scatter of (φ, ψ) for every residue.

Radius of gyration, Cα contacts, bounding box. Radius of gyration (Rg) is the root-mean-square distance of Cα atoms from their centroid — a single number for overall size and compactness. A globular domain of N residues has Rg ≈ 2.2·N^0.38 Å; an extended or disordered chain has a much larger Rg. The Cα contact count is the number of residue pairs whose Cα atoms are within 8 Å and are more than four positions apart in sequence — a standard proxy for tertiary packing density. The bounding box is the smallest axis-aligned box enclosing all Cα atoms.

Secondary structure (3-state, P-SEA). Three-state secondary structure (P-SEA) collapses the eight DSSP classes into helix (a), strand (b), and coil (c). P-SEA assigns these from Cα geometry alone — distances and angles — without requiring backbone oxygens, so it works on any Cα trace.

Secondary structure (8-state, DSSP). Secondary structure is the local, repeating backbone conformation. DSSP classifies it into eight states by reading the hydrogen-bond network: three helix types (H, G, I), two β types (E, B), two non-regular types (T, S), and unstructured coil (-).

Foldseek 3Di. The Foldseek 3Di string encodes local tertiary geometry as a 20-letter alphabet — one character per residue — derived from the relative positions of nearby Cα atoms. Unlike the amino-acid sequence, 3Di is a direct function of the 3D structure, so two proteins with the same fold have similar 3Di strings even at low sequence identity.

mmCIF coordinates. Structure coordinates are given as an mmCIF _atom_site loop: one row per atom with element, residue name, chain id, sequence number, and x/y/z position in Å. Only the four main-chain atoms per residue are included here; side chains are omitted to keep the record compact.

Sequence. This is the polypeptide sequence — one letter per residue, N-terminus first. Length ranges from a few dozen residues for small domains to over a thousand for large multi-domain proteins.